Protein 8GQI (pdb70)

InterPro domains:
  IPR002155 Thiolase [PIRSF000429] (3-400)
  IPR002155 Thiolase [TIGR01930] (6-398)
  IPR002155 Thiolase [cd00751] (5-399)
  IPR016039 Thiolase-like [G3DSA:3.40.47.10] (1-400)
  IPR016039 Thiolase-like [SSF53901] (3-274)
  IPR016039 Thiolase-like [SSF53901] (276-399)
  IPR020610 Thiolase, active site [PS00099] (381-394)
  IPR020613 Thiolase, conserved site [PS00737] (346-362)
  IPR020615 Thiolase, acyl-enzyme intermediate active site [PS00098] (85-103)
  IPR020616 Thiolase, N-terminal [PF00108] (5-265)
  IPR020617 Thiolase, C-terminal [PF02803] (276-399)
  IPR050215 3-ketoacyl-CoA thiolase-like [PTHR43853] (3-400)

Secondary structure (DSSP, 8-state):
---EEEEEEEEPPPEETTSTTTTS-HHHHHHHHHHHHHHHSSS-GGG--EEEEE-S--SSTTTTTHHHHHHHHTT--TT--EEEEEBTBTHHHHHHHHHHHHHHTTS-SEEEEEEEEESTTPPEEEPPPSSTT-----EEETTSS--S--HHHHHHH----HHHHHHHHHHHHT--HHHHHHHHHHHHHHHHHHHHHTTTGGGB--EEEE-SSSS-EEEE-S-S---TT--HHHHHHSPPSSTT----TTTB---EEEEEEEEEE-HHHHHHHT---SEEEEEEEEEE--GGGGGGHHHHHHHHHHHHHT--GGGEEEEEE--SBHHHHHHHHHHTT--TT-TTBSTT--HHHH---HHHHHHHHHHHHHHHHTTSSS-EEEEEEEETTTEEEEEEEEE--/---EEEEEEEEPPPEETTSTTTTS-HHHHHHHHHHHHHHHSSS-GGG--EEEEE-S--SSTTTTTHHHHHHHHTT--TT--EEEEEBTBTHHHHHHHHHHHHHHTTS-SEEEEEEEEESSS--EEEPPPSSTT-----EEETTSS--S--HHHHHHH----HHHHHHHHHHHHT--HHHHHHHHHHHHHHHHHHHHTTTTTTTBPPEEEE-SSSS-EEEE-S-SS--TT--HHHHHHSPPSSTT----TTSB---EEEEEEEEEE-HHHHHHHT---SEEEEEEEEEE--GGGGGGHHHHHHHHHHHHHT--GGGEEEEEE--SBHHHHHHHHHHHT--TT-TTBSTT--HHHH---HHHHHHHHHHHHHHHHTTSSS-EEEEEEEETTTEEEEEEEEE-

Nearest PDB structures (foldseek):
  8gqi-assembly1_A  TM=1.003E+00  e=1.749E-90  Pseudomonas aeruginosa PAO1
  6pca-assembly1_C  TM=9.752E-01  e=1.580E-56  Pseudomonas putida KT2440
  8gqh-assembly1_A  TM=9.765E-01  e=6.101E-56  Pseudomonas aeruginosa PAO1
  6pcd-assembly1_D  TM=9.746E-01  e=3.969E-56  Pseudomonas putida KT2440
  1ulq-assembly2_F  TM=9.798E-01  e=3.410E-53  Thermus thermophilus

B-factor: mean 37.83, std 14.41, range [17.41, 113.48]

Solvent-accessible surface area: 27641 Å² total; per-residue (Å²): 129,2,55,0,9,0,16,25,11,26,0,0,0,0,0,66,89,74,22,8,0,26,54,16,30,4,1,24,0,0,1,70,0,0,19,105,5,17,137,91,20,59,12,53,48,100,57,5,21,2,0,2,0,0,0,9,7,0,0,1,25,9,3,38,0,0,0,1,16,0,0,0,0,18,42,7,43,16,65,0,2,0,3,0,0,0,8,10,5,0,0,0,0,2,0,0,7,8,0,0,20,0,7,37,24,62,7,8,118,1,1,0,0,0,0,0,4,7,3,11,38,4,2,70,0,25,17,54,71,141,72,87,200,41,235,120,120,102,74,55,59,4,10,80,32,64,14,15,53,6,91,150,13,50,158,137,48,38,124,63,44,42,33,53,5,0,10,9,0,5,156,59,59,51,8,43,46,99,44,0,2,104,0,0,17,22,0,10,62,44,5,55,42,2,43,131,133,24,2,9,151,54,0,20,18,49,2,117,9,150,35,31,201,197,73,95,86,124,97,10,110,150,8,55,17,14,93,83,121,16,80,66,52,39,2,66,192,63,101,37,83,84,113,85,19,23,0,0,83,15,0,7,20,25,56,0,0,0,0,0,0,0,3,0,0,24,130,33,3,2,122,142,76,70,41,181,20,26,0,56,0,9,1,1,0,13,5,3,20,86,12,97,32,0,0,19,0,0,40,84,0,0,83,75,0,8,133,55,5,64,22,91,27,108,72,0,9,2,0,1,1,4,1,8,16,0,0,0,0,0,0,0,0,100,63,22,67,31,116,50,77,18,108,28,1,0,37,28,2,2,0,4,0,1,0,12,0,25,0,0,0,0,0,2,1,0,0,3,0,0,33,1,0,58,141,64,157,88,137,28,0,0,0,0,0,3,0,1,26,0,0,0,0,0,0,0,0,23,48,54,169,132,2,65,0,19,0,12,25,10,24,0,0,0,0,1,73,91,73,21,7,0,26,79,16,32,3,1,25,0,0,1,75,0,0,18,98,6,21,138,89,21,54,14,50,52,86,41,16,24,4,0,3,0,0,0,9,6,0,0,2,27,8,3,40,2,0,0,1,16,0,0,0,4,30,39,6,37,12,138,4,4,0,1,0,0,0,6,10,14,0,0,0,0,2,0,0,5,9,0,0,16,0,7,36,27,59,6,11,128,0,1,1,0,0,0,0,3,7,4,12,40,6,2,74,0,39,16,49,72,126,72,90,197,41,237,109,107,93,73,56,60,3,10,80,33,65,13,14,56,6,82,93,16,52,153,124,34,24,125,31,47,38,33,55,2,0,9,20,0,4,153,63,53,51,7,47,50,111,40,0,1,86,7,0,17,24,0,12,64,48,5,62,43,4,38,137,143,38,8,10,156,47,0,16,16,54,2,115,10,195,53,63,180,209,75,101,78,121,98,6,99,151,11,56,17,11,86,80,124,16,82,66,58,28,3,64,188,73,100,32,92,84,111,76,12,25,0,0,80,14,0,10,20,25,61,0,0,0,0,0,0,0,4,0,0,27,81,51,3,0,115,168,64,73,40,139,0,30,0,61,0,10,2,1,0,12,5,8,23,81,11,108,47,2,0,18,0,0,35,76,0,2,73,92,0,6,144,60,5,63,20,88,25,101,70,0,12,2,2,2,2,3,0,10,17,0,0,0,0,0,0,0,0,89,61,22,68,25,110,60,104,16,106,47,1,2,37,34,2,2,0,3,0,1,0,12,0,21,0,0,0,0,0,3,1,0,1,3,0,0,26,0,0,55,141,63,159,135,120,18,0,1,0,0,0,2,0,2,20,0,0,0,0,0,0,0,0,39,60,67

Foldseek 3Di:
DQFKFFQDKAKAFKAAQVGDCLQPQQLQQQLVGLLVCCVPSLADLVLEAEEEFEEAAQPFSCPPASRLSSVVVSPRDPNHYYHYAHQWLLQFVVQVVVVSVCQSVVNGFKYKGGYWFNLNGRDKDWDDDPDPPDPDIQIDRSSDADGPDDVVLCVVANRQGLQQLLQVLCVVQVPAL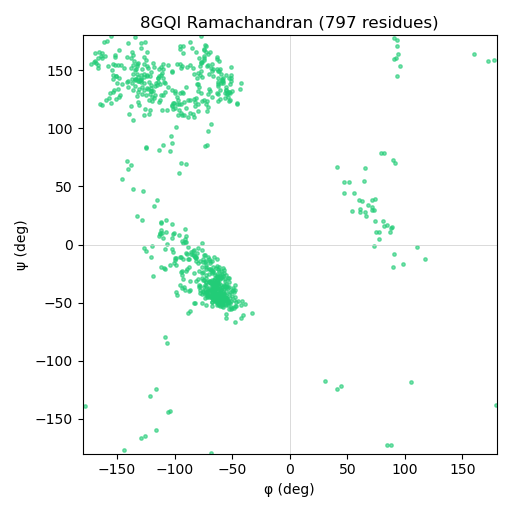LLLLQLLLQLLVLQVVCVVVCLCVRHHDWDWDAPPDPPDIDTRGHQHQADNVSHSVNSVPFDAPDPVGNFGLQSAFHRITMAMITMMGGVVSCVVSVRFGLWTWQFKFKDFDRLSNLLLQALVRVVVQCVSSVHDPVLAQAEEEARRGSSSLQSSCVSNVHHSPPCRYSSNHHRSRRHRSSRRRQNSQVNSQSSVCVPDDRFKYKGWYRGRNHMIMIIMMGGGD/DQFKFFQAKAKAFKAAQVGDCLQPQQLQQQLVRVLVCCVPSLFPLVLEAEEEFEEAFQPFSCHPFSRLSSNVVSPRDPPYYYGYAHLWLLRFQVQVVVVSVCQSVVNGFKYKGGYWFNLNGQDKDWDDDPDPPDPDIQIDGSSDADGPDDPVLCVVANRDDPQQLLQVLCVVLVPDLLLLLQLLQQQLCLQVVCVVVCLCVRRHDWDWDAPPPVPDIDTHGHQHQRDNVSHSVNSVPFDRPDPSGSFGLQSAFHRIGMAMITMMGGPVSCVVSVRDGLWTWQFKAKDFDRLSNLLLQAQVRVVVQCVSSVHDPVLAQAEEEARRGSSSVQSNCVSSVHDSPRCNYSSNHHSSRRHPSSRRRQNSQVNSQSSVQVVDDRFKYKHWYRGRNGMIMIIIIGGD

Radius of gyration: 25.22 Å; Cα contacts (8 Å, |Δi|>4): 2284; chains: 2; bounding box: 64×60×72 Å

Structure (mmCIF, N/CA/C/O backbone):
data_8GQI
#
_entry.id   8GQI
#
_cell.length_a   177.372
_cell.length_b   177.372
_cell.length_c   70.588
_cell.angle_alpha   90.000
_cell.angle_beta   90.000
_cell.angle_gamma   90.000
#
_symmetry.space_group_name_H-M   'I 41'
#
loop_
_entity.id
_entity.type
_entity.pdbx_description
1 polymer Thiolase
2 non-polymer GLYCEROL
3 water water
#
loop_
_atom_site.group_PDB
_atom_site.id
_atom_site.type_symbol
_atom_site.label_atom_id
_atom_site.label_alt_id
_atom_site.label_comp_id
_atom_site.label_asym_id
_atom_site.label_entity_id
_atom_site.label_seq_id
_atom_site.pdbx_PDB_ins_code
_atom_site.Cartn_x
_atom_site.Cartn_y
_atom_site.Cartn_z
_atom_site.occupancy
_atom_site.B_iso_or_equiv
_atom_site.auth_seq_id
_atom_site.auth_comp_id
_atom_site.auth_asym_id
_atom_site.auth_atom_id
_atom_site.pdbx_PDB_model_num
ATOM 1 N N . MET A 1 1 ? -35.322 -35.098 7.559 1.00 42.21 1 MET A N 1
ATOM 2 C CA . MET A 1 1 ? -34.777 -34.798 8.900 1.00 40.38 1 MET A CA 1
ATOM 3 C C . MET A 1 1 ? -33.263 -35.004 8.870 1.00 40.08 1 MET A C 1
ATOM 4 O O . MET A 1 1 ? -32.856 -36.075 8.417 1.00 38.05 1 MET A O 1
ATOM 9 N N . LEU A 1 2 ? -32.462 -34.040 9.343 1.00 34.33 2 LEU A N 1
ATOM 10 C CA . LEU A 1 2 ? -31.007 -34.278 9.479 1.00 30.80 2 LEU A CA 1
ATOM 11 C C . LEU A 1 2 ? -30.840 -35.401 10.502 1.00 30.76 2 LEU A C 1
ATOM 12 O O . LEU A 1 2 ? -31.729 -35.607 11.274 1.00 33.63 2 LEU A O 1
ATOM 17 N N . ASP A 1 3 ? -29.709 -36.076 10.521 1.00 34.25 3 ASP A N 1
ATOM 18 C CA . ASP A 1 3 ? -29.474 -37.194 11.451 1.00 37.17 3 ASP A CA 1
ATOM 19 C C . ASP A 1 3 ? -28.031 -37.083 11.938 1.00 32.22 3 ASP A C 1
ATOM 20 O O . ASP A 1 3 ? -27.239 -37.991 11.674 1.00 33.07 3 ASP A O 1
ATOM 25 N N . ALA A 1 4 ? -27.726 -36.010 12.666 1.00 29.13 4 ALA A N 1
ATOM 26 C CA . ALA A 1 4 ? -26.378 -35.741 13.212 1.00 25.72 4 ALA A CA 1
ATOM 27 C C . ALA A 1 4 ? -26.514 -35.434 14.686 1.00 22.43 4 ALA A C 1
ATOM 28 O O . ALA A 1 4 ? -27.516 -34.839 15.068 1.00 25.55 4 ALA A O 1
ATOM 30 N N . TYR A 1 5 ? -25.573 -35.898 15.494 1.00 22.75 5 TYR A N 1
ATOM 31 C CA . TYR A 1 5 ? -25.643 -35.764 16.964 1.00 24.29 5 TYR A CA 1
ATOM 32 C C . TYR A 1 5 ? -24.476 -34.902 17.466 1.00 26.40 5 TYR A C 1
ATOM 33 O O . TYR A 1 5 ? -23.360 -35.084 17.009 1.00 25.16 5 TYR A O 1
ATOM 42 N N . ILE A 1 6 ? -24.759 -33.986 18.394 1.00 23.89 6 ILE A N 1
ATOM 43 C CA . ILE A 1 6 ? -23.741 -33.184 19.112 1.00 24.15 6 ILE A CA 1
ATOM 44 C C . ILE A 1 6 ? -23.244 -34.036 20.301 1.00 26.21 6 ILE A C 1
ATOM 45 O O . ILE A 1 6 ? -24.030 -34.263 21.209 1.00 24.55 6 ILE A O 1
ATOM 50 N N . TYR A 1 7 ? -21.988 -34.494 20.299 1.00 23.19 7 TYR A N 1
ATOM 51 C CA . TYR A 1 7 ? -21.412 -35.320 21.389 1.00 23.78 7 TYR A CA 1
ATOM 52 C C . TYR A 1 7 ? -20.732 -34.452 22.448 1.00 23.48 7 TYR A C 1
ATOM 53 O O . TYR A 1 7 ? -20.732 -34.786 23.652 1.00 26.11 7 TYR A O 1
ATOM 62 N N . ALA A 1 8 ? -20.095 -33.372 22.025 1.00 25.72 8 ALA A N 1
ATOM 63 C CA . ALA A 1 8 ? -19.251 -32.558 22.932 1.00 24.30 8 ALA A CA 1
ATOM 64 C C . ALA A 1 8 ? -19.046 -31.175 22.331 1.00 24.19 8 ALA A C 1
ATOM 65 O O . ALA A 1 8 ? -19.323 -30.969 21.121 1.00 24.22 8 ALA A O 1
ATOM 67 N N . GLY A 1 9 ? -18.630 -30.233 23.166 1.00 24.54 9 GLY A N 1
ATOM 68 C CA . GLY A 1 9 ? -18.078 -28.983 22.661 1.00 25.19 9 GLY A CA 1
ATOM 69 C C . GLY A 1 9 ? -17.360 -28.201 23.715 1.00 24.98 9 GLY A C 1
ATOM 70 O O . GLY A 1 9 ? -17.581 -28.461 24.893 1.00 24.68 9 GLY A O 1
ATOM 71 N N . LEU A 1 10 ? -16.591 -27.211 23.274 1.00 26.31 10 LEU A N 1
ATOM 72 C CA . LEU A 1 10 ? -15.897 -26.266 24.178 1.00 25.99 10 LEU A CA 1
ATOM 73 C C . LEU A 1 10 ? -15.794 -24.920 23.466 1.00 22.64 10 LEU A C 1
ATOM 74 O O . LEU A 1 10 ? -15.757 -24.887 22.241 1.00 22.33 10 LEU A O 1
ATOM 79 N N . ARG A 1 11 ? -15.707 -23.857 24.237 1.00 23.37 11 ARG A N 1
ATOM 80 C CA . ARG A 1 11 ? -15.358 -22.512 23.732 1.00 23.44 11 ARG A CA 1
ATOM 81 C C . ARG A 1 11 ? -14.279 -21.889 24.615 1.00 22.62 11 ARG A C 1
ATOM 82 O O . ARG A 1 11 ? -14.164 -22.257 25.783 1.00 23.81 11 ARG A O 1
ATOM 90 N N . THR A 1 12 ? -13.536 -20.946 24.049 1.00 21.87 12 THR A N 1
ATOM 91 C CA . THR A 1 12 ? -12.704 -20.015 24.825 1.00 21.61 12 THR A CA 1
ATOM 92 C C . THR A 1 12 ? -13.650 -19.001 25.480 1.00 25.35 12 THR A C 1
ATOM 93 O O . THR A 1 12 ? -14.822 -18.786 25.098 1.00 24.27 12 THR A O 1
ATOM 97 N N . PRO A 1 13 ? -13.131 -18.304 26.505 1.00 24.24 13 PRO A N 1
ATOM 98 C CA . PRO A 1 13 ? -13.769 -17.089 26.950 1.00 23.77 13 PRO A CA 1
ATOM 99 C C . PRO A 1 13 ? -13.721 -16.171 25.735 1.00 22.81 13 PRO A C 1
ATOM 100 O O . PRO A 1 13 ? -12.860 -16.360 24.887 1.00 25.61 13 PRO A O 1
ATOM 104 N N . PHE A 1 14 ? -14.689 -15.283 25.636 1.00 22.62 14 PHE A N 1
ATOM 105 C CA . PHE A 1 14 ? -14.753 -14.210 24.608 1.00 24.98 14 PHE A CA 1
ATOM 106 C C . PHE A 1 14 ? -14.079 -12.968 25.202 1.00 28.83 14 PHE A C 1
ATOM 107 O O . PHE A 1 14 ? -14.529 -12.553 26.296 1.00 28.48 14 PHE A O 1
ATOM 115 N N . GLY A 1 15 ? -13.041 -12.442 24.530 1.00 29.43 15 GLY A N 1
ATOM 116 C CA . GLY A 1 15 ? -12.242 -11.300 25.006 1.00 27.20 15 GLY A CA 1
ATOM 117 C C . GLY A 1 15 ? -12.738 -10.030 24.353 1.00 27.89 15 GLY A C 1
ATOM 118 O O . GLY A 1 15 ? -13.356 -10.134 23.284 1.00 30.24 15 GLY A O 1
ATOM 119 N N . ARG A 1 16 ? -12.522 -8.877 24.993 1.00 27.58 16 ARG A N 1
ATOM 120 C CA . ARG A 1 16 ? -12.806 -7.539 24.415 1.00 30.06 16 ARG A CA 1
ATOM 121 C C . ARG A 1 16 ? -11.733 -7.233 23.375 1.00 24.42 16 ARG A C 1
ATOM 122 O O . ARG A 1 16 ? -10.646 -7.957 23.335 1.00 21.26 16 ARG A O 1
ATOM 130 N N . HIS A 1 17 ? -12.080 -6.290 22.512 1.00 27.93 17 HIS A N 1
ATOM 131 C CA . HIS A 1 17 ? -11.170 -5.702 21.494 1.00 32.87 17 HIS A CA 1
ATOM 132 C C . HIS A 1 17 ? -9.891 -5.211 22.205 1.00 31.67 17 HIS A C 1
ATOM 133 O O . HIS A 1 17 ? -10.032 -4.431 23.129 1.00 28.57 17 HIS A O 1
ATOM 140 N N . ALA A 1 18 ? -8.712 -5.682 21.795 1.00 33.07 18 ALA A N 1
ATOM 141 C CA . ALA A 1 18 ? -7.395 -5.371 22.389 1.00 34.96 18 ALA A CA 1
ATOM 142 C C . ALA A 1 18 ? -7.379 -5.835 23.855 1.00 37.32 18 ALA A C 1
ATOM 143 O O . ALA A 1 18 ? -6.669 -5.226 24.677 1.00 35.13 18 ALA A O 1
ATOM 145 N N . GLY A 1 19 ? -8.125 -6.898 24.182 1.00 29.97 19 GLY A N 1
ATOM 146 C CA . GLY A 1 19 ? -8.308 -7.339 25.568 1.00 22.57 19 GLY A CA 1
ATOM 147 C C . GLY A 1 19 ? -7.523 -8.585 25.879 1.00 23.62 19 GLY A C 1
ATOM 148 O O . GLY A 1 19 ? -6.465 -8.804 25.289 1.00 25.23 19 GLY A O 1
ATOM 149 N N . ALA A 1 20 ? -8.133 -9.427 26.705 1.00 25.45 20 ALA A N 1
ATOM 150 C CA . ALA A 1 20 ? -7.556 -10.604 27.359 1.00 28.57 20 ALA A CA 1
ATOM 151 C C . ALA A 1 20 ? -7.039 -11.595 26.332 1.00 30.53 20 ALA A C 1
ATOM 152 O O . ALA A 1 20 ? -6.162 -12.395 26.726 1.00 34.50 20 ALA A O 1
ATOM 154 N N . LEU A 1 21 ? -7.606 -11.636 25.113 1.00 27.75 21 LEU A N 1
ATOM 155 C CA . LEU A 1 21 ? -7.154 -12.660 24.130 1.00 28.92 21 LEU A CA 1
ATOM 156 C C . LEU A 1 21 ? -6.437 -12.016 22.919 1.00 28.50 21 LEU A C 1
ATOM 157 O O . LEU A 1 21 ? -6.091 -12.754 21.980 1.00 29.25 21 LEU A O 1
ATOM 162 N N . SER A 1 22 ? -6.163 -10.710 22.942 1.00 27.26 22 SER A N 1
ATOM 163 C CA . SER A 1 22 ? -5.604 -9.939 21.798 1.00 29.12 22 SER A CA 1
ATOM 164 C C . SER A 1 22 ? -4.220 -10.463 21.392 1.00 25.98 22 SER A C 1
ATOM 165 O O . SER A 1 22 ? -3.853 -10.240 20.236 1.00 30.12 22 SER A O 1
ATOM 168 N N . THR A 1 23 ? -3.513 -11.198 22.243 1.00 25.31 23 THR A N 1
ATOM 169 C CA . THR A 1 23 ? -2.168 -11.743 21.923 1.00 28.98 23 THR A CA 1
ATOM 170 C C . THR A 1 23 ? -2.271 -13.129 21.285 1.00 30.15 23 THR A C 1
ATOM 171 O O . THR A 1 23 ? -1.228 -13.672 20.895 1.00 30.31 23 THR A O 1
ATOM 175 N N . VAL A 1 24 ? -3.464 -13.723 21.239 1.00 30.19 24 VAL A N 1
ATOM 176 C CA . VAL A 1 24 ? -3.639 -15.124 20.735 1.00 29.72 24 VAL A CA 1
ATOM 177 C C . VAL A 1 24 ? -4.066 -15.106 19.265 1.00 26.10 24 VAL A C 1
ATOM 178 O O . VAL A 1 24 ? -5.111 -14.464 18.901 1.00 27.38 24 VAL A O 1
ATOM 182 N N . ARG A 1 25 ? -3.299 -15.791 18.426 1.00 27.12 25 ARG A N 1
ATOM 183 C CA . ARG A 1 25 ? -3.656 -15.957 16.990 1.00 28.51 25 ARG A CA 1
ATOM 184 C C . ARG A 1 25 ? -4.983 -16.716 16.888 1.00 30.34 25 ARG A C 1
ATOM 185 O O . ARG A 1 25 ? -5.246 -17.629 17.678 1.00 28.60 25 ARG A O 1
ATOM 193 N N . PRO A 1 26 ? -5.880 -16.320 15.962 1.00 31.62 26 PRO A N 1
ATOM 194 C CA . PRO A 1 26 ? -7.145 -17.033 15.751 1.00 34.36 26 PRO A CA 1
ATOM 195 C C . PRO A 1 26 ? -6.944 -18.517 15.414 1.00 31.69 26 PRO A C 1
ATOM 196 O O . PRO A 1 26 ? -7.687 -19.301 15.885 1.00 35.01 26 PRO A O 1
ATOM 200 N N . ASP A 1 27 ? -5.902 -18.890 14.684 1.00 32.50 27 ASP A N 1
ATOM 201 C CA . ASP A 1 27 ? -5.631 -20.329 14.434 1.00 30.86 27 ASP A CA 1
ATOM 202 C C . ASP A 1 27 ? -5.224 -21.018 15.740 1.00 33.23 27 ASP A C 1
ATOM 203 O O . ASP A 1 27 ? -5.573 -22.194 15.910 1.00 30.82 27 ASP A O 1
ATOM 208 N N . ASP A 1 28 ? -4.513 -20.343 16.648 1.00 34.95 28 ASP A N 1
ATOM 209 C CA . ASP A 1 28 ? -4.074 -20.978 17.918 1.00 33.55 28 ASP A CA 1
ATOM 210 C C . ASP A 1 28 ? -5.282 -21.113 18.861 1.00 29.56 28 ASP A C 1
ATOM 211 O O . ASP A 1 28 ? -5.357 -22.070 19.586 1.00 28.32 28 ASP A O 1
ATOM 216 N N . LEU A 1 29 ? -6.171 -20.143 18.860 1.00 25.37 29 LEU A N 1
ATOM 217 C CA . LEU A 1 29 ? -7.374 -20.087 19.714 1.00 29.14 29 LEU A CA 1
ATOM 218 C C . LEU A 1 29 ? -8.363 -21.218 19.328 1.00 31.21 29 LEU A C 1
ATOM 219 O O . LEU A 1 29 ? -8.931 -21.850 20.216 1.00 33.30 29 LEU A O 1
ATOM 224 N N . ALA A 1 30 ? -8.513 -21.500 18.030 1.00 28.42 30 ALA A N 1
ATOM 225 C CA . ALA A 1 30 ? -9.295 -22.632 17.491 1.00 28.21 30 ALA A CA 1
ATOM 226 C C . ALA A 1 30 ? -8.497 -23.900 17.760 1.00 27.66 30 ALA A C 1
ATOM 227 O O . ALA A 1 30 ? -9.082 -24.868 18.243 1.00 24.89 30 ALA A O 1
ATOM 229 N N . GLY A 1 31 ? -7.185 -23.870 17.542 1.00 25.81 31 GLY A N 1
ATOM 230 C CA . GLY A 1 31 ? -6.327 -25.056 17.765 1.00 25.55 31 GLY A CA 1
ATOM 231 C C . GLY A 1 31 ? -6.417 -25.592 19.187 1.00 26.45 31 GLY A C 1
ATOM 232 O O . GLY A 1 31 ? -6.474 -26.834 19.354 1.00 29.46 31 GLY A O 1
ATOM 233 N N . LEU A 1 32 ? -6.510 -24.717 20.189 1.00 26.95 32 LEU A N 1
ATOM 234 C CA . LEU A 1 32 ? -6.636 -25.117 21.616 1.00 28.60 32 LEU A CA 1
ATOM 235 C C . LEU A 1 32 ? -7.895 -25.976 21.798 1.00 28.42 32 LEU A C 1
ATOM 236 O O . LEU A 1 32 ? -7.811 -27.017 22.458 1.00 27.67 32 LEU A O 1
ATOM 241 N N . LEU A 1 33 ? -9.018 -25.573 21.214 1.00 24.89 33 LEU A N 1
ATOM 242 C CA . LEU A 1 33 ? -10.306 -26.278 21.398 1.00 25.30 33 LEU A CA 1
ATOM 243 C C . LEU A 1 33 ? -10.237 -27.595 20.628 1.00 25.70 33 LEU A C 1
ATOM 244 O O . LEU A 1 33 ? -10.708 -28.620 21.171 1.00 24.49 33 LEU A O 1
ATOM 249 N N . LEU A 1 34 ? -9.691 -27.571 19.403 1.00 27.54 34 LEU A N 1
ATOM 250 C CA . LEU A 1 34 ? -9.617 -28.783 18.546 1.00 27.10 34 LEU A CA 1
ATOM 251 C C . LEU A 1 34 ? -8.752 -29.840 19.248 1.00 29.37 34 LEU A C 1
ATOM 252 O O . LEU A 1 34 ? -9.160 -31.050 19.276 1.00 32.46 34 LEU A O 1
ATOM 257 N N . ALA A 1 35 ? -7.637 -29.414 19.844 1.00 29.61 35 ALA A N 1
ATOM 258 C CA . ALA A 1 35 ? -6.692 -30.301 20.571 1.00 29.70 35 ALA A CA 1
ATOM 259 C C . ALA A 1 35 ? -7.393 -30.846 21.817 1.00 29.28 35 ALA A C 1
ATOM 260 O O . ALA A 1 35 ? -7.270 -32.050 22.098 1.00 30.95 35 ALA A O 1
ATOM 262 N N . ARG A 1 36 ? -8.078 -29.998 22.582 1.00 30.02 36 ARG A N 1
ATOM 263 C CA . ARG A 1 36 ? -8.651 -30.477 23.859 1.00 28.76 36 ARG A CA 1
ATOM 264 C C . ARG A 1 36 ? -9.775 -31.488 23.557 1.00 31.27 36 ARG A C 1
ATOM 265 O O . ARG A 1 36 ? -9.824 -32.508 24.271 1.00 32.16 36 ARG A O 1
ATOM 273 N N . LEU A 1 37 ? -10.633 -31.245 22.552 1.00 28.28 37 LEU A N 1
ATOM 274 C CA . LEU A 1 37 ? -11.747 -32.179 22.180 1.00 29.11 37 LEU A CA 1
ATOM 275 C C . LEU A 1 37 ? -11.217 -33.509 21.635 1.00 28.28 37 LEU A C 1
ATOM 276 O O . LEU A 1 37 ? -11.767 -34.555 22.012 1.00 32.19 37 LEU A O 1
ATOM 281 N N . ALA A 1 38 ? -10.218 -33.482 20.752 1.00 29.27 38 ALA A N 1
ATOM 282 C CA . ALA A 1 38 ? -9.545 -34.697 20.234 1.00 34.16 38 ALA A CA 1
ATOM 283 C C . ALA A 1 38 ? -9.081 -35.558 21.410 1.00 35.70 38 ALA A C 1
ATOM 284 O O . ALA A 1 38 ? -9.208 -36.775 21.311 1.00 38.41 38 ALA A O 1
ATOM 286 N N . GLU A 1 39 ? -8.515 -34.934 22.448 1.00 39.31 39 GLU A N 1
ATOM 287 C CA . GLU A 1 39 ? -7.820 -35.614 23.578 1.00 39.26 39 GLU A CA 1
ATOM 288 C C . GLU A 1 39 ? -8.845 -36.158 24.585 1.00 41.36 39 GLU A C 1
ATOM 289 O O . GLU A 1 39 ? -8.531 -37.178 25.192 1.00 41.14 39 GLU A O 1
ATOM 295 N N . THR A 1 40 ? -10.023 -35.529 24.736 1.00 37.22 40 THR A N 1
ATOM 296 C CA . THR A 1 40 ? -10.972 -35.811 25.844 1.00 35.74 40 THR A CA 1
ATOM 297 C C . THR A 1 40 ? -12.348 -36.312 25.381 1.00 34.94 40 THR A C 1
ATOM 298 O O . THR A 1 40 ? -13.160 -36.540 26.270 1.00 36.78 40 THR A O 1
ATOM 302 N N . SER A 1 41 ? -12.652 -36.444 24.083 1.00 32.62 41 SER A N 1
ATOM 303 C CA . SER A 1 41 ? -14.016 -36.840 23.613 1.00 33.25 41 SER A CA 1
ATOM 304 C C . SER A 1 41 ? -14.344 -38.312 23.923 1.00 32.58 41 SER A C 1
ATOM 305 O O . SER A 1 41 ? -15.518 -38.614 24.079 1.00 35.16 41 SER A O 1
ATOM 308 N N . GLY A 1 42 ? -13.351 -39.205 23.932 1.00 32.54 42 GLY A N 1
ATOM 309 C CA . GLY A 1 42 ? -13.561 -40.667 23.994 1.00 34.05 42 GLY A CA 1
ATOM 310 C C . GLY A 1 42 ? -13.487 -41.330 22.625 1.00 33.97 42 GLY A C 1
ATOM 311 O O . GLY A 1 42 ? -13.306 -42.560 22.549 1.00 36.28 42 GLY A O 1
ATOM 312 N N . PHE A 1 43 ? -13.591 -40.542 21.557 1.00 35.19 43 PHE A N 1
ATOM 313 C CA . PHE A 1 43 ? -13.576 -41.024 20.155 1.00 32.31 43 PHE A CA 1
ATOM 314 C C . PHE A 1 43 ? -12.131 -41.114 19.701 1.00 30.94 43 PHE A C 1
ATOM 315 O O . PHE A 1 43 ? -11.305 -40.372 20.226 1.00 29.41 43 PHE A O 1
ATOM 323 N N . ALA A 1 44 ? -11.868 -41.983 18.731 1.00 31.57 44 ALA A N 1
ATOM 324 C CA . ALA A 1 44 ? -10.544 -42.129 18.098 1.00 31.89 44 ALA A CA 1
ATOM 325 C C . ALA A 1 44 ? -10.337 -40.970 17.117 1.00 34.42 44 ALA A C 1
ATOM 326 O O . ALA A 1 44 ? -11.223 -40.701 16.254 1.00 35.69 44 ALA A O 1
ATOM 328 N N . VAL A 1 45 ? -9.191 -40.309 17.233 1.00 34.77 45 VAL A N 1
ATOM 329 C CA . VAL A 1 45 ? -8.820 -39.147 16.381 1.00 35.78 45 VAL A CA 1
ATOM 330 C C . VAL A 1 45 ? -8.887 -39.577 14.913 1.00 36.68 45 VAL A C 1
ATOM 331 O O . VAL A 1 45 ? -9.255 -38.738 14.082 1.00 38.91 45 VAL A O 1
ATOM 335 N N . ASP A 1 46 ? -8.637 -40.856 14.617 1.00 38.86 46 ASP A N 1
ATOM 336 C CA . ASP A 1 46 ? -8.613 -41.384 13.228 1.00 42.69 46 ASP A CA 1
ATOM 337 C C . ASP A 1 46 ? -10.043 -41.532 12.681 1.00 40.31 46 ASP A C 1
ATOM 338 O O . ASP A 1 46 ? -10.187 -41.633 11.470 1.00 33.35 46 ASP A O 1
ATOM 343 N N . ASP A 1 47 ? -11.072 -41.495 13.526 1.00 35.77 47 ASP A N 1
ATOM 344 C CA . ASP A 1 47 ? -12.472 -41.526 13.047 1.00 36.39 47 ASP A CA 1
ATOM 345 C C . ASP A 1 47 ? -12.874 -40.117 12.607 1.00 32.86 47 ASP A C 1
ATOM 346 O O . ASP A 1 47 ? -13.949 -39.985 12.012 1.00 30.62 47 ASP A O 1
ATOM 351 N N . LEU A 1 48 ? -12.064 -39.095 12.909 1.00 32.00 48 LEU A N 1
ATOM 352 C CA . LEU A 1 48 ? -12.410 -37.696 12.544 1.00 36.03 48 LEU A CA 1
ATOM 353 C C . LEU A 1 48 ? -12.354 -37.575 11.026 1.00 33.88 48 LEU A C 1
ATOM 354 O O . LEU A 1 48 ? -11.304 -37.883 10.446 1.00 31.41 48 LEU A O 1
ATOM 359 N N . GLU A 1 49 ? -13.425 -37.083 10.407 1.00 31.98 49 GLU A N 1
ATOM 360 C CA . GLU A 1 49 ? -13.455 -36.952 8.935 1.00 31.45 49 GLU A CA 1
ATOM 361 C C . GLU A 1 49 ? -12.855 -35.616 8.509 1.00 28.95 49 GLU A C 1
ATOM 362 O O . GLU A 1 49 ? -12.259 -35.533 7.417 1.00 26.84 49 GLU A O 1
ATOM 368 N N . ASP A 1 50 ? -13.133 -34.553 9.250 1.00 31.14 50 ASP A N 1
ATOM 369 C CA . ASP A 1 50 ? -12.930 -33.194 8.692 1.00 30.29 50 ASP A CA 1
ATOM 370 C C . ASP A 1 50 ? -13.162 -32.193 9.822 1.00 29.02 50 ASP A C 1
ATOM 371 O O . ASP A 1 50 ? -13.842 -32.537 10.777 1.00 27.02 50 ASP A O 1
ATOM 376 N N . VAL A 1 51 ? -12.571 -31.012 9.704 1.00 26.21 51 VAL A N 1
ATOM 377 C CA . VAL A 1 51 ? -12.722 -29.858 10.620 1.00 24.35 51 VAL A CA 1
ATOM 378 C C . VAL A 1 51 ? -13.357 -28.749 9.789 1.00 22.55 51 VAL A C 1
ATOM 379 O O . VAL A 1 51 ? -12.828 -28.442 8.727 1.00 24.91 51 VAL A O 1
ATOM 383 N N . ILE A 1 52 ? -14.432 -28.146 10.256 1.00 22.18 52 ILE A N 1
ATOM 384 C CA . ILE A 1 52 ? -15.114 -27.075 9.496 1.00 22.21 52 ILE A CA 1
ATOM 385 C C . ILE A 1 52 ? -15.203 -25.877 10.426 1.00 22.71 52 ILE A C 1
ATOM 386 O O . ILE A 1 52 ? -15.877 -25.978 11.446 1.00 23.99 52 ILE A O 1
ATOM 391 N N . LEU A 1 53 ? -14.561 -24.759 10.088 1.00 23.81 53 LEU A N 1
ATOM 392 C CA . LEU A 1 53 ? -14.644 -23.560 10.960 1.00 22.16 53 LEU A CA 1
ATOM 393 C C . LEU A 1 53 ? -15.245 -22.368 10.202 1.00 20.58 53 LEU A C 1
ATOM 394 O O . LEU A 1 53 ? -14.909 -22.163 9.045 1.00 20.14 53 LEU A O 1
ATOM 399 N N . GLY A 1 54 ? -16.139 -21.634 10.856 1.00 18.88 54 GLY A N 1
ATOM 400 C CA . GLY A 1 54 ? -16.573 -20.318 10.379 1.00 21.36 54 GLY A CA 1
ATOM 401 C C . GLY A 1 54 ? -15.488 -19.276 10.677 1.00 23.10 54 GLY A C 1
ATOM 402 O O . GLY A 1 54 ? -14.884 -19.331 11.773 1.00 23.13 54 GLY A O 1
ATOM 403 N N . CYS A 1 55 ? -15.311 -18.318 9.776 1.00 24.29 55 CYS A N 1
ATOM 404 C CA . CYS A 1 55 ? -14.421 -17.135 9.964 1.00 22.94 55 CYS A CA 1
ATOM 405 C C . CYS A 1 55 ? -14.814 -16.110 8.924 1.00 20.84 55 CYS A C 1
ATOM 406 O O . CYS A 1 55 ? -14.835 -16.469 7.740 1.00 18.46 55 CYS A O 1
ATOM 409 N N . THR A 1 56 ? -15.237 -14.922 9.361 1.00 21.86 56 THR A N 1
ATOM 410 C CA . THR A 1 56 ? -15.779 -13.888 8.459 1.00 23.18 56 THR A CA 1
ATOM 411 C C . THR A 1 56 ? -14.657 -13.071 7.804 1.00 22.60 56 THR A C 1
ATOM 412 O O . THR A 1 56 ? -14.983 -12.334 6.898 1.00 26.89 56 THR A O 1
ATOM 416 N N . ASN A 1 57 ? -13.408 -13.218 8.224 1.00 23.18 57 ASN A N 1
ATOM 417 C CA . ASN A 1 57 ? -12.284 -12.294 7.855 1.00 23.82 57 ASN A CA 1
ATOM 418 C C . ASN A 1 57 ? -11.350 -13.037 6.891 1.00 20.13 57 ASN A C 1
ATOM 419 O O . ASN A 1 57 ? -11.568 -12.918 5.721 1.00 24.53 57 ASN A O 1
ATOM 424 N N . GLN A 1 58 ? -10.465 -13.907 7.364 1.00 21.92 58 GLN A N 1
ATOM 425 C CA . GLN A 1 58 ? -9.576 -14.751 6.507 1.00 23.46 58 GLN A CA 1
ATOM 426 C C . GLN A 1 58 ? -8.543 -13.896 5.719 1.00 26.98 58 GLN A C 1
ATOM 427 O O . GLN A 1 58 ? -7.996 -14.389 4.735 1.00 27.42 58 GLN A O 1
ATOM 433 N N . ALA A 1 59 ? -8.194 -12.689 6.188 1.00 28.99 59 ALA A N 1
ATOM 434 C CA . ALA A 1 59 ? -7.156 -11.821 5.572 1.00 27.97 59 ALA A CA 1
ATOM 435 C C . ALA A 1 59 ? -5.829 -11.925 6.323 1.00 29.91 59 ALA A C 1
ATOM 436 O O . ALA A 1 59 ? -4.820 -11.427 5.777 1.00 33.90 59 ALA A O 1
ATOM 438 N N . GLY A 1 60 ? -5.818 -12.538 7.518 1.00 30.27 60 GLY A N 1
ATOM 439 C CA . GLY A 1 60 ? -4.742 -12.386 8.516 1.00 27.01 60 GLY A CA 1
ATOM 440 C C . GLY A 1 60 ? -4.079 -13.695 8.886 1.00 26.78 60 GLY A C 1
ATOM 441 O O . GLY A 1 60 ? -3.746 -14.500 7.995 1.00 27.94 60 GLY A O 1
ATOM 442 N N . GLU A 1 61 ? -3.960 -13.937 10.188 1.00 27.66 61 GLU A N 1
ATOM 443 C CA . GLU A 1 61 ? -3.460 -15.206 10.763 1.00 26.65 61 GLU A CA 1
ATOM 444 C C . GLU A 1 61 ? -4.540 -16.284 10.528 1.00 25.74 61 GLU A C 1
ATOM 445 O O . GLU A 1 61 ? -4.232 -17.485 10.654 1.00 27.07 61 GLU A O 1
ATOM 451 N N . ASP A 1 62 ? -5.728 -15.865 10.095 1.00 24.98 62 ASP A N 1
ATOM 452 C CA . ASP A 1 62 ? -6.904 -16.748 9.846 1.00 29.42 62 ASP A CA 1
ATOM 453 C C . ASP A 1 62 ? -7.012 -17.013 8.346 1.00 28.93 62 ASP A C 1
ATOM 454 O O . ASP A 1 62 ? -8.054 -17.523 7.940 1.00 26.74 62 ASP A O 1
ATOM 459 N N . SER A 1 63 ? -5.999 -16.635 7.553 1.00 24.75 63 SER A N 1
ATOM 460 C CA . SER A 1 63 ? -6.031 -16.733 6.068 1.00 23.19 63 SER A CA 1
ATOM 461 C C . SER A 1 63 ? -5.605 -18.125 5.627 1.00 22.44 63 SER A C 1
ATOM 462 O O . SER A 1 63 ? -5.115 -18.866 6.472 1.00 28.31 63 SER A O 1
ATOM 465 N N . ARG A 1 64 ? -5.796 -18.448 4.350 1.00 26.62 64 ARG A N 1
ATOM 466 C CA . ARG A 1 64 ? -5.282 -19.685 3.699 1.00 29.89 64 ARG A CA 1
ATOM 467 C C . ARG A 1 64 ? -5.846 -20.921 4.401 1.00 24.63 64 ARG A C 1
ATOM 468 O O . ARG A 1 64 ? -5.121 -21.972 4.485 1.00 21.45 64 ARG A O 1
ATOM 476 N N . ASN A 1 65 ? -7.121 -20.827 4.800 1.00 24.67 65 ASN A N 1
ATOM 477 C CA . ASN A 1 65 ? -7.911 -21.956 5.374 1.00 22.21 65 ASN A CA 1
ATOM 478 C C . ASN A 1 65 ? -7.522 -22.148 6.842 1.00 21.16 65 ASN A C 1
ATOM 479 O O . ASN A 1 65 ? -6.771 -23.068 7.170 1.00 18.90 65 ASN A O 1
ATOM 484 N N . LEU A 1 66 ? -8.073 -21.286 7.688 1.00 21.86 66 LEU A N 1
ATOM 485 C CA . LEU A 1 66 ? -7.978 -21.322 9.168 1.00 23.62 66 LEU A CA 1
ATOM 486 C C . LEU A 1 66 ? -8.129 -22.749 9.675 1.00 22.77 66 LEU A C 1
ATOM 487 O O . LEU A 1 66 ? -7.337 -23.151 10.533 1.00 22.14 66 LEU A O 1
ATOM 492 N N . ALA A 1 67 ? -9.150 -23.485 9.216 1.00 24.51 67 ALA A N 1
ATOM 493 C CA . ALA A 1 67 ? -9.470 -24.809 9.804 1.00 22.65 67 ALA A CA 1
ATOM 494 C C . ALA A 1 67 ? -8.221 -25.694 9.711 1.00 21.77 67 ALA A C 1
ATOM 495 O O . ALA A 1 67 ? -7.924 -26.438 10.627 1.00 22.04 67 ALA A O 1
ATOM 497 N N . ARG A 1 68 ? -7.568 -25.731 8.572 1.00 22.15 68 ARG A N 1
ATOM 498 C CA . ARG A 1 68 ? -6.459 -26.695 8.353 1.00 26.14 68 ARG A CA 1
ATOM 499 C C . ARG A 1 68 ? -5.195 -26.149 9.059 1.00 27.91 68 ARG A C 1
ATOM 500 O O . ARG A 1 68 ? -4.396 -26.994 9.596 1.00 25.20 68 ARG A O 1
ATOM 508 N N . ASN A 1 69 ? -5.013 -24.821 9.081 1.00 25.01 69 ASN A N 1
ATOM 509 C CA . ASN A 1 69 ? -3.832 -24.220 9.767 1.00 26.46 69 ASN A CA 1
ATOM 510 C C . ASN A 1 69 ? -4.040 -24.513 11.247 1.00 30.52 69 ASN A C 1
ATOM 511 O O . ASN A 1 69 ? -3.057 -24.938 11.958 1.00 28.32 69 ASN A O 1
ATOM 516 N N . ALA A 1 70 ? -5.298 -24.435 11.693 1.00 30.61 70 ALA A N 1
ATOM 517 C CA . ALA A 1 70 ? -5.583 -24.534 13.134 1.00 26.19 70 ALA A CA 1
ATOM 518 C C . ALA A 1 70 ? -5.358 -25.971 13.575 1.00 26.56 70 ALA A C 1
ATOM 519 O O . ALA A 1 70 ? -4.739 -26.173 14.611 1.00 29.42 70 ALA A O 1
ATOM 521 N N . LEU A 1 71 ? -5.835 -26.956 12.829 1.00 25.38 71 LEU A N 1
ATOM 522 C CA . LEU A 1 71 ? -5.705 -28.350 13.279 1.00 25.21 71 LEU A CA 1
ATOM 523 C C . LEU A 1 71 ? -4.232 -28.777 13.221 1.00 25.52 71 LEU A C 1
ATOM 524 O O . LEU A 1 71 ? -3.820 -29.558 14.059 1.00 26.29 71 LEU A O 1
ATOM 529 N N . LEU A 1 72 ? -3.452 -28.267 12.281 1.00 30.58 72 LEU A N 1
ATOM 530 C CA . LEU A 1 72 ? -2.023 -28.660 12.169 1.00 34.92 72 LEU A CA 1
ATOM 531 C C . LEU A 1 72 ? -1.232 -28.061 13.339 1.00 34.93 72 LEU A C 1
ATOM 532 O O . LEU A 1 72 ? -0.417 -28.775 13.931 1.00 34.57 72 LEU A O 1
ATOM 537 N N . ALA A 1 73 ? -1.480 -26.793 13.650 1.00 43.47 73 ALA A N 1
ATOM 538 C CA . ALA A 1 73 ? -0.768 -26.020 14.696 1.00 42.26 73 ALA A CA 1
ATOM 539 C C . ALA A 1 73 ? -1.071 -26.630 16.065 1.00 43.26 73 ALA A C 1
ATOM 540 O O . ALA A 1 73 ? -0.155 -26.677 16.887 1.00 55.04 73 ALA A O 1
ATOM 542 N N . ALA A 1 74 ? -2.290 -27.150 16.252 1.00 41.71 74 ALA A N 1
ATOM 543 C CA . ALA A 1 74 ? -2.751 -27.814 17.485 1.00 36.82 74 ALA A CA 1
ATOM 544 C C . ALA A 1 74 ? -2.263 -29.263 17.573 1.00 37.22 74 ALA A C 1
ATOM 545 O O . ALA A 1 74 ? -2.602 -29.919 18.557 1.00 40.59 74 ALA A O 1
ATOM 547 N N . GLY A 1 75 ? -1.562 -29.789 16.569 1.00 35.08 75 GLY A N 1
ATOM 548 C CA . GLY A 1 75 ? -0.951 -31.130 16.672 1.00 33.70 75 GLY A CA 1
ATOM 549 C C . GLY A 1 75 ? -1.914 -32.253 16.316 1.00 33.74 75 GLY A C 1
ATOM 550 O O . GLY A 1 75 ? -1.562 -33.407 16.590 1.00 33.84 75 GLY A O 1
ATOM 551 N N . LEU A 1 76 ? -3.039 -31.970 15.639 1.00 36.04 76 LEU A N 1
ATOM 552 C CA . LEU A 1 76 ? -3.918 -33.049 15.099 1.00 35.91 76 LEU A CA 1
ATOM 553 C C . LEU A 1 76 ? -3.224 -33.650 13.873 1.00 35.43 76 LEU A C 1
ATOM 554 O O . LEU A 1 76 ? -2.312 -33.058 13.299 1.00 30.66 76 LEU A O 1
ATOM 559 N N . PRO A 1 77 ? -3.577 -34.886 13.469 1.00 35.98 77 PRO A N 1
ATOM 560 C CA . PRO A 1 77 ? -2.891 -35.543 12.362 1.00 37.75 77 PRO A CA 1
ATOM 561 C C . PRO A 1 77 ? -3.027 -34.821 11.006 1.00 38.84 77 PRO A C 1
ATOM 562 O O . PRO A 1 77 ? -4.098 -34.251 10.673 1.00 39.13 77 PRO A O 1
ATOM 566 N N . ALA A 1 78 ? -1.942 -34.854 10.234 1.00 35.20 78 ALA A N 1
ATOM 567 C CA . ALA A 1 78 ? -1.862 -34.404 8.829 1.00 35.95 78 ALA A CA 1
ATOM 568 C C . ALA A 1 78 ? -2.961 -35.064 7.978 1.00 33.92 78 ALA A C 1
ATOM 569 O O . ALA A 1 78 ? -3.436 -34.366 7.058 1.00 35.17 78 ALA A O 1
ATOM 571 N N . ARG A 1 79 ? -3.374 -36.307 8.295 1.00 34.03 79 ARG A N 1
ATOM 572 C CA . ARG A 1 79 ? -4.457 -37.049 7.562 1.00 38.82 79 ARG A CA 1
ATOM 573 C C . ARG A 1 79 ? -5.841 -36.363 7.659 1.00 37.10 79 ARG A C 1
ATOM 574 O O . ARG A 1 79 ? -6.735 -36.791 6.910 1.00 36.54 79 ARG A O 1
ATOM 582 N N . LEU A 1 80 ? -6.030 -35.377 8.542 1.00 31.63 80 LEU A N 1
ATOM 583 C CA . LEU A 1 80 ? -7.355 -34.767 8.868 1.00 34.62 80 LEU A CA 1
ATOM 584 C C . LEU A 1 80 ? -7.527 -33.494 8.055 1.00 28.84 80 LEU A C 1
ATOM 585 O O . LEU A 1 80 ? -6.751 -32.574 8.213 1.00 32.64 80 LEU A O 1
ATOM 590 N N . PRO A 1 81 ? -8.452 -33.439 7.074 1.00 31.65 81 PRO A N 1
ATOM 591 C CA . PRO A 1 81 ? -8.612 -32.247 6.250 1.00 31.67 81 PRO A CA 1
ATOM 592 C C . PRO A 1 81 ? -9.464 -31.207 6.983 1.00 29.90 81 PRO A C 1
ATOM 593 O O . PRO A 1 81 ? -10.061 -31.538 7.994 1.00 26.15 81 PRO A O 1
ATOM 597 N N . GLY A 1 82 ? -9.449 -29.967 6.489 1.00 28.07 82 GLY A N 1
ATOM 598 C CA . GLY A 1 82 ? -10.343 -28.932 7.001 1.00 26.65 82 GLY A CA 1
ATOM 599 C C . GLY A 1 82 ? -10.749 -27.921 5.963 1.00 24.85 82 GLY A C 1
ATOM 600 O O . GLY A 1 82 ? -10.117 -27.839 4.882 1.00 22.38 82 GLY A O 1
ATOM 601 N N . GLN A 1 83 ? -11.750 -27.136 6.330 1.00 23.82 83 GLN A N 1
ATOM 602 C CA . GLN A 1 83 ? -12.424 -26.211 5.404 1.00 25.70 83 GLN A CA 1
ATOM 603 C C . GLN A 1 83 ? -12.921 -25.074 6.259 1.00 21.80 83 GLN A C 1
ATOM 604 O O . GLN A 1 83 ? -13.346 -25.325 7.359 1.00 19.84 83 GLN A O 1
ATOM 610 N N . THR A 1 84 ? -12.890 -23.877 5.703 1.00 21.10 84 THR A N 1
ATOM 611 C CA . THR A 1 84 ? -13.292 -22.660 6.392 1.00 19.74 84 THR A CA 1
ATOM 612 C C . THR A 1 84 ? -14.501 -22.134 5.658 1.00 19.12 84 THR A C 1
ATOM 613 O O . THR A 1 84 ? -14.462 -22.050 4.410 1.00 20.48 84 THR A O 1
ATOM 617 N N . VAL A 1 85 ? -15.479 -21.694 6.418 1.00 17.94 85 VAL A N 1
ATOM 618 C CA . VAL A 1 85 ? -16.781 -21.262 5.856 1.00 21.63 85 VAL A CA 1
ATOM 619 C C . VAL A 1 85 ? -17.012 -19.815 6.241 1.00 18.04 85 VAL A C 1
ATOM 620 O O . VAL A 1 85 ? -16.619 -19.451 7.326 1.00 19.45 85 VAL A O 1
ATOM 624 N N . ASN A 1 86 ? -17.708 -19.055 5.401 1.00 18.56 86 ASN A N 1
ATOM 625 C CA . ASN A 1 86 ? -18.002 -17.630 5.665 1.00 19.83 86 ASN A CA 1
ATOM 626 C C . ASN A 1 86 ? -19.426 -17.328 5.241 1.00 18.26 86 ASN A C 1
ATOM 627 O O . ASN A 1 86 ? -19.677 -17.282 4.035 1.00 17.51 86 ASN A O 1
ATOM 632 N N . ARG A 1 87 ? -20.276 -17.041 6.214 1.00 20.51 87 ARG A N 1
ATOM 633 C CA . ARG A 1 87 ? -21.642 -16.509 5.998 1.00 25.04 87 ARG A CA 1
ATOM 634 C C . ARG A 1 87 ? -21.789 -15.397 7.022 1.00 24.70 87 ARG A C 1
ATOM 635 O O . ARG A 1 87 ? -22.798 -15.365 7.770 1.00 26.04 87 ARG A O 1
ATOM 643 N N . LEU A 1 88 ? -20.759 -14.549 7.075 1.00 27.01 88 LEU A N 1
ATOM 644 C CA . LEU A 1 88 ? -20.612 -13.469 8.076 1.00 24.19 88 LEU A CA 1
ATOM 645 C C . LEU A 1 88 ? -21.031 -13.972 9.449 1.00 23.48 88 LEU A C 1
ATOM 646 O O . LEU A 1 88 ? -20.456 -15.023 9.880 1.00 19.19 88 LEU A O 1
ATOM 651 N N . CYS A 1 89 ? -21.988 -13.276 10.091 1.00 21.99 89 CYS A N 1
ATOM 652 C CA . CYS A 1 89 ? -22.383 -13.470 11.519 1.00 25.57 89 CYS A CA 1
ATOM 653 C C . CYS A 1 89 ? -22.872 -14.921 11.779 1.00 25.07 89 CYS A C 1
ATOM 654 O O . CYS A 1 89 ? -22.726 -15.429 12.928 1.00 24.60 89 CYS A O 1
ATOM 657 N N . ALA A 1 90 ? -23.373 -15.636 10.768 1.00 24.07 90 ALA A N 1
ATOM 658 C CA . ALA A 1 90 ? -23.916 -17.003 10.939 1.00 23.62 90 ALA A CA 1
ATOM 659 C C . ALA A 1 90 ? -22.824 -18.048 10.653 1.00 23.82 90 ALA A C 1
ATOM 660 O O . ALA A 1 90 ? -23.141 -19.208 10.730 1.00 20.50 90 ALA A O 1
ATOM 662 N N . SER A 1 91 ? -21.588 -17.638 10.366 1.00 19.35 91 SER A N 1
ATOM 663 C CA . SER A 1 91 ? -20.470 -18.538 9.970 1.00 21.37 91 SER A CA 1
ATOM 664 C C . SER A 1 91 ? -20.328 -19.760 10.904 1.00 20.39 91 SER A C 1
ATOM 665 O O . SER A 1 91 ? -20.106 -20.854 10.386 1.00 20.58 91 SER A O 1
ATOM 668 N N . GLY A 1 92 ? -20.342 -19.586 12.229 1.00 23.69 92 GLY A N 1
ATOM 669 C CA . GLY A 1 92 ? -20.116 -20.686 13.192 1.00 21.19 92 GLY A CA 1
ATOM 670 C C . GLY A 1 92 ? -21.287 -21.674 13.190 1.00 22.65 92 GLY A C 1
ATOM 671 O O . GLY A 1 92 ? -21.053 -22.908 13.387 1.00 19.81 92 GLY A O 1
ATOM 672 N N . LEU A 1 93 ? -22.505 -21.197 12.932 1.00 20.35 93 LEU A N 1
ATOM 673 C CA . LEU A 1 93 ? -23.708 -22.063 12.837 1.00 20.46 93 LEU A CA 1
ATOM 674 C C . LEU A 1 93 ? -23.697 -22.806 11.485 1.00 21.39 93 LEU A C 1
ATOM 675 O O . LEU A 1 93 ? -23.893 -24.042 11.478 1.00 20.34 93 LEU A O 1
ATOM 680 N N . SER A 1 94 ? -23.357 -22.109 10.392 1.00 22.56 94 SER A N 1
ATOM 681 C CA . SER A 1 94 ? -23.288 -22.666 9.018 1.00 23.21 94 SER A CA 1
ATOM 682 C C . SER A 1 94 ? -22.235 -23.779 8.952 1.00 23.80 94 SER A C 1
ATOM 683 O O . SER A 1 94 ? -22.473 -24.707 8.194 1.00 22.60 94 SER A O 1
ATOM 686 N N . ALA A 1 95 ? -21.112 -23.688 9.684 1.00 21.29 95 ALA A N 1
ATOM 687 C CA . ALA A 1 95 ? -20.085 -24.759 9.715 1.00 19.58 95 ALA A CA 1
ATOM 688 C C . ALA A 1 95 ? -20.695 -26.033 10.338 1.00 20.58 95 ALA A C 1
ATOM 689 O O . ALA A 1 95 ? -20.481 -27.104 9.845 1.00 17.61 95 ALA A O 1
ATOM 691 N N . VAL A 1 96 ? -21.454 -25.897 11.413 1.00 21.16 96 VAL A N 1
ATOM 692 C CA . VAL A 1 96 ? -22.126 -27.034 12.098 1.00 22.45 96 VAL A CA 1
ATOM 693 C C . VAL A 1 96 ? -23.191 -27.642 11.178 1.00 22.15 96 VAL A C 1
ATOM 694 O O . VAL A 1 96 ? -23.180 -28.858 10.969 1.00 20.54 96 VAL A O 1
ATOM 698 N N . ILE A 1 97 ? -24.021 -26.786 10.579 1.00 21.49 97 ILE A N 1
ATOM 699 C CA . ILE A 1 97 ? -24.984 -27.184 9.539 1.00 21.02 97 ILE A CA 1
ATOM 700 C C . ILE A 1 97 ? -24.286 -27.977 8.426 1.00 22.63 97 ILE A C 1
ATOM 701 O O . ILE A 1 97 ? -24.810 -29.050 8.044 1.00 19.85 97 ILE A O 1
ATOM 706 N N . ASP A 1 98 ? -23.184 -27.479 7.869 1.00 22.58 98 ASP A N 1
ATOM 707 C CA . ASP A 1 98 ? -22.470 -28.207 6.773 1.00 25.88 98 ASP A CA 1
ATOM 708 C C . ASP A 1 98 ? -21.987 -29.577 7.304 1.00 21.85 98 ASP A C 1
ATOM 709 O O . ASP A 1 98 ? -22.113 -30.533 6.555 1.00 22.07 98 ASP A O 1
ATOM 714 N N . ALA A 1 99 ? -21.419 -29.675 8.514 1.00 20.75 99 ALA A N 1
ATOM 715 C CA . ALA A 1 99 ? -20.957 -30.963 9.106 1.00 23.19 99 ALA A CA 1
ATOM 716 C C . ALA A 1 99 ? -22.174 -31.891 9.299 1.00 21.87 99 ALA A C 1
ATOM 717 O O . ALA A 1 99 ? -22.078 -33.057 9.006 1.00 21.17 99 ALA A O 1
ATOM 719 N N . ALA A 1 100 ? -23.276 -31.357 9.785 1.00 21.70 100 ALA A N 1
ATOM 720 C CA . ALA A 1 100 ? -24.507 -32.131 10.058 1.00 22.55 100 ALA A CA 1
ATOM 721 C C . ALA A 1 100 ? -25.049 -32.754 8.753 1.00 23.68 100 ALA A C 1
ATOM 722 O O . ALA A 1 100 ? -25.458 -33.951 8.788 1.00 25.81 100 ALA A O 1
ATOM 724 N N . ARG A 1 101 ? -25.067 -31.983 7.657 1.00 23.25 101 ARG A N 1
ATOM 725 C CA . ARG A 1 101 ? -25.461 -32.434 6.307 1.00 24.01 101 ARG A CA 1
ATOM 726 C C . ARG A 1 101 ? -24.498 -33.518 5.802 1.00 25.54 101 ARG A C 1
ATOM 727 O O . ARG A 1 101 ? -24.997 -34.536 5.218 1.00 25.54 101 ARG A O 1
ATOM 735 N N . ALA A 1 102 ? -23.190 -33.309 5.894 1.00 22.86 102 ALA A N 1
ATOM 736 C CA . ALA A 1 102 ? -22.226 -34.371 5.519 1.00 23.39 102 ALA A CA 1
ATOM 737 C C . ALA A 1 102 ? -22.601 -35.668 6.234 1.00 23.24 102 ALA A C 1
ATOM 738 O O . ALA A 1 102 ? -22.753 -36.665 5.557 1.00 24.50 102 ALA A O 1
ATOM 740 N N . ILE A 1 103 ? -22.709 -35.626 7.560 1.00 24.66 103 ILE A N 1
ATOM 741 C CA . ILE A 1 103 ? -23.011 -36.788 8.426 1.00 24.60 103 ILE A CA 1
ATOM 742 C C . ILE A 1 103 ? -24.310 -37.458 7.980 1.00 24.07 103 ILE A C 1
ATOM 743 O O . ILE A 1 103 ? -24.330 -38.715 7.889 1.00 24.85 103 ILE A O 1
ATOM 748 N N . SER A 1 104 ? -25.340 -36.663 7.723 1.00 23.92 104 SER A N 1
ATOM 749 C CA . SER A 1 104 ? -26.708 -37.130 7.399 1.00 25.46 104 SER A CA 1
ATOM 750 C C . SER A 1 104 ? -26.709 -37.833 6.048 1.00 28.49 104 SER A C 1
ATOM 751 O O . SER A 1 104 ? -27.650 -38.585 5.789 1.00 28.98 104 SER A O 1
ATOM 754 N N . CYS A 1 105 ? -25.736 -37.505 5.197 1.00 28.78 105 CYS A N 1
ATOM 755 C CA . CYS A 1 105 ? -25.520 -38.113 3.860 1.00 28.93 105 CYS A CA 1
ATOM 756 C C . CYS A 1 105 ? -24.658 -39.353 3.932 1.00 27.52 105 CYS A C 1
ATOM 757 O O . CYS A 1 105 ? -24.454 -39.915 2.879 1.00 30.97 105 CYS A O 1
ATOM 760 N N . GLY A 1 106 ? -24.002 -39.614 5.052 1.00 26.37 106 GLY A N 1
ATOM 761 C CA . GLY A 1 106 ? -23.139 -40.799 5.187 1.00 29.56 106 GLY A CA 1
ATOM 762 C C . GLY A 1 106 ? -21.714 -40.538 4.753 1.00 30.26 106 GLY A C 1
ATOM 763 O O . GLY A 1 106 ? -20.981 -41.506 4.594 1.00 31.01 106 GLY A O 1
ATOM 764 N N . GLU A 1 107 ? -21.315 -39.277 4.615 1.00 30.85 107 GLU A N 1
ATOM 765 C CA . GLU A 1 107 ? -19.940 -38.905 4.206 1.00 34.08 107 GLU A CA 1
ATOM 766 C C . GLU A 1 107 ? -19.211 -38.465 5.474 1.00 32.40 107 GLU A C 1
ATOM 767 O O . GLU A 1 107 ? -19.236 -37.250 5.745 1.00 40.38 107 GLU A O 1
ATOM 773 N N . GLY A 1 108 ? -18.616 -39.427 6.191 1.00 31.05 108 GLY A N 1
ATOM 774 C CA . GLY A 1 108 ? -17.920 -39.269 7.485 1.00 32.29 108 GLY A CA 1
ATOM 775 C C . GLY A 1 108 ? -18.852 -39.516 8.670 1.00 33.23 108 GLY A C 1
ATOM 776 O O . GLY A 1 108 ? -20.037 -39.124 8.590 1.00 36.33 108 GLY A O 1
ATOM 777 N N . ARG A 1 109 ? -18.328 -40.095 9.753 1.00 33.12 109 ARG A N 1
ATOM 778 C CA . ARG A 1 109 ? -19.095 -40.479 10.973 1.00 34.62 109 ARG A CA 1
ATOM 779 C C . ARG A 1 109 ? -18.917 -39.413 12.083 1.00 31.49 109 ARG A C 1
ATOM 780 O O . ARG A 1 109 ? -19.663 -39.480 13.063 1.00 28.32 109 ARG A O 1
ATOM 788 N N . LEU A 1 110 ? -17.953 -38.488 11.952 1.00 24.42 110 LEU A N 1
ATOM 789 C CA . LEU A 1 110 ? -17.447 -37.646 13.063 1.00 26.39 110 LEU A CA 1
ATOM 790 C C . LEU A 1 110 ? -16.767 -36.399 12.480 1.00 25.12 110 LEU A C 1
ATOM 791 O O . LEU A 1 110 ? -15.902 -36.544 11.620 1.00 23.72 110 LEU A O 1
ATOM 796 N N . TYR A 1 111 ? -17.217 -35.208 12.893 1.00 23.53 111 TYR A N 1
ATOM 797 C CA . TYR A 1 111 ? -16.702 -33.909 12.418 1.00 22.63 111 TYR A CA 1
ATOM 798 C C . TYR A 1 111 ? -16.468 -33.009 13.630 1.00 22.23 111 TYR A C 1
ATOM 799 O O . TYR A 1 111 ? -17.297 -33.055 14.550 1.00 20.23 111 TYR A O 1
ATOM 808 N N . LEU A 1 112 ? -15.405 -32.204 13.601 1.00 19.11 112 LEU A N 1
ATOM 809 C CA . LEU A 1 112 ? -15.277 -31.028 14.472 1.00 20.75 112 LEU A CA 1
ATOM 810 C C . LEU A 1 112 ? -15.800 -29.816 13.690 1.00 21.38 112 LEU A C 1
ATOM 811 O O . LEU A 1 112 ? -15.418 -29.656 12.562 1.00 22.94 112 LEU A O 1
ATOM 816 N N . ALA A 1 113 ? -16.664 -28.995 14.269 1.00 20.94 113 ALA A N 1
ATOM 817 C CA . ALA A 1 113 ? -17.253 -27.849 13.552 1.00 20.72 113 ALA A CA 1
ATOM 818 C C . ALA A 1 113 ? -17.451 -26.705 14.526 1.00 21.35 113 ALA A C 1
ATOM 819 O O . ALA A 1 113 ? -17.910 -26.957 15.650 1.00 21.39 113 ALA A O 1
ATOM 821 N N . GLY A 1 114 ? -17.132 -25.490 14.093 1.00 19.93 114 GLY A N 1
ATOM 822 C CA . GLY A 1 114 ? -17.401 -24.294 14.891 1.00 18.81 114 GLY A CA 1
ATOM 823 C C . GLY A 1 114 ? -16.983 -23.054 14.136 1.00 20.62 114 GLY A C 1
ATOM 824 O O . GLY A 1 114 ? -17.193 -22.979 12.933 1.00 19.35 114 GLY A O 1
ATOM 825 N N . GLY A 1 115 ? -16.377 -22.113 14.851 1.00 20.44 115 GLY A N 1
ATOM 826 C CA . GLY A 1 115 ? -15.924 -20.850 14.304 1.00 19.45 115 GLY A CA 1
ATOM 827 C C . GLY A 1 115 ? -14.934 -20.208 15.244 1.00 22.09 115 GLY A C 1
ATOM 828 O O . GLY A 1 115 ? -14.863 -20.560 16.467 1.00 19.06 115 GLY A O 1
ATOM 829 N N . ALA A 1 116 ? -14.237 -19.229 14.701 1.00 23.25 116 ALA A N 1
ATOM 830 C CA . ALA A 1 116 ? -13.199 -18.468 15.424 1.00 23.76 116 ALA A CA 1
ATOM 831 C C . ALA A 1 116 ? -13.102 -17.114 14.743 1.00 23.86 116 ALA A C 1
ATOM 832 O O . ALA A 1 116 ? -13.427 -17.014 13.532 1.00 24.60 116 ALA A O 1
ATOM 834 N N . GLU A 1 117 ? -12.746 -16.112 15.519 1.00 24.07 117 GLU A N 1
ATOM 835 C CA . GLU A 1 117 ? -12.529 -14.746 15.031 1.00 23.50 117 GLU A CA 1
ATOM 836 C C . GLU A 1 117 ? -11.601 -14.058 16.024 1.00 24.51 117 GLU A C 1
ATOM 837 O O . GLU A 1 117 ? -11.884 -14.135 17.237 1.00 25.28 117 GLU A O 1
ATOM 843 N N . SER A 1 118 ? -10.544 -13.425 15.529 1.00 26.32 118 SER A N 1
ATOM 844 C CA . SER A 1 118 ? -9.697 -12.467 16.281 1.00 24.16 118 SER A CA 1
ATOM 845 C C . SER A 1 118 ? -9.949 -11.098 15.699 1.00 22.54 118 SER A C 1
ATOM 846 O O . SER A 1 118 ? -9.242 -10.738 14.759 1.00 24.43 118 SER A O 1
ATOM 849 N N . MET A 1 119 ? -10.971 -10.400 16.170 1.00 22.76 119 MET A N 1
ATOM 850 C CA . MET A 1 119 ? -11.273 -9.037 15.661 1.00 24.85 119 MET A CA 1
ATOM 851 C C . MET A 1 119 ? -10.157 -8.054 16.104 1.00 25.84 119 MET A C 1
ATOM 852 O O . MET A 1 119 ? -9.940 -7.073 15.432 1.00 24.98 119 MET A O 1
ATOM 857 N N . SER A 1 120 ? -9.401 -8.370 17.155 1.00 27.77 120 SER A N 1
ATOM 858 C CA . SER A 1 120 ? -8.207 -7.598 17.614 1.00 31.10 120 SER A CA 1
ATOM 859 C C . SER A 1 120 ? -7.134 -7.603 16.523 1.00 30.34 120 SER A C 1
ATOM 860 O O . SER A 1 120 ? -6.518 -6.548 16.241 1.00 28.42 120 SER A O 1
ATOM 863 N N . ARG A 1 121 ? -6.881 -8.800 15.983 1.00 29.06 121 ARG A N 1
ATOM 864 C CA . ARG A 1 121 ? -5.666 -9.113 15.196 1.00 25.77 121 ARG A CA 1
ATOM 865 C C . ARG A 1 121 ? -5.995 -9.087 13.715 1.00 27.11 121 ARG A C 1
ATOM 866 O O . ARG A 1 121 ? -5.157 -9.518 12.973 1.00 31.00 121 ARG A O 1
ATOM 874 N N . ALA A 1 122 ? -7.193 -8.618 13.347 1.00 28.17 122 ALA A N 1
ATOM 875 C CA . ALA A 1 122 ? -7.697 -8.441 11.968 1.00 28.00 122 ALA A CA 1
ATOM 876 C C . ALA A 1 122 ? -6.798 -7.423 11.258 1.00 31.88 122 ALA A C 1
ATOM 877 O O . ALA A 1 122 ? -6.692 -6.305 11.747 1.00 32.09 122 ALA A O 1
ATOM 879 N N . PRO A 1 123 ? -6.173 -7.739 10.099 1.00 29.77 123 PRO A N 1
ATOM 880 C CA . PRO A 1 123 ? -5.286 -6.779 9.446 1.00 28.91 123 PRO A CA 1
ATOM 881 C C . PRO A 1 123 ? -5.967 -5.618 8.724 1.00 29.82 123 PRO A C 1
ATOM 882 O O . PRO A 1 123 ? -7.187 -5.571 8.601 1.00 25.88 123 PRO A O 1
ATOM 886 N N . PHE A 1 124 ? -5.132 -4.633 8.370 1.00 29.63 124 PHE A N 1
ATOM 887 C CA . PHE A 1 124 ? -5.464 -3.565 7.405 1.00 28.01 124 PHE A CA 1
ATOM 888 C C . PHE A 1 124 ? -5.338 -4.180 6.023 1.00 25.78 124 PHE A C 1
ATOM 889 O O . PHE A 1 124 ? -4.476 -5.059 5.801 1.00 24.38 124 PHE A O 1
ATOM 897 N N . VAL A 1 125 ? -6.182 -3.726 5.114 1.00 27.07 125 VAL A N 1
ATOM 898 C CA . VAL A 1 125 ? -6.158 -4.278 3.735 1.00 33.66 125 VAL A CA 1
ATOM 899 C C . VAL A 1 125 ? -6.016 -3.121 2.752 1.00 26.24 125 VAL A C 1
ATOM 900 O O . VAL A 1 125 ? -6.745 -2.131 2.892 1.00 25.89 125 VAL A O 1
ATOM 904 N N . MET A 1 126 ? -5.191 -3.322 1.737 1.00 26.91 126 MET A N 1
ATOM 905 C CA . MET A 1 126 ? -4.857 -2.263 0.736 1.00 34.95 126 MET A CA 1
ATOM 906 C C . MET A 1 126 ? -4.987 -2.831 -0.675 1.00 24.84 126 MET A C 1
ATOM 907 O O . MET A 1 126 ? -4.284 -3.855 -0.990 1.00 24.38 126 MET A O 1
ATOM 912 N N . GLY A 1 127 ? -5.843 -2.178 -1.454 1.00 26.39 127 GLY A N 1
ATOM 913 C CA . GLY A 1 127 ? -6.122 -2.459 -2.881 1.00 30.66 127 GLY A CA 1
ATOM 914 C C . GLY A 1 127 ? -4.876 -2.343 -3.739 1.00 34.20 127 GLY A C 1
ATOM 915 O O . GLY A 1 127 ? -4.018 -1.435 -3.433 1.00 35.97 127 GLY A O 1
ATOM 916 N N . LYS A 1 128 ? -4.738 -3.252 -4.714 1.00 34.63 128 LYS A N 1
ATOM 917 C CA . LYS A 1 128 ? -3.679 -3.232 -5.745 1.00 35.98 128 LYS A CA 1
ATOM 918 C C . LYS A 1 128 ? -3.937 -2.024 -6.632 1.00 37.71 128 LYS A C 1
ATOM 919 O O . LYS A 1 128 ? -5.131 -1.571 -6.701 1.00 32.67 128 LYS A O 1
ATOM 925 N N . ALA A 1 129 ? -2.878 -1.527 -7.275 1.00 34.89 129 ALA A N 1
ATOM 926 C CA . ALA A 1 129 ? -3.004 -0.426 -8.265 1.00 37.86 129 ALA A CA 1
ATOM 927 C C . ALA A 1 129 ? -3.730 -0.916 -9.534 1.00 33.25 129 ALA A C 1
ATOM 928 O O . ALA A 1 129 ? -3.355 -1.940 -10.097 1.00 29.82 129 ALA A O 1
ATOM 930 N N . GLU A 1 130 ? -4.715 -0.163 -9.991 1.00 35.63 130 GLU A N 1
ATOM 931 C CA . GLU A 1 130 ? -5.395 -0.437 -11.273 1.00 48.96 130 GLU A CA 1
ATOM 932 C C . GLU A 1 130 ? -4.569 0.077 -12.464 1.00 50.69 130 GLU A C 1
ATOM 933 O O . GLU A 1 130 ? -4.842 -0.385 -13.571 1.00 49.80 130 GLU A O 1
ATOM 939 N N . SER A 1 131 ? -3.574 0.947 -12.255 1.00 51.31 131 SER A N 1
ATOM 940 C CA . SER A 1 131 ? -2.659 1.484 -13.308 1.00 43.71 131 SER A CA 1
ATOM 941 C C . SER A 1 131 ? -1.320 1.880 -12.674 1.00 41.81 131 SER A C 1
ATOM 942 O O . SER A 1 131 ? -1.335 2.140 -11.462 1.00 41.10 131 SER A O 1
ATOM 945 N N . ALA A 1 132 ? -0.219 1.899 -13.440 1.00 37.73 132 ALA A N 1
ATOM 946 C CA . ALA A 1 132 ? 1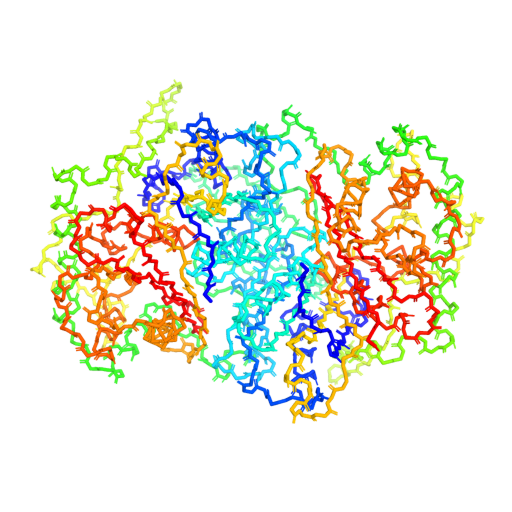.150 2.220 -12.963 1.00 35.39 132 ALA A CA 1
ATOM 947 C C . ALA A 1 132 ? 1.070 3.575 -12.274 1.00 30.66 132 ALA A C 1
ATOM 948 O O . ALA A 1 132 ? 0.324 4.448 -12.815 1.00 30.58 132 ALA A O 1
ATOM 950 N N . PHE A 1 133 ? 1.599 3.679 -11.046 1.00 29.06 133 PHE A N 1
ATOM 951 C CA . PHE A 1 133 ? 1.761 4.975 -10.336 1.00 31.08 133 PHE A CA 1
ATOM 952 C C . PHE A 1 133 ? 0.380 5.544 -10.057 1.00 32.89 133 PHE A C 1
ATOM 953 O O . PHE A 1 133 ? 0.236 6.778 -9.922 1.00 34.23 133 PHE A O 1
ATOM 961 N N . SER A 1 134 ? -0.625 4.671 -9.912 1.00 35.91 134 SER A N 1
ATOM 962 C CA . SER A 1 134 ? -1.973 5.115 -9.478 1.00 27.62 134 SER A CA 1
ATOM 963 C C . SER A 1 134 ? -1.832 5.783 -8.114 1.00 28.39 134 SER A C 1
ATOM 964 O O . SER A 1 134 ? -1.078 5.256 -7.264 1.00 25.42 134 SER A O 1
ATOM 967 N N . ARG A 1 135 ? -2.619 6.837 -7.927 1.00 30.63 135 ARG A N 1
ATOM 968 C CA . ARG A 1 135 ? -2.716 7.705 -6.745 1.00 37.29 135 ARG A CA 1
ATOM 969 C C . ARG A 1 135 ? -3.912 7.309 -5.866 1.00 42.69 135 ARG A C 1
ATOM 970 O O . ARG A 1 135 ? -4.005 7.827 -4.724 1.00 44.32 135 ARG A O 1
ATOM 978 N N . THR A 1 136 ? -4.815 6.458 -6.347 1.00 43.08 136 THR A N 1
ATOM 979 C CA . THR A 1 136 ? -5.984 6.042 -5.532 1.00 48.74 136 THR A CA 1
ATOM 980 C C . THR A 1 136 ? -5.462 4.917 -4.644 1.00 43.44 136 THR A C 1
ATOM 981 O O . THR A 1 136 ? -4.725 4.040 -5.120 1.00 45.79 136 THR A O 1
ATOM 985 N N . LEU A 1 137 ? -5.648 5.084 -3.348 1.00 46.43 137 LEU A N 1
ATOM 986 C CA . LEU A 1 137 ? -5.395 4.001 -2.378 1.00 52.00 137 LEU A CA 1
ATOM 987 C C . LEU A 1 137 ? -6.702 3.780 -1.637 1.00 46.82 137 LEU A C 1
ATOM 988 O O . LEU A 1 137 ? -7.312 4.747 -1.191 1.00 48.86 137 LEU A O 1
ATOM 993 N N . GLU A 1 138 ? -7.175 2.552 -1.654 1.00 43.61 138 GLU A N 1
ATOM 994 C CA . GLU A 1 138 ? -8.295 2.131 -0.788 1.00 44.81 138 GLU A CA 1
ATOM 995 C C . GLU A 1 138 ? -7.663 1.252 0.296 1.00 37.48 138 GLU A C 1
ATOM 996 O O . GLU A 1 138 ? -6.962 0.247 -0.035 1.00 30.07 138 GLU A O 1
ATOM 1002 N N . VAL A 1 139 ? -7.766 1.757 1.521 1.00 37.73 139 VAL A N 1
ATOM 1003 C CA . VAL A 1 139 ? -7.217 1.134 2.750 1.00 40.66 139 VAL A CA 1
ATOM 1004 C C . VAL A 1 139 ? -8.377 0.907 3.704 1.00 32.84 139 VAL A C 1
ATOM 1005 O O . VAL A 1 139 ? -9.148 1.836 3.920 1.00 31.11 139 VAL A O 1
ATOM 1009 N N . PHE A 1 140 ? -8.481 -0.312 4.221 1.00 32.84 140 PHE A N 1
ATOM 1010 C CA . PHE A 1 140 ? -9.570 -0.704 5.133 1.00 31.36 140 PHE A CA 1
ATOM 1011 C C . PHE A 1 140 ? -9.037 -1.478 6.331 1.00 29.60 140 PHE A C 1
ATOM 1012 O O . PHE A 1 140 ? -8.038 -2.284 6.228 1.00 30.56 140 PHE A O 1
ATOM 1020 N N . ASP A 1 141 ? -9.686 -1.168 7.460 1.00 29.86 141 ASP A N 1
ATOM 1021 C CA . ASP A 1 141 ? -9.723 -1.997 8.685 1.00 37.75 141 ASP A CA 1
ATOM 1022 C C . ASP A 1 141 ? -10.613 -3.216 8.393 1.00 34.58 141 ASP A C 1
ATOM 1023 O O . ASP A 1 141 ? -11.819 -3.000 8.249 1.00 36.11 141 ASP A O 1
ATOM 1028 N N . SER A 1 142 ? -10.052 -4.426 8.385 1.00 31.69 142 SER A N 1
ATOM 1029 C CA . SER A 1 142 ? -10.823 -5.690 8.242 1.00 31.67 142 SER A CA 1
ATOM 1030 C C . SER A 1 142 ? -11.468 -6.128 9.573 1.00 36.3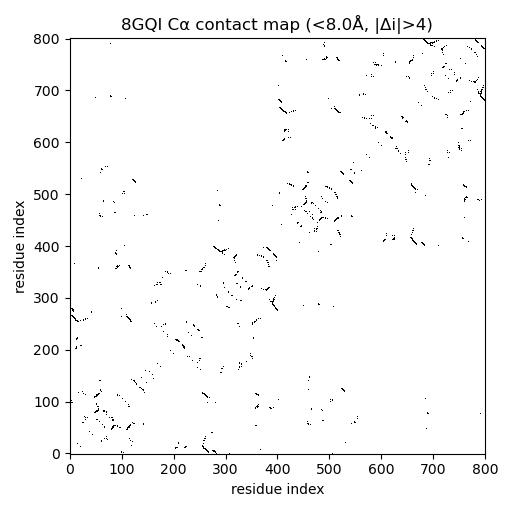5 142 SER A C 1
ATOM 1031 O O . SER A 1 142 ? -12.302 -7.058 9.526 1.00 36.25 142 SER A O 1
ATOM 1034 N N . THR A 1 143 ? -11.182 -5.474 10.704 1.00 40.60 143 THR A N 1
ATOM 1035 C CA . THR A 1 143 ? -11.844 -5.757 12.012 1.00 42.03 143 THR A CA 1
ATOM 1036 C C . THR A 1 143 ? -13.370 -5.857 11.800 1.00 44.94 143 THR A C 1
ATOM 1037 O O . THR A 1 143 ? -13.970 -6.860 12.246 1.00 42.24 143 THR A O 1
ATOM 1041 N N . ILE A 1 144 ? -13.980 -4.879 11.124 1.00 43.40 144 ILE A N 1
ATOM 1042 C CA . ILE A 1 144 ? -15.462 -4.791 10.966 1.00 42.17 144 ILE A CA 1
ATOM 1043 C C . ILE A 1 144 ? -15.832 -3.711 9.936 1.00 41.55 144 ILE A C 1
ATOM 1044 O O . ILE A 1 144 ? -15.028 -2.782 9.701 1.00 38.03 144 ILE A O 1
ATOM 1049 N N . GLY A 1 145 ? -17.023 -3.822 9.347 1.00 38.23 145 GLY A N 1
ATOM 1050 C CA . GLY A 1 145 ? -17.549 -2.820 8.400 1.00 40.49 145 GLY A CA 1
ATOM 1051 C C . GLY A 1 145 ? -17.270 -3.143 6.940 1.00 36.26 145 GLY A C 1
ATOM 1052 O O . GLY A 1 145 ? -16.398 -3.984 6.654 1.00 37.90 145 GLY A O 1
ATOM 1053 N N . ALA A 1 146 ? -17.998 -2.467 6.043 1.00 38.82 146 ALA A N 1
ATOM 1054 C CA . ALA A 1 146 ? -17.860 -2.519 4.566 1.00 40.21 146 ALA A CA 1
ATOM 1055 C C . ALA A 1 146 ? -16.415 -2.194 4.170 1.00 40.71 146 ALA A C 1
ATOM 1056 O O . ALA A 1 146 ? -15.869 -1.218 4.686 1.00 49.24 146 ALA A O 1
ATOM 1058 N N . ARG A 1 147 ? -15.811 -3.020 3.325 1.00 37.63 147 ARG A N 1
ATOM 1059 C CA . ARG A 1 147 ? -14.534 -2.715 2.655 1.00 38.67 147 ARG A CA 1
ATOM 1060 C C . ARG A 1 147 ? -14.680 -3.086 1.178 1.00 39.15 147 ARG A C 1
ATOM 1061 O O . ARG A 1 147 ? -15.284 -4.136 0.882 1.00 33.61 147 ARG A O 1
ATOM 1069 N N . PHE A 1 148 ? -14.185 -2.218 0.294 1.00 32.53 148 PHE A N 1
ATOM 1070 C CA . PHE A 1 148 ? -14.216 -2.397 -1.166 1.00 30.64 148 PHE A CA 1
ATOM 1071 C C . PHE A 1 148 ? -15.647 -2.623 -1.629 1.00 32.65 148 PHE A C 1
ATOM 1072 O O . PHE A 1 148 ? -15.840 -3.508 -2.431 1.00 31.26 148 PHE A O 1
ATOM 1080 N N . ALA A 1 149 ? -16.612 -1.846 -1.130 1.00 35.71 149 ALA A N 1
ATOM 1081 C CA . ALA A 1 149 ? -18.048 -2.053 -1.404 1.00 35.92 149 ALA A CA 1
ATOM 1082 C C . ALA A 1 149 ? -18.305 -1.967 -2.919 1.00 40.24 149 ALA A C 1
ATOM 1083 O O . ALA A 1 149 ? -17.708 -1.099 -3.579 1.00 43.81 149 ALA A O 1
ATOM 1085 N N . ASN A 1 150 ? -19.158 -2.852 -3.456 1.00 38.03 150 ASN A N 1
ATOM 1086 C CA . ASN A 1 150 ? -19.572 -2.844 -4.873 1.00 33.24 150 ASN A CA 1
ATOM 1087 C C . ASN A 1 150 ? -20.518 -1.670 -5.110 1.00 35.81 150 ASN A C 1
ATOM 1088 O O . ASN A 1 150 ? -21.564 -1.589 -4.470 1.00 34.04 150 ASN A O 1
ATOM 1093 N N . PRO A 1 151 ? -20.200 -0.725 -6.027 1.00 36.87 151 PRO A N 1
ATOM 1094 C CA . PRO A 1 151 ? -21.096 0.408 -6.297 1.00 36.16 151 PRO A CA 1
ATOM 1095 C C . PRO A 1 151 ? -22.462 -0.067 -6.821 1.00 38.71 151 PRO A C 1
ATOM 1096 O O . PRO A 1 151 ? -23.430 0.538 -6.478 1.00 42.83 151 PRO A O 1
ATOM 1100 N N . ARG A 1 152 ? -22.510 -1.163 -7.581 1.00 37.51 152 ARG A N 1
ATOM 1101 C CA . ARG A 1 152 ? -23.788 -1.723 -8.090 1.00 44.49 152 ARG A CA 1
ATOM 1102 C C . ARG A 1 152 ? -24.620 -2.178 -6.889 1.00 44.73 152 ARG A C 1
ATOM 1103 O O . ARG A 1 152 ? -25.830 -1.925 -6.896 1.00 52.12 152 ARG A O 1
ATOM 1111 N N . LEU A 1 153 ? -24.008 -2.814 -5.885 1.00 40.33 153 LEU A N 1
ATOM 1112 C CA . LEU A 1 153 ? -24.759 -3.277 -4.679 1.00 38.77 153 LEU A CA 1
ATOM 1113 C C . LEU A 1 153 ? -25.260 -2.052 -3.896 1.00 34.41 153 LEU A C 1
ATOM 1114 O O . LEU A 1 153 ? -26.471 -1.981 -3.556 1.00 33.10 153 LEU A O 1
ATOM 1119 N N . VAL A 1 154 ? -24.382 -1.080 -3.679 1.00 36.01 154 VAL A N 1
ATOM 1120 C CA . VAL A 1 154 ? -24.680 0.153 -2.886 1.00 43.05 154 VAL A CA 1
ATOM 1121 C C . VAL A 1 154 ? -25.850 0.933 -3.539 1.00 40.38 154 VAL A C 1
ATOM 1122 O O . VAL A 1 154 ? -26.725 1.383 -2.798 1.00 45.11 154 VAL A O 1
ATOM 1126 N N . GLU A 1 155 ? -25.914 1.012 -4.871 1.00 48.34 155 GLU A N 1
ATOM 1127 C CA . GLU A 1 155 ? -26.967 1.727 -5.647 1.00 53.88 155 GLU A CA 1
ATOM 1128 C C . GLU A 1 155 ? -28.335 1.061 -5.466 1.00 53.59 155 GLU A C 1
ATOM 1129 O O . GLU A 1 155 ? -29.332 1.799 -5.406 1.00 54.48 155 GLU A O 1
ATOM 1135 N N . ARG A 1 156 ? -28.392 -0.276 -5.469 1.00 47.25 156 ARG A N 1
ATOM 1136 C CA . ARG A 1 156 ? -29.653 -1.030 -5.236 1.00 50.04 156 ARG A CA 1
ATOM 1137 C C . ARG A 1 156 ? -30.022 -0.992 -3.752 1.00 47.40 156 ARG A C 1
ATOM 1138 O O . ARG A 1 156 ? -31.234 -0.870 -3.485 1.00 48.46 156 ARG A O 1
ATOM 1146 N N . TYR A 1 157 ? -29.045 -1.133 -2.831 1.00 44.72 157 TYR A N 1
ATOM 1147 C CA . TYR A 1 157 ? -29.321 -1.555 -1.423 1.00 41.26 157 TYR A CA 1
ATOM 1148 C C . TYR A 1 157 ? -28.869 -0.528 -0.375 1.00 42.90 157 TYR A C 1
ATOM 1149 O O . TYR A 1 157 ? -29.342 -0.665 0.762 1.00 42.92 157 TYR A O 1
ATOM 1158 N N . GLY A 1 158 ? -28.105 0.505 -0.744 1.00 42.92 158 GLY A N 1
ATOM 1159 C CA . GLY A 1 158 ? -27.646 1.538 0.200 1.00 41.37 158 GLY A CA 1
ATOM 1160 C C . GLY A 1 158 ? -26.387 1.068 0.891 1.00 45.14 158 GLY A C 1
ATOM 1161 O O . GLY A 1 158 ? -25.888 0.019 0.480 1.00 37.93 158 GLY A O 1
ATOM 1162 N N . ASN A 1 159 ? -25.913 1.819 1.896 1.00 44.59 159 ASN A N 1
ATOM 1163 C CA . ASN A 1 159 ? -24.599 1.650 2.574 1.00 52.05 159 ASN A CA 1
ATOM 1164 C C . ASN A 1 159 ? -24.782 1.701 4.104 1.00 49.75 159 ASN A C 1
ATOM 1165 O O . ASN A 1 159 ? -23.815 2.062 4.816 1.00 49.33 159 ASN A O 1
ATOM 1170 N N . ASP A 1 160 ? -25.978 1.373 4.604 1.00 50.18 160 ASP A N 1
ATOM 1171 C CA . ASP A 1 160 ? -26.307 1.418 6.053 1.00 43.30 160 ASP A CA 1
ATOM 1172 C C . ASP A 1 160 ? -25.296 0.534 6.789 1.00 41.89 160 ASP A C 1
ATOM 1173 O O . ASP A 1 160 ? -25.055 -0.587 6.336 1.00 39.25 160 ASP A O 1
ATOM 1178 N N . SER A 1 161 ? -24.665 1.036 7.852 1.00 37.36 161 SER A N 1
ATOM 1179 C CA . SER A 1 161 ? -23.810 0.199 8.739 1.00 36.73 161 SER A CA 1
ATOM 1180 C C . SER A 1 161 ? -24.717 -0.742 9.557 1.00 31.91 161 SER A C 1
ATOM 1181 O O . SER A 1 161 ? -25.943 -0.503 9.642 1.00 31.84 161 SER A O 1
ATOM 1184 N N . MET A 1 162 ? -24.156 -1.780 10.166 1.00 35.56 162 MET A N 1
ATOM 1185 C CA . MET A 1 162 ? -24.959 -2.749 10.983 1.00 36.75 162 MET A CA 1
ATOM 1186 C C . MET A 1 162 ? -25.762 -2.028 12.080 1.00 34.74 162 MET A C 1
ATOM 1187 O O . MET A 1 162 ? -26.977 -2.162 12.141 1.00 36.75 162 MET A O 1
ATOM 1192 N N . PRO A 1 163 ? -25.164 -1.169 12.946 1.00 34.05 163 PRO A N 1
ATOM 1193 C CA . PRO A 1 163 ? -25.955 -0.391 13.906 1.00 33.29 163 PRO A CA 1
ATOM 1194 C C . PRO A 1 163 ? -27.128 0.354 13.255 1.00 32.64 163 PRO A C 1
ATOM 1195 O O . PRO A 1 163 ? -28.229 0.338 13.823 1.00 35.70 163 PRO A O 1
ATOM 1199 N N . GLU A 1 164 ? -26.912 0.931 12.058 1.00 33.20 164 GLU A N 1
ATOM 1200 C CA . GLU A 1 164 ? -27.974 1.679 11.338 1.00 34.52 164 GLU A CA 1
ATOM 1201 C C . GLU A 1 164 ? -29.107 0.726 10.960 1.00 36.81 164 GLU A C 1
ATOM 1202 O O . GLU A 1 164 ? -30.273 1.181 10.957 1.00 32.35 164 GLU A O 1
ATOM 1208 N N . THR A 1 165 ? -28.799 -0.550 10.686 1.00 34.07 165 THR A N 1
ATOM 1209 C CA . THR A 1 165 ? -29.854 -1.535 10.313 1.00 35.57 165 THR A CA 1
ATOM 1210 C C . THR A 1 165 ? -30.696 -1.806 11.562 1.00 32.23 165 THR A C 1
ATOM 1211 O O . THR A 1 165 ? -31.879 -2.095 11.410 1.00 32.85 165 THR A O 1
ATOM 1215 N N . GLY A 1 166 ? -30.097 -1.764 12.754 1.00 34.55 166 GLY A N 1
ATOM 1216 C CA . GLY A 1 166 ? -30.837 -1.902 14.030 1.00 35.89 166 GLY A CA 1
ATOM 1217 C C . GLY A 1 166 ? -31.874 -0.789 14.193 1.00 38.53 166 GLY A C 1
ATOM 1218 O O . GLY A 1 166 ? -33.032 -1.083 14.629 1.00 38.26 166 GLY A O 1
ATOM 1219 N N . ASP A 1 167 ? -31.495 0.450 13.854 1.00 40.17 167 ASP A N 1
ATOM 1220 C CA . ASP A 1 167 ? -32.374 1.652 13.949 1.00 40.91 167 ASP A CA 1
ATOM 1221 C C . ASP A 1 167 ? -33.510 1.489 12.947 1.00 39.31 167 ASP A C 1
ATOM 1222 O O . ASP A 1 167 ? -34.677 1.810 13.317 1.00 39.85 167 ASP A O 1
ATOM 1227 N N . ASN A 1 168 ? -33.179 0.954 11.755 1.00 37.06 168 ASN A N 1
ATOM 1228 C CA . ASN A 1 168 ? -34.149 0.648 10.672 1.00 36.54 168 ASN A CA 1
ATOM 1229 C C . ASN A 1 168 ? -35.215 -0.329 11.179 1.00 36.32 168 ASN A C 1
ATOM 1230 O O . ASN A 1 168 ? -36.421 -0.122 10.931 1.00 36.92 168 ASN A O 1
ATOM 1235 N N . VAL A 1 169 ? -34.783 -1.395 11.837 1.00 33.87 169 VAL A N 1
ATOM 1236 C CA . VAL A 1 169 ? -35.710 -2.462 12.294 1.00 35.30 169 VAL A CA 1
ATOM 1237 C C . VAL A 1 169 ? -36.540 -1.888 13.436 1.00 34.93 169 VAL A C 1
ATOM 1238 O O . VAL A 1 169 ? -37.735 -2.191 13.502 1.00 38.50 169 VAL A O 1
ATOM 1242 N N . ALA A 1 170 ? -35.913 -1.127 14.332 1.00 34.12 170 ALA A N 1
ATOM 1243 C CA . ALA A 1 170 ? -36.608 -0.422 15.438 1.00 35.91 170 ALA A CA 1
ATOM 1244 C C . ALA A 1 170 ? -37.720 0.442 14.828 1.00 36.82 170 ALA A C 1
ATOM 1245 O O . ALA A 1 170 ? -38.870 0.299 15.263 1.00 35.04 170 ALA A O 1
ATOM 1247 N N . ARG A 1 171 ? -37.414 1.219 13.776 1.00 43.89 171 ARG A N 1
ATOM 1248 C CA . ARG A 1 171 ? -38.421 2.110 13.121 1.00 45.98 171 ARG A CA 1
ATOM 1249 C C . ARG A 1 171 ? -39.472 1.241 12.439 1.00 42.98 171 ARG A C 1
ATOM 1250 O O . ARG A 1 171 ? -40.671 1.415 12.742 1.00 41.95 171 ARG A O 1
ATOM 1258 N N . ALA A 1 172 ? -39.046 0.302 11.599 1.00 42.05 172 ALA A N 1
ATOM 1259 C CA . ALA A 1 172 ? -39.965 -0.542 10.794 1.00 43.02 172 ALA A CA 1
ATOM 1260 C C . ALA A 1 172 ? -40.961 -1.299 11.684 1.00 40.84 172 ALA A C 1
ATOM 1261 O O . ALA A 1 172 ? -42.140 -1.388 11.292 1.00 43.77 172 ALA A O 1
ATOM 1263 N N . PHE A 1 173 ? -40.543 -1.873 12.815 1.00 43.50 173 PHE A N 1
ATOM 1264 C CA . PHE A 1 173 ? -41.416 -2.821 13.577 1.00 44.62 173 PHE A CA 1
ATOM 1265 C C . PHE A 1 173 ? -41.835 -2.232 14.925 1.00 42.35 173 PHE A C 1
ATOM 1266 O O . PHE A 1 173 ? -42.391 -2.995 15.743 1.00 42.81 173 PHE A O 1
ATOM 1274 N N . GLY A 1 174 ? -41.552 -0.939 15.138 1.00 46.07 174 GLY A N 1
ATOM 1275 C CA . GLY A 1 174 ? -42.004 -0.142 16.292 1.00 44.44 174 GLY A CA 1
ATOM 1276 C C . GLY A 1 174 ? -41.431 -0.628 17.610 1.00 44.90 174 GLY A C 1
ATOM 1277 O O . GLY A 1 174 ? -42.215 -0.910 18.516 1.00 46.11 174 GLY A O 1
ATOM 1278 N N . ILE A 1 175 ? -40.106 -0.734 17.719 1.00 45.56 175 ILE A N 1
ATOM 1279 C CA . ILE A 1 175 ? -39.432 -1.118 18.992 1.00 41.98 175 ILE A CA 1
ATOM 1280 C C . ILE A 1 175 ? -38.888 0.165 19.627 1.00 42.11 175 ILE A C 1
ATOM 1281 O O . ILE A 1 175 ? -38.073 0.868 18.993 1.00 36.57 175 ILE A O 1
ATOM 1286 N N . ALA A 1 176 ? -39.327 0.440 20.851 1.00 41.42 176 ALA A N 1
ATOM 1287 C CA . ALA A 1 176 ? -38.932 1.631 21.628 1.00 44.50 176 ALA A CA 1
ATOM 1288 C C . ALA A 1 176 ? -37.556 1.375 22.244 1.00 41.00 176 ALA A C 1
ATOM 1289 O O . ALA A 1 176 ? -37.281 0.227 22.597 1.00 44.09 176 ALA A O 1
ATOM 1291 N N . ARG A 1 177 ? -36.762 2.436 22.389 1.00 43.64 177 ARG A N 1
ATOM 1292 C CA . ARG A 1 177 ? -35.474 2.494 23.133 1.00 43.99 177 ARG A CA 1
ATOM 1293 C C . ARG A 1 177 ? -35.632 1.872 24.531 1.00 42.27 177 ARG A C 1
ATOM 1294 O O . ARG A 1 177 ? -34.741 1.139 24.944 1.00 41.50 177 ARG A O 1
ATOM 1302 N N . GLU A 1 178 ? -36.748 2.124 25.215 1.00 47.87 178 GLU A N 1
ATOM 1303 C CA . GLU A 1 178 ? -37.001 1.641 26.606 1.00 53.27 178 GLU A CA 1
ATOM 1304 C C . GLU A 1 178 ? -36.996 0.110 26.627 1.00 45.79 178 GLU A C 1
ATOM 1305 O O . GLU A 1 178 ? -36.342 -0.468 27.522 1.00 42.72 178 GLU A O 1
ATOM 1311 N N . ASP A 1 179 ? -37.725 -0.505 25.691 1.00 42.70 179 ASP A N 1
ATOM 1312 C CA . ASP A 1 179 ? -37.807 -1.979 25.548 1.00 38.71 179 ASP A CA 1
ATOM 1313 C C . ASP A 1 179 ? -36.407 -2.528 25.193 1.00 37.71 179 ASP A C 1
ATOM 1314 O O . ASP A 1 179 ? -35.961 -3.519 25.836 1.00 35.61 179 ASP A O 1
ATOM 1319 N N . ALA A 1 180 ? -35.697 -1.891 24.268 1.00 32.46 180 ALA A N 1
ATOM 1320 C CA . ALA A 1 180 ? -34.314 -2.282 23.902 1.00 36.26 180 ALA A CA 1
ATOM 1321 C C . ALA A 1 180 ? -33.447 -2.319 25.165 1.00 37.33 180 ALA A C 1
ATOM 1322 O O . ALA A 1 180 ? -32.724 -3.318 25.387 1.00 36.02 180 ALA A O 1
ATOM 1324 N N . ASP A 1 181 ? -33.511 -1.276 25.987 1.00 37.85 181 ASP A N 1
ATOM 1325 C CA . ASP A 1 181 ? -32.596 -1.144 27.152 1.00 40.96 181 ASP A CA 1
ATOM 1326 C C . ASP A 1 181 ? -32.995 -2.177 28.214 1.00 35.52 181 ASP A C 1
ATOM 1327 O O . ASP A 1 181 ? -32.101 -2.813 28.808 1.00 39.86 181 ASP A O 1
ATOM 1332 N N . ARG A 1 182 ? -34.293 -2.398 28.384 1.00 35.77 182 ARG A N 1
ATOM 1333 C CA . ARG A 1 182 ? -34.843 -3.439 29.292 1.00 40.81 182 ARG A CA 1
ATOM 1334 C C . ARG A 1 182 ? -34.297 -4.808 28.845 1.00 37.96 182 ARG A C 1
ATOM 1335 O O . ARG A 1 182 ? -33.790 -5.567 29.708 1.00 31.69 182 ARG A O 1
ATOM 1343 N N . PHE A 1 183 ? -34.277 -5.091 27.540 1.00 35.51 183 PHE A N 1
ATOM 1344 C CA . PHE A 1 183 ? -33.702 -6.362 27.015 1.00 34.32 183 PHE A CA 1
ATOM 1345 C C . PHE A 1 183 ? -32.186 -6.380 27.260 1.00 32.16 183 PHE A C 1
ATOM 1346 O O . PHE A 1 183 ? -31.652 -7.404 27.726 1.00 32.00 183 PHE A O 1
ATOM 1354 N N . ALA A 1 184 ? -31.481 -5.270 27.040 1.00 31.67 184 ALA A N 1
ATOM 1355 C CA . ALA A 1 184 ? -30.014 -5.238 27.259 1.00 28.58 184 ALA A CA 1
ATOM 1356 C C . ALA A 1 184 ? -29.686 -5.507 28.733 1.00 28.56 184 ALA A C 1
ATOM 1357 O O . ALA A 1 184 ? -28.799 -6.344 29.028 1.00 28.28 184 ALA A O 1
ATOM 1359 N N . ALA A 1 185 ? -30.420 -4.887 29.649 1.00 28.85 185 ALA A N 1
ATOM 1360 C CA . ALA A 1 185 ? -30.199 -5.071 31.101 1.00 32.14 185 ALA A CA 1
ATOM 1361 C C . ALA A 1 185 ? -30.405 -6.539 31.471 1.00 32.02 185 ALA A C 1
ATOM 1362 O O . ALA A 1 185 ? -29.614 -7.092 32.280 1.00 34.38 185 ALA A O 1
ATOM 1364 N N . SER A 1 186 ? -31.451 -7.162 30.931 1.00 31.81 186 SER A N 1
ATOM 1365 C CA . SER A 1 186 ? -31.788 -8.552 31.322 1.00 35.16 186 SER A CA 1
ATOM 1366 C C . SER A 1 186 ? -30.762 -9.528 30.720 1.00 33.69 186 SER A C 1
ATOM 1367 O O . SER A 1 186 ? -30.515 -10.543 31.372 1.00 35.50 186 SER A O 1
ATOM 1370 N N . SER A 1 187 ? -30.101 -9.197 29.595 1.00 34.02 187 SER A N 1
ATOM 1371 C CA . SER A 1 187 ? -28.979 -10.009 29.029 1.00 32.56 187 SER A CA 1
ATOM 1372 C C . SER A 1 187 ? -27.800 -10.016 30.007 1.00 29.87 187 SER A C 1
ATOM 1373 O O . SER A 1 187 ? -27.319 -11.097 30.349 1.00 31.66 187 SER A O 1
ATOM 1376 N N . GLN A 1 188 ? -27.398 -8.845 30.493 1.00 28.71 188 GLN A N 1
ATOM 1377 C CA . GLN A 1 188 ? -26.338 -8.715 31.518 1.00 29.04 188 GLN A CA 1
ATOM 1378 C C . GLN A 1 188 ? -26.743 -9.479 32.775 1.00 27.41 188 GLN A C 1
ATOM 1379 O O . GLN A 1 188 ? -25.885 -10.212 33.311 1.00 30.32 188 GLN A O 1
ATOM 1385 N N . ALA A 1 189 ? -27.968 -9.281 33.260 1.00 26.32 189 ALA A N 1
ATOM 1386 C CA . ALA A 1 189 ? -28.454 -9.902 34.526 1.00 29.66 189 ALA A CA 1
ATOM 1387 C C . ALA A 1 189 ? -28.479 -11.439 34.379 1.00 30.46 189 ALA A C 1
ATOM 1388 O O . ALA A 1 189 ? -27.995 -12.139 35.302 1.00 31.73 189 ALA A O 1
ATOM 1390 N N . ARG A 1 190 ? -28.990 -11.950 33.254 1.00 30.33 190 ARG A N 1
ATOM 1391 C CA . ARG A 1 190 ? -29.092 -13.407 33.000 1.00 29.71 190 ARG A CA 1
ATOM 1392 C C . ARG A 1 190 ? -27.676 -13.997 32.878 1.00 28.74 190 ARG A C 1
ATOM 1393 O O . ARG A 1 190 ? -27.481 -15.085 33.373 1.00 28.55 190 ARG A O 1
ATOM 1401 N N . TYR A 1 191 ? -26.695 -13.277 32.320 1.00 27.64 191 TYR A N 1
ATOM 1402 C CA . TYR A 1 191 ? -25.288 -13.747 32.267 1.00 29.11 191 TYR A CA 1
ATOM 1403 C C . TYR A 1 191 ? -24.788 -13.920 33.709 1.00 29.54 191 TYR A C 1
ATOM 1404 O O . TYR A 1 191 ? -24.236 -15.013 34.055 1.00 28.60 191 TYR A O 1
ATOM 1413 N N . GLN A 1 192 ? -24.964 -12.879 34.529 1.00 33.05 192 GLN A N 1
ATOM 1414 C CA . GLN A 1 192 ? -24.463 -12.792 35.938 1.00 33.84 192 GLN A CA 1
ATOM 1415 C C . GLN A 1 192 ? -25.058 -13.951 36.763 1.00 33.85 192 GLN A C 1
ATOM 1416 O O . GLN A 1 192 ? -24.275 -14.750 37.355 1.00 34.09 192 GLN A O 1
ATOM 1422 N N . ALA A 1 193 ? -26.373 -14.150 36.723 1.00 31.51 193 ALA A N 1
ATOM 1423 C CA . ALA A 1 193 ? -27.027 -15.304 37.400 1.00 31.96 193 ALA A CA 1
ATOM 1424 C C . ALA A 1 193 ? -26.436 -16.634 36.891 1.00 31.03 193 ALA A C 1
ATOM 1425 O O . ALA A 1 193 ? -26.101 -17.516 37.712 1.00 28.09 193 ALA A O 1
ATOM 1427 N N . ALA A 1 194 ? -26.311 -16.825 35.576 1.00 29.21 194 ALA A N 1
ATOM 1428 C CA . ALA A 1 194 ? -25.795 -18.115 35.039 1.00 32.11 194 ALA A CA 1
ATOM 1429 C C . ALA A 1 194 ? -24.368 -18.352 35.559 1.00 27.20 194 ALA A C 1
ATOM 1430 O O . ALA A 1 194 ? -24.050 -19.471 35.928 1.00 26.94 194 ALA A O 1
ATOM 1432 N N . LEU A 1 195 ? -23.535 -17.315 35.552 1.00 30.16 195 LEU A N 1
ATOM 1433 C CA . LEU A 1 195 ? -22.126 -17.377 36.017 1.00 30.06 195 LEU A CA 1
ATOM 1434 C C . LEU A 1 195 ? -22.112 -17.839 37.466 1.00 30.78 195 LEU A C 1
ATOM 1435 O O . LEU A 1 195 ? -21.404 -18.840 37.780 1.00 32.11 195 LEU A O 1
ATOM 1440 N N . GLU A 1 196 ? -22.914 -17.180 38.300 1.00 33.43 196 GLU A N 1
ATOM 1441 C CA . GLU A 1 196 ? -23.056 -17.516 39.746 1.00 35.49 196 GLU A CA 1
ATOM 1442 C C . GLU A 1 196 ? -23.541 -18.963 39.934 1.00 36.90 196 GLU A C 1
ATOM 1443 O O . GLU A 1 196 ? -23.062 -19.585 40.869 1.00 34.92 196 GLU A O 1
ATOM 1449 N N . GLU A 1 197 ? -24.432 -19.494 39.087 1.00 38.50 197 GLU A N 1
ATOM 1450 C CA . GLU A 1 197 ? -24.959 -20.881 39.233 1.00 38.54 197 GLU A CA 1
ATOM 1451 C C . GLU A 1 197 ? -23.925 -21.922 38.785 1.00 37.86 197 GLU A C 1
ATOM 1452 O O . GLU A 1 197 ? -24.177 -23.135 39.001 1.00 34.26 197 GLU A O 1
ATOM 1458 N N . GLY A 1 198 ? -22.848 -21.493 38.118 1.00 34.00 198 GLY A N 1
ATOM 1459 C CA . GLY A 1 198 ? -21.832 -22.417 37.567 1.00 33.77 198 GLY A CA 1
ATOM 1460 C C . GLY A 1 198 ? -22.162 -22.901 36.153 1.00 32.64 198 GLY A C 1
ATOM 1461 O O . GLY A 1 198 ? -21.531 -23.865 35.693 1.00 32.88 198 GLY A O 1
ATOM 1462 N N . PHE A 1 199 ? -23.107 -22.262 35.461 1.00 29.71 199 PHE A N 1
ATOM 1463 C CA . PHE A 1 199 ? -23.603 -22.739 34.144 1.00 28.51 199 PHE A CA 1
ATOM 1464 C C . PHE A 1 199 ? -22.454 -22.885 33.144 1.00 30.10 199 PHE A C 1
ATOM 1465 O O . PHE A 1 199 ? -22.498 -23.789 32.335 1.00 31.06 199 PHE A O 1
ATOM 1473 N N . PHE A 1 200 ? -21.457 -22.000 33.188 1.00 31.49 200 PHE A N 1
ATOM 1474 C CA . PHE A 1 200 ? -20.384 -21.920 32.163 1.00 29.08 200 PHE A CA 1
ATOM 1475 C C . PHE A 1 200 ? -19.248 -22.895 32.489 1.00 30.77 200 PHE A C 1
ATOM 1476 O O . PHE A 1 200 ? -18.391 -23.027 31.639 1.00 35.57 200 PHE A O 1
ATOM 1484 N N . LEU A 1 201 ? -19.228 -23.545 33.656 1.00 33.48 201 LEU A N 1
ATOM 1485 C CA . LEU A 1 201 ? -18.074 -24.370 34.098 1.00 37.34 201 LEU A CA 1
ATOM 1486 C C . LEU A 1 201 ? -17.620 -25.293 32.966 1.00 39.28 201 LEU A C 1
ATOM 1487 O O . LEU A 1 201 ? -16.467 -25.092 32.470 1.00 49.77 201 LEU A O 1
ATOM 1492 N N . GLY A 1 202 ? -18.443 -26.256 32.567 1.00 33.43 202 GLY A N 1
ATOM 1493 C CA . GLY A 1 202 ? -18.032 -27.232 31.534 1.00 34.99 202 GLY A CA 1
ATOM 1494 C C . GLY A 1 202 ? -18.044 -26.699 30.094 1.00 32.40 202 GLY A C 1
ATOM 1495 O O . GLY A 1 202 ? -17.763 -27.474 29.180 1.00 30.77 202 GLY A O 1
ATOM 1496 N N . GLU A 1 203 ? -18.376 -25.434 29.864 1.00 29.59 203 GLU A N 1
ATOM 1497 C CA . GLU A 1 203 ? -18.531 -24.853 28.508 1.00 28.31 203 GLU A CA 1
ATOM 1498 C C . GLU A 1 203 ? -17.207 -24.173 28.098 1.00 28.07 203 GLU A C 1
ATOM 1499 O O . GLU A 1 203 ? -16.881 -24.204 26.873 1.00 23.57 203 GLU A O 1
ATOM 1505 N N . ILE A 1 204 ? -16.476 -23.566 29.044 1.00 25.81 204 ILE A N 1
ATOM 1506 C CA . ILE A 1 204 ? -15.285 -22.705 28.722 1.00 27.85 204 ILE A CA 1
ATOM 1507 C C . ILE A 1 204 ? -13.963 -23.462 28.909 1.00 27.63 204 ILE A C 1
ATOM 1508 O O . ILE A 1 204 ? -13.745 -24.033 29.973 1.00 27.83 204 ILE A O 1
ATOM 1513 N N . LEU A 1 205 ? -13.082 -23.415 27.910 1.00 27.47 205 LEU A N 1
ATOM 1514 C CA . LEU A 1 205 ? -11.668 -23.802 28.096 1.00 30.08 205 LEU A CA 1
ATOM 1515 C C . LEU A 1 205 ? -10.873 -22.529 28.399 1.00 29.56 205 LEU A C 1
ATOM 1516 O O . LEU A 1 205 ? -10.690 -21.658 27.541 1.00 27.60 205 LEU A O 1
ATOM 1521 N N . PRO A 1 206 ? -10.325 -22.390 29.623 1.00 30.39 206 PRO A N 1
ATOM 1522 C CA . PRO A 1 206 ? -9.482 -21.232 29.919 1.00 31.84 206 PRO A CA 1
ATOM 1523 C C . PRO A 1 206 ? -8.228 -21.214 29.035 1.00 32.25 206 PRO A C 1
ATOM 1524 O O . PRO A 1 206 ? -7.730 -22.267 28.663 1.00 30.77 206 PRO A O 1
ATOM 1528 N N . VAL A 1 207 ? -7.742 -20.016 28.732 1.00 33.89 207 VAL A N 1
ATOM 1529 C CA . VAL A 1 207 ? -6.593 -19.816 27.807 1.00 36.84 207 VAL A CA 1
ATOM 1530 C C . VAL A 1 207 ? -5.445 -19.108 28.540 1.00 32.81 207 VAL A C 1
ATOM 1531 O O . VAL A 1 207 ? -5.641 -17.991 29.052 1.00 31.18 207 VAL A O 1
ATOM 1535 N N . GLU A 1 208 ? -4.281 -19.746 28.534 1.00 37.29 208 GLU A N 1
ATOM 1536 C CA . GLU A 1 208 ? -2.983 -19.175 28.998 1.00 41.67 208 GLU A CA 1
ATOM 1537 C C . GLU A 1 208 ? -2.495 -18.119 28.004 1.00 37.15 208 GLU A C 1
ATOM 1538 O O . GLU A 1 208 ? -2.299 -18.477 26.835 1.00 35.10 208 GLU A O 1
ATOM 1544 N N . VAL A 1 209 ? -2.346 -16.864 28.436 1.00 40.04 209 VAL A N 1
ATOM 1545 C CA . VAL A 1 209 ? -1.835 -15.763 27.565 1.00 40.33 209 VAL A CA 1
ATOM 1546 C C . VAL A 1 209 ? -0.544 -15.210 28.174 1.00 43.65 209 VAL A C 1
ATOM 1547 O O . VAL A 1 209 ? -0.353 -15.362 29.385 1.00 41.10 209 VAL A O 1
ATOM 1551 N N . ARG A 1 210 ? 0.312 -14.602 27.351 1.00 52.42 210 ARG A N 1
ATOM 1552 C CA . ARG A 1 210 ? 1.485 -13.809 27.824 1.00 59.60 210 ARG A CA 1
ATOM 1553 C C . ARG A 1 210 ? 0.941 -12.645 28.674 1.00 58.58 210 ARG A C 1
ATOM 1554 O O . ARG A 1 210 ? 0.052 -11.907 28.186 1.00 55.95 210 ARG A O 1
ATOM 1562 N N . ALA A 1 211 ? 1.414 -12.514 29.918 1.00 65.55 211 ALA A N 1
ATOM 1563 C CA . ALA A 1 211 ? 0.976 -11.486 30.895 1.00 80.51 211 ALA A CA 1
ATOM 1564 C C . ALA A 1 211 ? 1.863 -10.233 30.786 1.00 93.26 211 ALA A C 1
ATOM 1565 O O . ALA A 1 211 ? 1.638 -9.285 31.567 1.00 90.65 211 ALA A O 1
ATOM 1567 N N . GLY A 1 212 ? 2.820 -10.231 29.847 1.00 107.34 212 GLY A N 1
ATOM 1568 C CA . GLY A 1 212 ? 3.730 -9.108 29.543 1.00 110.28 212 GLY A CA 1
ATOM 1569 C C . GLY A 1 212 ? 5.125 -9.388 30.073 1.00 109.53 212 GLY A C 1
ATOM 1570 O O . GLY A 1 212 ? 5.727 -10.381 29.607 1.00 107.52 212 GLY A O 1
ATOM 1571 N N . ARG A 1 213 ? 5.601 -8.546 31.005 1.00 107.73 213 ARG A N 1
ATOM 1572 C CA . ARG A 1 213 ? 6.843 -8.722 31.812 1.00 108.12 213 ARG A CA 1
ATOM 1573 C C . ARG A 1 213 ? 7.851 -9.515 30.962 1.00 107.39 213 ARG A C 1
ATOM 1574 O O . ARG A 1 213 ? 8.242 -8.984 29.900 1.00 102.93 213 ARG A O 1
ATOM 1582 N N . LYS A 1 214 ? 8.252 -10.720 31.395 1.00 103.13 214 LYS A N 1
ATOM 1583 C CA . LYS A 1 214 ? 8.938 -11.742 30.551 1.00 99.59 214 LYS A CA 1
ATOM 1584 C C . LYS A 1 214 ? 8.897 -13.098 31.276 1.00 102.05 214 LYS A C 1
ATOM 1585 O O . LYS A 1 214 ? 9.405 -13.179 32.419 1.00 96.52 214 LYS A O 1
ATOM 1591 N N . GLY A 1 215 ? 8.297 -14.114 30.637 1.00 93.21 215 GLY A N 1
ATOM 1592 C CA . GLY A 1 215 ? 8.038 -15.446 31.221 1.00 84.18 215 GLY A CA 1
ATOM 1593 C C . GLY A 1 215 ? 6.681 -15.502 31.910 1.00 81.49 215 GLY A C 1
ATOM 1594 O O . GLY A 1 215 ? 6.163 -16.633 32.110 1.00 72.86 215 GLY A O 1
ATOM 1595 N N . GLU A 1 216 ? 6.110 -14.337 32.253 1.00 73.85 216 GLU A N 1
ATOM 1596 C CA . GLU A 1 216 ? 4.842 -14.235 33.027 1.00 77.05 216 GLU A CA 1
ATOM 1597 C C . GLU A 1 216 ? 3.679 -14.665 32.124 1.00 69.53 216 GLU A C 1
ATOM 1598 O O . GLU A 1 216 ? 3.538 -14.095 31.023 1.00 70.96 216 GLU A O 1
ATOM 1604 N N . THR A 1 217 ? 2.916 -15.670 32.573 1.00 61.50 217 THR A N 1
ATOM 1605 C CA . THR A 1 217 ? 1.634 -16.131 31.977 1.00 59.74 217 THR A CA 1
ATOM 1606 C C . THR A 1 217 ? 0.480 -15.798 32.937 1.00 59.57 217 THR A C 1
ATOM 1607 O O . THR A 1 217 ? 0.718 -15.747 34.157 1.00 56.74 217 THR A O 1
ATOM 1611 N N . ARG A 1 218 ? -0.722 -15.604 32.390 1.00 54.18 218 ARG A N 1
ATOM 1612 C CA . ARG A 1 218 ? -2.003 -15.355 33.111 1.00 50.75 218 ARG A CA 1
ATOM 1613 C C . ARG A 1 218 ? -3.058 -16.294 32.500 1.00 46.34 218 ARG A C 1
ATOM 1614 O O . ARG A 1 218 ? -2.965 -16.603 31.295 1.00 42.28 218 ARG A O 1
ATOM 1622 N N . LEU A 1 219 ? -4.006 -16.782 33.293 1.00 43.62 219 LEU A N 1
ATOM 1623 C CA . LEU A 1 219 ? -5.037 -17.709 32.787 1.00 39.49 219 LEU A CA 1
ATOM 1624 C C . LEU A 1 219 ? -6.309 -16.903 32.590 1.00 37.32 219 LEU A C 1
ATOM 1625 O O . LEU A 1 219 ? -6.750 -16.275 33.545 1.00 38.71 219 LEU A O 1
ATOM 1630 N N . VAL A 1 220 ? -6.821 -16.858 31.360 1.00 34.08 220 VAL A N 1
ATOM 1631 C CA . VAL A 1 220 ? -8.129 -16.217 31.041 1.00 33.77 220 VAL A CA 1
ATOM 1632 C C . VAL A 1 220 ? -9.213 -17.301 31.224 1.00 30.49 220 VAL A C 1
ATOM 1633 O O . VAL A 1 220 ? -9.191 -18.274 30.467 1.00 31.11 220 VAL A O 1
ATOM 1637 N N . GLU A 1 221 ? -10.033 -17.174 32.264 1.00 32.67 221 GLU A N 1
ATOM 1638 C CA . GLU A 1 221 ? -11.019 -18.197 32.719 1.00 36.98 221 GLU A CA 1
ATOM 1639 C C . GLU A 1 221 ? -12.429 -17.713 32.398 1.00 37.53 221 GLU A C 1
ATOM 1640 O O . GLU A 1 221 ? -13.316 -18.539 32.299 1.00 40.00 221 GLU A O 1
ATOM 1646 N N . ARG A 1 222 ? -12.592 -16.408 32.217 1.00 36.72 222 ARG A N 1
ATOM 1647 C CA . ARG A 1 222 ? -13.897 -15.732 32.300 1.00 37.98 222 ARG A CA 1
ATOM 1648 C C . ARG A 1 222 ? -14.121 -14.865 31.065 1.00 33.09 222 ARG A C 1
ATOM 1649 O O . ARG A 1 222 ? -13.176 -14.204 30.614 1.00 29.17 222 ARG A O 1
ATOM 1657 N N . ASP A 1 223 ? -15.354 -14.841 30.575 1.00 31.79 223 ASP A N 1
ATOM 1658 C CA . ASP A 1 223 ? -15.832 -13.877 29.556 1.00 31.28 223 ASP A CA 1
ATOM 1659 C C . ASP A 1 223 ? -15.517 -12.440 30.027 1.00 31.59 223 ASP A C 1
ATOM 1660 O O . ASP A 1 223 ? -15.908 -12.089 31.111 1.00 34.23 223 ASP A O 1
ATOM 1665 N N . GLU A 1 224 ? -14.918 -11.604 29.179 1.00 32.02 224 GLU A N 1
ATOM 1666 C CA . GLU A 1 224 ? -14.411 -10.254 29.532 1.00 30.67 224 GLU A CA 1
ATOM 1667 C C . GLU A 1 224 ? -15.416 -9.178 29.108 1.00 30.70 224 GLU A C 1
ATOM 1668 O O . GLU A 1 224 ? -15.364 -8.082 29.636 1.00 33.81 224 GLU A O 1
ATOM 1674 N N . HIS A 1 225 ? -16.360 -9.458 28.221 1.00 33.42 225 HIS A N 1
ATOM 1675 C CA . HIS A 1 225 ? -17.308 -8.422 27.715 1.00 32.96 225 HIS A CA 1
ATOM 1676 C C . HIS A 1 225 ? -18.419 -8.038 28.699 1.00 32.58 225 HIS A C 1
ATOM 1677 O O . HIS A 1 225 ? -18.987 -6.951 28.565 1.00 31.73 225 HIS A O 1
ATOM 1684 N N . PRO A 1 226 ? -18.897 -8.910 29.627 1.00 35.49 226 PRO A N 1
ATOM 1685 C CA . PRO A 1 226 ? -20.062 -8.561 30.456 1.00 37.19 226 PRO A CA 1
ATOM 1686 C C . PRO A 1 226 ? -19.880 -7.284 31.293 1.00 38.57 226 PRO A C 1
ATOM 1687 O O . PRO A 1 226 ? -18.802 -7.035 31.761 1.00 35.12 226 PRO A O 1
ATOM 1691 N N . ARG A 1 227 ? -20.950 -6.514 31.436 1.00 42.11 227 ARG A N 1
ATOM 1692 C CA . ARG A 1 227 ? -20.992 -5.285 32.263 1.00 46.34 227 ARG A CA 1
ATOM 1693 C C . ARG A 1 227 ? -22.141 -5.460 33.245 1.00 40.83 227 ARG A C 1
ATOM 1694 O O . ARG A 1 227 ? -23.237 -4.993 33.007 1.00 36.26 227 ARG A O 1
ATOM 1702 N N . PRO A 1 228 ? -21.936 -6.154 34.379 1.00 45.86 228 PRO A N 1
ATOM 1703 C CA . PRO A 1 228 ? -23.020 -6.342 35.351 1.00 50.99 228 PRO A CA 1
ATOM 1704 C C . PRO A 1 228 ? -23.592 -5.025 35.921 1.00 52.90 228 PRO A C 1
ATOM 1705 O O . PRO A 1 228 ? -24.733 -5.033 36.334 1.00 47.58 228 PRO A O 1
ATOM 1709 N N . GLN A 1 229 ? -22.818 -3.933 35.890 1.00 56.75 229 GLN A N 1
ATOM 1710 C CA . GLN A 1 229 ? -23.230 -2.577 36.357 1.00 61.84 229 GLN A CA 1
ATOM 1711 C C . GLN A 1 229 ? -24.234 -1.941 35.380 1.00 62.98 229 GLN A C 1
ATOM 1712 O O . GLN A 1 229 ? -24.915 -0.975 35.777 1.00 60.67 229 GLN A O 1
ATOM 1718 N N . ALA A 1 230 ? -24.309 -2.419 34.135 1.00 58.32 230 ALA A N 1
ATOM 1719 C CA . ALA A 1 230 ? -25.271 -1.913 33.131 1.00 52.71 230 ALA A CA 1
ATOM 1720 C C . ALA A 1 230 ? -26.655 -2.403 33.551 1.00 52.36 230 ALA A C 1
ATOM 1721 O O . ALA A 1 230 ? -27.072 -3.502 33.131 1.00 60.81 230 ALA A O 1
ATOM 1723 N N . ASP A 1 231 ? -27.305 -1.643 34.430 1.00 52.76 231 ASP A N 1
ATOM 1724 C CA . ASP A 1 231 ? -28.744 -1.821 34.747 1.00 50.97 231 ASP A CA 1
ATOM 1725 C C . ASP A 1 231 ? -29.511 -0.885 33.830 1.00 42.89 231 ASP A C 1
ATOM 1726 O O . ASP A 1 231 ? -28.862 -0.069 33.130 1.00 42.55 231 ASP A O 1
ATOM 1731 N N . LEU A 1 232 ? -30.825 -1.034 33.827 1.00 41.70 232 LEU A N 1
ATOM 1732 C CA . LEU A 1 232 ? -31.750 -0.213 33.020 1.00 45.46 232 LEU A CA 1
ATOM 1733 C C . LEU A 1 232 ? -31.325 1.244 33.151 1.00 45.98 232 LEU A C 1
ATOM 1734 O O . LEU A 1 232 ? -31.155 1.910 32.096 1.00 49.15 232 LEU A O 1
ATOM 1739 N N . ALA A 1 233 ? -31.103 1.698 34.389 1.00 47.74 233 ALA A N 1
ATOM 1740 C CA . ALA A 1 233 ? -30.836 3.121 34.718 1.00 51.24 233 ALA A CA 1
ATOM 1741 C C . ALA A 1 233 ? -29.618 3.615 33.926 1.00 42.36 233 ALA A C 1
ATOM 1742 O O . ALA A 1 233 ? -29.730 4.693 33.307 1.00 44.53 233 ALA A O 1
ATOM 1744 N N . ALA A 1 234 ? -28.506 2.869 33.927 1.00 46.38 234 ALA A N 1
ATOM 1745 C CA . ALA A 1 234 ? -27.237 3.275 33.251 1.00 47.55 234 ALA A CA 1
ATOM 1746 C C . ALA A 1 234 ? -27.425 3.283 31.720 1.00 52.20 234 ALA A C 1
ATOM 1747 O O . ALA A 1 234 ? -26.941 4.221 31.065 1.00 57.47 234 ALA A O 1
ATOM 1749 N N . LEU A 1 235 ? -28.147 2.294 31.178 1.00 55.02 235 LEU A N 1
ATOM 1750 C CA . LEU A 1 235 ? -28.420 2.150 29.721 1.00 46.48 235 LEU A CA 1
ATOM 1751 C C . LEU A 1 235 ? -29.310 3.297 29.226 1.00 48.49 235 LEU A C 1
ATOM 1752 O O . LEU A 1 235 ? -29.061 3.780 28.085 1.00 49.43 235 LEU A O 1
ATOM 1757 N N . ALA A 1 236 ? -30.294 3.739 30.030 1.00 50.62 236 ALA A N 1
ATOM 1758 C CA . ALA A 1 236 ? -31.225 4.851 29.683 1.00 49.35 236 ALA A CA 1
ATOM 1759 C C . ALA A 1 236 ? -30.444 6.157 29.453 1.00 50.65 236 ALA A C 1
ATO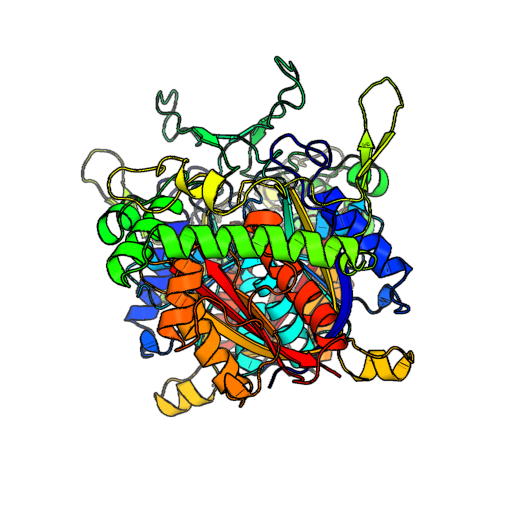M 1760 O O . ALA A 1 236 ? -30.909 6.959 28.628 1.00 47.90 236 ALA A O 1
ATOM 1762 N N . ARG A 1 237 ? -29.291 6.340 30.118 1.00 53.43 237 ARG A N 1
ATOM 1763 C CA . ARG A 1 237 ? -28.438 7.565 30.047 1.00 59.26 237 ARG A CA 1
ATOM 1764 C C . ARG A 1 237 ? -27.670 7.657 28.720 1.00 58.06 237 ARG A C 1
ATOM 1765 O O . ARG A 1 237 ? -27.394 8.797 28.303 1.00 58.28 237 ARG A O 1
ATOM 1773 N N . LEU A 1 238 ? -27.309 6.525 28.099 1.00 53.88 238 LEU A N 1
ATOM 1774 C CA . LEU A 1 238 ? -26.328 6.475 26.977 1.00 48.57 238 LEU A CA 1
ATOM 1775 C C . LEU A 1 238 ? -26.896 7.182 25.757 1.00 45.06 238 LEU A C 1
ATOM 1776 O O . LEU A 1 238 ? -28.102 7.143 25.512 1.00 39.74 238 LEU A O 1
ATOM 1781 N N . PRO A 1 239 ? -26.028 7.861 24.972 1.00 41.99 239 PRO A N 1
ATOM 1782 C CA . PRO A 1 239 ? -26.440 8.484 23.718 1.00 44.34 239 PRO A CA 1
ATOM 1783 C C . PRO A 1 239 ? -26.744 7.413 22.664 1.00 44.59 239 PRO A C 1
ATOM 1784 O O . PRO A 1 239 ? -26.037 6.423 22.661 1.00 43.07 239 PRO A O 1
ATOM 1788 N N . ALA A 1 240 ? -27.711 7.663 21.777 1.00 46.32 240 ALA A N 1
ATOM 1789 C CA . ALA A 1 240 ? -27.854 6.934 20.487 1.00 47.68 240 ALA A CA 1
ATOM 1790 C C . ALA A 1 240 ? -26.510 6.941 19.737 1.00 52.92 240 ALA A C 1
ATOM 1791 O O . ALA A 1 240 ? -25.692 7.879 19.956 1.00 58.03 240 ALA A O 1
ATOM 1793 N N . LEU A 1 241 ? -26.264 5.935 18.886 1.00 49.92 241 LEU A N 1
ATOM 1794 C CA . LEU A 1 241 ? -25.083 5.947 17.989 1.00 47.30 241 LEU A CA 1
ATOM 1795 C C . LEU A 1 241 ? -25.320 6.920 16.831 1.00 49.49 241 LEU A C 1
ATOM 1796 O O . LEU A 1 241 ? -24.310 7.495 16.333 1.00 50.82 241 LEU A O 1
ATOM 1801 N N . PHE A 1 242 ? -26.587 7.095 16.424 1.00 47.83 242 PHE A N 1
ATOM 1802 C CA . PHE A 1 242 ? -27.025 7.977 15.311 1.00 47.43 242 PHE A CA 1
ATOM 1803 C C . PHE A 1 242 ? -28.234 8.796 15.767 1.00 51.98 242 PHE A C 1
ATOM 1804 O O . PHE A 1 242 ? -28.994 8.309 16.637 1.00 48.86 242 PHE A O 1
ATOM 1812 N N . ALA A 1 243 ? -28.379 10.006 15.203 1.00 55.79 243 ALA A N 1
ATOM 1813 C CA . ALA A 1 243 ? -29.422 11.010 15.531 1.00 54.38 243 ALA A CA 1
ATOM 1814 C C . ALA A 1 243 ? -30.802 10.428 15.221 1.00 55.79 243 ALA A C 1
ATOM 1815 O O . ALA A 1 243 ? -30.958 9.945 14.092 1.00 60.59 243 ALA A O 1
ATOM 1817 N N . GLY A 1 244 ? -31.757 10.489 16.163 1.00 55.28 244 GLY A N 1
ATOM 1818 C CA . GLY A 1 244 ? -33.116 9.912 16.012 1.00 51.19 244 GLY A CA 1
ATOM 1819 C C . GLY A 1 244 ? -33.104 8.391 16.143 1.00 56.48 244 GLY A C 1
ATOM 1820 O O . GLY A 1 244 ? -34.137 7.746 15.872 1.00 54.08 244 GLY A O 1
ATOM 1821 N N . GLY A 1 245 ? -31.974 7.832 16.581 1.00 56.02 245 GLY A N 1
ATOM 1822 C CA . GLY A 1 245 ? -31.719 6.383 16.667 1.00 54.72 245 GLY A CA 1
ATOM 1823 C C . GLY A 1 245 ? -32.016 5.811 18.044 1.00 56.30 245 GLY A C 1
ATOM 1824 O O . GLY A 1 245 ? -32.222 6.561 19.026 1.00 59.75 245 GLY A O 1
ATOM 1825 N N . VAL A 1 246 ? -32.031 4.490 18.105 1.00 50.29 246 VAL A N 1
ATOM 1826 C CA . VAL A 1 246 ? -32.471 3.692 19.277 1.00 42.15 246 VAL A CA 1
ATOM 1827 C C . VAL A 1 246 ? -31.291 2.836 19.765 1.00 39.62 246 VAL A C 1
ATOM 1828 O O . VAL A 1 246 ? -31.241 2.550 20.954 1.00 37.22 246 VAL A O 1
ATOM 1832 N N . VAL A 1 247 ? -30.355 2.479 18.878 1.00 38.51 247 VAL A N 1
ATOM 1833 C CA . VAL A 1 247 ? -29.152 1.656 19.191 1.00 35.50 247 VAL A CA 1
ATOM 1834 C C . VAL A 1 247 ? -28.082 2.517 19.865 1.00 38.73 247 VAL A C 1
ATOM 1835 O O . VAL A 1 247 ? -27.807 3.601 19.343 1.00 41.07 247 VAL A O 1
ATOM 1839 N N . THR A 1 248 ? -27.475 1.985 20.938 1.00 38.61 248 THR A N 1
ATOM 1840 C CA . THR A 1 248 ? -26.386 2.583 21.755 1.00 37.77 248 THR A CA 1
ATOM 1841 C C . THR A 1 248 ? -25.256 1.562 21.887 1.00 36.41 248 THR A C 1
ATOM 1842 O O . THR A 1 248 ? -25.508 0.370 21.587 1.00 35.96 248 THR A O 1
ATOM 1846 N N . ALA A 1 249 ? -24.096 1.994 22.388 1.00 35.95 249 ALA A N 1
ATOM 1847 C CA . ALA A 1 249 ? -22.964 1.118 22.786 1.00 39.17 249 ALA A CA 1
ATOM 1848 C C . ALA A 1 249 ? -23.419 0.098 23.841 1.00 36.58 249 ALA A C 1
ATOM 1849 O O . ALA A 1 249 ? -22.765 -0.950 23.962 1.00 41.49 249 ALA A O 1
ATOM 1851 N N . GLY A 1 250 ? -24.505 0.374 24.554 1.00 33.46 250 GLY A N 1
ATOM 1852 C CA . GLY A 1 250 ? -24.985 -0.488 25.656 1.00 36.48 250 GLY A CA 1
ATOM 1853 C C . GLY A 1 250 ? -26.010 -1.537 25.242 1.00 32.34 250 GLY A C 1
ATOM 1854 O O . GLY A 1 250 ? -26.071 -2.585 25.912 1.00 38.40 250 GLY A O 1
ATOM 1855 N N . ASN A 1 251 ? -26.818 -1.283 24.216 1.00 32.54 251 ASN A N 1
ATOM 1856 C CA . ASN A 1 251 ? -27.877 -2.245 23.784 1.00 32.87 251 ASN A CA 1
ATOM 1857 C C . ASN A 1 251 ? -27.471 -2.908 22.459 1.00 31.94 251 ASN A C 1
ATOM 1858 O O . ASN A 1 251 ? -28.304 -3.598 21.838 1.00 31.90 251 ASN A O 1
ATOM 1863 N N . ALA A 1 252 ? -26.220 -2.706 22.064 1.00 31.93 252 ALA A N 1
ATOM 1864 C CA . ALA A 1 252 ? -25.543 -3.403 20.958 1.00 31.48 252 ALA A CA 1
ATOM 1865 C C . ALA A 1 252 ? -24.471 -4.327 21.523 1.00 32.57 252 ALA A C 1
ATOM 1866 O O . ALA A 1 252 ? -23.992 -4.070 22.649 1.00 32.70 252 ALA A O 1
ATOM 1868 N N . SER A 1 253 ? -24.112 -5.370 20.772 1.00 28.86 253 SER A N 1
ATOM 1869 C CA . SER A 1 253 ? -22.975 -6.249 21.116 1.00 30.49 253 SER A CA 1
ATOM 1870 C C . SER A 1 253 ? -21.707 -5.476 20.741 1.00 31.70 253 SER A C 1
ATOM 1871 O O . SER A 1 253 ? -21.830 -4.328 20.307 1.00 34.27 253 SER A O 1
ATOM 1874 N N . GLY A 1 254 ? -20.533 -6.043 20.962 1.00 31.16 254 GLY A N 1
ATOM 1875 C CA . GLY A 1 254 ? -19.270 -5.338 20.716 1.00 32.36 254 GLY A CA 1
ATOM 1876 C C . GLY A 1 254 ? -18.373 -6.139 19.790 1.00 33.53 254 GLY A C 1
ATOM 1877 O O . GLY A 1 254 ? -18.850 -7.118 19.139 1.00 33.26 254 GLY A O 1
ATOM 1878 N N . ILE A 1 255 ? -17.107 -5.751 19.750 1.00 28.42 255 ILE A N 1
ATOM 1879 C CA . ILE A 1 255 ? -16.079 -6.376 18.889 1.00 29.29 255 ILE A CA 1
ATOM 1880 C C . ILE A 1 255 ? -15.272 -7.274 19.807 1.00 28.41 255 ILE A C 1
ATOM 1881 O O . ILE A 1 255 ? -14.932 -6.804 20.892 1.00 27.44 255 ILE A O 1
ATOM 1886 N N . ASN A 1 256 ? -14.999 -8.529 19.422 1.00 28.25 256 ASN A N 1
ATOM 1887 C CA . ASN A 1 256 ? -14.517 -9.528 20.402 1.00 24.11 256 ASN A CA 1
ATOM 1888 C C . ASN A 1 256 ? -13.644 -10.565 19.709 1.00 22.86 256 ASN A C 1
ATOM 1889 O O . ASN A 1 256 ? -13.722 -10.707 18.526 1.00 23.92 256 ASN A O 1
ATOM 1894 N N . ASP A 1 257 ? -12.855 -11.267 20.497 1.00 23.13 257 ASP A N 1
ATOM 1895 C CA . ASP A 1 257 ? -12.043 -12.432 20.107 1.00 26.56 257 ASP A CA 1
ATOM 1896 C C . ASP A 1 257 ? -12.674 -13.668 20.766 1.00 27.47 257 ASP A C 1
ATOM 1897 O O . ASP A 1 257 ? -13.087 -13.570 21.925 1.00 25.06 257 ASP A O 1
ATOM 1902 N N . GLY A 1 258 ? -12.673 -14.806 20.092 1.00 26.26 258 GLY A N 1
ATOM 1903 C CA . GLY A 1 258 ? -13.193 -16.035 20.695 1.00 24.94 258 GLY A CA 1
ATOM 1904 C C . GLY A 1 258 ? -13.261 -17.117 19.676 1.00 25.90 258 GLY A C 1
ATOM 1905 O O . GLY A 1 258 ? -13.246 -16.771 18.499 1.00 25.58 258 GLY A O 1
ATOM 1906 N N . ALA A 1 259 ? -13.266 -18.368 20.145 1.00 26.04 259 ALA A N 1
ATOM 1907 C CA . ALA A 1 259 ? -13.493 -19.573 19.333 1.00 24.21 259 ALA A CA 1
ATOM 1908 C C . ALA A 1 259 ? -14.522 -20.469 20.048 1.00 25.81 259 ALA A C 1
ATOM 1909 O O . ALA A 1 259 ? -14.640 -20.423 21.292 1.00 23.66 259 ALA A O 1
ATOM 1911 N N . ALA A 1 260 ? -15.216 -21.311 19.280 1.00 25.99 260 ALA A N 1
ATOM 1912 C CA . ALA A 1 260 ? -16.201 -22.298 19.785 1.00 23.68 260 ALA A CA 1
ATOM 1913 C C . ALA A 1 260 ? -16.262 -23.446 18.791 1.00 23.57 260 ALA A C 1
ATOM 1914 O O . ALA A 1 260 ? -16.326 -23.189 17.573 1.00 22.90 260 ALA A O 1
ATOM 1916 N N . VAL A 1 261 ? -16.176 -24.658 19.301 1.00 22.13 261 VAL A N 1
ATOM 1917 C CA . VAL A 1 261 ? -16.162 -25.880 18.480 1.00 23.53 261 VAL A CA 1
ATOM 1918 C C . VAL A 1 261 ? -17.066 -26.911 19.142 1.00 26.52 261 VAL A C 1
ATOM 1919 O O . VAL A 1 261 ? -17.082 -26.963 20.405 1.00 25.11 261 VAL A O 1
ATOM 1923 N N . VAL A 1 262 ? -17.779 -27.673 18.309 1.00 25.43 262 VAL A N 1
ATOM 1924 C CA . VAL A 1 262 ? -18.564 -28.870 18.728 1.00 28.70 262 VAL A CA 1
ATOM 1925 C C . VAL A 1 262 ? -18.070 -30.069 17.921 1.00 26.60 262 VAL A C 1
ATOM 1926 O O . VAL A 1 262 ? -17.553 -29.908 16.787 1.00 26.41 262 VAL A O 1
ATOM 1930 N N . LEU A 1 263 ? -18.216 -31.228 18.537 1.00 25.43 263 LEU A N 1
ATOM 1931 C CA . LEU A 1 263 ? -17.983 -32.535 17.906 1.00 26.18 263 LEU A CA 1
ATOM 1932 C C . LEU A 1 263 ? -19.335 -33.162 17.562 1.00 22.87 263 LEU A C 1
ATOM 1933 O O . LEU A 1 263 ? -20.165 -33.308 18.467 1.00 23.70 263 LEU A O 1
ATOM 1938 N N . LEU A 1 264 ? -19.556 -33.409 16.273 1.00 24.45 264 LEU A N 1
ATOM 1939 C CA . LEU A 1 264 ? -20.793 -33.984 15.678 1.00 23.40 264 LEU A CA 1
ATOM 1940 C C . LEU A 1 264 ? -20.393 -35.383 15.212 1.00 23.36 264 LEU A C 1
ATOM 1941 O O . LEU A 1 264 ? -19.243 -35.515 14.681 1.00 21.89 264 LEU A O 1
ATOM 1946 N N . GLY A 1 265 ? -21.352 -36.307 15.206 1.00 19.92 265 GLY A N 1
ATOM 1947 C CA . GLY A 1 265 ? -21.191 -37.636 14.586 1.00 22.49 265 GLY A CA 1
ATOM 1948 C C . GLY A 1 265 ? -22.547 -38.242 14.285 1.00 22.69 265 GLY A C 1
ATOM 1949 O O . GLY A 1 265 ? -23.587 -37.598 14.588 1.00 21.02 265 GLY A O 1
ATOM 1950 N N . ASP A 1 266 ? -22.541 -39.389 13.630 1.00 22.88 266 ASP A N 1
ATOM 1951 C CA . ASP A 1 266 ? -23.766 -40.184 13.376 1.00 24.47 266 ASP A CA 1
ATOM 1952 C C . ASP A 1 266 ? -24.136 -40.830 14.719 1.00 24.14 266 ASP A C 1
ATOM 1953 O O . ASP A 1 266 ? -23.337 -40.747 15.664 1.00 28.37 266 ASP A O 1
ATOM 1958 N N . ARG A 1 267 ? -25.323 -41.409 14.860 1.00 29.93 267 ARG A N 1
ATOM 1959 C CA . ARG A 1 267 ? -25.680 -42.147 16.104 1.00 31.23 267 ARG A CA 1
ATOM 1960 C C . ARG A 1 267 ? -24.774 -43.399 16.254 1.00 25.91 267 ARG A C 1
ATOM 1961 O O . ARG A 1 267 ? -24.351 -43.705 17.345 1.00 23.49 267 ARG A O 1
ATOM 1969 N N . ALA A 1 268 ? -24.443 -44.078 1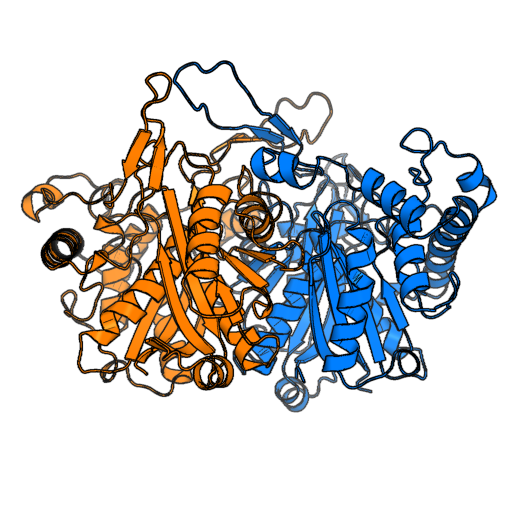5.176 1.00 24.94 268 ALA A N 1
ATOM 1970 C CA . ALA A 1 268 ? -23.859 -45.433 15.234 1.00 28.73 268 ALA A CA 1
ATOM 1971 C C . ALA A 1 268 ? -22.481 -45.360 15.906 1.00 28.67 268 ALA A C 1
ATOM 1972 O O . ALA A 1 268 ? -22.201 -46.214 16.750 1.00 27.25 268 ALA A O 1
ATOM 1974 N N . ILE A 1 269 ? -21.687 -44.320 15.655 1.00 27.01 269 ILE A N 1
ATOM 1975 C CA . ILE A 1 269 ? -20.310 -44.288 16.213 1.00 27.28 269 ILE A CA 1
ATOM 1976 C C . ILE A 1 269 ? -20.399 -44.149 17.732 1.00 27.11 269 ILE A C 1
ATOM 1977 O O . ILE A 1 269 ? -19.603 -44.768 18.429 1.00 28.19 269 ILE A O 1
ATOM 1982 N N . GLY A 1 270 ? -21.325 -43.333 18.228 1.00 25.72 270 GLY A N 1
ATOM 1983 C CA . GLY A 1 270 ? -21.572 -43.235 19.667 1.00 25.58 270 GLY A CA 1
ATOM 1984 C C . GLY A 1 270 ? -22.091 -44.548 20.252 1.00 24.56 270 GLY A C 1
ATOM 1985 O O . GLY A 1 270 ? -21.690 -44.881 21.325 1.00 25.54 270 GLY A O 1
ATOM 1986 N N . GLU A 1 271 ? -23.007 -45.229 19.587 1.00 26.64 271 GLU A N 1
ATOM 1987 C CA . GLU A 1 271 ? -23.487 -46.552 20.027 1.00 32.93 271 GLU A CA 1
ATOM 1988 C C . GLU A 1 271 ? -22.266 -47.499 20.138 1.00 31.57 271 GLU A C 1
ATOM 1989 O O . GLU A 1 271 ? -22.112 -48.139 21.185 1.00 32.41 271 GLU A O 1
ATOM 1995 N N . ARG A 1 272 ? -21.380 -47.521 19.141 1.00 29.20 272 ARG A N 1
ATOM 1996 C CA . ARG A 1 272 ? -20.223 -48.452 19.118 1.00 33.22 272 ARG A CA 1
ATOM 1997 C C . ARG A 1 272 ? -19.231 -48.137 20.239 1.00 35.90 272 ARG A C 1
ATOM 1998 O O . ARG A 1 272 ? -18.585 -49.069 20.703 1.00 29.86 272 ARG A O 1
ATOM 2006 N N . GLU A 1 273 ? -19.074 -46.866 20.621 1.00 36.59 273 GLU A N 1
ATOM 2007 C CA . GLU A 1 273 ? -18.023 -46.446 21.587 1.00 36.17 273 GLU A CA 1
ATOM 2008 C C . GLU A 1 273 ? -18.609 -46.384 22.995 1.00 35.53 273 GLU A C 1
ATOM 2009 O O . GLU A 1 273 ? -17.849 -46.205 23.941 1.00 33.15 273 GLU A O 1
ATOM 2015 N N . GLY A 1 274 ? -19.932 -46.480 23.117 1.00 34.43 274 GLY A N 1
ATOM 2016 C CA . GLY A 1 274 ? -20.590 -46.320 24.419 1.00 33.19 274 GLY A CA 1
ATOM 2017 C C . GLY A 1 274 ? -20.535 -44.868 24.862 1.00 33.09 274 GLY A C 1
ATOM 2018 O O . GLY A 1 274 ? -20.365 -44.637 26.053 1.00 31.35 274 GLY A O 1
ATOM 2019 N N . ILE A 1 275 ? -20.700 -43.913 23.941 1.00 29.96 275 ILE A N 1
ATOM 2020 C CA . ILE A 1 275 ? -20.681 -42.466 24.287 1.00 29.57 275 ILE A CA 1
ATOM 2021 C C . ILE A 1 275 ? -22.034 -41.897 23.885 1.00 29.56 275 ILE A C 1
ATOM 2022 O O . ILE A 1 275 ? -22.414 -42.030 22.735 1.00 30.48 275 ILE A O 1
ATOM 2027 N N . ARG A 1 276 ? -22.693 -41.236 24.809 1.00 33.14 276 ARG A N 1
ATOM 2028 C CA . ARG A 1 276 ? -24.064 -40.729 24.641 1.00 35.11 276 ARG A CA 1
ATOM 2029 C C . ARG A 1 276 ? -23.964 -39.314 24.080 1.00 30.97 276 ARG A C 1
ATOM 2030 O O . ARG A 1 276 ? -23.164 -38.540 24.542 1.00 29.99 276 ARG A O 1
ATOM 2038 N N . PRO A 1 277 ? -24.754 -38.921 23.069 1.00 30.91 277 PRO A N 1
ATOM 2039 C CA . PRO A 1 277 ? -24.746 -37.527 22.611 1.00 32.42 277 PRO A CA 1
ATOM 2040 C C . PRO A 1 277 ? -25.562 -36.609 23.526 1.00 30.67 277 PRO A C 1
ATOM 2041 O O . PRO A 1 277 ? -26.390 -37.094 24.220 1.00 32.86 277 PRO A O 1
ATOM 2045 N N . LEU A 1 278 ? -25.321 -35.306 23.471 1.00 30.79 278 LEU A N 1
ATOM 2046 C CA . LEU A 1 278 ? -26.150 -34.252 24.128 1.00 31.73 278 LEU A CA 1
ATOM 2047 C C . LEU A 1 278 ? -27.461 -34.079 23.375 1.00 26.42 278 LEU A C 1
ATOM 2048 O O . LEU A 1 278 ? -28.493 -33.780 24.015 1.00 26.37 278 LEU A O 1
ATOM 2053 N N . ALA A 1 279 ? -27.406 -34.135 22.047 1.00 26.10 279 ALA A N 1
ATOM 2054 C CA . ALA A 1 279 ? -28.539 -33.669 21.230 1.00 26.02 279 ALA A CA 1
ATOM 2055 C C . ALA A 1 279 ? -28.392 -34.060 19.774 1.00 25.54 279 ALA A C 1
ATOM 2056 O O . ALA A 1 279 ? -27.285 -34.363 19.297 1.00 28.84 279 ALA A O 1
ATOM 2058 N N . ARG A 1 280 ? -29.548 -34.086 19.119 1.00 24.33 280 ARG A N 1
ATOM 2059 C CA . ARG A 1 280 ? -29.676 -34.408 17.699 1.00 25.46 280 ARG A CA 1
ATOM 2060 C C . ARG A 1 280 ? -29.959 -33.108 16.970 1.00 22.93 280 ARG A C 1
ATOM 2061 O O . ARG A 1 280 ? -30.833 -32.323 17.467 1.00 24.47 280 ARG A O 1
ATOM 2069 N N . ILE A 1 281 ? -29.278 -32.913 15.842 1.00 20.31 281 ILE A N 1
ATOM 2070 C CA . ILE A 1 281 ? -29.636 -31.865 14.845 1.00 23.69 281 ILE A CA 1
ATOM 2071 C C . ILE A 1 281 ? -30.763 -32.401 13.946 1.00 24.97 281 ILE A C 1
ATOM 2072 O O . ILE A 1 281 ? -30.565 -33.413 13.302 1.00 22.98 281 ILE A O 1
ATOM 2077 N N . LEU A 1 282 ? -31.881 -31.691 13.895 1.00 24.13 282 LEU A N 1
ATOM 2078 C CA . LEU A 1 282 ? -33.105 -32.081 13.159 1.00 26.52 282 LEU A CA 1
ATOM 2079 C C . LEU A 1 282 ? -33.171 -31.389 11.808 1.00 27.97 282 LEU A C 1
ATOM 2080 O O . LEU A 1 282 ? -33.551 -32.081 10.810 1.00 25.70 282 LEU A O 1
ATOM 2085 N N . ALA A 1 283 ? -32.850 -30.090 11.777 1.00 24.54 283 ALA A N 1
ATOM 2086 C CA . ALA A 1 283 ? -33.109 -29.253 10.594 1.00 23.96 283 ALA A CA 1
ATOM 2087 C C . ALA A 1 283 ? -32.410 -27.903 10.703 1.00 21.12 283 ALA A C 1
ATOM 2088 O O . ALA A 1 283 ? -32.201 -27.405 11.794 1.00 19.78 283 ALA A O 1
ATOM 2090 N N . SER A 1 284 ? -32.158 -27.304 9.548 1.00 22.36 284 SER A N 1
ATOM 2091 C CA . SER A 1 284 ? -31.682 -25.908 9.427 1.00 21.16 284 SER A CA 1
ATOM 2092 C C . SER A 1 284 ? -32.459 -25.233 8.310 1.00 21.23 284 SER A C 1
ATOM 2093 O O . SER A 1 284 ? -33.108 -25.930 7.528 1.00 22.84 284 SER A O 1
ATOM 2096 N N . ALA A 1 285 ? -32.418 -23.913 8.276 1.00 22.37 285 ALA A N 1
ATOM 2097 C CA . ALA A 1 285 ? -32.929 -23.095 7.171 1.00 23.20 285 ALA A CA 1
ATOM 2098 C C . ALA A 1 285 ? -32.066 -21.846 7.075 1.00 24.11 285 ALA A C 1
ATOM 2099 O O . ALA A 1 285 ? -31.636 -21.360 8.120 1.00 24.95 285 ALA A O 1
ATOM 2101 N N . SER A 1 286 ? -31.833 -21.400 5.852 1.00 26.50 286 SER A N 1
ATOM 2102 C CA . SER A 1 286 ? -31.175 -20.116 5.476 1.00 30.22 286 SER A CA 1
ATOM 2103 C C . SER A 1 286 ? -32.167 -19.313 4.634 1.00 29.20 286 SER A C 1
ATOM 2104 O O . SER A 1 286 ? -32.848 -19.930 3.787 1.00 28.64 286 SER A O 1
ATOM 2107 N N . VAL A 1 287 ? -32.303 -18.026 4.935 1.00 27.32 287 VAL A N 1
ATOM 2108 C CA . VAL A 1 287 ? -33.133 -17.060 4.165 1.00 28.59 287 VAL A CA 1
ATOM 2109 C C . VAL A 1 287 ? -32.309 -15.783 3.915 1.00 28.33 287 VAL A C 1
ATOM 2110 O O . VAL A 1 287 ? -31.386 -15.472 4.732 1.00 24.01 287 VAL A O 1
ATOM 2114 N N . GLY A 1 288 ? -32.643 -15.077 2.828 1.00 27.66 288 GLY A N 1
ATOM 2115 C CA . GLY A 1 288 ? -32.164 -13.719 2.557 1.00 27.70 288 GLY A CA 1
ATOM 2116 C C . GLY A 1 288 ? -33.275 -12.751 2.887 1.00 29.58 288 GLY A C 1
ATOM 2117 O O . GLY A 1 288 ? -34.438 -13.113 2.737 1.00 28.91 288 GLY A O 1
ATOM 2118 N N . VAL A 1 289 ? -32.936 -11.553 3.338 1.00 29.78 289 VAL A N 1
ATOM 2119 C CA . VAL A 1 289 ? -33.906 -10.433 3.487 1.00 27.93 289 VAL A CA 1
ATOM 2120 C C . VAL A 1 289 ? -33.248 -9.171 2.914 1.00 30.23 289 VAL A C 1
ATOM 2121 O O . VAL A 1 289 ? -32.061 -9.239 2.472 1.00 28.89 289 VAL A O 1
ATOM 2125 N N . GLU A 1 290 ? -33.981 -8.057 2.929 1.00 33.24 290 GLU A N 1
ATOM 2126 C CA . GLU A 1 290 ? -33.449 -6.730 2.542 1.00 37.67 290 GLU A CA 1
ATOM 2127 C C . GLU A 1 290 ? -32.233 -6.449 3.423 1.00 31.74 290 GLU A C 1
ATOM 2128 O O . GLU A 1 290 ? -32.301 -6.555 4.650 1.00 29.26 290 GLU A O 1
ATOM 2134 N N . PRO A 1 291 ? -31.066 -6.127 2.826 1.00 32.92 291 PRO A N 1
ATOM 2135 C CA . PRO A 1 291 ? -29.871 -5.756 3.596 1.00 33.85 291 PRO A CA 1
ATOM 2136 C C . PRO A 1 291 ? -30.107 -4.721 4.716 1.00 32.93 291 PRO A C 1
ATOM 2137 O O . PRO A 1 291 ? -29.545 -4.856 5.812 1.00 30.63 291 PRO A O 1
ATOM 2141 N N . ARG A 1 292 ? -30.959 -3.734 4.450 1.00 31.78 292 ARG A N 1
ATOM 2142 C CA . ARG A 1 292 ? -31.222 -2.616 5.383 1.00 36.77 292 ARG A CA 1
ATOM 2143 C C . ARG A 1 292 ? -31.999 -3.120 6.606 1.00 35.72 292 ARG A C 1
ATOM 2144 O O . ARG A 1 292 ? -31.959 -2.407 7.589 1.00 33.89 292 ARG A O 1
ATOM 2152 N N . LEU A 1 293 ? -32.704 -4.271 6.539 1.00 36.01 293 LEU A N 1
ATOM 2153 C CA . LEU A 1 293 ? -33.482 -4.849 7.677 1.00 31.47 293 LEU A CA 1
ATOM 2154 C C . LEU A 1 293 ? -32.933 -6.212 8.075 1.00 29.14 293 LEU A C 1
ATOM 2155 O O . LEU A 1 293 ? -33.751 -7.091 8.463 1.00 29.79 293 LEU A O 1
ATOM 2160 N N . MET A 1 294 ? -31.624 -6.397 7.937 1.00 26.80 294 MET A N 1
ATOM 2161 C CA . MET A 1 294 ? -30.954 -7.720 8.043 1.00 29.74 294 MET A CA 1
ATOM 2162 C C . MET A 1 294 ? -31.338 -8.416 9.364 1.00 28.79 294 MET A C 1
ATOM 2163 O O . MET A 1 294 ? -31.337 -9.675 9.400 1.00 28.69 294 MET A O 1
ATOM 2168 N N . GLY A 1 295 ? -31.638 -7.627 10.402 1.00 30.55 295 GLY A N 1
ATOM 2169 C CA . GLY A 1 295 ? -31.869 -8.074 11.790 1.00 30.26 295 GLY A CA 1
ATOM 2170 C C . GLY A 1 295 ? -33.123 -8.923 11.953 1.00 30.13 295 GLY A C 1
ATOM 2171 O O . GLY A 1 295 ? -33.189 -9.647 12.982 1.00 29.91 295 GLY A O 1
ATOM 2172 N N . ILE A 1 296 ? -34.071 -8.872 11.007 1.00 27.94 296 ILE A N 1
ATOM 2173 C CA . ILE A 1 296 ? -35.292 -9.738 11.059 1.00 32.06 296 ILE A CA 1
ATOM 2174 C C . ILE A 1 296 ? -35.080 -11.050 10.286 1.00 31.54 296 ILE A C 1
ATOM 2175 O O . ILE A 1 296 ? -36.044 -11.903 10.307 1.00 30.82 296 ILE A O 1
ATOM 2180 N N . GLY A 1 297 ? -33.871 -11.255 9.721 1.00 29.31 297 GLY A N 1
ATOM 2181 C CA . GLY A 1 297 ? -33.353 -12.540 9.183 1.00 28.28 297 GLY A CA 1
ATOM 2182 C C . GLY A 1 297 ? -33.865 -13.757 9.964 1.00 26.78 297 GLY A C 1
ATOM 2183 O O . GLY A 1 297 ? -34.551 -14.632 9.428 1.00 25.28 297 GLY A O 1
ATOM 2184 N N . PRO A 1 298 ? -33.590 -13.823 11.277 1.00 26.29 298 PRO A N 1
ATOM 2185 C CA . PRO A 1 298 ? -34.018 -14.945 12.105 1.00 27.39 298 PRO A CA 1
ATOM 2186 C C . PRO A 1 298 ? -35.507 -15.336 12.108 1.00 29.95 298 PRO A C 1
ATOM 2187 O O . PRO A 1 298 ? -35.756 -16.494 12.341 1.00 28.81 298 PRO A O 1
ATOM 2191 N N . GLN A 1 299 ? -36.458 -14.420 11.877 1.00 33.21 299 GLN A N 1
ATOM 2192 C CA . GLN A 1 299 ? -37.902 -14.770 12.001 1.00 32.83 299 GLN A CA 1
ATOM 2193 C C . GLN A 1 299 ? -38.267 -15.853 10.978 1.00 33.67 299 GLN A C 1
ATOM 2194 O O . GLN A 1 299 ? -38.861 -16.908 11.344 1.00 29.78 299 GLN A O 1
ATOM 2200 N N . GLN A 1 300 ? -37.906 -15.623 9.728 1.00 31.86 300 GLN A N 1
ATOM 2201 C CA . GLN A 1 300 ? -38.255 -16.550 8.635 1.00 31.67 300 GLN A CA 1
ATOM 2202 C C . GLN A 1 300 ? -37.351 -17.793 8.708 1.00 28.56 300 GLN A C 1
ATOM 2203 O O . GLN A 1 300 ? -37.854 -18.896 8.508 1.00 24.48 300 GLN A O 1
ATOM 2209 N N . ALA A 1 301 ? -36.059 -17.659 9.011 1.00 25.57 301 ALA A N 1
ATOM 2210 C CA . ALA A 1 301 ? -35.181 -18.841 9.191 1.00 24.26 301 ALA A CA 1
ATOM 2211 C C . ALA A 1 301 ? -35.740 -19.759 10.293 1.00 23.51 301 ALA A C 1
ATOM 2212 O O . ALA A 1 301 ? -35.745 -20.960 10.094 1.00 22.00 301 ALA A O 1
ATOM 2214 N N . ILE A 1 302 ? -36.204 -19.194 11.412 1.00 23.04 302 ILE A N 1
ATOM 2215 C CA . ILE A 1 302 ? -36.739 -19.975 12.560 1.00 23.82 302 ILE A CA 1
ATOM 2216 C C . ILE A 1 302 ? -38.006 -20.717 12.093 1.00 26.26 302 ILE A C 1
ATOM 2217 O O . ILE A 1 302 ? -38.064 -21.941 12.284 1.00 26.69 302 ILE A O 1
ATOM 2222 N N . LEU A 1 303 ? -38.941 -20.034 11.439 1.00 26.68 303 LEU A N 1
ATOM 2223 C CA . LEU A 1 303 ? -40.210 -20.660 10.980 1.00 30.09 303 LEU A CA 1
ATOM 2224 C C . LEU A 1 303 ? -39.904 -21.800 9.997 1.00 25.37 303 LEU A C 1
ATOM 2225 O O . LEU A 1 303 ? -40.471 -22.852 10.127 1.00 29.49 303 LEU A O 1
ATOM 2230 N N . ARG A 1 304 ? -39.003 -21.609 9.054 1.00 25.79 304 ARG A N 1
ATOM 2231 C CA . ARG A 1 304 ? -38.663 -22.661 8.067 1.00 26.88 304 ARG A CA 1
ATOM 2232 C C . ARG A 1 304 ? -37.960 -23.836 8.754 1.00 25.21 304 ARG A C 1
ATOM 2233 O O . ARG A 1 304 ? -38.259 -25.005 8.373 1.00 23.45 304 ARG A O 1
ATOM 2241 N N . ALA A 1 305 ? -37.018 -23.572 9.671 1.00 20.90 305 ALA A N 1
ATOM 2242 C CA . ALA A 1 305 ? -36.344 -24.650 10.411 1.00 21.01 305 ALA A CA 1
ATOM 2243 C C . ALA A 1 305 ? -37.378 -25.476 11.223 1.00 23.06 305 ALA A C 1
ATOM 2244 O O . ALA A 1 305 ? -37.222 -26.725 11.314 1.00 23.77 305 ALA A O 1
ATOM 2246 N N . LEU A 1 306 ? -38.329 -24.813 11.902 1.00 23.52 306 LEU A N 1
ATOM 2247 C CA . LEU A 1 306 ? -39.335 -25.493 12.764 1.00 26.13 306 LEU A CA 1
ATOM 2248 C C . LEU A 1 306 ? -40.193 -26.352 11.824 1.00 29.05 306 LEU A C 1
ATOM 2249 O O . LEU A 1 306 ? -40.388 -27.527 12.126 1.00 27.24 306 LEU A O 1
ATOM 2254 N N . GLN A 1 307 ? -40.585 -25.797 10.681 1.00 29.14 307 GLN A N 1
ATOM 2255 C CA . GLN A 1 307 ? -41.418 -26.518 9.694 1.00 33.75 307 GLN A CA 1
ATOM 2256 C C . GLN A 1 307 ? -40.638 -27.751 9.205 1.00 30.07 307 GLN A C 1
ATOM 2257 O O . GLN A 1 307 ? -41.219 -28.854 9.167 1.00 27.02 307 GLN A O 1
ATOM 2263 N N . ARG A 1 308 ? -39.354 -27.623 8.894 1.00 26.38 308 ARG A N 1
ATOM 2264 C CA . ARG A 1 308 ? -38.579 -28.783 8.398 1.00 26.45 308 ARG A CA 1
ATOM 2265 C C . ARG A 1 308 ? -38.427 -29.795 9.519 1.00 24.86 308 ARG A C 1
ATOM 2266 O O . ARG A 1 308 ? -38.301 -30.968 9.183 1.00 27.29 308 ARG A O 1
ATOM 2274 N N . ALA A 1 309 ? -38.375 -29.337 10.771 1.00 22.94 309 ALA A N 1
ATOM 2275 C CA . ALA A 1 309 ? -38.150 -30.209 11.935 1.00 24.79 309 ALA A CA 1
ATOM 2276 C C . ALA A 1 309 ? -39.473 -30.880 12.338 1.00 27.05 309 ALA A C 1
ATOM 2277 O O . ALA A 1 309 ? -39.394 -31.803 13.123 1.00 26.49 309 ALA A O 1
ATOM 2279 N N . GLY A 1 310 ? -40.621 -30.399 11.840 1.00 28.25 310 GLY A N 1
ATOM 2280 C CA . GLY A 1 310 ? -41.967 -30.904 12.165 1.00 30.61 310 GLY A CA 1
ATOM 2281 C C . GLY A 1 310 ? -42.403 -30.562 13.574 1.00 31.13 310 GLY A C 1
ATOM 2282 O O . GLY A 1 310 ? -43.206 -31.320 14.142 1.00 30.35 310 GLY A O 1
ATOM 2283 N N . ILE A 1 311 ? -41.935 -29.442 14.127 1.00 30.90 311 ILE A N 1
ATOM 2284 C CA . ILE A 1 311 ? -42.367 -29.012 15.479 1.00 32.41 311 ILE A CA 1
ATOM 2285 C C . ILE A 1 311 ? -42.957 -27.603 15.433 1.00 29.40 311 ILE A C 1
ATOM 2286 O O . ILE A 1 311 ? -42.835 -26.917 14.426 1.00 35.43 311 ILE A O 1
ATOM 2291 N N . ASP A 1 312 ? -43.629 -27.262 16.510 1.00 30.99 312 ASP A N 1
ATOM 2292 C CA . ASP A 1 312 ? -44.274 -25.960 16.792 1.00 37.98 312 ASP A CA 1
ATOM 2293 C C . ASP A 1 312 ? -43.378 -25.192 17.764 1.00 32.51 312 ASP A C 1
ATOM 2294 O O . ASP A 1 312 ? -42.699 -25.851 18.561 1.00 33.88 312 ASP A O 1
ATOM 2299 N N . LEU A 1 313 ? -43.378 -23.865 17.679 1.00 33.41 313 LEU A N 1
ATOM 2300 C CA . LEU A 1 313 ? -42.622 -22.964 18.579 1.00 35.60 313 LEU A CA 1
ATOM 2301 C C . LEU A 1 313 ? -42.994 -23.222 20.048 1.00 36.25 313 LEU A C 1
ATOM 2302 O O . LEU A 1 313 ? -42.122 -23.090 20.920 1.00 28.34 313 LEU A O 1
ATOM 2307 N N . ASP A 1 314 ? -44.228 -23.637 20.335 1.00 35.92 314 ASP A N 1
ATOM 2308 C CA . ASP A 1 314 ? -44.639 -23.872 21.747 1.00 39.55 314 ASP A CA 1
ATOM 2309 C C . ASP A 1 314 ? -43.977 -25.149 22.300 1.00 33.32 314 ASP A C 1
ATOM 2310 O O . ASP A 1 314 ? -43.936 -25.292 23.525 1.00 33.55 314 ASP A O 1
ATOM 2315 N N . GLU A 1 315 ? -43.461 -26.047 21.461 1.00 33.55 315 GLU A N 1
ATOM 2316 C CA . GLU A 1 315 ? -42.704 -27.249 21.903 1.00 32.92 315 GLU A CA 1
ATOM 2317 C C . GLU A 1 315 ? -41.260 -26.862 22.200 1.00 30.86 315 GLU A C 1
ATOM 2318 O O . GLU A 1 315 ? -40.522 -27.701 22.734 1.00 39.42 315 GLU A O 1
ATOM 2324 N N . VAL A 1 316 ? -40.839 -25.664 21.814 1.00 29.74 316 VAL A N 1
ATOM 2325 C CA . VAL A 1 316 ? -39.421 -25.246 21.989 1.00 30.36 316 VAL A CA 1
ATOM 2326 C C . VAL A 1 316 ? -39.222 -24.782 23.429 1.00 29.00 316 VAL A C 1
ATOM 2327 O O . VAL A 1 316 ? -39.977 -23.892 23.865 1.00 30.21 316 VAL A O 1
ATOM 2331 N N . GLY A 1 317 ? -38.238 -25.354 24.121 1.00 26.85 317 GLY A N 1
ATOM 2332 C CA . GLY A 1 317 ? -37.920 -24.992 25.515 1.00 29.23 317 GLY A CA 1
ATOM 2333 C C . GLY A 1 317 ? -36.841 -23.911 25.637 1.00 29.83 317 GLY A C 1
ATOM 2334 O O . GLY A 1 317 ? -36.629 -23.406 26.744 1.00 26.65 317 GLY A O 1
ATOM 2335 N N . LEU A 1 318 ? -36.132 -23.593 24.562 1.00 29.07 318 LEU A N 1
ATOM 2336 C CA . LEU A 1 318 ? -34.907 -22.764 24.640 1.00 27.64 318 LEU A CA 1
ATOM 2337 C C . LEU A 1 318 ? -34.690 -22.140 23.264 1.00 27.54 318 LEU A C 1
ATOM 2338 O O . LEU A 1 318 ? -34.681 -22.898 22.262 1.00 24.54 318 LEU A O 1
ATOM 2343 N N . ILE A 1 319 ? -34.559 -20.815 23.234 1.00 25.53 319 ILE A N 1
ATOM 2344 C CA . ILE A 1 319 ? -34.356 -20.013 22.002 1.00 27.76 319 ILE A CA 1
ATOM 2345 C C . ILE A 1 319 ? -33.060 -19.218 22.146 1.00 27.23 319 ILE A C 1
ATOM 2346 O O . ILE A 1 319 ? -33.027 -18.366 22.992 1.00 25.67 319 ILE A O 1
ATOM 2351 N N . GLU A 1 320 ? -32.019 -19.522 21.366 1.00 27.15 320 GLU A N 1
ATOM 2352 C CA . GLU A 1 320 ? -30.839 -18.621 21.267 1.00 27.98 320 GLU A CA 1
ATOM 2353 C C . GLU A 1 320 ? -30.970 -17.789 19.999 1.00 32.25 320 GLU A C 1
ATOM 2354 O O . GLU A 1 320 ? -30.809 -18.388 18.937 1.00 34.88 320 GLU A O 1
ATOM 2360 N N . ILE A 1 321 ? -31.397 -16.518 20.091 1.00 32.45 321 ILE A N 1
ATOM 2361 C CA . ILE A 1 321 ? -31.299 -15.543 18.968 1.00 32.84 321 ILE A CA 1
ATOM 2362 C C . ILE A 1 321 ? -30.077 -14.655 19.249 1.00 31.25 321 ILE A C 1
ATOM 2363 O O . ILE A 1 321 ? -29.995 -14.033 20.327 1.00 29.95 321 ILE A O 1
ATOM 2368 N N . ASN A 1 322 ? -29.109 -14.606 18.344 1.00 28.27 322 ASN A N 1
ATOM 2369 C CA . ASN A 1 322 ? -27.883 -13.824 18.634 1.00 26.89 322 ASN A CA 1
ATOM 2370 C C . ASN A 1 322 ? -28.289 -12.354 18.859 1.00 27.91 322 ASN A C 1
ATOM 2371 O O . ASN A 1 322 ? -29.093 -11.793 18.085 1.00 28.64 322 ASN A O 1
ATOM 2376 N N . GLU A 1 323 ? -27.771 -11.751 19.914 1.00 26.91 323 GLU A N 1
ATOM 2377 C CA . GLU A 1 323 ? -28.068 -10.346 20.266 1.00 29.40 323 GLU A CA 1
ATOM 2378 C C . GLU A 1 323 ? -27.036 -9.413 19.591 1.00 27.96 323 GLU A C 1
ATOM 2379 O O . GLU A 1 323 ? -26.230 -8.814 20.294 1.00 27.76 323 GLU A O 1
ATOM 2385 N N . ALA A 1 324 ? -27.079 -9.281 18.276 1.00 26.91 324 ALA A N 1
ATOM 2386 C CA . ALA A 1 324 ? -26.369 -8.218 17.512 1.00 29.81 324 ALA A CA 1
ATOM 2387 C C . ALA A 1 324 ? -26.755 -6.823 18.038 1.00 29.25 324 ALA A C 1
ATOM 2388 O O . ALA A 1 324 ? -25.852 -6.059 18.418 1.00 32.47 324 ALA A O 1
ATOM 2390 N N . PHE A 1 325 ? -28.041 -6.486 17.990 1.00 30.95 325 PHE A N 1
ATOM 2391 C CA . PHE A 1 325 ? -28.641 -5.259 18.574 1.00 30.44 325 PHE A CA 1
ATOM 2392 C C . PHE A 1 325 ? -29.938 -5.650 19.287 1.00 30.59 325 PHE A C 1
ATOM 2393 O O . PHE A 1 325 ? -30.768 -6.360 18.699 1.00 32.03 325 PHE A O 1
ATOM 2401 N N . ALA A 1 326 ? -30.144 -5.167 20.512 1.00 30.12 326 ALA A N 1
ATOM 2402 C CA . ALA A 1 326 ? -31.384 -5.428 21.264 1.00 30.13 326 ALA A CA 1
ATOM 2403 C C . ALA A 1 326 ? -32.621 -5.182 20.390 1.00 33.38 326 ALA A C 1
ATOM 2404 O O . ALA A 1 326 ? -33.561 -5.984 20.419 1.00 32.23 326 ALA A O 1
ATOM 2406 N N . PRO A 1 327 ? -32.724 -4.077 19.602 1.00 33.80 327 PRO A N 1
ATOM 2407 C CA . PRO A 1 327 ? -33.923 -3.837 18.791 1.00 33.29 327 PRO A CA 1
ATOM 2408 C C . PRO A 1 327 ? -34.215 -4.887 17.702 1.00 32.26 327 PRO A C 1
ATOM 2409 O O . PRO A 1 327 ? -35.378 -5.120 17.416 1.00 34.30 327 PRO A O 1
ATOM 2413 N N . GLN A 1 328 ? -33.182 -5.497 17.097 1.00 35.41 328 GLN A N 1
ATOM 2414 C CA . GLN A 1 328 ? -33.415 -6.598 16.118 1.00 34.40 328 GLN A CA 1
ATOM 2415 C C . GLN A 1 328 ? -33.864 -7.863 16.845 1.00 29.24 328 GLN A C 1
ATOM 2416 O O . GLN A 1 328 ? -34.731 -8.518 16.295 1.00 29.97 328 GLN A O 1
ATOM 2422 N N . VAL A 1 329 ? -33.375 -8.168 18.044 1.00 28.72 329 VAL A N 1
ATOM 2423 C CA . VAL A 1 329 ? -33.897 -9.343 18.795 1.00 32.61 329 VAL A CA 1
ATOM 2424 C C . VAL A 1 329 ? -35.384 -9.099 19.116 1.00 33.24 329 VAL A C 1
ATOM 2425 O O . VAL A 1 329 ? -36.242 -9.985 18.814 1.00 31.66 329 VAL A O 1
ATOM 2429 N N . LEU A 1 330 ? -35.717 -7.918 19.636 1.00 30.98 330 LEU A N 1
ATOM 2430 C CA . LEU A 1 330 ? -37.124 -7.611 20.008 1.00 32.05 330 LEU A CA 1
ATOM 2431 C C . LEU A 1 330 ? -37.965 -7.655 18.742 1.00 29.63 330 LEU A C 1
ATOM 2432 O O . LEU A 1 330 ? -39.097 -8.151 18.798 1.00 30.89 330 LEU A O 1
ATOM 2437 N N . ALA A 1 331 ? -37.432 -7.205 17.615 1.00 30.04 331 ALA A N 1
ATOM 2438 C CA . ALA A 1 331 ? -38.229 -7.209 16.372 1.00 31.14 331 ALA A CA 1
ATOM 2439 C C . ALA A 1 331 ? -38.526 -8.663 15.962 1.00 30.42 331 ALA A C 1
ATOM 2440 O O . ALA A 1 331 ? -39.657 -8.969 15.560 1.00 28.75 331 ALA A O 1
ATOM 2442 N N . CYS A 1 332 ? -37.552 -9.558 16.062 1.00 29.92 332 CYS A N 1
ATOM 2443 C CA . CYS A 1 332 ? -37.750 -10.989 15.743 1.00 27.62 332 CYS A CA 1
ATOM 2444 C C . CYS A 1 332 ? -38.802 -11.583 16.671 1.00 28.17 332 CYS A C 1
ATOM 2445 O O . CYS A 1 332 ? -39.620 -12.402 16.214 1.00 27.23 332 CYS A O 1
ATOM 2448 N N . LEU A 1 333 ? -38.724 -11.249 17.954 1.00 28.34 333 LEU A N 1
ATOM 2449 C CA . LEU A 1 333 ? -39.620 -11.825 18.976 1.00 30.46 333 LEU A CA 1
ATOM 2450 C C . LEU A 1 333 ? -41.048 -11.364 18.666 1.00 32.86 333 LEU A C 1
ATOM 2451 O O . LEU A 1 333 ? -41.993 -12.204 18.720 1.00 33.03 333 LEU A O 1
ATOM 2456 N N . LYS A 1 334 ? -41.191 -10.092 18.292 1.00 32.32 334 LYS A N 1
ATOM 2457 C CA . LYS A 1 334 ? -42.501 -9.476 17.994 1.00 35.33 334 LYS A CA 1
ATOM 2458 C C . LYS A 1 334 ? -43.095 -10.214 16.794 1.00 35.38 334 LYS A C 1
ATOM 2459 O O . LYS A 1 334 ? -44.261 -10.633 16.898 1.00 33.41 334 LYS A O 1
ATOM 2465 N N . LEU A 1 335 ? -42.303 -10.390 15.726 1.00 34.86 335 LEU A N 1
ATOM 2466 C CA . LEU A 1 335 ? -42.749 -11.052 14.471 1.00 32.81 335 LEU A CA 1
ATOM 2467 C C . LEU A 1 335 ? -43.082 -12.511 14.720 1.00 32.33 335 LEU A C 1
ATOM 2468 O O . LEU A 1 335 ? -43.873 -13.030 13.964 1.00 37.07 335 LEU A O 1
ATOM 2473 N N . LEU A 1 336 ? -42.486 -13.149 15.727 1.00 32.89 336 LEU A N 1
ATOM 2474 C CA . LEU A 1 336 ? -42.801 -14.556 16.052 1.00 35.70 336 LEU A CA 1
ATOM 2475 C C . LEU A 1 336 ? -43.988 -14.612 17.028 1.00 38.78 336 LEU A C 1
ATOM 2476 O O . LEU A 1 336 ? -44.388 -15.728 17.366 1.00 39.34 336 LEU A O 1
ATOM 2481 N N . GLY A 1 337 ? -44.519 -13.459 17.467 1.00 42.36 337 GLY A N 1
ATOM 2482 C CA . GLY A 1 337 ? -45.638 -13.364 18.431 1.00 38.44 337 GLY A CA 1
ATOM 2483 C C . GLY A 1 337 ? -45.232 -13.716 19.860 1.00 39.01 337 GLY A C 1
ATOM 2484 O O . GLY A 1 337 ? -46.083 -14.188 20.617 1.00 35.25 337 GLY A O 1
ATOM 2485 N N . LEU A 1 338 ? -43.977 -13.491 20.254 1.00 37.84 338 LEU A N 1
ATOM 2486 C CA . LEU A 1 338 ? -43.492 -13.838 21.620 1.00 39.02 338 LEU A CA 1
ATOM 2487 C C . LEU A 1 338 ? -43.339 -12.546 22.412 1.00 39.40 338 LEU A C 1
ATOM 2488 O O . LEU A 1 338 ? -43.120 -11.492 21.755 1.00 37.22 338 LEU A O 1
ATOM 2493 N N . ASP A 1 339 ? -43.429 -12.617 23.745 1.00 38.22 339 ASP A N 1
ATOM 2494 C CA . ASP A 1 339 ? -43.198 -11.418 24.593 1.00 44.82 339 ASP A CA 1
ATOM 2495 C C . ASP A 1 339 ? -41.698 -11.110 24.560 1.00 42.99 339 ASP A C 1
ATOM 2496 O O . ASP A 1 339 ? -40.897 -12.052 24.342 1.00 43.00 339 ASP A O 1
ATOM 2501 N N . TYR A 1 340 ? -41.334 -9.843 24.765 1.00 43.85 340 TYR A N 1
ATOM 2502 C CA . TYR A 1 340 ? -39.929 -9.352 24.742 1.00 46.19 340 TYR A CA 1
ATOM 2503 C C . TYR A 1 340 ? -39.106 -10.059 25.826 1.00 45.44 340 TYR A C 1
ATOM 2504 O O . TYR A 1 340 ? -37.874 -10.191 25.635 1.00 41.25 340 TYR A O 1
ATOM 2513 N N . GLU A 1 341 ? -39.772 -10.507 26.902 1.00 47.88 341 GLU A N 1
ATOM 2514 C CA . GLU A 1 341 ? -39.132 -11.043 28.134 1.00 51.07 341 GLU A CA 1
ATOM 2515 C C . GLU A 1 341 ? -39.421 -12.552 28.247 1.00 43.34 341 GLU A C 1
ATOM 2516 O O . GLU A 1 341 ? -39.229 -13.113 29.336 1.00 42.96 341 GLU A O 1
ATOM 2522 N N . ASP A 1 342 ? -39.788 -13.213 27.144 1.00 39.39 342 ASP A N 1
ATOM 2523 C CA . ASP A 1 342 ? -39.941 -14.700 27.079 1.00 35.98 342 ASP A CA 1
ATOM 2524 C C . ASP A 1 342 ? -38.727 -15.346 27.746 1.00 34.78 342 ASP A C 1
ATOM 2525 O O . ASP A 1 342 ? -37.585 -15.132 27.338 1.00 34.88 342 ASP A O 1
ATOM 2530 N N . PRO A 1 343 ? -38.936 -16.159 28.798 1.00 32.69 343 PRO A N 1
ATOM 2531 C CA . PRO A 1 343 ? -37.829 -16.734 29.556 1.00 30.66 343 PRO A CA 1
ATOM 2532 C C . PRO A 1 343 ? -36.984 -17.790 28.822 1.00 27.91 343 PRO A C 1
ATOM 2533 O O . PRO A 1 343 ? -35.960 -18.165 29.327 1.00 25.79 343 PRO A O 1
ATOM 2537 N N . ARG A 1 344 ? -37.473 -18.305 27.695 1.00 29.10 344 ARG A N 1
ATOM 2538 C CA . ARG A 1 344 ? -36.742 -19.269 26.834 1.00 28.18 344 ARG A CA 1
ATOM 2539 C C . ARG A 1 344 ? -35.599 -18.582 26.077 1.00 28.56 344 ARG A C 1
ATOM 2540 O O . ARG A 1 344 ? -34.668 -19.297 25.642 1.00 29.31 344 ARG A O 1
ATOM 2548 N N . VAL A 1 345 ? -35.669 -17.262 25.922 1.00 28.76 345 VAL A N 1
ATOM 2549 C CA . VAL A 1 345 ? -34.812 -16.445 25.007 1.00 30.90 345 VAL A CA 1
ATOM 2550 C C . VAL A 1 345 ? -33.489 -16.136 25.698 1.00 31.17 345 VAL A C 1
ATOM 2551 O O . VAL A 1 345 ? -33.476 -15.355 26.656 1.00 30.09 345 VAL A O 1
ATOM 2555 N N . ASN A 1 346 ? -32.402 -16.750 25.233 1.00 31.55 346 ASN A N 1
ATOM 2556 C CA . ASN A 1 346 ? -31.035 -16.424 25.708 1.00 29.39 346 ASN A CA 1
ATOM 2557 C C . ASN A 1 346 ? -31.025 -16.475 27.230 1.00 31.51 346 ASN A C 1
ATOM 2558 O O . ASN A 1 346 ? -30.652 -15.498 27.883 1.00 37.27 346 ASN A O 1
ATOM 2563 N N . PRO A 1 347 ? -31.458 -17.593 27.855 1.00 30.52 347 PRO A N 1
ATOM 2564 C CA . PRO A 1 347 ? -31.725 -17.594 29.293 1.00 29.67 347 PRO A CA 1
ATOM 2565 C C . PRO A 1 347 ? -30.456 -17.472 30.153 1.00 30.51 347 PRO A C 1
ATOM 2566 O O . PRO A 1 347 ? -30.591 -17.103 31.298 1.00 35.23 347 PRO A O 1
ATOM 2570 N N . HIS A 1 348 ? -29.259 -17.696 29.592 1.00 30.09 348 HIS A N 1
ATOM 2571 C CA . HIS A 1 348 ? -27.958 -17.576 30.307 1.00 27.91 348 HIS A CA 1
ATOM 2572 C C . HIS A 1 348 ? -27.191 -16.328 29.845 1.00 26.11 348 HIS A C 1
ATOM 2573 O O . HIS A 1 348 ? -25.994 -16.248 30.074 1.00 24.57 348 HIS A O 1
ATOM 2580 N N . GLY A 1 349 ? -27.881 -15.355 29.275 1.00 26.99 349 GLY A N 1
ATOM 2581 C CA . GLY A 1 349 ? -27.272 -14.172 28.652 1.00 26.79 349 GLY A CA 1
ATOM 2582 C C . GLY A 1 349 ? -27.035 -14.394 27.167 1.00 25.92 349 GLY A C 1
ATOM 2583 O O . GLY A 1 349 ? -26.956 -15.551 26.743 1.00 27.90 349 GLY A O 1
ATOM 2584 N N . GLY A 1 350 ? -26.874 -13.299 26.429 1.00 26.35 350 GLY A N 1
ATOM 2585 C CA . GLY A 1 350 ? -26.472 -13.271 25.011 1.00 27.06 350 GLY A CA 1
ATOM 2586 C C . GLY A 1 350 ? -25.308 -12.318 24.766 1.00 27.31 350 GLY A C 1
ATOM 2587 O O . GLY A 1 350 ? -24.641 -11.910 25.739 1.00 24.27 350 GLY A O 1
ATOM 2588 N N . ALA A 1 351 ? -25.071 -12.020 23.493 1.00 25.92 351 ALA A N 1
ATOM 2589 C CA . ALA A 1 351 ? -23.911 -11.278 22.953 1.00 26.00 351 ALA A CA 1
ATOM 2590 C C . ALA A 1 351 ? -23.816 -9.853 23.517 1.00 25.02 351 ALA A C 1
ATOM 2591 O O . ALA A 1 351 ? -22.673 -9.306 23.525 1.00 25.71 351 ALA A O 1
ATOM 2593 N N . ILE A 1 352 ? -24.923 -9.246 23.933 1.00 25.18 352 ILE A N 1
ATOM 2594 C CA . ILE A 1 352 ? -24.847 -7.914 24.594 1.00 30.02 352 ILE A CA 1
ATOM 2595 C C . ILE A 1 352 ? -23.891 -8.038 25.794 1.00 31.53 352 ILE A C 1
ATOM 2596 O O . ILE A 1 352 ? -22.968 -7.219 25.929 1.00 34.51 352 ILE A O 1
ATOM 2601 N N . ALA A 1 353 ? -24.013 -9.118 26.547 1.00 29.21 353 ALA A N 1
ATOM 2602 C CA . ALA A 1 353 ? -23.168 -9.427 27.711 1.00 28.33 353 ALA A CA 1
ATOM 2603 C C . ALA A 1 353 ? -21.864 -10.061 27.266 1.00 28.75 353 ALA A C 1
ATOM 2604 O O . ALA A 1 353 ? -20.819 -9.613 27.729 1.00 29.71 353 ALA A O 1
ATOM 2606 N N . LEU A 1 354 ? -21.938 -11.089 26.424 1.00 25.37 354 LEU A N 1
ATOM 2607 C CA . LEU A 1 354 ? -20.798 -11.997 26.122 1.00 29.75 354 LEU A CA 1
ATOM 2608 C C . LEU A 1 354 ? -19.913 -11.479 24.981 1.00 27.97 354 LEU A C 1
ATOM 2609 O O . LEU A 1 354 ? -18.779 -12.042 24.832 1.00 26.77 354 LEU A O 1
ATOM 2614 N N . GLY A 1 355 ? -20.432 -10.567 24.149 1.00 23.14 355 GLY A N 1
ATOM 2615 C CA . GLY A 1 355 ? -19.715 -10.080 22.951 1.00 27.64 355 GLY A CA 1
ATOM 2616 C C . GLY A 1 355 ? -20.014 -10.905 21.697 1.00 27.36 355 GLY A C 1
ATOM 2617 O O . GLY A 1 355 ? -20.711 -11.942 21.779 1.00 28.80 355 GLY A O 1
ATOM 2618 N N . HIS A 1 356 ? -19.443 -10.512 20.571 1.00 24.19 356 HIS A N 1
ATOM 2619 C CA . HIS A 1 356 ? -19.803 -11.067 19.256 1.00 25.12 356 HIS A CA 1
ATOM 2620 C C . HIS A 1 356 ? -18.574 -11.228 18.373 1.00 22.32 356 HIS A C 1
ATOM 2621 O O . HIS A 1 356 ? -18.425 -10.548 17.362 1.00 25.09 356 HIS A O 1
ATOM 2628 N N . PRO A 1 357 ? -17.703 -12.207 18.673 1.00 22.57 357 PRO A N 1
ATOM 2629 C CA . PRO A 1 357 ? -16.633 -12.587 17.752 1.00 26.27 357 PRO A CA 1
ATOM 2630 C C . PRO A 1 357 ? -17.277 -13.316 16.558 1.00 26.17 357 PRO A C 1
ATOM 2631 O O . PRO A 1 357 ? -17.543 -14.484 16.682 1.00 26.22 357 PRO A O 1
ATOM 2635 N N . LEU A 1 358 ? -17.499 -12.592 15.461 1.00 28.55 358 LEU A N 1
ATOM 2636 C CA . LEU A 1 358 ? -18.471 -12.922 14.389 1.00 28.20 358 LEU A CA 1
ATOM 2637 C C . LEU A 1 358 ? -18.450 -14.426 14.081 1.00 27.58 358 LEU A C 1
ATOM 2638 O O . LEU A 1 358 ? -19.482 -15.129 14.320 1.00 24.69 358 LEU A O 1
ATOM 2643 N N . GLY A 1 359 ? -17.317 -14.953 13.655 1.00 24.84 359 GLY A N 1
ATOM 2644 C CA . GLY A 1 359 ? -17.237 -16.353 13.216 1.00 24.10 359 GLY A CA 1
ATOM 2645 C C . GLY A 1 359 ? -17.554 -17.346 14.317 1.00 23.36 359 GLY A C 1
ATOM 2646 O O . GLY A 1 359 ? -18.073 -18.463 13.996 1.00 25.62 359 GLY A O 1
ATOM 2647 N N . ALA A 1 360 ? -17.305 -16.999 15.572 1.00 21.77 360 ALA A N 1
ATOM 2648 C CA . ALA A 1 360 ? -17.484 -17.944 16.700 1.00 21.67 360 ALA A CA 1
ATOM 2649 C C . ALA A 1 360 ? -18.915 -17.965 17.250 1.00 21.25 360 ALA A C 1
ATOM 2650 O O . ALA A 1 360 ? -19.257 -18.984 17.878 1.00 20.53 360 ALA A O 1
ATOM 2652 N N . SER A 1 361 ? -19.650 -16.850 17.208 1.00 21.07 361 SER A N 1
ATOM 2653 C CA . SER A 1 361 ? -20.925 -16.690 17.936 1.00 19.85 361 SER A CA 1
ATOM 2654 C C . SER A 1 361 ? -21.914 -17.806 17.536 1.00 22.08 361 SER A C 1
ATOM 2655 O O . SER A 1 361 ? -22.554 -18.314 18.404 1.00 24.10 361 SER A O 1
ATOM 2658 N N . GLY A 1 362 ? -22.084 -18.147 16.263 1.00 21.69 362 GLY A N 1
ATOM 2659 C CA . GLY A 1 362 ? -23.112 -19.135 15.918 1.00 21.65 362 GLY A CA 1
ATOM 2660 C C . GLY A 1 362 ? -22.730 -20.462 16.521 1.00 23.74 362 GLY A C 1
ATOM 2661 O O . GLY A 1 362 ? -23.624 -21.232 16.832 1.00 21.17 362 GLY A O 1
ATOM 2662 N N . ALA A 1 363 ? -21.429 -20.736 16.696 1.00 22.31 363 ALA A N 1
ATOM 2663 C CA . ALA A 1 363 ? -20.971 -22.022 17.268 1.00 22.70 363 ALA A CA 1
ATOM 2664 C C . ALA A 1 363 ? -21.150 -21.998 18.785 1.00 24.47 363 ALA A C 1
ATOM 2665 O O . ALA A 1 363 ? -21.498 -23.058 19.374 1.00 24.49 363 ALA A O 1
ATOM 2667 N N . ARG A 1 364 ? -20.952 -20.844 19.424 1.00 22.87 364 ARG A N 1
ATOM 2668 C CA . ARG A 1 364 ? -21.303 -20.714 20.864 1.00 22.68 364 ARG A CA 1
ATOM 2669 C C . ARG A 1 364 ? -22.798 -21.036 21.049 1.00 24.16 364 ARG A C 1
ATOM 2670 O O . ARG A 1 364 ? -23.107 -21.736 22.034 1.00 25.40 364 ARG A O 1
ATOM 2678 N N . LEU A 1 365 ? -23.687 -20.485 20.208 1.00 23.26 365 LEU A N 1
ATOM 2679 C CA . LEU A 1 365 ? -25.134 -20.703 20.359 1.00 23.95 365 LEU A CA 1
ATOM 2680 C C . LEU A 1 365 ? -25.452 -22.203 20.260 1.00 23.19 365 LEU A C 1
ATOM 2681 O O . LEU A 1 365 ? -26.303 -22.635 20.993 1.00 24.17 365 LEU A O 1
ATOM 2686 N N . VAL A 1 366 ? -24.832 -22.947 19.345 1.00 23.81 366 VAL A N 1
ATOM 2687 C CA . VAL A 1 366 ? -25.036 -24.430 19.218 1.00 26.20 366 VAL A CA 1
ATOM 2688 C C . VAL A 1 366 ? -24.658 -25.106 20.534 1.00 24.20 366 VAL A C 1
ATOM 2689 O O . VAL A 1 366 ? -25.455 -25.874 21.045 1.00 21.58 366 VAL A O 1
ATOM 2693 N N . LEU A 1 367 ? -23.480 -24.811 21.062 1.00 24.85 367 LEU A N 1
ATOM 2694 C CA . LEU A 1 367 ? -22.939 -25.477 22.280 1.00 27.06 367 LEU A CA 1
ATOM 2695 C C . LEU A 1 367 ? -23.780 -25.111 23.517 1.00 27.08 367 LEU A C 1
ATOM 2696 O O . LEU A 1 367 ? -24.205 -26.020 24.250 1.00 28.81 367 LEU A O 1
ATOM 2701 N N . THR A 1 368 ? -24.094 -23.837 23.704 1.00 26.37 368 THR A N 1
ATOM 2702 C CA . THR A 1 368 ? -24.830 -23.335 24.897 1.00 26.99 368 THR A CA 1
ATOM 2703 C C . THR A 1 368 ? -26.281 -23.839 24.858 1.00 26.42 368 THR A C 1
ATOM 2704 O O . THR A 1 368 ? -26.832 -24.157 25.934 1.00 27.12 368 THR A O 1
ATOM 2708 N N . ALA A 1 369 ? -26.879 -23.995 23.686 1.00 25.66 369 ALA A N 1
ATOM 2709 C CA . ALA A 1 369 ? -28.254 -24.545 23.540 1.00 24.19 369 ALA A CA 1
ATOM 2710 C C . ALA A 1 369 ? -28.262 -26.037 23.875 1.00 24.65 369 ALA A C 1
ATOM 2711 O O . ALA A 1 369 ? -29.119 -26.424 24.635 1.00 28.48 369 ALA A O 1
ATOM 2713 N N . ALA A 1 370 ? -27.302 -26.828 23.386 1.00 24.30 370 ALA A N 1
ATOM 2714 C CA . ALA A 1 370 ? -27.197 -28.274 23.658 1.00 25.92 370 ALA A CA 1
ATOM 2715 C C . ALA A 1 370 ? -27.022 -28.497 25.165 1.00 26.53 370 ALA A C 1
ATOM 2716 O O . ALA A 1 370 ? -27.702 -29.376 25.732 1.00 30.66 370 ALA A O 1
ATOM 2718 N N . ARG A 1 371 ? -26.169 -27.700 25.802 1.00 25.98 371 ARG A N 1
ATOM 2719 C CA . ARG A 1 371 ? -25.916 -27.760 27.253 1.00 24.28 371 ARG A CA 1
ATOM 2720 C C . ARG A 1 371 ? -27.161 -27.293 28.011 1.00 26.42 371 ARG A C 1
ATOM 2721 O O . ARG A 1 371 ? -27.517 -27.961 28.959 1.00 26.49 371 ARG A O 1
ATOM 2729 N N . GLY A 1 372 ? -27.797 -26.195 27.604 1.00 24.47 372 GLY A N 1
ATOM 2730 C CA . GLY A 1 372 ? -28.972 -25.637 28.298 1.00 24.57 372 GLY A CA 1
ATOM 2731 C C . GLY A 1 372 ? -30.161 -26.589 28.193 1.00 29.60 372 GLY A C 1
ATOM 2732 O O . GLY A 1 372 ? -30.975 -26.636 29.121 1.00 30.25 372 GLY A O 1
ATOM 2733 N N . LEU A 1 373 ? -30.273 -27.331 27.100 1.00 31.47 373 LEU A N 1
ATOM 2734 C CA . LEU A 1 373 ? -31.396 -28.277 26.880 1.00 36.62 373 LEU A CA 1
ATOM 2735 C C . LEU A 1 373 ? -31.424 -29.326 28.001 1.00 38.91 373 LEU A C 1
ATOM 2736 O O . LEU A 1 373 ? -32.548 -29.841 28.273 1.00 34.07 373 LEU A O 1
ATOM 2741 N N . GLN A 1 374 ? -30.260 -29.628 28.609 1.00 36.98 374 GLN A N 1
ATOM 2742 C CA . GLN A 1 374 ? -30.112 -30.699 29.633 1.00 39.29 374 GLN A CA 1
ATOM 2743 C C . GLN A 1 374 ? -30.814 -30.290 30.945 1.00 41.32 374 GLN A C 1
ATOM 2744 O O . GLN A 1 374 ? -30.987 -31.135 31.798 1.00 42.77 374 GLN A O 1
ATOM 2750 N N . ARG A 1 375 ? -31.208 -29.034 31.114 1.00 49.11 375 ARG A N 1
ATOM 2751 C CA . ARG A 1 375 ? -31.747 -28.520 32.401 1.00 52.20 375 ARG A CA 1
ATOM 2752 C C . ARG A 1 375 ? -33.239 -28.175 32.305 1.00 46.84 375 ARG A C 1
ATOM 2753 O O . ARG A 1 375 ? -33.683 -27.499 33.215 1.00 50.56 375 ARG A O 1
ATOM 2761 N N . ILE A 1 376 ? -33.979 -28.565 31.259 1.00 43.85 376 ILE A N 1
ATOM 2762 C CA . ILE A 1 376 ? -35.392 -28.107 31.069 1.00 41.85 376 ILE A CA 1
ATOM 2763 C C . ILE A 1 376 ? -36.299 -29.273 30.636 1.00 39.14 376 ILE A C 1
ATOM 2764 O O . ILE A 1 376 ? -35.790 -30.286 30.181 1.00 32.16 376 ILE A O 1
ATOM 2769 N N . GLU A 1 377 ? -37.617 -29.082 30.715 1.00 43.83 377 GLU A N 1
ATOM 2770 C CA . GLU A 1 377 ? -38.647 -30.135 30.472 1.00 51.96 377 GLU A CA 1
ATOM 2771 C C . GLU A 1 377 ? -38.758 -30.370 28.957 1.00 44.90 377 GLU A C 1
ATOM 2772 O O . GLU A 1 377 ? -38.652 -31.515 28.535 1.00 43.15 377 GLU A O 1
ATOM 2778 N N . ARG A 1 378 ? -38.918 -29.321 28.156 1.00 37.17 378 ARG A N 1
ATOM 2779 C CA . ARG A 1 378 ? -39.178 -29.491 26.705 1.00 34.48 378 ARG A CA 1
ATOM 2780 C C . ARG A 1 378 ? -37.902 -29.993 26.003 1.00 31.37 378 ARG A C 1
ATOM 2781 O O . ARG A 1 378 ? -36.817 -29.771 26.542 1.00 28.98 378 ARG A O 1
ATOM 2789 N N . ARG A 1 379 ? -38.060 -30.686 24.870 1.00 32.17 379 ARG A N 1
ATOM 2790 C CA . ARG A 1 379 ? -37.014 -31.486 24.168 1.00 34.24 379 ARG A CA 1
ATOM 2791 C C . ARG A 1 379 ? -36.245 -30.608 23.172 1.00 29.70 379 ARG A C 1
ATOM 2792 O O . ARG A 1 379 ? -35.153 -31.021 22.794 1.00 25.68 379 ARG A O 1
ATOM 2800 N N . TYR A 1 380 ? -36.799 -29.475 22.725 1.00 26.10 380 TYR A N 1
ATOM 2801 C CA . TYR A 1 380 ? -36.324 -28.810 21.489 1.00 25.74 380 TYR A CA 1
ATOM 2802 C C . TYR A 1 380 ? -35.711 -27.456 21.827 1.00 26.53 380 TYR A C 1
ATOM 2803 O O . TYR A 1 380 ? -36.205 -26.745 22.688 1.00 26.12 380 TYR A O 1
ATOM 2812 N N . ALA A 1 381 ? -34.650 -27.105 21.109 1.00 27.44 381 ALA A N 1
ATOM 2813 C CA . ALA A 1 381 ? -34.098 -25.737 21.117 1.00 24.86 381 ALA A CA 1
ATOM 2814 C C . ALA A 1 381 ? -33.937 -25.261 19.675 1.00 24.04 381 ALA A C 1
ATOM 2815 O O . ALA A 1 381 ? -33.725 -26.068 18.759 1.00 24.23 381 ALA A O 1
ATOM 2817 N N . VAL A 1 382 ? -34.138 -23.969 19.475 1.00 24.94 382 VAL A N 1
ATOM 2818 C CA . VAL A 1 382 ? -33.795 -23.318 18.200 1.00 24.77 382 VAL A CA 1
ATOM 2819 C C . VAL A 1 382 ? -32.701 -22.284 18.483 1.00 28.79 382 VAL A C 1
ATOM 2820 O O . VAL A 1 382 ? -32.769 -21.569 19.497 1.00 26.89 382 VAL A O 1
ATOM 2824 N N . VAL A 1 383 ? -31.740 -22.233 17.561 1.00 27.88 383 VAL A N 1
ATOM 2825 C CA . VAL A 1 383 ? -30.544 -21.355 17.532 1.00 28.75 383 VAL A CA 1
ATOM 2826 C C . VAL A 1 383 ? -30.647 -20.538 16.228 1.00 27.38 383 VAL A C 1
ATOM 2827 O O . VAL A 1 383 ? -30.913 -21.116 15.151 1.00 24.13 383 VAL A O 1
ATOM 2831 N N . SER A 1 384 ? -30.461 -19.231 16.283 1.00 25.19 384 SER A N 1
ATOM 2832 C CA . SER A 1 384 ? -30.624 -18.382 15.086 1.00 25.31 384 SER A CA 1
ATOM 2833 C C . SER A 1 384 ? -29.760 -17.105 15.185 1.00 23.51 384 SER A C 1
ATOM 2834 O O . SER A 1 384 ? -29.580 -16.603 16.287 1.00 22.09 384 SER A O 1
ATOM 2837 N N . LEU A 1 385 ? -29.178 -16.657 14.074 1.00 24.11 385 LEU A N 1
ATOM 2838 C CA . LEU A 1 385 ? -28.425 -15.372 13.965 1.00 24.91 385 LEU A CA 1
ATOM 2839 C C . LEU A 1 385 ? -28.930 -14.596 12.755 1.00 26.25 385 LEU A C 1
ATOM 2840 O O . LEU A 1 385 ? -29.256 -15.205 11.697 1.00 26.08 385 LEU A O 1
ATOM 2845 N N . CYS A 1 386 ? -29.038 -13.283 12.889 1.00 27.57 386 CYS A N 1
ATOM 2846 C CA . CYS A 1 386 ? -29.173 -12.386 11.715 1.00 29.37 386 CYS A CA 1
ATOM 2847 C C . CYS A 1 386 ? -27.771 -12.276 11.090 1.00 28.85 386 CYS A C 1
ATOM 2848 O O . CYS A 1 386 ? -26.819 -12.541 11.791 1.00 27.96 386 CYS A O 1
ATOM 2851 N N . VAL A 1 387 ? -27.665 -11.930 9.804 1.00 31.40 387 VAL A N 1
ATOM 2852 C CA . VAL A 1 387 ? -26.407 -11.871 9.008 1.00 29.14 387 VAL A CA 1
ATOM 2853 C C . VAL A 1 387 ? -26.347 -10.531 8.261 1.00 28.90 387 VAL A C 1
ATOM 2854 O O . VAL A 1 387 ? -27.367 -10.146 7.646 1.00 26.53 387 VAL A O 1
ATOM 2858 N N . GLY A 1 388 ? -25.203 -9.843 8.348 1.00 30.82 388 GLY A N 1
ATOM 2859 C CA . GLY A 1 388 ? -24.833 -8.686 7.506 1.00 30.11 388 GLY A CA 1
ATOM 2860 C C . GLY A 1 388 ? -25.175 -8.918 6.038 1.00 31.13 388 GLY A C 1
ATOM 2861 O O . GLY A 1 388 ? -24.926 -10.040 5.518 1.00 31.29 388 GLY A O 1
ATOM 2862 N N . LEU A 1 389 ? -25.785 -7.911 5.406 1.00 27.31 389 LEU A N 1
ATOM 2863 C CA . LEU A 1 389 ? -26.210 -7.912 3.979 1.00 29.80 389 LEU A CA 1
ATOM 2864 C C . LEU A 1 389 ? -27.510 -8.723 3.834 1.00 29.63 389 LEU A C 1
ATOM 2865 O O . LEU A 1 389 ? -27.952 -8.957 2.673 1.00 33.06 389 LEU A O 1
ATOM 2870 N N . GLY A 1 390 ? -28.142 -9.082 4.955 1.00 29.95 390 GLY A N 1
ATOM 2871 C CA . GLY A 1 390 ? -29.547 -9.548 5.009 1.00 30.68 390 GLY A CA 1
ATOM 2872 C C . GLY A 1 390 ? -29.665 -11.049 4.832 1.00 27.41 390 GLY A C 1
ATOM 2873 O O . GLY A 1 390 ? -30.170 -11.496 3.791 1.00 28.35 390 GLY A O 1
ATOM 2874 N N . GLN A 1 391 ? -29.272 -11.809 5.842 1.00 29.66 391 GLN A N 1
ATOM 2875 C CA . GLN A 1 391 ? -29.599 -13.256 5.915 1.00 30.91 391 GLN A CA 1
ATOM 2876 C C . GLN A 1 391 ? -30.000 -13.625 7.344 1.00 31.50 391 GLN A C 1
ATOM 2877 O O . GLN A 1 391 ? -29.696 -12.844 8.282 1.00 28.73 391 GLN A O 1
ATOM 2883 N N . GLY A 1 392 ? -30.696 -14.755 7.445 1.00 28.30 392 GLY A N 1
ATOM 2884 C CA . GLY A 1 392 ? -31.080 -15.441 8.681 1.00 27.46 392 GLY A CA 1
ATOM 2885 C C . GLY A 1 392 ? -30.708 -16.897 8.553 1.00 24.31 392 GLY A C 1
ATOM 2886 O O . GLY A 1 392 ? -30.950 -17.447 7.501 1.00 24.90 392 GLY A O 1
ATOM 2887 N N . VAL A 1 393 ? -30.097 -17.466 9.569 1.00 24.53 393 VAL A N 1
ATOM 2888 C CA . VAL A 1 393 ? -29.805 -18.915 9.639 1.00 25.27 393 VAL A CA 1
ATOM 2889 C C . VAL A 1 393 ? -30.389 -19.425 10.955 1.00 24.03 393 VAL A C 1
ATOM 2890 O O . VAL A 1 393 ? -30.237 -18.775 11.979 1.00 25.54 393 VAL A O 1
ATOM 2894 N N . ALA A 1 394 ? -31.110 -20.530 10.906 1.00 24.79 394 ALA A N 1
ATOM 2895 C CA . ALA A 1 394 ? -31.707 -21.152 12.109 1.00 23.56 394 ALA A CA 1
ATOM 2896 C C . ALA A 1 394 ? -31.438 -22.646 12.101 1.00 21.20 394 ALA A C 1
ATOM 2897 O O . ALA A 1 394 ? -31.309 -23.231 11.034 1.00 23.96 394 ALA A O 1
ATOM 2899 N N . MET A 1 395 ? -31.344 -23.252 13.278 1.00 22.06 395 MET A N 1
ATOM 2900 C CA . MET A 1 395 ? -31.160 -24.700 13.394 1.00 19.42 395 MET A CA 1
ATOM 2901 C C . MET A 1 395 ? -32.021 -25.168 14.556 1.00 19.92 395 MET A C 1
ATOM 2902 O O . MET A 1 395 ? -32.026 -24.492 15.569 1.00 21.06 395 MET A O 1
ATOM 2907 N N . VAL A 1 396 ? -32.743 -26.276 14.381 1.00 20.07 396 VAL A N 1
ATOM 2908 C CA . VAL A 1 396 ? -33.500 -26.957 15.481 1.00 20.63 396 VAL A CA 1
ATOM 2909 C C . VAL A 1 396 ? -32.704 -28.151 16.021 1.00 19.89 396 VAL A C 1
ATOM 2910 O O . VAL A 1 396 ? -32.297 -28.965 15.216 1.00 20.22 396 VAL A O 1
ATOM 2914 N N . ILE A 1 397 ? -32.570 -28.291 17.340 1.00 20.72 397 ILE A N 1
ATOM 2915 C CA . ILE A 1 397 ? -31.972 -29.522 17.937 1.00 23.49 397 ILE A CA 1
ATOM 2916 C C . ILE A 1 397 ? -32.918 -30.106 18.974 1.00 24.69 397 ILE A C 1
ATOM 2917 O O . ILE A 1 397 ? -33.847 -29.404 19.453 1.00 24.20 397 ILE A O 1
ATOM 2922 N N . GLU A 1 398 ? -32.672 -31.363 19.277 1.00 25.52 398 GLU A N 1
ATOM 2923 C CA . GLU A 1 398 ? -33.486 -32.155 20.220 1.00 26.59 398 GLU A CA 1
ATOM 2924 C C . GLU A 1 398 ? -32.572 -32.802 21.258 1.00 27.26 398 GLU A C 1
ATOM 2925 O O . GLU A 1 398 ? -31.608 -33.482 20.832 1.00 28.59 398 GLU A O 1
ATOM 2931 N N . ARG A 1 399 ? -32.889 -32.659 22.546 1.00 26.57 399 ARG A N 1
ATOM 2932 C CA . ARG A 1 399 ? -32.175 -33.351 23.654 1.00 30.48 399 ARG A CA 1
ATOM 2933 C C . ARG A 1 399 ? -32.255 -34.869 23.435 1.00 32.97 399 ARG A C 1
ATOM 2934 O O . ARG A 1 399 ? -33.310 -35.360 23.030 1.00 33.55 399 ARG A O 1
ATOM 2942 N N . CYS A 1 400 ? -31.158 -35.587 23.676 1.00 38.92 400 CYS A N 1
ATOM 2943 C CA . CYS A 1 400 ? -31.089 -37.057 23.544 1.00 46.84 400 CYS A CA 1
ATOM 2944 C C . CYS A 1 400 ? -31.538 -37.782 24.814 1.00 59.83 400 CYS A C 1
ATOM 2945 O O . CYS A 1 400 ? -32.478 -38.612 24.678 1.00 60.29 400 CYS A O 1
ATOM 2948 N N . ARG A 1 401 ? -30.898 -37.510 25.962 1.00 71.71 401 ARG A N 1
ATOM 2949 C CA . ARG A 1 401 ? -31.129 -38.238 27.249 1.00 86.31 401 ARG A CA 1
ATOM 2950 C C . ARG A 1 401 ? -32.523 -37.888 27.797 1.00 89.72 401 ARG A C 1
ATOM 2951 O O . ARG A 1 401 ? -32.983 -38.384 28.832 1.00 91.77 401 ARG A O 1
ATOM 2959 N N . MET B 1 1 ? -24.979 -42.827 -1.003 1.00 33.67 1 MET B N 1
ATOM 2960 C CA . MET B 1 1 ? -24.964 -42.292 -2.357 1.00 34.03 1 MET B CA 1
ATOM 2961 C C . MET B 1 1 ? -25.585 -40.883 -2.313 1.00 36.71 1 MET B C 1
ATOM 2962 O O . MET B 1 1 ? -26.735 -40.752 -1.849 1.00 33.60 1 MET B O 1
ATOM 2967 N N . LEU B 1 2 ? -24.837 -39.868 -2.757 1.00 31.63 2 LEU B N 1
ATOM 2968 C CA . LEU B 1 2 ? -25.373 -38.508 -2.945 1.00 30.58 2 LEU B CA 1
ATOM 2969 C C . LEU B 1 2 ? -26.439 -38.617 -4.025 1.00 32.85 2 LEU B C 1
ATOM 2970 O O . LEU B 1 2 ? -26.426 -39.594 -4.792 1.00 32.66 2 LEU B O 1
ATOM 2975 N N . ASP B 1 3 ? -27.298 -37.625 -4.078 1.00 31.10 3 ASP B N 1
ATOM 2976 C CA . ASP B 1 3 ? -28.516 -37.635 -4.898 1.00 34.99 3 ASP B CA 1
ATOM 2977 C C . ASP B 1 3 ? -28.754 -36.202 -5.381 1.00 31.28 3 ASP B C 1
ATOM 2978 O O . ASP B 1 3 ? -29.833 -35.664 -5.174 1.00 36.23 3 ASP B O 1
ATOM 2983 N N . ALA B 1 4 ? -27.769 -35.616 -6.057 1.00 28.61 4 ALA B N 1
ATOM 2984 C CA . ALA B 1 4 ? -27.855 -34.240 -6.567 1.00 24.54 4 ALA B CA 1
ATOM 2985 C C . ALA B 1 4 ? -27.600 -34.307 -8.055 1.00 21.99 4 ALA B C 1
ATOM 2986 O O . ALA B 1 4 ? -26.794 -35.131 -8.499 1.00 23.14 4 ALA B O 1
ATOM 2988 N N . TYR B 1 5 ? -28.255 -33.460 -8.820 1.00 20.58 5 TYR B N 1
ATOM 2989 C CA . TYR B 1 5 ? -28.038 -33.440 -10.282 1.00 21.95 5 TYR B CA 1
ATOM 2990 C C . TYR B 1 5 ? -27.396 -32.113 -10.696 1.00 21.02 5 TYR B C 1
ATOM 2991 O O . TYR B 1 5 ? -27.789 -31.070 -10.186 1.00 26.19 5 TYR B O 1
ATOM 3000 N N . ILE B 1 6 ? -26.452 -32.172 -11.623 1.00 21.20 6 ILE B N 1
ATOM 3001 C CA . ILE B 1 6 ? -25.904 -30.991 -12.343 1.00 21.16 6 ILE B CA 1
ATOM 3002 C C . ILE B 1 6 ? -26.794 -30.727 -13.555 1.00 21.77 6 ILE B C 1
ATOM 3003 O O . ILE B 1 6 ? -26.736 -31.502 -14.490 1.00 23.90 6 ILE B O 1
ATOM 3008 N N . TYR B 1 7 ? -27.516 -29.609 -13.577 1.00 22.35 7 TYR B N 1
ATOM 3009 C CA . TYR B 1 7 ? -28.447 -29.253 -14.671 1.00 23.72 7 TYR B CA 1
ATOM 3010 C C . TYR B 1 7 ? -27.765 -28.374 -15.718 1.00 26.58 7 TYR B C 1
ATOM 3011 O O . TYR B 1 7 ? -28.111 -28.457 -16.896 1.00 29.59 7 TYR B O 1
ATOM 3020 N N . ALA B 1 8 ? -26.902 -27.461 -15.288 1.00 25.75 8 ALA B N 1
ATOM 3021 C CA . ALA B 1 8 ? -26.317 -26.451 -16.179 1.00 22.56 8 ALA B CA 1
ATOM 3022 C C . ALA B 1 8 ? -25.069 -25.875 -15.517 1.00 24.29 8 ALA B C 1
ATOM 3023 O O . ALA B 1 8 ? -24.767 -26.204 -14.326 1.00 22.78 8 ALA B O 1
ATOM 3025 N N . GLY B 1 9 ? -24.364 -25.029 -16.268 1.00 27.17 9 GLY B N 1
ATOM 3026 C CA . GLY B 1 9 ? -23.171 -24.360 -15.761 1.00 26.60 9 GLY B CA 1
ATOM 3027 C C . GLY B 1 9 ? -22.518 -23.524 -16.803 1.00 30.29 9 GLY B C 1
ATOM 3028 O O . GLY B 1 9 ? -22.690 -23.814 -18.011 1.00 26.10 9 GLY B O 1
ATOM 3029 N N . LEU B 1 10 ? -21.730 -22.562 -16.330 1.00 28.27 10 LEU B N 1
ATOM 3030 C CA . LEU B 1 10 ? -20.966 -21.635 -17.190 1.00 26.09 10 LEU B CA 1
ATOM 3031 C C . LEU B 1 10 ? -19.739 -21.212 -16.399 1.00 26.50 10 LEU B C 1
ATOM 3032 O O . LEU B 1 10 ? -19.761 -21.237 -15.146 1.00 26.18 10 LEU B O 1
ATOM 3037 N N . ARG B 1 11 ? -18.698 -20.842 -17.119 1.00 26.29 11 ARG B N 1
ATOM 3038 C CA . ARG B 1 11 ? -17.467 -20.299 -16.527 1.00 25.61 11 ARG B CA 1
ATOM 3039 C C . ARG B 1 11 ? -17.092 -19.108 -17.389 1.00 29.83 11 ARG B C 1
ATOM 3040 O O . ARG B 1 11 ? -17.497 -19.085 -18.556 1.00 29.69 11 ARG B O 1
ATOM 3048 N N . THR B 1 12 ? -16.362 -18.160 -16.812 1.00 28.49 12 THR B N 1
ATOM 3049 C CA . THR B 1 12 ? -15.715 -17.093 -17.589 1.00 27.13 12 THR B CA 1
ATOM 3050 C C . THR B 1 12 ? -14.551 -17.760 -18.316 1.00 25.16 12 THR B C 1
ATOM 3051 O O . THR B 1 12 ? -14.091 -18.844 -17.939 1.00 22.95 12 THR B O 1
ATOM 3055 N N . PRO B 1 13 ? -13.978 -17.069 -19.321 1.00 26.73 13 PRO B N 1
ATOM 3056 C CA . PRO B 1 13 ? -12.631 -17.373 -19.744 1.00 25.32 13 PRO B CA 1
ATOM 3057 C C . PRO B 1 13 ? -11.759 -17.106 -18.505 1.00 25.36 13 PRO B C 1
ATOM 3058 O O . PRO B 1 13 ? -12.153 -16.325 -17.669 1.00 22.96 13 PRO B O 1
ATOM 3062 N N . PHE B 1 14 ? -10.675 -17.849 -18.375 1.00 25.06 14 PHE B N 1
ATOM 3063 C CA . PHE B 1 14 ? -9.622 -17.674 -17.354 1.00 27.74 14 PHE B CA 1
ATOM 3064 C C . PHE B 1 14 ? -8.572 -16.679 -17.904 1.00 32.72 14 PHE B C 1
ATOM 3065 O O . PHE B 1 14 ? -8.051 -16.902 -19.011 1.00 31.35 14 PHE B O 1
ATOM 3073 N N . GLY B 1 15 ? -8.306 -15.604 -17.157 1.00 31.18 15 GLY B N 1
ATOM 3074 C CA . GLY B 1 15 ? -7.345 -14.533 -17.496 1.00 34.43 15 GLY B CA 1
ATOM 3075 C C . GLY B 1 15 ? -5.948 -14.748 -16.910 1.00 35.54 15 GLY B C 1
ATOM 3076 O O . GLY B 1 15 ? -5.783 -15.428 -15.869 1.00 32.45 15 GLY B O 1
ATOM 3077 N N . ARG B 1 16 ? -4.937 -14.178 -17.563 1.00 37.53 16 ARG B N 1
ATOM 3078 C CA . ARG B 1 16 ? -3.553 -14.139 -17.029 1.00 37.05 16 ARG B CA 1
ATOM 3079 C C . ARG B 1 16 ? -3.517 -13.039 -15.961 1.00 29.89 16 ARG B C 1
ATOM 3080 O O . ARG B 1 16 ? -4.398 -12.138 -15.972 1.00 28.38 16 ARG B O 1
ATOM 3088 N N . HIS B 1 17 ? -2.561 -13.132 -15.040 1.00 36.35 17 HIS B N 1
ATOM 3089 C CA . HIS B 1 17 ? -2.271 -12.078 -14.027 1.00 34.80 17 HIS B CA 1
ATOM 3090 C C . HIS B 1 17 ? -2.129 -10.727 -14.738 1.00 30.97 17 HIS B C 1
ATOM 3091 O O . HIS B 1 17 ? -1.451 -10.693 -15.753 1.00 29.74 17 HIS B O 1
ATOM 3098 N N . ALA B 1 18 ? -2.793 -9.684 -14.243 1.00 28.00 18 ALA B N 1
ATOM 3099 C CA . ALA B 1 18 ? -2.853 -8.345 -14.842 1.00 29.25 18 ALA B CA 1
ATOM 3100 C C . ALA B 1 18 ? -3.333 -8.437 -16.293 1.00 34.52 18 ALA B C 1
ATOM 3101 O O . ALA B 1 18 ? -3.046 -7.494 -17.050 1.00 35.48 18 ALA B O 1
ATOM 3103 N N . GLY B 1 19 ? -4.149 -9.452 -16.634 1.00 37.52 19 GLY B N 1
ATOM 3104 C CA . GLY B 1 19 ? -4.522 -9.770 -18.024 1.00 28.16 19 GLY B CA 1
ATOM 3105 C C . GLY B 1 19 ? -5.927 -9.332 -18.377 1.00 27.99 19 GLY B C 1
ATOM 3106 O O . GLY B 1 19 ? -6.400 -8.280 -17.886 1.00 24.82 19 GLY B O 1
ATOM 3107 N N . ALA B 1 20 ? -6.603 -10.149 -19.195 1.00 28.39 20 ALA B N 1
ATOM 3108 C CA . ALA B 1 20 ? -7.849 -9.772 -19.906 1.00 30.03 20 ALA B CA 1
ATOM 3109 C C . ALA B 1 20 ? -9.007 -9.542 -18.933 1.00 27.70 20 ALA B C 1
ATOM 3110 O O . ALA B 1 20 ? -9.930 -8.769 -19.291 1.00 33.15 20 ALA B O 1
ATOM 3112 N N . LEU B 1 21 ? -8.955 -10.109 -17.724 1.00 27.34 21 LEU B N 1
ATOM 3113 C CA . LEU B 1 21 ? -10.040 -9.917 -16.727 1.00 28.47 21 LEU B CA 1
ATOM 3114 C C . LEU B 1 21 ? -9.561 -9.104 -15.505 1.00 32.58 21 LEU B C 1
ATOM 3115 O O . LEU B 1 21 ? -10.345 -8.950 -14.524 1.00 31.88 21 LEU B O 1
ATOM 3120 N N . SER B 1 22 ? -8.362 -8.519 -15.534 1.00 28.93 22 SER B N 1
ATOM 3121 C CA . SER B 1 22 ? -7.796 -7.806 -14.350 1.00 29.05 22 SER B CA 1
ATOM 3122 C C . SER B 1 22 ? -8.670 -6.617 -13.940 1.00 26.39 22 SER B C 1
ATOM 3123 O O . SER B 1 22 ? -8.615 -6.237 -12.757 1.00 27.28 22 SER B O 1
ATOM 3126 N N . THR B 1 23 ? -9.483 -6.061 -14.841 1.00 27.48 23 THR B N 1
ATOM 3127 C CA . THR B 1 23 ? -10.420 -4.950 -14.523 1.00 28.89 23 THR B CA 1
ATOM 3128 C C . THR B 1 23 ? -11.728 -5.476 -13.894 1.00 33.89 23 THR B C 1
ATOM 3129 O O . THR B 1 23 ? -12.569 -4.634 -13.458 1.00 31.84 23 THR B O 1
ATOM 3133 N N . VAL B 1 24 ? -11.978 -6.795 -13.900 1.00 30.00 24 VAL B N 1
ATOM 3134 C CA . VAL B 1 24 ? -13.303 -7.285 -13.403 1.00 30.16 24 VAL B CA 1
ATOM 3135 C C . VAL B 1 24 ? -13.182 -7.664 -11.925 1.00 24.61 24 VAL B C 1
ATOM 3136 O O . VAL B 1 24 ? -12.375 -8.584 -11.591 1.00 24.13 24 VAL B O 1
ATOM 3140 N N . ARG B 1 25 ? -13.990 -7.010 -11.087 1.00 24.50 25 ARG B N 1
ATOM 3141 C CA . ARG B 1 25 ? -14.111 -7.390 -9.658 1.00 27.37 25 ARG B CA 1
ATOM 3142 C C . ARG B 1 25 ? -14.563 -8.851 -9.567 1.00 32.30 25 ARG B C 1
ATOM 3143 O O . ARG B 1 25 ? -15.376 -9.294 -10.397 1.00 29.64 25 ARG B O 1
ATOM 3151 N N . PRO B 1 26 ? -14.015 -9.639 -8.606 1.00 31.17 26 PRO B N 1
ATOM 3152 C CA . PRO B 1 26 ? -14.329 -11.059 -8.478 1.00 32.02 26 PRO B CA 1
ATOM 3153 C C . PRO B 1 26 ? -15.814 -11.276 -8.177 1.00 29.65 26 PRO B C 1
ATOM 3154 O O . PRO B 1 26 ? -16.315 -12.233 -8.662 1.00 28.94 26 PRO B O 1
ATOM 3158 N N . ASP B 1 27 ? -16.463 -10.362 -7.455 1.00 29.45 27 ASP B N 1
ATOM 3159 C CA . ASP B 1 27 ? -17.920 -10.468 -7.183 1.00 32.44 27 ASP B CA 1
ATOM 3160 C C . ASP B 1 27 ? -18.691 -10.289 -8.495 1.00 33.77 27 ASP B C 1
ATOM 3161 O O . ASP B 1 27 ? -19.768 -10.918 -8.655 1.00 29.78 27 ASP B O 1
ATOM 3166 N N . ASP B 1 28 ? -18.177 -9.471 -9.407 1.00 33.40 28 ASP B N 1
ATOM 3167 C CA . ASP B 1 28 ? -18.857 -9.163 -10.694 1.00 35.11 28 ASP B CA 1
ATOM 3168 C C . ASP B 1 28 ? -18.649 -10.348 -11.640 1.00 32.76 28 ASP B C 1
ATOM 3169 O O . ASP B 1 28 ? -19.592 -10.701 -12.381 1.00 31.30 28 ASP B O 1
ATOM 3174 N N . LEU B 1 29 ? -17.455 -10.925 -11.619 1.00 27.99 29 LEU B N 1
ATOM 3175 C CA . LEU B 1 29 ? -17.100 -12.128 -12.414 1.00 28.81 29 LEU B CA 1
ATOM 3176 C C . LEU B 1 29 ? -18.107 -13.240 -12.046 1.00 30.05 29 LEU B C 1
ATOM 3177 O O . LEU B 1 29 ? -18.676 -13.854 -12.943 1.00 35.93 29 LEU B O 1
ATOM 3182 N N . ALA B 1 30 ? -18.293 -13.500 -10.747 1.00 29.13 30 ALA B N 1
ATOM 3183 C CA . ALA B 1 30 ? -19.196 -14.545 -10.204 1.00 27.36 30 ALA B CA 1
ATOM 3184 C C . ALA B 1 30 ? -20.611 -14.130 -10.546 1.00 26.28 30 ALA B C 1
ATOM 3185 O O . ALA B 1 30 ? -21.348 -14.964 -11.082 1.00 25.66 30 ALA B O 1
ATOM 3187 N N . GLY B 1 31 ? -20.923 -12.847 -10.355 1.00 26.14 31 GLY B N 1
ATOM 3188 C CA . GLY B 1 31 ? -22.274 -12.306 -10.565 1.00 27.59 31 GLY B CA 1
ATOM 3189 C C . GLY B 1 31 ? -22.787 -12.460 -11.999 1.00 29.64 31 GLY B C 1
ATOM 3190 O O . GLY B 1 31 ? -24.018 -12.736 -12.180 1.00 29.23 31 GLY B O 1
ATOM 3191 N N . LEU B 1 32 ? -21.924 -12.234 -12.985 1.00 26.16 32 LEU B N 1
ATOM 3192 C CA . LEU B 1 32 ? -22.229 -12.410 -14.428 1.00 31.15 32 LEU B CA 1
ATOM 3193 C C . LEU B 1 32 ? -22.766 -13.828 -14.652 1.00 32.02 32 LEU B C 1
ATOM 3194 O O . LEU B 1 32 ? -23.839 -13.934 -15.292 1.00 32.84 32 LEU B O 1
ATOM 3199 N N . LEU B 1 33 ? -22.050 -14.845 -14.145 1.00 27.02 33 LEU B N 1
ATOM 3200 C CA . LEU B 1 33 ? -22.418 -16.275 -14.245 1.00 25.95 33 LEU B CA 1
ATOM 3201 C C . LEU B 1 33 ? -23.718 -16.559 -13.473 1.00 26.10 33 LEU B C 1
ATOM 3202 O O . LEU B 1 33 ? -24.556 -17.234 -14.028 1.00 29.30 33 LEU B O 1
ATOM 3207 N N . LEU B 1 34 ? -23.869 -16.059 -12.249 1.00 27.94 34 LEU B N 1
ATOM 3208 C CA . LEU B 1 34 ? -25.087 -16.240 -11.416 1.00 29.54 34 LEU B CA 1
ATOM 3209 C C . LEU B 1 34 ? -26.300 -15.716 -12.176 1.00 29.25 34 LEU B C 1
ATOM 3210 O O . LEU B 1 34 ? -27.339 -16.449 -12.204 1.00 26.96 34 LEU B O 1
ATOM 3215 N N . ALA B 1 35 ? -26.182 -14.531 -12.760 1.00 25.42 35 ALA B N 1
ATOM 3216 C CA . ALA B 1 35 ? -27.281 -13.853 -13.493 1.00 30.01 35 ALA B CA 1
ATOM 3217 C C . ALA B 1 35 ? -27.630 -14.611 -14.781 1.00 31.44 35 ALA B C 1
ATOM 3218 O O . ALA B 1 35 ? -28.822 -14.775 -15.083 1.00 29.60 35 ALA B O 1
ATOM 3220 N N . ARG B 1 36 ? -26.634 -15.010 -15.561 1.00 28.01 36 ARG B N 1
ATOM 3221 C CA . ARG B 1 36 ? -26.919 -15.653 -16.854 1.00 26.80 36 ARG B CA 1
ATOM 3222 C C . ARG B 1 36 ? -27.599 -17.009 -16.588 1.00 28.71 36 ARG B C 1
ATOM 3223 O O . ARG B 1 36 ? -28.501 -17.351 -17.332 1.00 28.31 36 ARG B O 1
ATOM 3231 N N . LEU B 1 37 ? -27.133 -17.792 -15.615 1.00 29.84 37 LEU B N 1
ATOM 3232 C CA . LEU B 1 37 ? -27.758 -19.096 -15.254 1.00 29.50 37 LEU B CA 1
ATOM 3233 C C . LEU B 1 37 ? -29.165 -18.861 -14.696 1.00 31.17 37 LEU B C 1
ATOM 3234 O O . LEU B 1 37 ? -30.090 -19.555 -15.143 1.00 35.80 37 LEU B O 1
ATOM 3239 N N . ALA B 1 38 ? -29.346 -17.924 -13.768 1.00 30.90 38 ALA B N 1
ATOM 3240 C CA . ALA B 1 38 ? -30.684 -17.532 -13.258 1.00 32.32 38 ALA B CA 1
ATOM 3241 C C . ALA B 1 38 ? -31.641 -17.254 -14.419 1.00 29.38 38 ALA B C 1
ATOM 3242 O O . ALA B 1 38 ? -32.806 -17.567 -14.275 1.00 34.54 38 ALA B O 1
ATOM 3244 N N . GLU B 1 39 ? -31.176 -16.660 -15.509 1.00 32.95 39 GLU B N 1
ATOM 3245 C CA . GLU B 1 39 ? -32.037 -16.106 -16.599 1.00 36.31 39 GLU B CA 1
ATOM 3246 C C . GLU B 1 39 ? -32.311 -17.159 -17.681 1.00 36.74 39 GLU B C 1
ATOM 3247 O O . GLU B 1 39 ? -33.322 -16.974 -18.386 1.00 33.38 39 GLU B O 1
ATOM 3253 N N . THR B 1 40 ? -31.458 -18.190 -17.813 1.00 32.22 40 THR B N 1
ATOM 3254 C CA . THR B 1 40 ? -31.462 -19.135 -18.967 1.00 34.34 40 THR B CA 1
ATOM 3255 C C . THR B 1 40 ? -31.538 -20.615 -18.552 1.00 33.52 40 THR B C 1
ATOM 3256 O O . THR B 1 40 ? -31.609 -21.425 -19.467 1.00 29.67 40 THR B O 1
ATOM 3260 N N . SER B 1 41 ? -31.532 -20.976 -17.264 1.00 32.17 41 SER B N 1
ATOM 3261 C CA . SER B 1 41 ? -31.584 -22.400 -16.837 1.00 34.21 41 SER B CA 1
ATOM 3262 C C . SER B 1 41 ? -32.922 -23.038 -17.267 1.00 36.57 41 SER B C 1
ATOM 3263 O O . SER B 1 41 ? -32.919 -24.280 -17.558 1.00 27.94 41 SER B O 1
ATOM 3266 N N . GLY B 1 42 ? -34.010 -22.241 -17.282 1.00 33.16 42 GLY B N 1
ATOM 3267 C CA . GLY B 1 42 ? -35.390 -22.749 -17.388 1.00 33.21 42 GLY B CA 1
ATOM 3268 C C . GLY B 1 42 ? -35.998 -23.014 -16.013 1.00 35.32 42 GLY B C 1
ATOM 3269 O O . GLY B 1 42 ? -37.206 -23.250 -15.961 1.00 39.34 42 GLY B O 1
ATOM 3270 N N . PHE B 1 43 ? -35.236 -22.944 -14.911 1.00 34.49 43 PHE B N 1
ATOM 3271 C CA . PHE B 1 43 ? -35.817 -22.993 -13.538 1.00 30.79 43 PHE B CA 1
ATOM 3272 C C . PHE B 1 43 ? -36.284 -21.615 -13.093 1.00 30.52 43 PHE B C 1
ATOM 3273 O O . PHE B 1 43 ? -35.676 -20.632 -13.523 1.00 29.21 43 PHE B O 1
ATOM 3281 N N . ALA B 1 44 ? -37.289 -21.557 -12.207 1.00 31.59 44 ALA B N 1
ATOM 3282 C CA . ALA B 1 44 ? -37.737 -20.322 -11.530 1.00 28.27 44 ALA B CA 1
ATOM 3283 C C . ALA B 1 44 ? -36.658 -19.887 -10.538 1.00 28.42 44 ALA B C 1
ATOM 3284 O O . ALA B 1 44 ? -36.137 -20.744 -9.766 1.00 29.96 44 ALA B O 1
ATOM 3286 N N . VAL B 1 45 ? -36.318 -18.609 -10.547 1.00 27.73 45 VAL B N 1
ATOM 3287 C CA . VAL B 1 45 ? -35.215 -18.068 -9.699 1.00 33.53 45 VAL B CA 1
ATOM 3288 C C . VAL B 1 45 ? -35.634 -18.275 -8.229 1.00 35.28 45 VAL B C 1
ATOM 3289 O O . VAL B 1 45 ? -34.747 -18.486 -7.360 1.00 31.39 45 VAL B O 1
ATOM 3293 N N . ASP B 1 46 ? -36.952 -18.307 -7.973 1.00 37.21 46 ASP B N 1
ATOM 3294 C CA . ASP B 1 46 ? -37.579 -18.429 -6.627 1.00 38.93 46 ASP B CA 1
ATOM 3295 C C . ASP B 1 46 ? -37.360 -19.818 -5.993 1.00 32.67 46 ASP B C 1
ATOM 3296 O O . ASP B 1 46 ? -37.452 -19.907 -4.767 1.00 27.77 46 ASP B O 1
ATOM 3301 N N . ASP B 1 47 ? -37.060 -20.852 -6.773 1.00 28.74 47 ASP B N 1
ATOM 3302 C CA . ASP B 1 47 ? -36.734 -22.188 -6.226 1.00 28.11 47 ASP B CA 1
ATOM 3303 C C . ASP B 1 47 ? -35.263 -22.288 -5.828 1.00 27.62 47 ASP B C 1
ATOM 3304 O O . ASP B 1 47 ? -34.865 -23.343 -5.299 1.00 26.02 47 ASP B O 1
ATOM 3309 N N . LEU B 1 48 ? -34.445 -21.274 -6.110 1.00 28.96 48 LEU B N 1
ATOM 3310 C CA . LEU B 1 48 ? -33.018 -21.349 -5.701 1.00 25.75 48 LEU B CA 1
ATOM 3311 C C . LEU B 1 48 ? -32.983 -21.204 -4.205 1.00 23.44 48 LEU B C 1
ATOM 3312 O O . LEU B 1 48 ? -33.604 -20.292 -3.700 1.00 20.66 48 LEU B O 1
ATOM 3317 N N . GLU B 1 49 ? -32.285 -22.113 -3.549 1.00 23.34 49 GLU B N 1
ATOM 3318 C CA . GLU B 1 49 ? -32.198 -22.149 -2.080 1.00 26.38 49 GLU B CA 1
ATOM 3319 C C . GLU B 1 49 ? -30.999 -21.346 -1.560 1.00 24.07 49 GLU B C 1
ATOM 3320 O O . GLU B 1 49 ? -31.124 -20.718 -0.504 1.00 23.57 49 GLU B O 1
ATOM 3326 N N . ASP B 1 50 ? -29.865 -21.401 -2.225 1.00 25.12 50 ASP B N 1
ATOM 3327 C CA . ASP B 1 50 ? -28.611 -20.835 -1.664 1.00 26.52 50 ASP B CA 1
ATOM 3328 C C . ASP B 1 50 ? -27.595 -20.755 -2.786 1.00 22.97 50 ASP B C 1
ATOM 3329 O O . ASP B 1 50 ? -27.741 -21.496 -3.766 1.00 22.06 50 ASP B O 1
ATOM 3334 N N . VAL B 1 51 ? -26.637 -19.838 -2.659 1.00 25.62 51 VAL B N 1
ATOM 3335 C CA . VAL B 1 51 ? -25.472 -19.708 -3.573 1.00 22.48 51 VAL B CA 1
ATOM 3336 C C . VAL B 1 51 ? -24.234 -20.068 -2.756 1.00 21.43 51 VAL B C 1
ATOM 3337 O O . VAL B 1 51 ? -24.023 -19.455 -1.688 1.00 22.35 51 VAL B O 1
ATOM 3341 N N . ILE B 1 52 ? -23.445 -21.033 -3.207 1.00 20.51 52 ILE B N 1
ATOM 3342 C CA . ILE B 1 52 ? -22.227 -21.454 -2.453 1.00 21.82 52 ILE B CA 1
ATOM 3343 C C . ILE B 1 52 ? -21.029 -21.252 -3.374 1.00 23.54 52 ILE B C 1
ATOM 3344 O O . ILE B 1 52 ? -20.939 -21.961 -4.374 1.00 24.84 52 ILE B O 1
ATOM 3349 N N . LEU B 1 53 ? -20.115 -20.353 -3.009 1.00 23.47 53 LEU B N 1
ATOM 3350 C CA . LEU B 1 53 ? -18.936 -20.009 -3.848 1.00 23.11 53 LEU B CA 1
ATOM 3351 C C . LEU B 1 53 ? -17.639 -20.342 -3.096 1.00 21.50 53 LEU B C 1
ATOM 3352 O O . LEU B 1 53 ? -17.505 -19.966 -1.941 1.00 23.03 53 LEU B O 1
ATOM 3357 N N . GLY B 1 54 ? -16.715 -21.028 -3.751 1.00 18.87 54 GLY B N 1
ATOM 3358 C CA . GLY B 1 54 ? -15.348 -21.172 -3.241 1.00 24.77 54 GLY B CA 1
ATOM 3359 C C . GLY B 1 54 ? -14.521 -19.915 -3.536 1.00 24.22 54 GLY B C 1
ATOM 3360 O O . GLY B 1 54 ? -14.643 -19.361 -4.632 1.00 22.97 54 GLY B O 1
ATOM 3361 N N . CYS B 1 55 ? -13.725 -19.458 -2.583 1.00 25.59 55 CYS B N 1
ATOM 3362 C CA . CYS B 1 55 ? -12.797 -18.307 -2.764 1.00 24.51 55 CYS B CA 1
ATOM 3363 C C . CYS B 1 55 ? -11.657 -18.465 -1.753 1.00 26.22 55 CYS B C 1
ATOM 3364 O O . CYS B 1 55 ? -11.959 -18.598 -0.582 1.00 22.91 55 CYS B O 1
ATOM 3367 N N . THR B 1 56 ? -10.397 -18.534 -2.184 1.00 26.35 56 THR B N 1
ATOM 3368 C CA . THR B 1 56 ? -9.267 -18.810 -1.265 1.00 27.64 56 THR B CA 1
ATOM 3369 C C . THR B 1 56 ? -8.796 -17.550 -0.549 1.00 25.41 56 THR B C 1
ATOM 3370 O O . THR B 1 56 ? -8.051 -17.693 0.390 1.00 26.74 56 THR B O 1
ATOM 3374 N N . ASN B 1 57 ? -9.249 -16.380 -0.945 1.00 26.61 57 ASN B N 1
ATOM 3375 C CA . ASN B 1 57 ? -8.645 -15.110 -0.504 1.00 26.60 57 ASN B CA 1
ATOM 3376 C C . ASN B 1 57 ? -9.586 -14.451 0.501 1.00 23.47 57 ASN B C 1
ATOM 3377 O O . ASN B 1 57 ? -9.379 -14.630 1.714 1.00 26.44 57 ASN B O 1
ATOM 3382 N N . GLN B 1 58 ? -10.575 -13.715 0.016 1.00 23.76 58 GLN B N 1
ATOM 3383 C CA . GLN B 1 58 ? -11.682 -13.127 0.815 1.00 24.95 58 GLN B CA 1
ATOM 3384 C C . GLN B 1 58 ? -11.178 -11.929 1.633 1.00 27.56 58 GLN B C 1
ATOM 3385 O O . GLN B 1 58 ? -11.915 -11.433 2.491 1.00 25.83 58 GLN B O 1
ATOM 3391 N N . ALA B 1 59 ? -10.043 -11.341 1.243 1.00 37.70 59 ALA B N 1
ATOM 3392 C CA . ALA B 1 59 ? -9.442 -10.140 1.866 1.00 32.36 59 ALA B CA 1
ATOM 3393 C C . ALA B 1 59 ? -9.894 -8.866 1.153 1.00 34.44 59 ALA B C 1
ATOM 3394 O O . ALA B 1 59 ? -9.799 -7.798 1.783 1.00 35.68 59 ALA B O 1
ATOM 3396 N N . GLY B 1 60 ? -10.325 -8.956 -0.119 1.00 31.67 60 GLY B N 1
ATOM 3397 C CA . GLY B 1 60 ? -10.510 -7.781 -0.985 1.00 29.87 60 GLY B CA 1
ATOM 3398 C C . GLY B 1 60 ? -11.935 -7.531 -1.425 1.00 28.95 60 GLY B C 1
ATOM 3399 O O . GLY B 1 60 ? -12.797 -7.302 -0.593 1.00 28.18 60 GLY B O 1
ATOM 3400 N N . GLU B 1 61 ? -12.169 -7.454 -2.727 1.00 28.25 61 GLU B N 1
ATOM 3401 C CA . GLU B 1 61 ? -13.532 -7.212 -3.255 1.00 29.10 61 GLU B CA 1
ATOM 3402 C C . GLU B 1 61 ? -14.352 -8.512 -3.080 1.00 28.02 61 GLU B C 1
ATOM 3403 O O . GLU B 1 61 ? -15.583 -8.456 -3.144 1.00 31.31 61 GLU B O 1
ATOM 3409 N N . ASP B 1 62 ? -13.655 -9.615 -2.817 1.00 24.65 62 ASP B N 1
ATOM 3410 C CA . ASP B 1 62 ? -14.179 -10.978 -2.597 1.00 29.02 62 ASP B CA 1
ATOM 3411 C C . ASP B 1 62 ? -14.439 -11.168 -1.098 1.00 30.24 62 ASP B C 1
ATOM 3412 O O . ASP B 1 62 ? -14.590 -12.320 -0.668 1.00 28.34 62 ASP B O 1
ATOM 3417 N N . SER B 1 63 ? -14.432 -10.082 -0.319 1.00 29.68 63 SER B N 1
ATOM 3418 C CA . SER B 1 63 ? -14.453 -10.150 1.161 1.00 27.13 63 SER B CA 1
ATOM 3419 C C . SER B 1 63 ? -15.890 -10.075 1.678 1.00 24.84 63 SER B C 1
ATOM 3420 O O . SER B 1 63 ? -16.788 -9.646 0.935 1.00 29.03 63 SER B O 1
ATOM 3423 N N . ARG B 1 64 ? -16.094 -10.427 2.938 1.00 23.36 64 ARG B N 1
ATOM 3424 C CA . ARG B 1 64 ? -17.406 -10.242 3.583 1.00 25.87 64 ARG B CA 1
ATOM 3425 C C . ARG B 1 64 ? -18.497 -11.081 2.877 1.00 21.17 64 ARG B C 1
ATOM 3426 O O . ARG B 1 64 ? -19.635 -10.578 2.795 1.00 19.40 64 ARG B O 1
ATOM 3434 N N . ASN B 1 65 ? -18.158 -12.289 2.422 1.00 20.78 65 ASN B N 1
ATOM 3435 C CA . ASN B 1 65 ? -19.105 -13.317 1.888 1.00 23.79 65 ASN B CA 1
ATOM 3436 C C . ASN B 1 65 ? -19.413 -12.992 0.426 1.00 24.35 65 ASN B C 1
ATOM 3437 O O . ASN B 1 65 ? -20.489 -12.418 0.129 1.00 26.03 65 ASN B O 1
ATOM 3442 N N . LEU B 1 66 ? -18.464 -13.360 -0.432 1.00 24.68 66 LEU B N 1
ATOM 3443 C CA . LEU B 1 66 ? -18.458 -13.137 -1.897 1.00 26.63 66 LEU B CA 1
ATOM 3444 C C . LEU B 1 66 ? -19.787 -13.619 -2.492 1.00 24.22 66 LEU B C 1
ATOM 3445 O O . LEU B 1 66 ? -20.384 -12.856 -3.269 1.00 24.82 66 LEU B O 1
ATOM 3450 N N . ALA B 1 67 ? -20.271 -14.796 -2.086 1.00 24.78 67 ALA B N 1
ATOM 3451 C CA . ALA B 1 67 ? -21.501 -15.405 -2.649 1.00 21.72 67 ALA B CA 1
ATOM 3452 C C . ALA B 1 67 ? -22.634 -14.388 -2.582 1.00 22.08 67 ALA B C 1
ATOM 3453 O O . ALA B 1 67 ? -23.306 -14.167 -3.588 1.00 26.00 67 ALA B O 1
ATOM 3455 N N . ARG B 1 68 ? -22.908 -13.875 -1.395 1.00 21.27 68 ARG B N 1
ATOM 3456 C CA . ARG B 1 68 ? -24.031 -12.934 -1.154 1.00 23.79 68 ARG B CA 1
ATOM 3457 C C . ARG B 1 68 ? -23.775 -11.612 -1.900 1.00 25.59 68 ARG B C 1
ATOM 3458 O O . ARG B 1 68 ? -24.720 -11.069 -2.476 1.00 24.54 68 ARG B O 1
ATOM 3466 N N . ASN B 1 69 ? -22.534 -11.127 -1.940 1.00 27.18 69 ASN B N 1
ATOM 3467 C CA . ASN B 1 69 ? -22.263 -9.788 -2.541 1.00 27.92 69 ASN B CA 1
ATOM 3468 C C . ASN B 1 69 ? -22.422 -9.950 -4.040 1.00 27.41 69 ASN B C 1
ATOM 3469 O O . ASN B 1 69 ? -23.041 -9.077 -4.650 1.00 25.64 69 ASN B O 1
ATOM 3474 N N . ALA B 1 70 ? -21.921 -11.070 -4.577 1.00 26.48 70 ALA B N 1
ATOM 3475 C CA . ALA B 1 70 ? -22.013 -11.391 -6.009 1.00 24.77 70 ALA B CA 1
ATOM 3476 C C . ALA B 1 70 ? -23.484 -11.508 -6.422 1.00 28.22 70 ALA B C 1
ATOM 3477 O O . ALA B 1 70 ? -23.846 -10.863 -7.406 1.00 30.70 70 ALA B O 1
ATOM 3479 N N . LEU B 1 71 ? -24.320 -12.263 -5.692 1.00 26.53 71 LEU B N 1
ATOM 3480 C CA . LEU B 1 71 ? -25.722 -12.448 -6.135 1.00 27.51 71 LEU B CA 1
ATOM 3481 C C . LEU B 1 71 ? -26.504 -11.131 -6.001 1.00 25.87 71 LEU B C 1
ATOM 3482 O O . LEU B 1 71 ? -27.313 -10.847 -6.880 1.00 27.87 71 LEU B O 1
ATOM 3487 N N . LEU B 1 72 ? -26.208 -10.270 -5.035 1.00 28.65 72 LEU B N 1
ATOM 3488 C CA . LEU B 1 72 ? -26.967 -8.986 -4.919 1.00 32.38 72 LEU B CA 1
ATOM 3489 C C . LEU B 1 72 ? -26.563 -8.042 -6.072 1.00 33.41 72 LEU B C 1
ATOM 3490 O O . LEU B 1 72 ? -27.446 -7.385 -6.645 1.00 34.18 72 LEU B O 1
ATOM 3495 N N . ALA B 1 73 ? -25.266 -7.955 -6.355 1.00 33.59 73 ALA B N 1
ATOM 3496 C CA . ALA B 1 73 ? -24.666 -7.024 -7.328 1.00 36.97 73 ALA B CA 1
ATOM 3497 C C . ALA B 1 73 ? -25.112 -7.403 -8.752 1.00 41.24 73 ALA B C 1
ATOM 3498 O O . ALA B 1 73 ? -25.382 -6.459 -9.539 1.00 45.06 73 ALA B O 1
ATOM 3500 N N . ALA B 1 74 ? -25.262 -8.707 -9.031 1.00 38.56 74 ALA B N 1
ATOM 3501 C CA . ALA B 1 74 ? -25.790 -9.287 -10.292 1.00 35.49 74 ALA B CA 1
ATOM 3502 C C . ALA B 1 74 ? -27.316 -9.140 -10.439 1.00 38.16 74 ALA B C 1
ATOM 3503 O O . ALA B 1 74 ? -27.829 -9.538 -11.483 1.00 34.47 74 ALA B O 1
ATOM 3505 N N . GLY B 1 75 ? -28.043 -8.697 -9.409 1.00 37.05 75 GLY B N 1
ATOM 3506 C CA . GLY B 1 75 ? -29.499 -8.480 -9.489 1.00 33.79 75 GLY B CA 1
ATOM 3507 C C . GLY B 1 75 ? -30.337 -9.721 -9.188 1.00 31.73 75 GLY B C 1
ATOM 3508 O O . GLY B 1 75 ? -31.565 -9.628 -9.371 1.00 28.44 75 GLY B O 1
ATOM 3509 N N . LEU B 1 76 ? -29.754 -10.816 -8.683 1.00 28.66 76 LEU B N 1
ATOM 3510 C CA . LEU B 1 76 ? -30.561 -11.936 -8.132 1.00 28.61 76 LEU B CA 1
ATOM 3511 C C . LEU B 1 76 ? -31.358 -11.384 -6.954 1.00 29.50 76 LEU B C 1
ATOM 3512 O O . LEU B 1 76 ? -31.005 -10.347 -6.383 1.00 30.56 76 LEU B O 1
ATOM 3517 N N . PRO B 1 77 ? -32.478 -12.009 -6.544 1.00 30.22 77 PRO B N 1
ATOM 3518 C CA . PRO B 1 77 ? -33.284 -11.457 -5.448 1.00 31.01 77 PRO B CA 1
ATOM 3519 C C . PRO B 1 77 ? -32.623 -11.484 -4.052 1.00 30.26 77 PRO B C 1
ATOM 3520 O O . PRO B 1 77 ? -31.852 -12.386 -3.729 1.00 28.32 77 PRO B O 1
ATOM 3524 N N . ALA B 1 78 ? -32.981 -10.504 -3.233 1.00 27.95 78 ALA B N 1
ATOM 3525 C CA . ALA B 1 78 ? -32.492 -10.295 -1.857 1.00 31.68 78 ALA B CA 1
ATOM 3526 C C . ALA B 1 78 ? -32.902 -11.473 -0.970 1.00 30.17 78 ALA B C 1
ATOM 3527 O O . ALA B 1 78 ? -32.146 -11.730 -0.005 1.00 27.79 78 ALA B O 1
ATOM 3529 N N . ARG B 1 79 ? -33.987 -12.179 -1.322 1.00 26.65 79 ARG B N 1
ATOM 3530 C CA . ARG B 1 79 ? -34.468 -13.369 -0.580 1.00 32.49 79 ARG B CA 1
ATOM 3531 C C . ARG B 1 79 ? -33.459 -14.533 -0.716 1.00 28.98 79 ARG B C 1
ATOM 3532 O O . ARG B 1 79 ? -33.603 -15.503 0.005 1.00 28.48 79 ARG B O 1
ATOM 3540 N N . LEU B 1 80 ? -32.502 -14.489 -1.636 1.00 27.61 80 LEU B N 1
ATOM 3541 C CA . LEU B 1 80 ? -31.631 -15.660 -1.920 1.00 27.14 80 LEU B CA 1
ATOM 3542 C C . LEU B 1 80 ? -30.354 -15.619 -1.080 1.00 27.01 80 LEU B C 1
ATOM 3543 O O . LEU B 1 80 ? -29.517 -14.740 -1.250 1.00 35.43 80 LEU B O 1
ATOM 3548 N N . PRO B 1 81 ? -30.155 -16.535 -0.104 1.00 26.80 81 PRO B N 1
ATOM 3549 C CA . PRO B 1 81 ? -28.926 -16.511 0.675 1.00 24.22 81 PRO B CA 1
ATOM 3550 C C . PRO B 1 81 ? -27.693 -16.995 -0.087 1.00 23.79 81 PRO B C 1
ATOM 3551 O O . PRO B 1 81 ? -27.795 -17.511 -1.181 1.00 21.50 81 PRO B O 1
ATOM 3555 N N . GLY B 1 82 ? -26.541 -16.802 0.549 1.00 22.91 82 GLY B N 1
ATOM 3556 C CA . GLY B 1 82 ? -25.247 -17.240 0.026 1.00 23.25 82 GLY B CA 1
ATOM 3557 C C . GLY B 1 82 ? -24.222 -17.393 1.116 1.00 21.92 82 GLY B C 1
ATOM 3558 O O . GLY B 1 82 ? -24.321 -16.700 2.146 1.00 24.28 82 GLY B O 1
ATOM 3559 N N . GLN B 1 83 ? -23.252 -18.258 0.858 1.00 24.92 83 GLN B N 1
ATOM 3560 C CA . GLN B 1 83 ? -22.102 -18.533 1.752 1.00 24.96 83 GLN B CA 1
ATOM 3561 C C . GLN B 1 83 ? -20.861 -18.794 0.887 1.00 23.01 83 GLN B C 1
ATOM 3562 O O . GLN B 1 83 ? -21.001 -19.254 -0.234 1.00 19.04 83 GLN B O 1
ATOM 3568 N N . THR B 1 84 ? -19.680 -18.496 1.432 1.00 22.45 84 THR B N 1
ATOM 3569 C CA . THR B 1 84 ? -18.384 -18.662 0.764 1.00 19.54 84 THR B CA 1
ATOM 3570 C C . THR B 1 84 ? -17.619 -19.723 1.526 1.00 19.42 84 THR B C 1
ATOM 3571 O O . THR B 1 84 ? -17.583 -19.650 2.749 1.00 17.99 84 THR B O 1
ATOM 3575 N N . VAL B 1 85 ? -16.874 -20.522 0.781 1.00 19.47 85 VAL B N 1
ATOM 3576 C CA . VAL B 1 85 ? -16.141 -21.707 1.251 1.00 22.94 85 VAL B CA 1
ATOM 3577 C C . VAL B 1 85 ? -14.670 -21.580 0.831 1.00 23.79 85 VAL B C 1
ATOM 3578 O O . VAL B 1 85 ? -14.408 -21.070 -0.220 1.00 26.32 85 VAL B O 1
ATOM 3582 N N . ASN B 1 86 ? -13.761 -22.042 1.679 1.00 22.42 86 ASN B N 1
ATOM 3583 C CA . ASN B 1 86 ? -12.303 -21.990 1.488 1.00 21.80 86 ASN B CA 1
ATOM 3584 C C . ASN B 1 86 ? -11.727 -23.330 1.891 1.00 19.95 86 ASN B C 1
ATOM 3585 O O . ASN B 1 86 ? -11.634 -23.608 3.083 1.00 20.65 86 ASN B O 1
ATOM 3590 N N . ARG B 1 87 ? -11.318 -24.100 0.907 1.00 19.78 87 ARG B N 1
ATOM 3591 C CA . ARG B 1 87 ? -10.467 -25.276 1.123 1.00 22.05 87 ARG B CA 1
ATOM 3592 C C . ARG B 1 87 ? -9.308 -25.064 0.164 1.00 24.00 87 ARG B C 1
ATOM 3593 O O . ARG B 1 87 ? -8.940 -26.022 -0.555 1.00 24.36 87 ARG B O 1
ATOM 3601 N N . LEU B 1 88 ? -8.767 -23.832 0.153 1.00 28.83 88 LEU B N 1
ATOM 3602 C CA . LEU B 1 88 ? -7.709 -23.421 -0.811 1.00 29.62 88 LEU B CA 1
ATOM 3603 C C . LEU B 1 88 ? -8.065 -23.899 -2.239 1.00 30.32 88 LEU B C 1
ATOM 3604 O O . LEU B 1 88 ? -9.184 -23.510 -2.742 1.00 24.93 88 LEU B O 1
ATOM 3609 N N . CYS B 1 89 ? -7.177 -24.711 -2.853 1.00 26.97 89 CYS B N 1
ATOM 3610 C CA . CYS B 1 89 ? -7.189 -25.138 -4.283 1.00 30.98 89 CYS B CA 1
ATOM 3611 C C . CYS B 1 89 ? -8.461 -25.970 -4.608 1.00 28.45 89 CYS B C 1
ATOM 3612 O O . CYS B 1 89 ? -8.908 -25.942 -5.748 1.00 29.43 89 CYS B O 1
ATOM 3615 N N . ALA B 1 90 ? -9.059 -26.673 -3.646 1.00 27.02 90 ALA B N 1
ATOM 3616 C CA . ALA B 1 90 ? -10.295 -27.459 -3.836 1.00 27.44 90 ALA B CA 1
ATOM 3617 C C . ALA B 1 90 ? -11.554 -26.626 -3.534 1.00 26.04 90 ALA B C 1
ATOM 3618 O O . ALA B 1 90 ? -12.642 -27.186 -3.648 1.00 28.35 90 ALA B O 1
ATOM 3620 N N . SER B 1 91 ? -11.439 -25.329 -3.248 1.00 22.02 91 SER B N 1
ATOM 3621 C CA . SER B 1 91 ? -12.582 -24.451 -2.864 1.00 21.69 91 SER B CA 1
ATOM 3622 C C . SER B 1 91 ? -13.810 -24.616 -3.786 1.00 23.37 91 SER B C 1
ATOM 3623 O O . SER B 1 91 ? -14.895 -24.878 -3.245 1.00 21.14 91 SER B O 1
ATOM 3626 N N . GLY B 1 92 ? -13.680 -24.501 -5.123 1.00 25.61 92 GLY B N 1
ATOM 3627 C CA . GLY B 1 92 ? -14.821 -24.562 -6.075 1.00 22.99 92 GLY B CA 1
ATOM 3628 C C . GLY B 1 92 ? -15.505 -25.947 -6.113 1.00 24.03 92 GLY B C 1
ATOM 3629 O O . GLY B 1 92 ? -16.713 -26.023 -6.459 1.00 24.16 92 GLY B O 1
ATOM 3630 N N . LEU B 1 93 ? -14.748 -27.024 -5.872 1.00 22.82 93 LEU B N 1
ATOM 3631 C CA . LEU B 1 93 ? -15.250 -28.406 -5.868 1.00 23.93 93 LEU B CA 1
ATOM 3632 C C . LEU B 1 93 ? -15.972 -28.622 -4.538 1.00 25.83 93 LEU B C 1
ATOM 3633 O O . LEU B 1 93 ? -17.058 -29.237 -4.534 1.00 25.28 93 LEU B O 1
ATOM 3638 N N . SER B 1 94 ? -15.394 -28.124 -3.440 1.00 24.92 94 SER B N 1
ATOM 3639 C CA . SER B 1 94 ? -15.979 -28.201 -2.085 1.00 23.71 94 SER B CA 1
ATOM 3640 C C . SER B 1 94 ? -17.292 -27.414 -2.055 1.00 22.86 94 SER B C 1
ATOM 3641 O O . SER B 1 94 ? -18.196 -27.828 -1.352 1.00 21.82 94 SER B O 1
ATOM 3644 N N . ALA B 1 95 ? -17.422 -26.304 -2.764 1.00 19.96 95 ALA B N 1
ATOM 3645 C CA . ALA B 1 95 ? -18.711 -25.569 -2.806 1.00 19.91 95 ALA B CA 1
ATOM 3646 C C . ALA B 1 95 ? -19.794 -26.473 -3.440 1.00 22.07 95 ALA B C 1
ATOM 3647 O O . ALA B 1 95 ? -20.887 -26.509 -2.933 1.00 20.00 95 ALA B O 1
ATOM 3649 N N . VAL B 1 96 ? -19.449 -27.252 -4.467 1.00 23.01 96 VAL B N 1
ATOM 3650 C CA . VAL B 1 96 ? -20.410 -28.097 -5.232 1.00 25.17 96 VAL B CA 1
ATOM 3651 C C . VAL B 1 96 ? -20.795 -29.296 -4.370 1.00 24.05 96 VAL B C 1
ATOM 3652 O O . VAL B 1 96 ? -21.997 -29.564 -4.234 1.00 23.13 96 VAL B O 1
ATOM 3656 N N . ILE B 1 97 ? -19.795 -29.928 -3.750 1.00 23.13 97 ILE B N 1
ATOM 3657 C CA . ILE B 1 97 ? -19.967 -31.009 -2.746 1.00 24.44 97 ILE B CA 1
ATOM 3658 C C . ILE B 1 97 ? -20.946 -30.578 -1.643 1.00 24.09 97 ILE B C 1
ATOM 3659 O O . ILE B 1 97 ? -21.862 -31.359 -1.339 1.00 24.52 97 ILE B O 1
ATOM 3664 N N . ASP B 1 98 ? -20.781 -29.404 -1.076 1.00 24.03 98 ASP B N 1
ATOM 3665 C CA . ASP B 1 98 ? -21.623 -28.925 0.052 1.00 27.79 98 ASP B CA 1
ATOM 3666 C C . ASP B 1 98 ? -23.061 -28.721 -0.451 1.00 25.18 98 ASP B C 1
ATOM 3667 O O . ASP B 1 98 ? -23.971 -29.122 0.271 1.00 25.16 98 ASP B O 1
ATOM 3672 N N . ALA B 1 99 ? -23.260 -28.063 -1.593 1.00 22.27 99 ALA B N 1
ATOM 3673 C CA . ALA B 1 99 ? -24.573 -27.941 -2.252 1.00 24.34 99 ALA B CA 1
ATOM 3674 C C . ALA B 1 99 ? -25.135 -29.355 -2.549 1.00 23.77 99 ALA B C 1
ATOM 3675 O O . ALA B 1 99 ? -26.288 -29.579 -2.268 1.00 23.92 99 ALA B O 1
ATOM 3677 N N . ALA B 1 100 ? -24.328 -30.313 -2.995 1.00 24.00 100 ALA B N 1
ATOM 3678 C CA . ALA B 1 100 ? -24.820 -31.669 -3.332 1.00 22.70 100 ALA B CA 1
ATOM 3679 C C . ALA B 1 100 ? -25.350 -32.357 -2.067 1.00 23.88 100 ALA B C 1
ATOM 3680 O O . ALA B 1 100 ? -26.432 -32.966 -2.124 1.00 23.14 100 ALA B O 1
ATOM 3682 N N . ARG B 1 101 ? -24.631 -32.231 -0.958 1.00 26.82 101 ARG B N 1
ATOM 3683 C CA . ARG B 1 101 ? -25.003 -32.802 0.358 1.00 25.16 101 ARG B CA 1
ATOM 3684 C C . ARG B 1 101 ? -26.283 -32.146 0.859 1.00 24.93 101 ARG B C 1
ATOM 3685 O O . ARG B 1 101 ? -27.187 -32.890 1.362 1.00 26.01 101 ARG B O 1
ATOM 3693 N N . ALA B 1 102 ? -26.342 -30.822 0.786 1.00 20.32 102 ALA B N 1
ATOM 3694 C CA . ALA B 1 102 ? -27.563 -30.078 1.154 1.00 22.04 102 ALA B CA 1
ATOM 3695 C C . ALA B 1 102 ? -28.762 -30.690 0.416 1.00 21.12 102 ALA B C 1
ATOM 3696 O O . ALA B 1 102 ? -29.754 -30.960 1.067 1.00 22.77 102 ALA B O 1
ATOM 3698 N N . ILE B 1 103 ? -28.672 -30.807 -0.912 1.00 21.55 103 ILE B N 1
ATOM 3699 C CA . ILE B 1 103 ? -29.760 -31.338 -1.772 1.00 23.19 103 ILE B CA 1
ATOM 3700 C C . ILE B 1 103 ? -30.098 -32.772 -1.327 1.00 25.28 103 ILE B C 1
ATOM 3701 O O . ILE B 1 103 ? -31.321 -33.092 -1.225 1.00 24.86 103 ILE B O 1
ATOM 3706 N N . SER B 1 104 ? -29.068 -33.601 -1.093 1.00 25.67 104 SER B N 1
ATOM 3707 C CA . SER B 1 104 ? -29.181 -35.041 -0.760 1.00 30.52 104 SER B CA 1
ATOM 3708 C C . SER B 1 104 ? -29.961 -35.217 0.554 1.00 32.55 104 SER B C 1
ATOM 3709 O O . SER B 1 104 ? -30.588 -36.244 0.742 1.00 29.35 104 SER B O 1
ATOM 3712 N N . CYS B 1 105 ? -29.879 -34.224 1.431 1.00 33.38 105 CYS B N 1
ATOM 3713 C CA . CYS B 1 105 ? -30.571 -34.153 2.739 1.00 32.32 105 CYS B CA 1
ATOM 3714 C C . CYS B 1 105 ? -31.981 -33.640 2.621 1.00 28.50 105 CYS B C 1
ATOM 3715 O O . CYS B 1 105 ? -32.597 -33.601 3.653 1.00 33.08 105 CYS B O 1
ATOM 3718 N N . GLY B 1 106 ? -32.398 -33.151 1.466 1.00 27.87 106 GLY B N 1
ATOM 3719 C CA . GLY B 1 106 ? -33.728 -32.536 1.334 1.00 27.40 106 GLY B CA 1
ATOM 3720 C C . GLY B 1 106 ? -33.754 -31.107 1.809 1.00 30.64 106 GLY B C 1
ATOM 3721 O O . GLY B 1 106 ? -34.876 -30.630 2.055 1.00 32.32 106 GLY B O 1
ATOM 3722 N N . GLU B 1 107 ? -32.597 -30.406 1.891 1.00 30.06 107 GLU B N 1
ATOM 3723 C CA . GLU B 1 107 ? -32.587 -28.988 2.344 1.00 33.70 107 GLU B CA 1
ATOM 3724 C C . GLU B 1 107 ? -32.395 -28.116 1.112 1.00 36.11 107 GLU B C 1
ATOM 3725 O O . GLU B 1 107 ? -31.258 -27.751 0.847 1.00 35.53 107 GLU B O 1
ATOM 3731 N N . GLY B 1 108 ? -33.495 -27.889 0.381 1.00 33.89 108 GLY B N 1
ATOM 3732 C CA . GLY B 1 108 ? -33.575 -27.108 -0.862 1.00 31.48 108 GLY B CA 1
ATOM 3733 C C . GLY B 1 108 ? -33.482 -28.007 -2.078 1.00 30.09 108 GLY B C 1
ATOM 3734 O O . GLY B 1 108 ? -32.858 -29.103 -1.987 1.00 31.54 108 GLY B O 1
ATOM 3735 N N . ARG B 1 109 ? -34.066 -27.555 -3.179 1.00 27.95 109 ARG B N 1
ATOM 3736 C CA . ARG B 1 109 ? -34.245 -28.352 -4.415 1.00 31.85 109 ARG B CA 1
ATOM 3737 C C . ARG B 1 109 ? -33.233 -27.912 -5.481 1.00 30.82 109 ARG B C 1
ATOM 3738 O O . ARG B 1 109 ? -33.034 -28.662 -6.456 1.00 28.47 109 ARG B O 1
ATOM 3746 N N . LEU B 1 110 ? -32.648 -26.727 -5.305 1.00 26.50 110 LEU B N 1
ATOM 3747 C CA . LEU B 1 110 ? -31.886 -26.025 -6.364 1.00 28.46 110 LEU B CA 1
ATOM 3748 C C . LEU B 1 110 ? -30.801 -25.155 -5.712 1.00 25.13 110 LEU B C 1
ATOM 3749 O O . LEU B 1 110 ? -31.138 -24.300 -4.879 1.00 24.25 110 LEU B O 1
ATOM 3754 N N . TYR B 1 111 ? -29.550 -25.338 -6.103 1.00 23.69 111 TYR B N 1
ATOM 3755 C CA . TYR B 1 111 ? -28.398 -24.537 -5.603 1.00 25.31 111 TYR B CA 1
ATOM 3756 C C . TYR B 1 111 ? -27.542 -24.048 -6.784 1.00 24.98 111 TYR B C 1
ATOM 3757 O O . TYR B 1 111 ? -27.334 -24.765 -7.749 1.00 26.95 111 TYR B O 1
ATOM 3766 N N . LEU B 1 112 ? -27.004 -22.850 -6.670 1.00 24.73 112 LEU B N 1
ATOM 3767 C CA . LEU B 1 112 ? -25.869 -22.396 -7.506 1.00 22.67 112 LEU B CA 1
ATOM 3768 C C . LEU B 1 112 ? -24.609 -22.582 -6.677 1.00 23.88 112 LEU B C 1
ATOM 3769 O O . LEU B 1 112 ? -24.552 -22.088 -5.528 1.00 24.40 112 LEU B O 1
ATOM 3774 N N . ALA B 1 113 ? -23.633 -23.275 -7.232 1.00 23.49 113 ALA B N 1
ATOM 3775 C CA . ALA B 1 113 ? -22.381 -23.581 -6.530 1.00 22.64 113 ALA B CA 1
ATOM 3776 C C . ALA B 1 113 ? -21.230 -23.472 -7.515 1.00 24.28 113 ALA B C 1
ATOM 3777 O O . ALA B 1 113 ? -21.362 -23.862 -8.660 1.00 23.26 113 ALA B O 1
ATOM 3779 N N . GLY B 1 114 ? -20.127 -22.906 -7.058 1.00 26.54 114 GLY B N 1
ATOM 3780 C CA . GLY B 1 114 ? -18.891 -22.875 -7.826 1.00 24.02 114 GLY B CA 1
ATOM 3781 C C . GLY B 1 114 ? -17.826 -22.145 -7.034 1.00 25.33 114 GLY B C 1
ATOM 3782 O O . GLY B 1 114 ? -17.748 -22.319 -5.790 1.00 22.73 114 GLY B O 1
ATOM 3783 N N . GLY B 1 115 ? -17.081 -21.307 -7.747 1.00 25.01 115 GLY B N 1
ATOM 3784 C CA . GLY B 1 115 ? -15.920 -20.577 -7.238 1.00 28.28 115 GLY B CA 1
ATOM 3785 C C . GLY B 1 115 ? -15.524 -19.435 -8.150 1.00 30.72 115 GLY B C 1
ATOM 3786 O O . GLY B 1 115 ? -15.916 -19.416 -9.384 1.00 29.85 115 GLY B O 1
ATOM 3787 N N . ALA B 1 116 ? -14.748 -18.529 -7.572 1.00 28.47 116 ALA B N 1
ATOM 3788 C CA . ALA B 1 116 ? -14.247 -17.306 -8.233 1.00 30.47 116 ALA B CA 1
ATOM 3789 C C . ALA B 1 116 ? -12.946 -16.900 -7.549 1.00 31.08 116 ALA B C 1
ATOM 3790 O O . ALA B 1 116 ? -12.772 -17.225 -6.328 1.00 28.61 116 ALA B O 1
ATOM 3792 N N . GLU B 1 117 ? -12.027 -16.342 -8.339 1.00 31.41 117 GLU B N 1
ATOM 3793 C CA . GLU B 1 117 ? -10.825 -15.643 -7.834 1.00 32.14 117 GLU B CA 1
ATOM 3794 C C . GLU B 1 117 ? -10.406 -14.552 -8.811 1.00 30.28 117 GLU B C 1
ATOM 3795 O O . GLU B 1 117 ? -10.255 -14.863 -10.023 1.00 27.21 117 GLU B O 1
ATOM 3801 N N . SER B 1 118 ? -10.017 -13.415 -8.255 1.00 27.37 118 SER B N 1
ATOM 3802 C CA . SER B 1 118 ? -9.230 -12.377 -8.953 1.00 27.37 118 SER B CA 1
ATOM 3803 C C . SER B 1 118 ? -7.870 -12.318 -8.292 1.00 23.81 118 SER B C 1
ATOM 3804 O O . SER B 1 118 ? -7.758 -11.532 -7.382 1.00 23.57 118 SER B O 1
ATOM 3807 N N . MET B 1 119 ? -6.951 -13.208 -8.641 1.00 22.97 119 MET B N 1
ATOM 3808 C CA . MET B 1 119 ? -5.555 -13.165 -8.153 1.00 25.20 119 MET B CA 1
ATOM 3809 C C . MET B 1 119 ? -4.842 -11.861 -8.642 1.00 29.93 119 MET B C 1
ATOM 3810 O O . MET B 1 119 ? -3.908 -11.400 -7.991 1.00 28.96 119 MET B O 1
ATOM 3815 N N . SER B 1 120 ? -5.372 -11.193 -9.664 1.00 30.92 120 SER B N 1
ATOM 3816 C CA . SER B 1 120 ? -4.931 -9.860 -10.142 1.00 33.94 120 SER B CA 1
ATOM 3817 C C . SER B 1 120 ? -5.271 -8.843 -9.065 1.00 34.18 120 SER B C 1
ATOM 3818 O O . SER B 1 120 ? -4.446 -7.948 -8.793 1.00 30.44 120 SER B O 1
ATOM 3821 N N . ARG B 1 121 ? -6.479 -8.953 -8.516 1.00 29.68 121 ARG B N 1
ATOM 3822 C CA . ARG B 1 121 ? -7.049 -7.851 -7.706 1.00 26.96 121 ARG B CA 1
ATOM 3823 C C . ARG B 1 121 ? -6.929 -8.170 -6.225 1.00 22.09 121 ARG B C 1
ATOM 3824 O O . ARG B 1 121 ? -7.430 -7.380 -5.436 1.00 24.15 121 ARG B O 1
ATOM 3832 N N . ALA B 1 122 ? -6.274 -9.258 -5.868 1.00 20.62 122 ALA B N 1
ATOM 3833 C CA . ALA B 1 122 ? -5.999 -9.639 -4.471 1.00 26.02 122 ALA B CA 1
ATOM 3834 C C . ALA B 1 122 ? -5.272 -8.482 -3.769 1.00 34.55 122 ALA B C 1
ATOM 3835 O O . ALA B 1 122 ? -4.322 -7.929 -4.325 1.00 30.40 122 ALA B O 1
ATOM 3837 N N . PRO B 1 123 ? -5.656 -8.049 -2.542 1.00 32.88 123 PRO B N 1
ATOM 3838 C CA . PRO B 1 123 ? -4.976 -6.898 -1.960 1.00 29.47 123 PRO B CA 1
ATOM 3839 C C . PRO B 1 123 ? -3.707 -7.252 -1.196 1.00 28.10 123 PRO B C 1
ATOM 3840 O O . PRO B 1 123 ? -3.270 -8.416 -1.108 1.00 26.97 123 PRO B O 1
ATOM 3844 N N . PHE B 1 124 ? -3.037 -6.187 -0.777 1.00 29.78 124 PHE B N 1
ATOM 3845 C CA . PHE B 1 124 ? -1.970 -6.277 0.240 1.00 30.44 124 PHE B CA 1
ATOM 3846 C C . PHE B 1 124 ? -2.657 -6.334 1.594 1.00 26.22 124 PHE B C 1
ATOM 3847 O O . PHE B 1 124 ? -3.636 -5.596 1.823 1.00 24.67 124 PHE B O 1
ATOM 3855 N N . VAL B 1 125 ? -2.106 -7.107 2.500 1.00 30.25 125 VAL B N 1
ATOM 3856 C CA . VAL B 1 125 ? -2.641 -7.132 3.892 1.00 34.13 125 VAL B CA 1
ATOM 3857 C C . VAL B 1 125 ? -1.504 -6.806 4.863 1.00 31.06 125 VAL B C 1
ATOM 3858 O O . VAL B 1 125 ? -0.360 -7.256 4.649 1.00 30.02 125 VAL B O 1
ATOM 3862 N N . MET B 1 126 ? -1.865 -6.109 5.932 1.00 33.62 126 MET B N 1
ATOM 3863 C CA . MET B 1 126 ? -0.901 -5.486 6.879 1.00 39.87 126 MET B CA 1
ATOM 3864 C C . MET B 1 126 ? -1.380 -5.708 8.307 1.00 28.74 126 MET B C 1
ATOM 3865 O O . MET B 1 126 ? -2.438 -5.156 8.617 1.00 28.31 126 MET B O 1
ATOM 3870 N N . GLY B 1 127 ? -0.574 -6.395 9.111 1.00 29.66 127 GLY B N 1
ATOM 3871 C CA . GLY B 1 127 ? -0.788 -6.647 10.548 1.00 31.15 127 GLY B CA 1
ATOM 3872 C C . GLY B 1 127 ? -1.095 -5.385 11.335 1.00 34.14 127 GLY B C 1
ATOM 3873 O O . GLY B 1 127 ? -0.618 -4.300 10.963 1.00 33.66 127 GLY B O 1
ATOM 3874 N N . LYS B 1 128 ? -1.939 -5.523 12.355 1.00 37.50 128 LYS B N 1
ATOM 3875 C CA . LYS B 1 128 ? -2.225 -4.497 13.376 1.00 35.47 128 LYS B CA 1
ATOM 3876 C C . LYS B 1 128 ? -0.963 -4.334 14.217 1.00 33.76 128 LYS B C 1
ATOM 3877 O O . LYS B 1 128 ? -0.192 -5.295 14.345 1.00 33.20 128 LYS B O 1
ATOM 3883 N N . ALA B 1 129 ? -0.764 -3.158 14.782 1.00 37.42 129 ALA B N 1
ATOM 3884 C CA . ALA B 1 129 ? 0.274 -2.949 15.826 1.00 38.79 129 ALA B CA 1
ATOM 3885 C C . ALA B 1 129 ? -0.040 -3.805 17.077 1.00 38.66 129 ALA B C 1
ATOM 3886 O O . ALA B 1 129 ? -1.191 -3.729 17.620 1.00 32.45 129 ALA B O 1
ATOM 3888 N N . GLU B 1 130 ? 0.964 -4.540 17.561 1.00 38.37 130 GLU B N 1
ATOM 3889 C CA . GLU B 1 130 ? 0.909 -5.308 18.833 1.00 48.04 130 GLU B CA 1
ATOM 3890 C C . GLU B 1 130 ? 1.382 -4.448 20.028 1.00 55.05 130 GLU B C 1
ATOM 3891 O O . GLU B 1 130 ? 1.405 -5.009 21.133 1.00 49.85 130 GLU B O 1
ATOM 3897 N N . SER B 1 131 ? 1.735 -3.160 19.814 1.00 51.71 131 SER B N 1
ATOM 3898 C CA . SER B 1 131 ? 2.107 -2.137 20.847 1.00 46.99 131 SER B CA 1
ATOM 3899 C C . SER B 1 131 ? 2.105 -0.728 20.231 1.00 42.72 131 SER B C 1
ATOM 3900 O O . SER B 1 131 ? 2.275 -0.626 19.008 1.00 39.92 131 SER B O 1
ATOM 3903 N N . ALA B 1 132 ? 1.844 0.319 21.022 1.00 43.51 132 ALA B N 1
ATOM 3904 C CA . ALA B 1 132 ? 1.846 1.738 20.575 1.00 44.02 132 ALA B CA 1
ATOM 3905 C C . ALA B 1 132 ? 3.188 2.032 19.876 1.00 36.21 132 ALA B C 1
ATOM 3906 O O . ALA B 1 132 ? 4.232 1.534 20.348 1.00 31.38 132 ALA B O 1
ATOM 3908 N N . PHE B 1 133 ? 3.136 2.632 18.685 1.00 33.59 133 PHE B N 1
ATOM 3909 C CA . PHE B 1 133 ? 4.335 3.068 17.922 1.00 35.70 133 PHE B CA 1
ATOM 3910 C C . PHE B 1 133 ? 5.220 1.865 17.592 1.00 34.98 133 PHE B C 1
ATOM 3911 O O . PHE B 1 133 ? 6.438 2.003 17.362 1.00 29.30 133 PHE B O 1
ATOM 3919 N N . SER B 1 134 ? 4.618 0.690 17.467 1.00 35.49 134 SER B N 1
ATOM 3920 C CA . SER B 1 134 ? 5.382 -0.488 16.988 1.00 33.83 134 SER B CA 1
ATOM 3921 C C . SER B 1 134 ? 6.104 -0.143 15.668 1.00 34.93 134 SER B C 1
ATOM 3922 O O . SER B 1 134 ? 5.477 0.479 14.775 1.00 34.55 134 SER B O 1
ATOM 3925 N N . ARG B 1 135 ? 7.350 -0.586 15.538 1.00 32.13 135 ARG B N 1
ATOM 3926 C CA . ARG B 1 135 ? 8.165 -0.493 14.315 1.00 39.97 135 ARG B CA 1
ATOM 3927 C C . ARG B 1 135 ? 8.044 -1.786 13.494 1.00 42.37 135 ARG B C 1
ATOM 3928 O O . ARG B 1 135 ? 8.526 -1.781 12.361 1.00 45.98 135 ARG B O 1
ATOM 3936 N N . THR B 1 136 ? 7.446 -2.853 14.033 1.00 48.55 136 THR B N 1
ATOM 3937 C CA . THR B 1 136 ? 7.194 -4.123 13.299 1.00 50.02 136 THR B CA 1
ATOM 3938 C C . THR B 1 136 ? 6.013 -3.896 12.367 1.00 48.61 136 THR B C 1
ATOM 3939 O O . THR B 1 136 ? 4.950 -3.453 12.854 1.00 53.84 136 THR B O 1
ATOM 3943 N N . LEU B 1 137 ?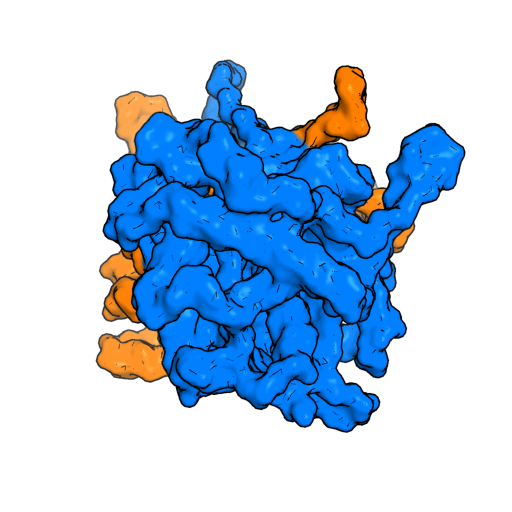 6.202 -4.131 11.079 1.00 49.53 137 LEU B N 1
ATOM 3944 C CA . LEU B 1 137 ? 5.071 -4.144 10.120 1.00 52.15 137 LEU B CA 1
ATOM 3945 C C . LEU B 1 137 ? 5.214 -5.411 9.298 1.00 47.04 137 LEU B C 1
ATOM 3946 O O . LEU B 1 137 ? 6.276 -5.602 8.721 1.00 42.20 137 LEU B O 1
ATOM 3951 N N . GLU B 1 138 ? 4.210 -6.276 9.344 1.00 44.72 138 GLU B N 1
ATOM 3952 C CA . GLU B 1 138 ? 4.167 -7.474 8.479 1.00 43.51 138 GLU B CA 1
ATOM 3953 C C . GLU B 1 138 ? 3.209 -7.122 7.341 1.00 37.28 138 GLU B C 1
ATOM 3954 O O . GLU B 1 138 ? 2.059 -6.736 7.617 1.00 36.16 138 GLU B O 1
ATOM 3960 N N . VAL B 1 139 ? 3.739 -7.093 6.121 1.00 38.20 139 VAL B N 1
ATOM 3961 C CA . VAL B 1 139 ? 2.972 -6.774 4.883 1.00 39.56 139 VAL B CA 1
ATOM 3962 C C . VAL B 1 139 ? 3.130 -7.948 3.925 1.00 38.60 139 VAL B C 1
ATOM 3963 O O . VAL B 1 139 ? 4.246 -8.520 3.823 1.00 36.47 139 VAL B O 1
ATOM 3967 N N . PHE B 1 140 ? 2.011 -8.375 3.350 1.00 35.12 140 PHE B N 1
ATOM 3968 C CA . PHE B 1 140 ? 1.975 -9.507 2.403 1.00 31.47 140 PHE B CA 1
ATOM 3969 C C . PHE B 1 140 ? 1.054 -9.176 1.225 1.00 30.04 140 PHE B C 1
ATOM 3970 O O . PHE B 1 140 ? 0.051 -8.358 1.330 1.00 30.81 140 PHE B O 1
ATOM 3978 N N . ASP B 1 141 ? 1.404 -9.810 0.110 1.00 31.74 141 ASP B N 1
ATOM 3979 C CA . ASP B 1 141 ? 0.561 -9.968 -1.102 1.00 38.13 141 ASP B CA 1
ATOM 3980 C C . ASP B 1 141 ? -0.457 -11.111 -0.873 1.00 32.72 141 ASP B C 1
ATOM 3981 O O . ASP B 1 141 ? -0.001 -12.254 -0.757 1.00 30.55 141 ASP B O 1
ATOM 3986 N N . SER B 1 142 ? -1.774 -10.847 -0.830 1.00 32.04 142 SER B N 1
ATOM 3987 C CA . SER B 1 142 ? -2.803 -11.940 -0.701 1.00 35.38 142 SER B CA 1
ATOM 3988 C C . SER B 1 142 ? -2.959 -12.734 -2.021 1.00 43.18 142 SER B C 1
ATOM 3989 O O . SER B 1 142 ? -3.560 -13.834 -1.984 1.00 44.13 142 SER B O 1
ATOM 3992 N N . THR B 1 143 ? -2.350 -12.283 -3.131 1.00 46.69 143 THR B N 1
ATOM 3993 C CA . THR B 1 143 ? -2.388 -12.973 -4.457 1.00 44.98 143 THR B CA 1
ATOM 3994 C C . THR B 1 143 ? -2.080 -14.462 -4.256 1.00 44.29 143 THR B C 1
ATOM 3995 O O . THR B 1 143 ? -2.847 -15.286 -4.740 1.00 44.29 143 THR B O 1
ATOM 3999 N N . ILE B 1 144 ? -0.986 -14.812 -3.595 1.00 45.17 144 ILE B N 1
ATOM 4000 C CA . ILE B 1 144 ? -0.604 -16.247 -3.403 1.00 42.10 144 ILE B CA 1
ATOM 4001 C C . ILE B 1 144 ? 0.532 -16.339 -2.379 1.00 44.33 144 ILE B C 1
ATOM 4002 O O . ILE B 1 144 ? 1.171 -15.308 -2.094 1.00 44.26 144 ILE B O 1
ATOM 4007 N N . GLY B 1 145 ? 0.784 -17.537 -1.852 1.00 44.79 145 GLY B N 1
ATOM 4008 C CA . GLY B 1 145 ? 1.876 -17.784 -0.892 1.00 42.29 145 GLY B CA 1
ATOM 4009 C C . GLY B 1 145 ? 1.431 -17.607 0.551 1.00 41.18 145 GLY B C 1
ATOM 4010 O O . GLY B 1 145 ? 0.416 -16.904 0.808 1.00 34.80 145 GLY B O 1
ATOM 4011 N N . ALA B 1 146 ? 2.205 -18.204 1.460 1.00 41.19 146 ALA B N 1
ATOM 4012 C CA . ALA B 1 146 ? 2.070 -18.110 2.925 1.00 42.78 146 ALA B CA 1
ATOM 4013 C C . ALA B 1 146 ? 2.101 -16.634 3.326 1.00 43.57 146 ALA B C 1
ATOM 4014 O O . ALA B 1 146 ? 2.909 -15.896 2.760 1.00 46.98 146 ALA B O 1
ATOM 4016 N N . ARG B 1 147 ? 1.167 -16.203 4.174 1.00 42.12 147 ARG B N 1
ATOM 4017 C CA . ARG B 1 147 ? 1.166 -14.866 4.817 1.00 40.27 147 ARG B CA 1
ATOM 4018 C C . ARG B 1 147 ? 0.847 -15.075 6.299 1.00 42.11 147 ARG B C 1
ATOM 4019 O O . ARG B 1 147 ? 0.030 -15.972 6.620 1.00 36.20 147 ARG B O 1
ATOM 4027 N N . PHE B 1 148 ? 1.492 -14.315 7.180 1.00 36.26 148 PHE B N 1
ATOM 4028 C CA . PHE B 1 148 ? 1.347 -14.445 8.646 1.00 34.13 148 PHE B CA 1
ATOM 4029 C C . PHE B 1 148 ? 1.462 -15.912 9.059 1.00 34.18 148 PHE B C 1
ATOM 4030 O O . PHE B 1 148 ? 0.667 -16.400 9.864 1.00 34.09 148 PHE B O 1
ATOM 4038 N N . ALA B 1 149 ? 2.434 -16.630 8.516 1.00 35.61 149 ALA B N 1
ATOM 4039 C CA . ALA B 1 149 ? 2.660 -18.062 8.817 1.00 36.00 149 ALA B CA 1
ATOM 4040 C C . ALA B 1 149 ? 2.729 -18.299 10.329 1.00 38.16 149 ALA B C 1
ATOM 4041 O O . ALA B 1 149 ? 3.343 -17.489 11.032 1.00 42.50 149 ALA B O 1
ATOM 4043 N N . ASN B 1 150 ? 2.153 -19.404 10.810 1.00 39.33 150 ASN B N 1
ATOM 4044 C CA . ASN B 1 150 ? 2.198 -19.828 12.234 1.00 37.76 150 ASN B CA 1
ATOM 4045 C C . ASN B 1 150 ? 3.545 -20.497 12.531 1.00 38.83 150 ASN B C 1
ATOM 4046 O O . ASN B 1 150 ? 3.881 -21.502 11.901 1.00 35.46 150 ASN B O 1
ATOM 4051 N N . PRO B 1 151 ? 4.350 -19.970 13.499 1.00 41.57 151 PRO B N 1
ATOM 4052 C CA . PRO B 1 151 ? 5.622 -20.576 13.898 1.00 40.44 151 PRO B CA 1
ATOM 4053 C C . PRO B 1 151 ? 5.550 -22.053 14.287 1.00 42.21 151 PRO B C 1
ATOM 4054 O O . PRO B 1 151 ? 6.469 -22.777 13.960 1.00 46.45 151 PRO B O 1
ATOM 4058 N N . ARG B 1 152 ? 4.466 -22.473 14.944 1.00 43.64 152 ARG B N 1
ATOM 4059 C CA . ARG B 1 152 ? 4.309 -23.876 15.414 1.00 49.25 152 ARG B CA 1
ATOM 4060 C C . ARG B 1 152 ? 4.032 -24.774 14.197 1.00 48.68 152 ARG B C 1
ATOM 4061 O O . ARG B 1 152 ? 4.423 -25.948 14.235 1.00 60.43 152 ARG B O 1
ATOM 4069 N N . LEU B 1 153 ? 3.412 -24.247 13.141 1.00 43.63 153 LEU B N 1
ATOM 4070 C CA . LEU B 1 153 ? 3.155 -25.013 11.894 1.00 41.90 153 LEU B CA 1
ATOM 4071 C C . LEU B 1 153 ? 4.482 -25.187 11.146 1.00 38.97 153 LEU B C 1
ATOM 4072 O O . LEU B 1 153 ? 4.848 -26.341 10.846 1.00 36.53 153 LEU B O 1
ATOM 4077 N N . VAL B 1 154 ? 5.206 -24.093 10.918 1.00 37.21 154 VAL B N 1
ATOM 4078 C CA . VAL B 1 154 ? 6.541 -24.104 10.247 1.00 47.61 154 VAL B CA 1
ATOM 4079 C C . VAL B 1 154 ? 7.486 -25.123 10.930 1.00 53.09 154 VAL B C 1
ATOM 4080 O O . VAL B 1 154 ? 8.105 -25.916 10.206 1.00 53.33 154 VAL B O 1
ATOM 4084 N N . GLU B 1 155 ? 7.567 -25.144 12.268 1.00 52.98 155 GLU B N 1
ATOM 4085 C CA . GLU B 1 155 ? 8.449 -26.067 13.035 1.00 55.65 155 GLU B CA 1
ATOM 4086 C C . GLU B 1 155 ? 8.116 -27.531 12.720 1.00 50.76 155 GLU B C 1
ATOM 4087 O O . GLU B 1 155 ? 9.065 -28.293 12.542 1.00 48.90 155 GLU B O 1
ATOM 4093 N N . ARG B 1 156 ? 6.841 -27.930 12.696 1.00 49.84 156 ARG B N 1
ATOM 4094 C CA . ARG B 1 156 ? 6.465 -29.361 12.491 1.00 51.59 156 ARG B CA 1
ATOM 4095 C C . ARG B 1 156 ? 6.560 -29.747 11.006 1.00 43.41 156 ARG B C 1
ATOM 4096 O O . ARG B 1 156 ? 6.882 -30.930 10.753 1.00 41.09 156 ARG B O 1
ATOM 4104 N N . TYR B 1 157 ? 6.205 -28.847 10.070 1.00 37.89 157 TYR B N 1
ATOM 4105 C CA . TYR B 1 157 ? 5.902 -29.222 8.655 1.00 38.71 157 TYR B CA 1
ATOM 4106 C C . TYR B 1 157 ? 6.745 -28.458 7.624 1.00 41.07 157 TYR B C 1
ATOM 4107 O O . TYR B 1 157 ? 6.653 -28.838 6.439 1.00 43.34 157 TYR B O 1
ATOM 4116 N N . GLY B 1 158 ? 7.559 -27.476 8.030 1.00 40.87 158 GLY B N 1
ATOM 4117 C CA . GLY B 1 158 ? 8.448 -26.726 7.120 1.00 40.40 158 GLY B CA 1
ATOM 4118 C C . GLY B 1 158 ? 7.747 -25.536 6.519 1.00 44.10 158 GLY B C 1
ATOM 4119 O O . GLY B 1 158 ? 6.615 -25.247 6.942 1.00 51.08 158 GLY B O 1
ATOM 4120 N N . ASN B 1 159 ? 8.391 -24.860 5.564 1.00 50.32 159 ASN B N 1
ATOM 4121 C CA . ASN B 1 159 ? 7.869 -23.635 4.889 1.00 49.94 159 ASN B CA 1
ATOM 4122 C C . ASN B 1 159 ? 7.931 -23.799 3.359 1.00 47.44 159 ASN B C 1
ATOM 4123 O O . ASN B 1 159 ? 7.957 -22.765 2.679 1.00 40.75 159 ASN B O 1
ATOM 4128 N N . ASP B 1 160 ? 7.995 -25.032 2.840 1.00 45.90 160 ASP B N 1
ATOM 4129 C CA . ASP B 1 160 ? 8.069 -25.300 1.376 1.00 48.02 160 ASP B CA 1
ATOM 4130 C C . ASP B 1 160 ? 6.913 -24.585 0.669 1.00 52.20 160 ASP B C 1
ATOM 4131 O O . ASP B 1 160 ? 5.761 -24.759 1.116 1.00 56.62 160 ASP B O 1
ATOM 4136 N N . SER B 1 161 ? 7.228 -23.775 -0.353 1.00 43.82 161 SER B N 1
ATOM 4137 C CA . SER B 1 161 ? 6.264 -23.183 -1.316 1.00 43.06 161 SER B CA 1
ATOM 4138 C C . SER B 1 161 ? 5.703 -24.310 -2.197 1.00 37.68 161 SER B C 1
ATOM 4139 O O . SER B 1 161 ? 6.261 -25.415 -2.193 1.00 37.80 161 SER B O 1
ATOM 4142 N N . MET B 1 162 ? 4.625 -24.046 -2.921 1.00 41.56 162 MET B N 1
ATOM 4143 C CA . MET B 1 162 ? 3.867 -25.090 -3.677 1.00 46.09 162 MET B CA 1
ATOM 4144 C C . MET B 1 162 ? 4.748 -25.713 -4.768 1.00 46.53 162 MET B C 1
ATOM 4145 O O . MET B 1 162 ? 4.825 -26.943 -4.863 1.00 45.92 162 MET B O 1
ATOM 4150 N N . PRO B 1 163 ? 5.485 -24.922 -5.591 1.00 43.54 163 PRO B N 1
ATOM 4151 C CA . PRO B 1 163 ? 6.423 -25.503 -6.556 1.00 44.22 163 PRO B CA 1
ATOM 4152 C C . PRO B 1 163 ? 7.422 -26.476 -5.918 1.00 45.16 163 PRO B C 1
ATOM 4153 O O . PRO B 1 163 ? 7.714 -27.485 -6.522 1.00 54.99 163 PRO B O 1
ATOM 4157 N N . GLU B 1 164 ? 7.896 -26.180 -4.700 1.00 50.73 164 GLU B N 1
ATOM 4158 C CA . GLU B 1 164 ? 8.851 -27.056 -3.961 1.00 47.04 164 GLU B CA 1
ATOM 4159 C C . GLU B 1 164 ? 8.168 -28.377 -3.624 1.00 47.31 164 GLU B C 1
ATOM 4160 O O . GLU B 1 164 ? 8.835 -29.437 -3.691 1.00 45.97 164 GLU B O 1
ATOM 4166 N N . THR B 1 165 ? 6.882 -28.338 -3.275 1.00 45.71 165 THR B N 1
ATOM 4167 C CA . THR B 1 165 ? 6.118 -29.578 -2.957 1.00 46.39 165 THR B CA 1
ATOM 4168 C C . THR B 1 165 ? 6.079 -30.424 -4.237 1.00 39.58 165 THR B C 1
ATOM 4169 O O . THR B 1 165 ? 6.090 -31.676 -4.127 1.00 36.70 165 THR B O 1
ATOM 4173 N N . GLY B 1 166 ? 6.069 -29.769 -5.406 1.00 37.31 166 GLY B N 1
ATOM 4174 C CA . GLY B 1 166 ? 6.096 -30.447 -6.714 1.00 42.62 166 GLY B CA 1
ATOM 4175 C C . GLY B 1 166 ? 7.380 -31.245 -6.871 1.00 42.65 166 GLY B C 1
ATOM 4176 O O . GLY B 1 166 ? 7.296 -32.444 -7.199 1.00 41.41 166 GLY B O 1
ATOM 4177 N N . ASP B 1 167 ? 8.520 -30.589 -6.621 1.00 43.78 167 ASP B N 1
ATOM 4178 C CA . ASP B 1 167 ? 9.877 -31.198 -6.636 1.00 45.63 167 ASP B CA 1
ATOM 4179 C C . ASP B 1 167 ? 9.925 -32.332 -5.613 1.00 48.45 167 ASP B C 1
ATOM 4180 O O . ASP B 1 167 ? 10.475 -33.416 -5.970 1.00 46.47 167 ASP B O 1
ATOM 4185 N N . ASN B 1 168 ? 9.387 -32.105 -4.400 1.00 46.79 168 ASN B N 1
ATOM 4186 C CA . ASN B 1 168 ? 9.379 -33.118 -3.302 1.00 48.41 168 ASN B CA 1
ATOM 4187 C C . ASN B 1 168 ? 8.685 -34.390 -3.798 1.00 46.76 168 ASN B C 1
ATOM 4188 O O . ASN B 1 168 ? 9.189 -35.508 -3.537 1.00 50.17 168 ASN B O 1
ATOM 4193 N N . VAL B 1 169 ? 7.548 -34.217 -4.467 1.00 46.62 169 VAL B N 1
ATOM 4194 C CA . VAL B 1 169 ? 6.684 -35.321 -4.988 1.00 47.36 169 VAL B CA 1
ATOM 4195 C C . VAL B 1 169 ? 7.440 -36.052 -6.108 1.00 43.44 169 VAL B C 1
ATOM 4196 O O . VAL B 1 169 ? 7.505 -37.296 -6.067 1.00 47.53 169 VAL B O 1
ATOM 4200 N N . ALA B 1 170 ? 7.992 -35.304 -7.068 1.00 44.64 170 ALA B N 1
ATOM 4201 C CA . ALA B 1 170 ? 8.845 -35.819 -8.178 1.00 48.28 170 ALA B CA 1
ATOM 4202 C C . ALA B 1 170 ? 9.953 -36.711 -7.608 1.00 54.58 170 ALA B C 1
ATOM 4203 O O . ALA B 1 170 ? 10.061 -37.902 -8.016 1.00 49.76 170 ALA B O 1
ATOM 4205 N N . ARG B 1 171 ? 10.711 -36.152 -6.654 1.00 58.77 171 ARG B N 1
ATOM 4206 C CA . ARG B 1 171 ? 11.809 -36.852 -5.937 1.00 61.09 171 ARG B CA 1
ATOM 4207 C C . ARG B 1 171 ? 11.222 -38.092 -5.256 1.00 54.19 171 ARG B C 1
ATOM 4208 O O . ARG B 1 171 ? 11.719 -39.184 -5.542 1.00 56.74 171 ARG B O 1
ATOM 4216 N N . ALA B 1 172 ? 10.173 -37.943 -4.445 1.00 51.26 172 ALA B N 1
ATOM 4217 C CA . ALA B 1 172 ? 9.640 -39.034 -3.587 1.00 51.81 172 ALA B CA 1
ATOM 4218 C C . ALA B 1 172 ? 9.106 -40.199 -4.439 1.00 50.55 172 ALA B C 1
ATOM 4219 O O . ALA B 1 172 ? 9.331 -41.359 -4.055 1.00 48.23 172 ALA B O 1
ATOM 4221 N N . PHE B 1 173 ? 8.450 -39.916 -5.571 1.00 56.28 173 PHE B N 1
ATOM 4222 C CA . PHE B 1 173 ? 7.759 -40.933 -6.416 1.00 54.63 173 PHE B CA 1
ATOM 4223 C C . PHE B 1 173 ? 8.492 -41.139 -7.744 1.00 56.90 173 PHE B C 1
ATOM 4224 O O . PHE B 1 173 ? 7.956 -41.899 -8.581 1.00 56.10 173 PHE B O 1
ATOM 4232 N N . GLY B 1 174 ? 9.660 -40.502 -7.922 1.00 57.46 174 GLY B N 1
ATOM 4233 C CA . GLY B 1 174 ? 10.587 -40.773 -9.036 1.00 50.81 174 GLY B CA 1
ATOM 4234 C C . GLY B 1 174 ? 9.966 -40.397 -10.365 1.00 52.06 174 GLY B C 1
ATOM 4235 O O . GLY B 1 174 ? 9.687 -41.296 -11.161 1.00 52.17 174 GLY B O 1
ATOM 4236 N N . ILE B 1 175 ? 9.711 -39.109 -10.572 1.00 50.79 175 ILE B N 1
ATOM 4237 C CA . ILE B 1 175 ? 9.058 -38.566 -11.792 1.00 46.56 175 ILE B CA 1
ATOM 4238 C C . ILE B 1 175 ? 10.145 -37.789 -12.530 1.00 50.36 175 ILE B C 1
ATOM 4239 O O . ILE B 1 175 ? 10.632 -36.790 -11.950 1.00 47.32 175 ILE B O 1
ATOM 4244 N N . ALA B 1 176 ? 10.514 -38.232 -13.735 1.00 48.11 176 ALA B N 1
ATOM 4245 C CA . ALA B 1 176 ? 11.553 -37.592 -14.569 1.00 48.06 176 ALA B CA 1
ATOM 4246 C C . ALA B 1 176 ? 11.076 -36.211 -15.027 1.00 52.08 176 ALA B C 1
ATOM 4247 O O . ALA B 1 176 ? 9.851 -36.025 -15.167 1.00 61.76 176 ALA B O 1
ATOM 4249 N N . ARG B 1 177 ? 12.010 -35.281 -15.250 1.00 51.75 177 ARG B N 1
ATOM 4250 C CA . ARG B 1 177 ? 11.769 -33.930 -15.831 1.00 46.70 177 ARG B CA 1
ATOM 4251 C C . ARG B 1 177 ? 11.110 -34.063 -17.215 1.00 49.85 177 ARG B C 1
ATOM 4252 O O . ARG B 1 177 ? 10.141 -33.315 -17.520 1.00 45.65 177 ARG B O 1
ATOM 4260 N N . GLU B 1 178 ? 11.607 -35.013 -18.011 1.00 55.57 178 GLU B N 1
ATOM 4261 C CA . GLU B 1 178 ? 11.152 -35.341 -19.396 1.00 61.82 178 GLU B CA 1
ATOM 4262 C C . GLU B 1 178 ? 9.664 -35.724 -19.390 1.00 48.83 178 GLU B C 1
ATOM 4263 O O . GLU B 1 178 ? 8.917 -35.205 -20.217 1.00 42.05 178 GLU B O 1
ATOM 4269 N N . ASP B 1 179 ? 9.265 -36.644 -18.516 1.00 52.04 179 ASP B N 1
ATOM 4270 C CA . ASP B 1 179 ? 7.851 -37.079 -18.362 1.00 54.24 179 ASP B CA 1
ATOM 4271 C C . ASP B 1 179 ? 6.989 -35.859 -17.995 1.00 51.47 179 ASP B C 1
ATOM 4272 O O . ASP B 1 179 ? 5.978 -35.630 -18.659 1.00 50.38 179 ASP B O 1
ATOM 4277 N N . ALA B 1 180 ? 7.432 -35.040 -17.042 1.00 51.72 180 ALA B N 1
ATOM 4278 C CA . ALA B 1 180 ? 6.720 -33.818 -16.611 1.00 49.18 180 ALA B CA 1
ATOM 4279 C C . ALA B 1 180 ? 6.442 -32.936 -17.828 1.00 48.65 180 ALA B C 1
ATOM 4280 O O . ALA B 1 180 ? 5.282 -32.466 -17.981 1.00 44.18 180 ALA B O 1
ATOM 4282 N N . ASP B 1 181 ? 7.470 -32.712 -18.649 1.00 48.81 181 ASP B N 1
ATOM 4283 C CA . ASP B 1 181 ? 7.442 -31.725 -19.761 1.00 48.24 181 ASP B CA 1
ATOM 4284 C C . ASP B 1 181 ? 6.558 -32.247 -20.900 1.00 45.18 181 ASP B C 1
ATOM 4285 O O . ASP B 1 181 ? 5.950 -31.418 -21.589 1.00 40.46 181 ASP B O 1
ATOM 4290 N N . ARG B 1 182 ? 6.516 -33.566 -21.084 1.00 48.41 182 ARG B N 1
ATOM 4291 C CA . ARG B 1 182 ? 5.650 -34.258 -22.078 1.00 56.05 182 ARG B CA 1
ATOM 4292 C C . ARG B 1 182 ? 4.182 -34.052 -21.685 1.00 52.22 182 ARG B C 1
ATOM 4293 O O . ARG B 1 182 ? 3.382 -33.686 -22.599 1.00 49.78 182 ARG B O 1
ATOM 4301 N N . PHE B 1 183 ? 3.859 -34.282 -20.398 1.00 47.19 183 PHE B N 1
ATOM 4302 C CA . PHE B 1 183 ? 2.520 -34.040 -19.792 1.00 41.20 183 PHE B CA 1
ATOM 4303 C C . PHE B 1 183 ? 2.135 -32.586 -20.053 1.00 37.16 183 PHE B C 1
ATOM 4304 O O . PHE B 1 183 ? 1.035 -32.345 -20.564 1.00 35.06 183 PHE B O 1
ATOM 4312 N N . ALA B 1 184 ? 3.051 -31.645 -19.822 1.00 38.04 184 ALA B N 1
ATOM 4313 C CA . ALA B 1 184 ? 2.771 -30.206 -20.013 1.00 36.52 184 ALA B CA 1
ATOM 4314 C C . ALA B 1 184 ? 2.509 -29.920 -21.491 1.00 41.00 184 ALA B C 1
ATOM 4315 O O . ALA B 1 184 ? 1.649 -29.078 -21.793 1.00 40.84 184 ALA B O 1
ATOM 4317 N N . ALA B 1 185 ? 3.271 -30.564 -22.376 1.00 44.58 185 ALA B N 1
ATOM 4318 C CA . ALA B 1 185 ? 3.102 -30.475 -23.845 1.00 46.10 185 ALA B CA 1
ATOM 4319 C C . ALA B 1 185 ? 1.721 -30.996 -24.230 1.00 35.33 185 ALA B C 1
ATOM 4320 O O . ALA B 1 185 ? 1.071 -30.291 -24.977 1.00 36.00 185 ALA B O 1
ATOM 4322 N N . SER B 1 186 ? 1.348 -32.203 -23.778 1.00 38.91 186 SER B N 1
ATOM 4323 C CA . SER B 1 186 ? 0.029 -32.852 -24.029 1.00 39.94 186 SER B CA 1
ATOM 4324 C C . SER B 1 186 ? -1.118 -31.952 -23.578 1.00 40.28 186 SER B C 1
ATOM 4325 O O . SER B 1 186 ? -2.123 -31.944 -24.259 1.00 43.90 186 SER B O 1
ATOM 4328 N N . SER B 1 187 ? -0.989 -31.263 -22.443 1.00 42.67 187 SER B N 1
ATOM 4329 C CA . SER B 1 187 ? -2.068 -30.397 -21.897 1.00 40.51 187 SER B CA 1
ATOM 4330 C C . SER B 1 187 ? -2.268 -29.237 -22.878 1.00 40.11 187 SER B C 1
ATOM 4331 O O . SER B 1 187 ? -3.429 -28.992 -23.278 1.00 38.87 187 SER B O 1
ATOM 4334 N N . GLN B 1 188 ? -1.182 -28.599 -23.334 1.00 36.81 188 GLN B N 1
ATOM 4335 C CA . GLN B 1 188 ? -1.296 -27.462 -24.289 1.00 39.86 188 GLN B CA 1
ATOM 4336 C C . GLN B 1 188 ? -1.923 -27.975 -25.604 1.00 38.47 188 GLN B C 1
ATOM 4337 O O . GLN B 1 188 ? -2.789 -27.289 -26.172 1.00 37.15 188 GLN B O 1
ATOM 4343 N N . ALA B 1 189 ? -1.499 -29.137 -26.081 1.00 35.66 189 ALA B N 1
ATOM 4344 C CA . ALA B 1 189 ? -1.919 -29.689 -27.393 1.00 41.29 189 ALA B CA 1
ATOM 4345 C C . ALA B 1 189 ? -3.390 -30.112 -27.293 1.00 41.62 189 ALA B C 1
ATOM 4346 O O . ALA B 1 189 ? -4.186 -29.746 -28.206 1.00 42.04 189 ALA B O 1
ATOM 4348 N N . ARG B 1 190 ? -3.747 -30.774 -26.186 1.00 39.65 190 ARG B N 1
ATOM 4349 C CA . ARG B 1 190 ? -5.140 -31.204 -25.894 1.00 40.73 190 ARG B CA 1
ATOM 4350 C C . ARG B 1 190 ? -6.044 -29.974 -25.757 1.00 38.15 190 ARG B C 1
ATOM 4351 O O . ARG B 1 190 ? -7.175 -30.049 -26.242 1.00 37.89 190 ARG B O 1
ATOM 4359 N N . TYR B 1 191 ? -5.582 -28.861 -25.175 1.00 35.12 191 TYR B N 1
ATOM 4360 C CA . TYR B 1 191 ? -6.435 -27.647 -25.076 1.00 36.95 191 TYR B CA 1
ATOM 4361 C C . TYR B 1 191 ? -6.709 -27.137 -26.504 1.00 38.62 191 TYR B C 1
ATOM 4362 O O . TYR B 1 191 ? -7.877 -26.791 -26.819 1.00 39.92 191 TYR B O 1
ATOM 4371 N N . GLN B 1 192 ? -5.670 -27.080 -27.350 1.00 40.09 192 GLN B N 1
ATOM 4372 C CA . GLN B 1 192 ? -5.746 -26.458 -28.705 1.00 41.47 192 GLN B CA 1
ATOM 4373 C C . GLN B 1 192 ? -6.648 -27.321 -29.616 1.00 37.25 192 GLN B C 1
ATOM 4374 O O . GLN B 1 192 ? -7.518 -26.753 -30.305 1.00 33.77 192 GLN B O 1
ATOM 4380 N N . ALA B 1 193 ? -6.502 -28.640 -29.566 1.00 36.30 193 ALA B N 1
ATOM 4381 C CA . ALA B 1 193 ? -7.404 -29.608 -30.232 1.00 41.15 193 ALA B CA 1
ATOM 4382 C C . ALA B 1 193 ? -8.868 -29.339 -29.823 1.00 40.29 193 ALA B C 1
ATOM 4383 O O . ALA B 1 193 ? -9.717 -29.190 -30.705 1.00 43.37 193 ALA B O 1
ATOM 4385 N N . ALA B 1 194 ? -9.171 -29.258 -28.528 1.00 38.52 194 ALA B N 1
ATOM 4386 C CA . ALA B 1 194 ? -10.561 -29.109 -28.040 1.00 32.33 194 ALA B CA 1
ATOM 4387 C C . ALA B 1 194 ? -11.071 -27.735 -28.454 1.00 32.46 194 ALA B C 1
ATOM 4388 O O . ALA B 1 194 ? -12.218 -27.611 -28.860 1.00 29.60 194 ALA B O 1
ATOM 4390 N N . LEU B 1 195 ? -10.213 -26.726 -28.404 1.00 34.21 195 LEU B N 1
ATOM 4391 C CA . LEU B 1 195 ? -10.602 -25.363 -28.834 1.00 37.13 195 LEU B CA 1
ATOM 4392 C C . LEU B 1 195 ? -11.066 -25.364 -30.301 1.00 41.26 195 LEU B C 1
ATOM 4393 O O . LEU B 1 195 ? -12.088 -24.696 -30.620 1.00 36.03 195 LEU B O 1
ATOM 4398 N N . GLU B 1 196 ? -10.309 -26.019 -31.185 1.00 45.01 196 GLU B N 1
ATOM 4399 C CA . GLU B 1 196 ? -10.612 -25.990 -32.642 1.00 53.20 196 GLU B CA 1
ATOM 4400 C C . GLU B 1 196 ? -11.826 -26.900 -32.930 1.00 45.84 196 GLU B C 1
ATOM 4401 O O . GLU B 1 196 ? -12.559 -26.590 -33.876 1.00 40.11 196 GLU B O 1
ATOM 4407 N N . GLU B 1 197 ? -12.118 -27.891 -32.085 1.00 44.30 197 GLU B N 1
ATOM 4408 C CA . GLU B 1 197 ? -13.308 -28.773 -32.263 1.00 43.38 197 GLU B CA 1
ATOM 4409 C C . GLU B 1 197 ? -14.589 -28.128 -31.701 1.00 40.09 197 GLU B C 1
ATOM 4410 O O . GLU B 1 197 ? -15.670 -28.752 -31.866 1.00 40.27 197 GLU B O 1
ATOM 4416 N N . GLY B 1 198 ? -14.494 -26.952 -31.061 1.00 38.44 198 GLY B N 1
ATOM 4417 C CA . GLY B 1 198 ? -15.648 -26.194 -30.514 1.00 36.07 198 GLY B CA 1
ATOM 4418 C C . GLY B 1 198 ? -16.129 -26.688 -29.141 1.00 32.04 198 GLY B C 1
ATOM 4419 O O . GLY B 1 198 ? -17.202 -26.244 -28.689 1.00 32.76 198 GLY B O 1
ATOM 4420 N N . PHE B 1 199 ? -15.321 -27.472 -28.437 1.00 30.48 199 PHE B N 1
ATOM 4421 C CA . PHE B 1 199 ? -15.631 -28.039 -27.099 1.00 31.21 199 PHE B CA 1
ATOM 4422 C C . PHE B 1 199 ? -15.987 -26.960 -26.065 1.00 32.05 199 PHE B C 1
ATOM 4423 O O . PHE B 1 199 ? -16.898 -27.229 -25.243 1.00 30.70 199 PHE B O 1
ATOM 4431 N N . PHE B 1 200 ? -15.364 -25.780 -26.113 1.00 31.35 200 PHE B N 1
ATOM 4432 C CA . PHE B 1 200 ? -15.522 -24.724 -25.087 1.00 31.50 200 PHE B CA 1
ATOM 4433 C C . PHE B 1 200 ? -16.686 -23.800 -25.408 1.00 33.54 200 PHE B C 1
ATOM 4434 O O . PHE B 1 200 ? -17.051 -22.972 -24.542 1.00 37.58 200 PHE B O 1
ATOM 4442 N N . LEU B 1 201 ? -17.239 -23.867 -26.610 1.00 39.69 201 LEU B N 1
ATOM 4443 C CA . LEU B 1 201 ? -18.299 -22.922 -27.050 1.00 42.06 201 LEU B CA 1
ATOM 4444 C C . LEU B 1 201 ? -19.369 -22.647 -25.958 1.00 44.80 201 LEU B C 1
ATOM 4445 O O . LEU B 1 201 ? -19.509 -21.451 -25.531 1.00 53.23 201 LEU B O 1
ATOM 4450 N N . GLY B 1 202 ? -20.129 -23.663 -25.520 1.00 37.21 202 GLY B N 1
ATOM 4451 C CA . GLY B 1 202 ? -21.207 -23.492 -24.513 1.00 35.61 202 GLY B CA 1
ATOM 4452 C C . GLY B 1 202 ? -20.734 -23.664 -23.068 1.00 32.61 202 GLY B C 1
ATOM 4453 O O . GLY B 1 202 ? -21.567 -23.745 -22.171 1.00 33.60 202 GLY B O 1
ATOM 4454 N N . GLU B 1 203 ? -19.432 -23.796 -22.846 1.00 32.20 203 GLU B N 1
ATOM 4455 C CA . GLU B 1 203 ? -18.811 -23.813 -21.496 1.00 30.37 203 GLU B CA 1
ATOM 4456 C C . GLU B 1 203 ? -18.510 -22.382 -21.067 1.00 28.29 203 GLU B C 1
ATOM 4457 O O . GLU B 1 203 ? -18.697 -22.089 -19.872 1.00 26.17 203 GLU B O 1
ATOM 4463 N N . ILE B 1 204 ? -18.043 -21.527 -21.989 1.00 29.41 204 ILE B N 1
ATOM 4464 C CA . ILE B 1 204 ? -17.592 -20.150 -21.638 1.00 26.47 204 ILE B CA 1
ATOM 4465 C C . ILE B 1 204 ? -18.697 -19.129 -21.842 1.00 26.94 204 ILE B C 1
ATOM 4466 O O . ILE B 1 204 ? -19.310 -19.145 -22.909 1.00 30.25 204 ILE B O 1
ATOM 4471 N N . LEU B 1 205 ? -18.948 -18.273 -20.835 1.00 27.16 205 LEU B N 1
ATOM 4472 C CA . LEU B 1 205 ? -19.663 -16.985 -21.044 1.00 26.61 205 LEU B CA 1
ATOM 4473 C C . LEU B 1 205 ? -18.593 -15.931 -21.354 1.00 31.15 205 LEU B C 1
ATOM 4474 O O . LEU B 1 205 ? -17.769 -15.621 -20.502 1.00 30.96 205 LEU B O 1
ATOM 4479 N N . PRO B 1 206 ? -18.602 -15.313 -22.555 1.00 35.71 206 PRO B N 1
ATOM 4480 C CA . PRO B 1 206 ? -17.712 -14.187 -22.825 1.00 33.70 206 PRO B CA 1
ATOM 4481 C C . PRO B 1 206 ? -17.980 -13.033 -21.848 1.00 33.80 206 PRO B C 1
ATOM 4482 O O . PRO B 1 206 ? -19.137 -12.821 -21.455 1.00 30.36 206 PRO B O 1
ATOM 4486 N N . VAL B 1 207 ? -16.920 -12.301 -21.502 1.00 32.07 207 VAL B N 1
ATOM 4487 C CA . VAL B 1 207 ? -16.965 -11.128 -20.581 1.00 34.80 207 VAL B CA 1
ATOM 4488 C C . VAL B 1 207 ? -16.516 -9.863 -21.337 1.00 32.62 207 VAL B C 1
ATOM 4489 O O . VAL B 1 207 ? -15.408 -9.844 -21.904 1.00 33.94 207 VAL B O 1
ATOM 4493 N N . GLU B 1 208 ? -17.370 -8.848 -21.291 1.00 31.08 208 GLU B N 1
ATOM 4494 C CA . GLU B 1 208 ? -17.157 -7.475 -21.803 1.00 37.45 208 GLU B CA 1
ATOM 4495 C C . GLU B 1 208 ? -16.365 -6.671 -20.754 1.00 37.68 208 GLU B C 1
ATOM 4496 O O . GLU B 1 208 ? -16.848 -6.580 -19.625 1.00 33.65 208 GLU B O 1
ATOM 4502 N N . VAL B 1 209 ? -15.176 -6.190 -21.116 1.00 35.17 209 VAL B N 1
ATOM 4503 C CA . VAL B 1 209 ? -14.240 -5.442 -20.224 1.00 39.70 209 VAL B CA 1
ATOM 4504 C C . VAL B 1 209 ? -13.932 -4.091 -20.862 1.00 40.47 209 VAL B C 1
ATOM 4505 O O . VAL B 1 209 ? -13.979 -3.995 -22.086 1.00 42.80 209 VAL B O 1
ATOM 4509 N N . ARG B 1 210 ? -13.587 -3.089 -20.059 1.00 54.82 210 ARG B N 1
ATOM 4510 C CA . ARG B 1 210 ? -13.057 -1.786 -20.554 1.00 58.33 210 ARG B CA 1
ATOM 4511 C C . ARG B 1 210 ? -11.728 -2.052 -21.284 1.00 59.44 210 ARG B C 1
ATOM 4512 O O . ARG B 1 210 ? -10.959 -2.927 -20.827 1.00 56.47 210 ARG B O 1
ATOM 4520 N N . ALA B 1 211 ? -11.513 -1.383 -22.423 1.00 69.28 211 ALA B N 1
ATOM 4521 C CA . ALA B 1 211 ? -10.242 -1.360 -23.185 1.00 79.87 211 ALA B CA 1
ATOM 4522 C C . ALA B 1 211 ? -9.430 -0.128 -22.759 1.00 94.15 211 ALA B C 1
ATOM 4523 O O . ALA B 1 211 ? -8.196 -0.151 -22.933 1.00 100.19 211 ALA B O 1
ATOM 4525 N N . GLY B 1 212 ? -10.111 0.904 -22.238 1.00 101.55 212 GLY B N 1
ATOM 4526 C CA . GLY B 1 212 ? -9.517 2.046 -21.514 1.00 98.76 212 GLY B CA 1
ATOM 4527 C C . GLY B 1 212 ? -9.596 3.353 -22.291 1.00 107.58 212 GLY B C 1
ATOM 4528 O O . GLY B 1 212 ? -9.155 4.372 -21.726 1.00 104.32 212 GLY B O 1
ATOM 4529 N N . ARG B 1 213 ? -10.131 3.344 -23.525 1.00 113.48 213 ARG B N 1
ATOM 4530 C CA . ARG B 1 213 ? -10.115 4.507 -24.467 1.00 107.72 213 ARG B CA 1
ATOM 4531 C C . ARG B 1 213 ? -11.436 5.283 -24.351 1.00 100.51 213 ARG B C 1
ATOM 4532 O O . ARG B 1 213 ? -12.173 5.384 -25.362 1.00 82.85 213 ARG B O 1
ATOM 4540 N N . LYS B 1 214 ? -11.705 5.818 -23.156 1.00 101.89 214 LYS B N 1
ATOM 4541 C CA . LYS B 1 214 ? -12.875 6.680 -22.832 1.00 102.83 214 LYS B CA 1
ATOM 4542 C C . LYS B 1 214 ? -14.135 6.123 -23.515 1.00 102.11 214 LYS B C 1
ATOM 4543 O O . LYS B 1 214 ? -14.661 6.790 -24.431 1.00 97.57 214 LYS B O 1
ATOM 4549 N N . GLY B 1 215 ? -14.588 4.938 -23.083 1.00 96.94 215 GLY B N 1
ATOM 4550 C CA . GLY B 1 215 ? -15.870 4.322 -23.490 1.00 88.89 215 GLY B CA 1
ATOM 4551 C C . GLY B 1 215 ? -15.688 3.005 -24.228 1.00 78.68 215 GLY B C 1
ATOM 4552 O O . GLY B 1 215 ? -16.696 2.295 -24.398 1.00 76.26 215 GLY B O 1
ATOM 4553 N N . GLU B 1 216 ? -14.458 2.681 -24.647 1.00 76.66 216 GLU B N 1
ATOM 4554 C CA . GLU B 1 216 ? -14.149 1.492 -25.490 1.00 78.19 216 GLU B CA 1
ATOM 4555 C C . GLU B 1 216 ? -14.228 0.196 -24.668 1.00 70.53 216 GLU B C 1
ATOM 4556 O O . GLU B 1 216 ? -13.501 0.081 -23.661 1.00 65.83 216 GLU B O 1
ATOM 4562 N N . THR B 1 217 ? -15.051 -0.755 -25.126 1.00 66.39 217 THR B N 1
ATOM 4563 C CA . THR B 1 217 ? -15.197 -2.123 -24.556 1.00 60.28 217 THR B CA 1
ATOM 4564 C C . THR B 1 217 ? -14.697 -3.185 -25.552 1.00 57.46 217 THR B C 1
ATOM 4565 O O . THR B 1 217 ? -14.741 -2.968 -26.763 1.00 58.49 217 THR B O 1
ATOM 456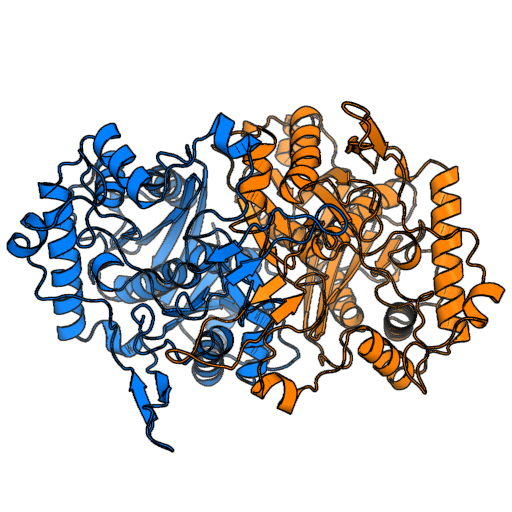9 N N . ARG B 1 218 ? -14.220 -4.297 -25.006 1.00 55.71 218 ARG B N 1
ATOM 4570 C CA . ARG B 1 218 ? -13.601 -5.458 -25.691 1.00 54.50 218 ARG B CA 1
ATOM 4571 C C . ARG B 1 218 ? -14.328 -6.709 -25.161 1.00 50.24 218 ARG B C 1
ATOM 4572 O O . ARG B 1 218 ? -14.664 -6.721 -23.949 1.00 49.14 218 ARG B O 1
ATOM 4580 N N . LEU B 1 219 ? -14.638 -7.696 -26.006 1.00 44.50 219 LEU B N 1
ATOM 4581 C CA . LEU B 1 219 ? -15.250 -8.963 -25.537 1.00 39.13 219 LEU B CA 1
ATOM 4582 C C . LEU B 1 219 ? -14.150 -10.013 -25.380 1.00 36.76 219 LEU B C 1
ATOM 4583 O O . LEU B 1 219 ? -13.465 -10.272 -26.348 1.00 37.90 219 LEU B O 1
ATOM 4588 N N . VAL B 1 220 ? -13.975 -10.556 -24.174 1.00 30.22 220 VAL B N 1
ATOM 4589 C CA . VAL B 1 220 ? -13.018 -11.654 -23.876 1.00 31.44 220 VAL B CA 1
ATOM 4590 C C . VAL B 1 220 ? -13.823 -12.963 -24.004 1.00 33.03 220 VAL B C 1
ATOM 4591 O O . VAL B 1 220 ? -14.700 -13.209 -23.171 1.00 30.96 220 VAL B O 1
ATOM 4595 N N . GLU B 1 221 ? -13.524 -13.766 -25.019 1.00 35.44 221 GLU B N 1
ATOM 4596 C CA . GLU B 1 221 ? -14.251 -15.002 -25.379 1.00 35.76 221 GLU B CA 1
ATOM 4597 C C . GLU B 1 221 ? -13.356 -16.196 -25.107 1.00 34.78 221 GLU B C 1
ATOM 4598 O O . GLU B 1 221 ? -13.889 -17.299 -25.061 1.00 37.73 221 GLU B O 1
ATOM 4604 N N . ARG B 1 222 ? -12.049 -15.976 -24.998 1.00 34.42 222 ARG B N 1
ATOM 4605 C CA . ARG B 1 222 ? -11.029 -17.053 -25.070 1.00 38.70 222 ARG B CA 1
ATOM 4606 C C . ARG B 1 222 ? -10.167 -17.080 -23.798 1.00 36.55 222 ARG B C 1
ATOM 4607 O O . ARG B 1 222 ? -9.740 -15.999 -23.320 1.00 32.26 222 ARG B O 1
ATOM 4615 N N . ASP B 1 223 ? -9.864 -18.291 -23.324 1.00 33.12 223 ASP B N 1
ATOM 4616 C CA . ASP B 1 223 ? -8.849 -18.531 -22.275 1.00 33.52 223 ASP B CA 1
ATOM 4617 C C . ASP B 1 223 ? -7.555 -17.840 -22.723 1.00 36.89 223 ASP B C 1
ATOM 4618 O O . ASP B 1 223 ? -7.175 -18.088 -23.874 1.00 36.79 223 ASP B O 1
ATOM 4623 N N . GLU B 1 224 ? -6.914 -17.031 -21.856 1.00 38.76 224 GLU B N 1
ATOM 4624 C CA . GLU B 1 224 ? -5.735 -16.163 -22.188 1.00 37.96 224 GLU B CA 1
ATOM 4625 C C . GLU B 1 224 ? -4.412 -16.881 -21.871 1.00 34.88 224 GLU B C 1
ATOM 4626 O O . GLU B 1 224 ? -3.417 -16.582 -22.519 1.00 40.07 224 GLU B O 1
ATOM 4632 N N . HIS B 1 225 ? -4.407 -17.823 -20.940 1.00 33.39 225 HIS B N 1
ATOM 4633 C CA . HIS B 1 225 ? -3.210 -18.527 -20.404 1.00 33.35 225 HIS B CA 1
ATOM 4634 C C . HIS B 1 225 ? -2.613 -19.598 -21.320 1.00 36.00 225 HIS B C 1
ATOM 4635 O O . HIS B 1 225 ? -1.473 -20.013 -21.085 1.00 33.17 225 HIS B O 1
ATOM 4642 N N . PRO B 1 226 ? -3.363 -20.222 -22.268 1.00 41.45 226 PRO B N 1
ATOM 4643 C CA . PRO B 1 226 ? -2.775 -21.227 -23.154 1.00 42.19 226 PRO B CA 1
ATOM 4644 C C . PRO B 1 226 ? -1.599 -20.698 -23.986 1.00 40.24 226 PRO B C 1
ATOM 4645 O O . PRO B 1 226 ? -1.639 -19.559 -24.430 1.00 36.32 226 PRO B O 1
ATOM 4649 N N . ARG B 1 227 ? -0.599 -21.564 -24.146 1.00 41.02 227 ARG B N 1
ATOM 4650 C CA . ARG B 1 227 ? 0.638 -21.323 -24.916 1.00 45.69 227 ARG B CA 1
ATOM 4651 C C . ARG B 1 227 ? 0.752 -22.453 -25.947 1.00 43.17 227 ARG B C 1
ATOM 4652 O O . ARG B 1 227 ? 1.421 -23.453 -25.716 1.00 33.36 227 ARG B O 1
ATOM 4660 N N . PRO B 1 228 ? 0.083 -22.321 -27.119 1.00 49.46 228 PRO B N 1
ATOM 4661 C CA . PRO B 1 228 ? 0.137 -23.337 -28.176 1.00 53.37 228 PRO B CA 1
ATOM 4662 C C . PRO B 1 228 ? 1.572 -23.691 -28.630 1.00 58.17 228 PRO B C 1
ATOM 4663 O O . PRO B 1 228 ? 1.846 -24.842 -28.934 1.00 54.30 228 PRO B O 1
ATOM 4667 N N . GLN B 1 229 ? 2.447 -22.681 -28.646 1.00 59.63 229 GLN B N 1
ATOM 4668 C CA . GLN B 1 229 ? 3.876 -22.752 -29.051 1.00 66.03 229 GLN B CA 1
ATOM 4669 C C . GLN B 1 229 ? 4.678 -23.663 -28.100 1.00 67.38 229 GLN B C 1
ATOM 4670 O O . GLN B 1 229 ? 5.758 -24.138 -28.490 1.00 66.43 229 GLN B O 1
ATOM 4676 N N . ALA B 1 230 ? 4.189 -23.917 -26.888 1.00 68.44 230 ALA B N 1
ATOM 4677 C CA . ALA B 1 230 ? 4.904 -24.729 -25.879 1.00 64.62 230 ALA B CA 1
ATOM 4678 C C . ALA B 1 230 ? 4.849 -26.209 -26.282 1.00 62.15 230 ALA B C 1
ATOM 4679 O O . ALA B 1 230 ? 3.958 -26.925 -25.789 1.00 56.76 230 ALA B O 1
ATOM 4681 N N . ASP B 1 231 ? 5.772 -26.646 -27.149 1.00 59.15 231 ASP B N 1
ATOM 4682 C CA . ASP B 1 231 ? 5.979 -28.082 -27.492 1.00 60.05 231 ASP B CA 1
ATOM 4683 C C . ASP B 1 231 ? 7.104 -28.647 -26.620 1.00 52.18 231 ASP B C 1
ATOM 4684 O O . ASP B 1 231 ? 7.775 -27.859 -25.936 1.00 55.18 231 ASP B O 1
ATOM 4689 N N . LEU B 1 232 ? 7.296 -29.963 -26.656 1.00 49.04 232 LEU B N 1
ATOM 4690 C CA . LEU B 1 232 ? 8.241 -30.708 -25.781 1.00 52.08 232 LEU B CA 1
ATOM 4691 C C . LEU B 1 232 ? 9.648 -30.090 -25.831 1.00 59.11 232 LEU B C 1
ATOM 4692 O O . LEU B 1 232 ? 10.270 -29.986 -24.753 1.00 66.45 232 LEU B O 1
ATOM 4697 N N . ALA B 1 233 ? 10.121 -29.683 -27.018 1.00 60.78 233 ALA B N 1
ATOM 4698 C CA . ALA B 1 233 ? 11.471 -29.104 -27.258 1.00 57.81 233 ALA B CA 1
ATOM 4699 C C . ALA B 1 233 ? 11.613 -27.763 -26.525 1.00 52.38 233 ALA B C 1
ATOM 4700 O O . ALA B 1 233 ? 12.636 -27.591 -25.851 1.00 53.12 233 ALA B O 1
ATOM 4702 N N . ALA B 1 234 ? 10.637 -26.858 -26.630 1.00 48.87 234 ALA B N 1
ATOM 4703 C CA . ALA B 1 234 ? 10.627 -25.555 -25.912 1.00 50.69 234 ALA B CA 1
ATOM 4704 C C . ALA B 1 234 ? 10.642 -25.748 -24.378 1.00 56.89 234 ALA B C 1
ATOM 4705 O O . ALA B 1 234 ? 11.380 -24.992 -23.662 1.00 54.47 234 ALA B O 1
ATOM 4707 N N . LEU B 1 235 ? 9.880 -26.723 -23.865 1.00 58.61 235 LEU B N 1
ATOM 4708 C CA . LEU B 1 235 ? 9.707 -26.941 -22.399 1.00 59.67 235 LEU B CA 1
ATOM 4709 C C . LEU B 1 235 ? 11.003 -27.483 -21.783 1.00 59.53 235 LEU B C 1
ATOM 4710 O O . LEU B 1 235 ? 11.290 -27.108 -20.641 1.00 65.79 235 LEU B O 1
ATOM 4715 N N . ALA B 1 236 ? 11.735 -28.348 -22.497 1.00 63.08 236 ALA B N 1
ATOM 4716 C CA . ALA B 1 236 ? 13.010 -28.956 -22.038 1.00 63.71 236 ALA B CA 1
ATOM 4717 C C . ALA B 1 236 ? 14.098 -27.877 -21.920 1.00 60.06 236 ALA B C 1
ATOM 4718 O O . ALA B 1 236 ? 15.014 -28.088 -21.122 1.00 60.34 236 ALA B O 1
ATOM 4720 N N . ARG B 1 237 ? 13.966 -26.758 -22.641 1.00 58.67 237 ARG B N 1
ATOM 4721 C CA . ARG B 1 237 ? 14.954 -25.650 -22.674 1.00 65.98 237 ARG B CA 1
ATOM 4722 C C . ARG B 1 237 ? 14.826 -24.755 -21.431 1.00 69.44 237 ARG B C 1
ATOM 4723 O O . ARG B 1 237 ? 15.814 -24.073 -21.116 1.00 68.09 237 ARG B O 1
ATOM 4731 N N . LEU B 1 238 ? 13.670 -24.727 -20.757 1.00 69.23 238 LEU B N 1
ATOM 4732 C CA . LEU B 1 238 ? 13.426 -23.800 -19.614 1.00 63.28 238 LEU B CA 1
ATOM 4733 C C . LEU B 1 238 ? 14.133 -24.336 -18.371 1.00 56.75 238 LEU B C 1
ATOM 4734 O O . LEU B 1 238 ? 14.236 -25.550 -18.195 1.00 56.29 238 LEU B O 1
ATOM 4739 N N . PRO B 1 239 ? 14.581 -23.447 -17.450 1.00 50.93 239 PRO B N 1
ATOM 4740 C CA . PRO B 1 239 ? 15.219 -23.873 -16.204 1.00 51.32 239 PRO B CA 1
ATOM 4741 C C . PRO B 1 239 ? 14.200 -24.226 -15.113 1.00 49.68 239 PRO B C 1
ATOM 4742 O O . PRO B 1 239 ? 13.165 -23.566 -15.017 1.00 52.00 239 PRO B O 1
ATOM 4746 N N . ALA B 1 240 ? 14.548 -25.195 -14.277 1.00 52.94 240 ALA B N 1
ATOM 4747 C CA . ALA B 1 240 ? 13.900 -25.452 -12.970 1.00 55.10 240 ALA B CA 1
ATOM 4748 C C . ALA B 1 240 ? 13.855 -24.137 -12.170 1.00 60.59 240 ALA B C 1
ATOM 4749 O O . ALA B 1 240 ? 14.814 -23.328 -12.285 1.00 61.52 240 ALA B O 1
ATOM 4751 N N . LEU B 1 241 ? 12.774 -23.907 -11.411 1.00 59.07 241 LEU B N 1
ATOM 4752 C CA . LEU B 1 241 ? 12.634 -22.727 -10.513 1.00 61.50 241 LEU B CA 1
ATOM 4753 C C . LEU B 1 241 ? 13.591 -22.841 -9.301 1.00 60.43 241 LEU B C 1
ATOM 4754 O O . LEU B 1 241 ? 13.957 -21.782 -8.759 1.00 55.75 241 LEU B O 1
ATOM 4759 N N . PHE B 1 242 ? 13.980 -24.067 -8.907 1.00 58.67 242 PHE B N 1
ATOM 4760 C CA . PHE B 1 242 ? 14.856 -24.407 -7.749 1.00 61.64 242 PHE B CA 1
ATOM 4761 C C . PHE B 1 242 ? 15.867 -25.486 -8.178 1.00 62.27 242 PHE B C 1
ATOM 4762 O O . PHE B 1 242 ? 15.458 -26.435 -8.886 1.00 51.92 242 PHE B O 1
ATOM 4770 N N . ALA B 1 243 ? 17.136 -25.370 -7.757 1.00 63.61 243 ALA B N 1
ATOM 4771 C CA . ALA B 1 243 ? 18.221 -26.345 -8.049 1.00 67.34 243 ALA B CA 1
ATOM 4772 C C . ALA B 1 243 ? 17.786 -27.765 -7.651 1.00 67.31 243 ALA B C 1
ATOM 4773 O O . ALA B 1 243 ? 17.104 -27.905 -6.622 1.00 72.29 243 ALA B O 1
ATOM 4775 N N . GLY B 1 244 ? 18.175 -28.783 -8.428 1.00 69.69 244 GLY B N 1
ATOM 4776 C CA . GLY B 1 244 ? 17.821 -30.201 -8.193 1.00 72.59 244 GLY B CA 1
ATOM 4777 C C . GLY B 1 244 ? 16.358 -30.494 -8.525 1.00 71.96 244 GLY B C 1
ATOM 4778 O O . GLY B 1 244 ? 15.939 -31.668 -8.421 1.00 66.78 244 GLY B O 1
ATOM 4779 N N . GLY B 1 245 ? 15.609 -29.468 -8.941 1.00 70.72 245 GLY B N 1
ATOM 4780 C CA . GLY B 1 245 ? 14.145 -29.511 -9.122 1.00 75.19 245 GLY B CA 1
ATOM 4781 C C . GLY B 1 245 ? 13.745 -29.804 -10.558 1.00 70.13 245 GLY B C 1
ATOM 4782 O O . GLY B 1 245 ? 14.538 -29.524 -11.475 1.00 77.66 245 GLY B O 1
ATOM 4783 N N . VAL B 1 246 ? 12.543 -30.349 -10.750 1.00 59.48 246 VAL B N 1
ATOM 4784 C CA . VAL B 1 246 ? 12.008 -30.702 -12.090 1.00 50.00 246 VAL B CA 1
ATOM 4785 C C . VAL B 1 246 ? 10.894 -29.716 -12.468 1.00 50.22 246 VAL B C 1
ATOM 4786 O O . VAL B 1 246 ? 10.474 -29.776 -13.614 1.00 49.64 246 VAL B O 1
ATOM 4790 N N . VAL B 1 247 ? 10.499 -28.784 -11.585 1.00 49.56 247 VAL B N 1
ATOM 4791 C CA . VAL B 1 247 ? 9.344 -27.859 -11.811 1.00 44.06 247 VAL B CA 1
ATOM 4792 C C . VAL B 1 247 ? 9.852 -26.559 -12.429 1.00 43.83 247 VAL B C 1
ATOM 4793 O O . VAL B 1 247 ? 10.786 -25.966 -11.861 1.00 45.82 247 VAL B O 1
ATOM 4797 N N . THR B 1 248 ? 9.204 -26.135 -13.519 1.00 41.90 248 THR B N 1
ATOM 4798 C CA . THR B 1 248 ? 9.542 -24.936 -14.328 1.00 45.98 248 THR B CA 1
ATOM 4799 C C . THR B 1 248 ? 8.316 -24.041 -14.439 1.00 42.91 248 THR B C 1
ATOM 4800 O O . THR B 1 248 ? 7.234 -24.489 -14.013 1.00 44.71 248 THR B O 1
ATOM 4804 N N . ALA B 1 249 ? 8.468 -22.857 -15.031 1.00 41.37 249 ALA B N 1
ATOM 4805 C CA . ALA B 1 249 ? 7.343 -21.944 -15.328 1.00 40.86 249 ALA B CA 1
ATOM 4806 C C . ALA B 1 249 ? 6.434 -22.591 -16.379 1.00 43.65 249 ALA B C 1
ATOM 4807 O O . ALA B 1 249 ? 5.320 -22.095 -16.562 1.00 43.77 249 ALA B O 1
ATOM 4809 N N . GLY B 1 250 ? 6.867 -23.691 -17.003 1.00 43.47 250 GLY B N 1
ATOM 4810 C CA . GLY B 1 250 ? 6.182 -24.249 -18.178 1.00 42.52 250 GLY B CA 1
ATOM 4811 C C . GLY B 1 250 ? 5.467 -25.554 -17.885 1.00 41.72 250 GLY B C 1
ATOM 4812 O O . GLY B 1 250 ? 4.639 -25.944 -18.718 1.00 42.74 250 GLY B O 1
ATOM 4813 N N . ASN B 1 251 ? 5.814 -26.273 -16.817 1.00 39.24 251 ASN B N 1
ATOM 4814 C CA . ASN B 1 251 ? 5.100 -27.526 -16.451 1.00 40.02 251 ASN B CA 1
ATOM 4815 C C . ASN B 1 251 ? 4.329 -27.315 -15.143 1.00 36.99 251 ASN B C 1
ATOM 4816 O O . ASN B 1 251 ? 3.975 -28.301 -14.485 1.00 41.88 251 ASN B O 1
ATOM 4821 N N . ALA B 1 252 ? 4.111 -26.052 -14.796 1.00 36.26 252 ALA B N 1
ATOM 4822 C CA . ALA B 1 252 ? 3.343 -25.563 -13.635 1.00 38.05 252 ALA B CA 1
ATOM 4823 C C . ALA B 1 252 ? 2.211 -24.683 -14.159 1.00 35.37 252 ALA B C 1
ATOM 4824 O O . ALA B 1 252 ? 2.405 -24.017 -15.209 1.00 35.25 252 ALA B O 1
ATOM 4826 N N . SER B 1 253 ? 1.051 -24.703 -13.511 1.00 32.26 253 SER B N 1
ATOM 4827 C CA . SER B 1 253 ? -0.021 -23.742 -13.872 1.00 32.74 253 SER B CA 1
ATOM 4828 C C . SER B 1 253 ? 0.418 -22.334 -13.463 1.00 31.18 253 SER B C 1
ATOM 4829 O O . SER B 1 253 ? 1.558 -22.147 -12.987 1.00 34.82 253 SER B O 1
ATOM 4832 N N . GLY B 1 254 ? -0.419 -21.339 -13.700 1.00 33.19 254 GLY B N 1
ATOM 4833 C CA . GLY B 1 254 ? -0.019 -19.946 -13.457 1.00 30.93 254 GLY B CA 1
ATOM 4834 C C . GLY B 1 254 ? -0.862 -19.327 -12.382 1.00 33.08 254 GLY B C 1
ATOM 4835 O O . GLY B 1 254 ? -1.576 -20.055 -11.675 1.00 40.52 254 GLY B O 1
ATOM 4836 N N . ILE B 1 255 ? -0.879 -18.010 -12.371 1.00 29.27 255 ILE B N 1
ATOM 4837 C CA . ILE B 1 255 ? -1.652 -17.161 -11.429 1.00 31.81 255 ILE B CA 1
ATOM 4838 C C . ILE B 1 255 ? -2.737 -16.535 -12.293 1.00 32.27 255 ILE B C 1
ATOM 4839 O O . ILE B 1 255 ? -2.358 -16.096 -13.402 1.00 32.01 255 ILE B O 1
ATOM 4844 N N . ASN B 1 256 ? -4.026 -16.597 -11.923 1.00 28.76 256 ASN B N 1
ATOM 4845 C CA . ASN B 1 256 ? -5.090 -16.326 -12.935 1.00 25.84 256 ASN B CA 1
ATOM 4846 C C . ASN B 1 256 ? -6.388 -15.764 -12.339 1.00 25.52 256 ASN B C 1
ATOM 4847 O O . ASN B 1 256 ? -6.603 -15.815 -11.151 1.00 27.09 256 ASN B O 1
ATOM 4852 N N . ASP B 1 257 ? -7.211 -15.189 -13.192 1.00 24.56 257 ASP B N 1
ATOM 4853 C CA . ASP B 1 257 ? -8.507 -14.586 -12.836 1.00 25.37 257 ASP B CA 1
ATOM 4854 C C . ASP B 1 257 ? -9.597 -15.433 -13.506 1.00 28.72 257 ASP B C 1
ATOM 4855 O O . ASP B 1 257 ? -9.385 -15.870 -14.642 1.00 27.08 257 ASP B O 1
ATOM 4860 N N . GLY B 1 258 ? -10.741 -15.603 -12.867 1.00 25.42 258 GLY B N 1
ATOM 4861 C CA . GLY B 1 258 ? -11.788 -16.448 -13.461 1.00 28.15 258 GLY B CA 1
ATOM 4862 C C . GLY B 1 258 ? -12.784 -16.912 -12.437 1.00 27.94 258 GLY B C 1
ATOM 4863 O O . GLY B 1 258 ? -12.472 -16.858 -11.209 1.00 25.35 258 GLY B O 1
ATOM 4864 N N . ALA B 1 259 ? -13.925 -17.381 -12.943 1.00 27.02 259 ALA B N 1
ATOM 4865 C CA . ALA B 1 259 ? -15.068 -17.873 -12.149 1.00 25.36 259 ALA B CA 1
ATOM 4866 C C . ALA B 1 259 ? -15.748 -19.007 -12.934 1.00 23.68 259 ALA B C 1
ATOM 4867 O O . ALA B 1 259 ? -15.685 -19.011 -14.191 1.00 19.80 259 ALA B O 1
ATOM 4869 N N . ALA B 1 260 ? -16.419 -19.902 -12.209 1.00 24.15 260 ALA B N 1
ATOM 4870 C CA . ALA B 1 260 ? -17.119 -21.099 -12.738 1.00 23.02 260 ALA B CA 1
ATOM 4871 C C . ALA B 1 260 ? -18.258 -21.415 -11.776 1.00 23.56 260 ALA B C 1
ATOM 4872 O O . ALA B 1 260 ? -18.039 -21.374 -10.547 1.00 24.28 260 ALA B O 1
ATOM 4874 N N . VAL B 1 261 ? -19.447 -21.661 -12.297 1.00 21.11 261 VAL B N 1
ATOM 4875 C CA . VAL B 1 261 ? -20.637 -21.921 -11.452 1.00 22.04 261 VAL B CA 1
ATOM 4876 C C . VAL B 1 261 ? -21.425 -23.032 -12.132 1.00 23.90 261 VAL B C 1
ATOM 4877 O O . VAL B 1 261 ? -21.542 -23.000 -13.373 1.00 20.70 261 VAL B O 1
ATOM 4881 N N . VAL B 1 262 ? -21.965 -23.940 -11.335 1.00 25.12 262 VAL B N 1
ATOM 4882 C CA . VAL B 1 262 ? -22.935 -24.967 -11.804 1.00 25.14 262 VAL B CA 1
ATOM 4883 C C . VAL B 1 262 ? -24.263 -24.761 -11.071 1.00 24.90 262 VAL B C 1
ATOM 4884 O O . VAL B 1 262 ? -24.268 -24.282 -9.915 1.00 22.61 262 VAL B O 1
ATOM 4888 N N . LEU B 1 263 ? -25.347 -25.183 -11.742 1.00 25.41 263 LEU B N 1
ATOM 4889 C CA . LEU B 1 263 ? -26.701 -25.315 -11.172 1.00 24.70 263 LEU B CA 1
ATOM 4890 C C . LEU B 1 263 ? -26.933 -26.784 -10.824 1.00 23.60 263 LEU B C 1
ATOM 4891 O O . LEU B 1 263 ? -26.801 -27.633 -11.736 1.00 26.82 263 LEU B O 1
ATOM 4896 N N . LEU B 1 264 ? -27.145 -27.067 -9.532 1.00 23.54 264 LEU B N 1
ATOM 4897 C CA . LEU B 1 264 ? -27.448 -28.415 -8.990 1.00 25.58 264 LEU B CA 1
ATOM 4898 C C . LEU B 1 264 ? -28.889 -28.380 -8.523 1.00 25.94 264 LEU B C 1
ATOM 4899 O O . LEU B 1 264 ? -29.241 -27.374 -7.919 1.00 24.78 264 LEU B O 1
ATOM 4904 N N . GLY B 1 265 ? -29.596 -29.504 -8.620 1.00 25.12 265 GLY B N 1
ATOM 4905 C CA . GLY B 1 265 ? -30.900 -29.688 -7.959 1.00 25.27 265 GLY B CA 1
ATOM 4906 C C . GLY B 1 265 ? -31.194 -31.158 -7.704 1.00 25.63 265 GLY B C 1
ATOM 4907 O O . GLY B 1 265 ? -30.337 -32.017 -8.088 1.00 24.29 265 GLY B O 1
ATOM 4908 N N . ASP B 1 266 ? -32.350 -31.445 -7.090 1.00 24.95 266 ASP B N 1
ATOM 4909 C CA . ASP B 1 266 ? -32.885 -32.831 -6.927 1.00 26.25 266 ASP B CA 1
ATOM 4910 C C . ASP B 1 266 ? -33.413 -33.319 -8.279 1.00 26.44 266 ASP B C 1
ATOM 4911 O O . ASP B 1 266 ? -33.462 -32.511 -9.245 1.00 26.30 266 ASP B O 1
ATOM 4916 N N . ARG B 1 267 ? -33.781 -34.590 -8.375 1.00 31.28 267 ARG B N 1
ATOM 4917 C CA . ARG B 1 267 ? -34.373 -35.152 -9.629 1.00 34.99 267 ARG B CA 1
ATOM 4918 C C . ARG B 1 267 ? -35.753 -34.516 -9.886 1.00 29.70 267 ARG B C 1
ATOM 4919 O O . ARG B 1 267 ? -36.012 -34.087 -11.001 1.00 31.02 267 ARG B O 1
ATOM 4927 N N . ALA B 1 268 ? -36.584 -34.387 -8.873 1.00 30.28 268 ALA B N 1
ATOM 4928 C CA . ALA B 1 268 ? -38.016 -34.014 -9.014 1.00 32.88 268 ALA B CA 1
ATOM 4929 C C . ALA B 1 268 ? -38.170 -32.629 -9.658 1.00 32.95 268 ALA B C 1
ATOM 4930 O O . ALA B 1 268 ? -39.111 -32.440 -10.434 1.00 32.87 268 ALA B O 1
ATOM 4932 N N . ILE B 1 269 ? -37.317 -31.662 -9.333 1.00 31.07 269 ILE B N 1
ATOM 4933 C CA . ILE B 1 269 ? -37.449 -30.298 -9.917 1.00 31.13 269 ILE B CA 1
ATOM 4934 C C . ILE B 1 269 ? -37.143 -30.340 -11.428 1.00 29.74 269 ILE B C 1
ATOM 4935 O O . ILE B 1 269 ? -37.825 -29.636 -12.193 1.00 29.42 269 ILE B O 1
ATOM 4940 N N . GLY B 1 270 ? -36.161 -31.120 -11.878 1.00 29.08 270 GLY B N 1
ATOM 4941 C CA . GLY B 1 270 ? -35.986 -31.344 -13.322 1.00 32.70 270 GLY B CA 1
ATOM 4942 C C . GLY B 1 270 ? -37.243 -31.954 -13.956 1.00 34.21 270 GLY B C 1
ATOM 4943 O O . GLY B 1 270 ? -37.765 -31.388 -14.950 1.00 31.74 270 GLY B O 1
ATOM 4944 N N . GLU B 1 271 ? -37.731 -33.063 -13.397 1.00 38.86 271 GLU B N 1
ATOM 4945 C CA . GLU B 1 271 ? -38.930 -33.797 -13.902 1.00 43.68 271 GLU B CA 1
ATOM 4946 C C . GLU B 1 271 ? -40.117 -32.829 -13.970 1.00 42.35 271 GLU B C 1
ATOM 4947 O O . GLU B 1 271 ? -40.774 -32.803 -15.019 1.00 50.48 271 GLU B O 1
ATOM 4953 N N . ARG B 1 272 ? -40.352 -32.024 -12.936 1.00 39.93 272 ARG B N 1
ATOM 4954 C CA . ARG B 1 272 ? -41.536 -31.117 -12.880 1.00 47.05 272 ARG B CA 1
ATOM 4955 C C . ARG B 1 272 ? -41.474 -30.065 -14.011 1.00 49.15 272 ARG B C 1
ATOM 4956 O O . ARG B 1 272 ? -42.561 -29.661 -14.480 1.00 48.45 272 ARG B O 1
ATOM 4964 N N . GLU B 1 273 ? -40.274 -29.612 -14.421 1.00 41.81 273 GLU B N 1
ATOM 4965 C CA . GLU B 1 273 ? -40.072 -28.513 -15.405 1.00 40.00 273 GLU B CA 1
ATOM 4966 C C . GLU B 1 273 ? -39.700 -29.072 -16.788 1.00 39.64 273 GLU B C 1
ATOM 4967 O O . GLU B 1 273 ? -39.535 -28.279 -17.701 1.00 43.46 273 GLU B O 1
ATOM 4973 N N . GLY B 1 274 ? -39.532 -30.384 -16.942 1.00 39.02 274 GLY B N 1
ATOM 4974 C CA . GLY B 1 274 ? -39.130 -30.967 -18.235 1.00 40.07 274 GLY B CA 1
ATOM 4975 C C . GLY B 1 274 ? -37.701 -30.612 -18.638 1.00 41.60 274 GLY B C 1
ATOM 4976 O O . GLY B 1 274 ? -37.428 -30.537 -19.865 1.00 40.06 274 GLY B O 1
ATOM 4977 N N . ILE B 1 275 ? -36.783 -30.484 -17.669 1.00 39.81 275 ILE B N 1
ATOM 4978 C CA . ILE B 1 275 ? -35.348 -30.189 -17.945 1.00 36.43 275 ILE B CA 1
ATOM 4979 C C . ILE B 1 275 ? -34.512 -31.395 -17.537 1.00 34.48 275 ILE B C 1
ATOM 4980 O O . ILE B 1 275 ? -34.531 -31.754 -16.366 1.00 38.49 275 ILE B O 1
ATOM 4985 N N . ARG B 1 276 ? -33.745 -31.953 -18.462 1.00 36.88 276 ARG B N 1
ATOM 4986 C CA . ARG B 1 276 ? -32.898 -33.143 -18.223 1.00 39.53 276 ARG B CA 1
ATOM 4987 C C . ARG B 1 276 ? -31.612 -32.682 -17.535 1.00 38.13 276 ARG B C 1
ATOM 4988 O O . ARG B 1 276 ? -31.066 -31.654 -17.896 1.00 35.43 276 ARG B O 1
ATOM 4996 N N . PRO B 1 277 ? -31.094 -33.394 -16.507 1.00 35.77 277 PRO B N 1
ATOM 4997 C CA . PRO B 1 277 ? -29.757 -33.109 -15.982 1.00 34.05 277 PRO B CA 1
ATOM 4998 C C . PRO B 1 277 ? -28.629 -33.678 -16.862 1.00 32.59 277 PRO B C 1
ATOM 4999 O O . PRO B 1 277 ? -28.844 -34.620 -17.582 1.00 31.91 277 PRO B O 1
ATOM 5003 N N . LEU B 1 278 ? -27.447 -33.067 -16.820 1.00 28.63 278 LEU B N 1
ATOM 5004 C CA . LEU B 1 278 ? -26.214 -33.563 -17.498 1.00 29.37 278 LEU B CA 1
ATOM 5005 C C . LEU B 1 278 ? -25.690 -34.806 -16.783 1.00 26.29 278 LEU B C 1
ATOM 5006 O O . LEU B 1 278 ? -25.171 -35.698 -17.452 1.00 25.60 278 LEU B O 1
ATOM 5011 N N . ALA B 1 279 ? -25.730 -34.817 -15.447 1.00 25.89 279 ALA B N 1
ATOM 5012 C CA . ALA B 1 279 ? -25.016 -35.831 -14.652 1.00 27.31 279 ALA B CA 1
ATOM 5013 C C . ALA B 1 279 ? -25.579 -35.850 -13.250 1.00 25.66 279 ALA B C 1
ATOM 5014 O O . ALA B 1 279 ? -26.176 -34.866 -12.840 1.00 26.39 279 ALA B O 1
ATOM 5016 N N . ARG B 1 280 ? -25.328 -36.945 -12.546 1.00 26.43 280 ARG B N 1
ATOM 5017 C CA . ARG B 1 280 ? -25.688 -37.097 -11.123 1.00 26.13 280 ARG B CA 1
ATOM 5018 C C . ARG B 1 280 ? -24.395 -37.079 -10.332 1.00 25.48 280 ARG B C 1
ATOM 5019 O O . ARG B 1 280 ? -23.402 -37.709 -10.817 1.00 23.68 280 ARG B O 1
ATOM 5027 N N . ILE B 1 281 ? -24.405 -36.413 -9.178 1.00 24.90 281 ILE B N 1
ATOM 5028 C CA . ILE B 1 281 ? -23.242 -36.515 -8.250 1.00 28.96 281 ILE B CA 1
ATOM 5029 C C . ILE B 1 281 ? -23.478 -37.748 -7.372 1.00 25.89 281 ILE B C 1
ATOM 5030 O O . ILE B 1 281 ? -24.528 -37.821 -6.765 1.00 28.24 281 ILE B O 1
ATOM 5035 N N . LEU B 1 282 ? -22.534 -38.680 -7.340 1.00 27.02 282 LEU B N 1
ATOM 5036 C CA . LEU B 1 282 ? -22.660 -39.971 -6.621 1.00 26.96 282 LEU B CA 1
ATOM 5037 C C . LEU B 1 282 ? -21.968 -39.898 -5.266 1.00 26.95 282 LEU B C 1
ATOM 5038 O O . LEU B 1 282 ? -22.533 -40.417 -4.303 1.00 23.95 282 LEU B O 1
ATOM 5043 N N . ALA B 1 283 ? -20.790 -39.270 -5.172 1.00 27.95 283 ALA B N 1
ATOM 5044 C CA . ALA B 1 283 ? -19.973 -39.319 -3.941 1.00 27.50 283 ALA B CA 1
ATOM 5045 C C . ALA B 1 283 ? -18.846 -38.283 -3.951 1.00 30.18 283 ALA B C 1
ATOM 5046 O O . ALA B 1 283 ? -18.425 -37.835 -5.023 1.00 29.66 283 ALA B O 1
ATOM 5048 N N . SER B 1 284 ? -18.317 -37.975 -2.767 1.00 30.27 284 SER B N 1
ATOM 5049 C CA . SER B 1 284 ? -17.094 -37.157 -2.596 1.00 27.26 284 SER B CA 1
ATOM 5050 C C . SER B 1 284 ? -16.259 -37.723 -1.456 1.00 25.59 284 SER B C 1
ATOM 5051 O O . SER B 1 284 ? -16.767 -38.521 -0.641 1.00 22.37 284 SER B O 1
ATOM 5054 N N . ALA B 1 285 ? -14.991 -37.352 -1.441 1.00 28.38 285 ALA B N 1
ATOM 5055 C CA . ALA B 1 285 ? -14.057 -37.665 -0.348 1.00 27.72 285 ALA B CA 1
ATOM 5056 C C . ALA B 1 285 ? -13.020 -36.545 -0.234 1.00 27.24 285 ALA B C 1
ATOM 5057 O O . ALA B 1 285 ? -12.482 -36.103 -1.255 1.00 26.09 285 ALA B O 1
ATOM 5059 N N . SER B 1 286 ? -12.779 -36.113 0.998 1.00 29.02 286 SER B N 1
ATOM 5060 C CA . SER B 1 286 ? -11.703 -35.176 1.399 1.00 30.53 286 SER B CA 1
ATOM 5061 C C . SER B 1 286 ? -10.690 -35.970 2.246 1.00 31.88 286 SER B C 1
ATOM 5062 O O . SER B 1 286 ? -11.123 -36.740 3.147 1.00 37.70 286 SER B O 1
ATOM 5065 N N . VAL B 1 287 ? -9.398 -35.905 1.918 1.00 31.66 287 VAL B N 1
ATOM 5066 C CA . VAL B 1 287 ? -8.314 -36.508 2.758 1.00 34.06 287 VAL B CA 1
ATOM 5067 C C . VAL B 1 287 ? -7.238 -35.444 3.036 1.00 36.89 287 VAL B C 1
ATOM 5068 O O . VAL B 1 287 ? -7.033 -34.501 2.193 1.00 34.53 287 VAL B O 1
ATOM 5072 N N . GLY B 1 288 ? -6.571 -35.587 4.184 1.00 40.43 288 GLY B N 1
ATOM 5073 C CA . GLY B 1 288 ? -5.328 -34.857 4.496 1.00 37.51 288 GLY B CA 1
ATOM 5074 C C . GLY B 1 288 ? -4.115 -35.693 4.134 1.00 39.09 288 GLY B C 1
ATOM 5075 O O . GLY B 1 288 ? -4.196 -36.951 4.190 1.00 34.88 288 GLY B O 1
ATOM 5076 N N . VAL B 1 289 ? -3.009 -35.033 3.805 1.00 38.57 289 VAL B N 1
ATOM 5077 C CA . VAL B 1 289 ? -1.685 -35.685 3.590 1.00 38.04 289 VAL B CA 1
ATOM 5078 C C . VAL B 1 289 ? -0.619 -34.775 4.206 1.00 40.03 289 VAL B C 1
ATOM 5079 O O . VAL B 1 289 ? -0.969 -33.625 4.590 1.00 33.69 289 VAL B O 1
ATOM 5083 N N . GLU B 1 290 ? 0.635 -35.235 4.243 1.00 44.50 290 GLU B N 1
ATOM 5084 C CA . GLU B 1 290 ? 1.804 -34.404 4.650 1.00 46.32 290 GLU B CA 1
ATOM 5085 C C . GLU B 1 290 ? 1.773 -33.126 3.814 1.00 39.66 290 GLU B C 1
ATOM 5086 O O . GLU B 1 290 ? 1.672 -33.186 2.601 1.00 42.54 290 GLU B O 1
ATOM 5092 N N . PRO B 1 291 ? 1.766 -31.920 4.409 1.00 36.91 291 PRO B N 1
ATOM 5093 C CA . PRO B 1 291 ? 1.866 -30.688 3.625 1.00 39.24 291 PRO B CA 1
ATOM 5094 C C . PRO B 1 291 ? 3.009 -30.660 2.583 1.00 44.63 291 PRO B C 1
ATOM 5095 O O . PRO B 1 291 ? 2.798 -30.139 1.472 1.00 41.19 291 PRO B O 1
ATOM 5099 N N . ARG B 1 292 ? 4.179 -31.211 2.937 1.00 46.38 292 ARG B N 1
ATOM 5100 C CA . ARG B 1 292 ? 5.407 -31.280 2.088 1.00 50.08 292 ARG B CA 1
ATOM 5101 C C . ARG B 1 292 ? 5.080 -31.969 0.759 1.00 45.74 292 ARG B C 1
ATOM 5102 O O . ARG B 1 292 ? 5.696 -31.587 -0.238 1.00 45.97 292 ARG B O 1
ATOM 5110 N N . LEU B 1 293 ? 4.164 -32.948 0.772 1.00 45.43 293 LEU B N 1
ATOM 5111 C CA . LEU B 1 293 ? 3.781 -33.797 -0.392 1.00 45.28 293 LEU B CA 1
ATOM 5112 C C . LEU B 1 293 ? 2.324 -33.530 -0.774 1.00 41.14 293 LEU B C 1
ATOM 5113 O O . LEU B 1 293 ? 1.625 -34.490 -1.153 1.00 40.39 293 LEU B O 1
ATOM 5118 N N . MET B 1 294 ? 1.877 -32.282 -0.695 1.00 43.40 294 MET B N 1
ATOM 5119 C CA . MET B 1 294 ? 0.432 -31.946 -0.824 1.00 42.34 294 MET B CA 1
ATOM 5120 C C . MET B 1 294 ? -0.114 -32.448 -2.174 1.00 47.10 294 MET B C 1
ATOM 5121 O O . MET B 1 294 ? -1.327 -32.799 -2.234 1.00 42.32 294 MET B O 1
ATOM 5126 N N . GLY B 1 295 ? 0.764 -32.560 -3.183 1.00 43.94 295 GLY B N 1
ATOM 5127 C CA . GLY B 1 295 ? 0.443 -32.900 -4.584 1.00 41.87 295 GLY B CA 1
ATOM 5128 C C . GLY B 1 295 ? -0.235 -34.247 -4.773 1.00 40.25 295 GLY B C 1
ATOM 5129 O O . GLY B 1 295 ? -1.003 -34.354 -5.740 1.00 44.50 295 GLY B O 1
ATOM 5130 N N . ILE B 1 296 ? 0.008 -35.221 -3.894 1.00 38.27 296 ILE B N 1
ATOM 5131 C CA . ILE B 1 296 ? -0.526 -36.611 -4.037 1.00 43.26 296 ILE B CA 1
ATOM 5132 C C . ILE B 1 296 ? -1.819 -36.759 -3.217 1.00 38.73 296 ILE B C 1
ATOM 5133 O O . ILE B 1 296 ? -2.339 -37.887 -3.122 1.00 39.23 296 ILE B O 1
ATOM 5138 N N . GLY B 1 297 ? -2.353 -35.656 -2.678 1.00 43.06 297 GLY B N 1
ATOM 5139 C CA . GLY B 1 297 ? -3.707 -35.606 -2.072 1.00 39.50 297 GLY B CA 1
ATOM 5140 C C . GLY B 1 297 ? -4.723 -36.375 -2.915 1.00 36.94 297 GLY B C 1
ATOM 5141 O O . GLY B 1 297 ? -5.403 -37.268 -2.418 1.00 36.30 297 GLY B O 1
ATOM 5142 N N . PRO B 1 298 ? -4.829 -36.095 -4.230 1.00 40.21 298 PRO B N 1
ATOM 5143 C CA . PRO B 1 298 ? -5.811 -36.779 -5.063 1.00 41.97 298 PRO B CA 1
ATOM 5144 C C . PRO B 1 298 ? -5.843 -38.300 -4.894 1.00 44.24 298 PRO B C 1
ATOM 5145 O O . PRO B 1 298 ? -6.939 -38.804 -4.954 1.00 44.78 298 PRO B O 1
ATOM 5149 N N . GLN B 1 299 ? -4.715 -38.981 -4.647 1.00 43.15 299 GLN B N 1
ATOM 5150 C CA . GLN B 1 299 ? -4.708 -40.469 -4.738 1.00 41.54 299 GLN B CA 1
ATOM 5151 C C . GLN B 1 299 ? -5.792 -41.061 -3.825 1.00 39.56 299 GLN B C 1
ATOM 5152 O O . GLN B 1 299 ? -6.721 -41.719 -4.348 1.00 41.61 299 GLN B O 1
ATOM 5158 N N . GLN B 1 300 ? -5.678 -40.857 -2.514 1.00 37.35 300 GLN B N 1
ATOM 5159 C CA . GLN B 1 300 ? -6.628 -41.394 -1.505 1.00 40.80 300 GLN B CA 1
ATOM 5160 C C . GLN B 1 300 ? -8.003 -40.734 -1.678 1.00 34.63 300 GLN B C 1
ATOM 5161 O O . GLN B 1 300 ? -8.996 -41.418 -1.471 1.00 33.31 300 GLN B O 1
ATOM 5167 N N . ALA B 1 301 ? -8.065 -39.445 -2.005 1.00 32.39 301 ALA B N 1
ATOM 5168 C CA . ALA B 1 301 ? -9.348 -38.762 -2.289 1.00 34.36 301 ALA B CA 1
ATOM 5169 C C . ALA B 1 301 ? -10.100 -39.572 -3.362 1.00 35.34 301 ALA B C 1
ATOM 5170 O O . ALA B 1 301 ? -11.297 -39.941 -3.136 1.00 30.41 301 ALA B O 1
ATOM 5172 N N . ILE B 1 302 ? -9.395 -39.905 -4.455 1.00 36.02 302 ILE B N 1
ATOM 5173 C CA . ILE B 1 302 ? -9.981 -40.592 -5.638 1.00 33.73 302 ILE B CA 1
ATOM 5174 C C . ILE B 1 302 ? -10.429 -41.994 -5.216 1.00 35.62 302 ILE B C 1
ATOM 5175 O O . ILE B 1 302 ? -11.594 -42.332 -5.494 1.00 34.75 302 ILE B O 1
ATOM 5180 N N . LEU B 1 303 ? -9.599 -42.743 -4.483 1.00 34.92 303 LEU B N 1
ATOM 5181 C CA . LEU B 1 303 ? -9.946 -44.131 -4.086 1.00 38.25 303 LEU B CA 1
ATOM 5182 C C . LEU B 1 303 ? -11.147 -44.145 -3.138 1.00 37.79 303 LEU B C 1
ATOM 5183 O O . LEU B 1 303 ? -12.013 -45.053 -3.277 1.00 36.62 303 LEU B O 1
ATOM 5188 N N . ARG B 1 304 ? -11.207 -43.208 -2.192 1.00 35.72 304 ARG B N 1
ATOM 5189 C CA . ARG B 1 304 ? -12.327 -43.179 -1.211 1.00 39.21 304 ARG B CA 1
ATOM 5190 C C . ARG B 1 304 ? -13.656 -42.843 -1.920 1.00 33.60 304 ARG B C 1
ATOM 5191 O O . ARG B 1 304 ? -14.670 -43.434 -1.552 1.00 31.08 304 ARG B O 1
ATOM 5199 N N . ALA B 1 305 ? -13.648 -41.877 -2.846 1.00 33.86 305 ALA B N 1
ATOM 5200 C CA . ALA B 1 305 ? -14.824 -41.418 -3.625 1.00 31.34 305 ALA B CA 1
ATOM 5201 C C . ALA B 1 305 ? -15.340 -42.546 -4.534 1.00 30.83 305 ALA B C 1
ATOM 5202 O O . ALA B 1 305 ? -16.563 -42.736 -4.573 1.00 29.42 305 ALA B O 1
ATOM 5204 N N . LEU B 1 306 ? -14.434 -43.268 -5.209 1.00 31.78 306 LEU B N 1
ATOM 5205 C CA . LEU B 1 306 ? -14.753 -44.467 -6.030 1.00 34.18 306 LEU B CA 1
ATOM 5206 C C . LEU B 1 306 ? -15.371 -45.546 -5.129 1.00 34.17 306 LEU B C 1
ATOM 5207 O O . LEU B 1 306 ? -16.452 -46.099 -5.467 1.00 34.67 306 LEU B O 1
ATOM 5212 N N . GLN B 1 307 ? -14.762 -45.823 -3.988 1.00 34.74 307 GLN B N 1
ATOM 5213 C CA . GLN B 1 307 ? -15.333 -46.815 -3.039 1.00 39.58 307 GLN B CA 1
ATOM 5214 C C . GLN B 1 307 ? -16.714 -46.302 -2.575 1.00 36.83 307 GLN B C 1
ATOM 5215 O O . GLN B 1 307 ? -17.660 -47.078 -2.551 1.00 38.70 307 GLN B O 1
ATOM 5221 N N . ARG B 1 308 ? -16.856 -45.016 -2.272 1.00 32.70 308 ARG B N 1
ATOM 5222 C CA . ARG B 1 308 ? -18.178 -44.469 -1.884 1.00 35.95 308 ARG B CA 1
ATOM 5223 C C . ARG B 1 308 ? -19.158 -44.520 -3.067 1.00 35.20 308 ARG B C 1
ATOM 5224 O O . ARG B 1 308 ? -20.354 -44.774 -2.818 1.00 36.20 308 ARG B O 1
ATOM 5232 N N . ALA B 1 309 ? -18.706 -44.318 -4.305 1.00 33.25 309 ALA B N 1
ATOM 5233 C CA . ALA B 1 309 ? -19.615 -44.368 -5.476 1.00 34.89 309 ALA B CA 1
ATOM 5234 C C . ALA B 1 309 ? -19.921 -45.837 -5.847 1.00 37.21 309 ALA B C 1
ATOM 5235 O O . ALA B 1 309 ? -20.836 -46.048 -6.617 1.00 32.39 309 ALA B O 1
ATOM 5237 N N . GLY B 1 310 ? -19.153 -46.804 -5.317 1.00 41.05 310 GLY B N 1
ATOM 5238 C CA . GLY B 1 310 ? -19.256 -48.254 -5.578 1.00 39.30 310 GLY B CA 1
ATOM 5239 C C . GLY B 1 310 ? -18.785 -48.624 -6.980 1.00 37.87 310 GLY B C 1
ATOM 5240 O O . GLY B 1 310 ? -19.316 -49.580 -7.551 1.00 37.52 310 GLY B O 1
ATOM 5241 N N . ILE B 1 311 ? -17.806 -47.909 -7.527 1.00 39.54 311 ILE B N 1
ATOM 5242 C CA . ILE B 1 311 ? -17.250 -48.204 -8.878 1.00 40.94 311 ILE B CA 1
ATOM 5243 C C . ILE B 1 311 ? -15.729 -48.415 -8.823 1.00 37.57 311 ILE B C 1
ATOM 5244 O O . ILE B 1 311 ? -15.052 -47.923 -7.907 1.00 37.24 311 ILE B O 1
ATOM 5249 N N . ASP B 1 312 ? -15.231 -49.088 -9.844 1.00 36.73 312 ASP B N 1
ATOM 5250 C CA . ASP B 1 312 ? -13.800 -49.331 -10.111 1.00 40.85 312 ASP B CA 1
ATOM 5251 C C . ASP B 1 312 ? -13.267 -48.175 -10.970 1.00 39.61 312 ASP B C 1
ATOM 5252 O O . ASP B 1 312 ? -14.039 -47.638 -11.769 1.00 37.60 312 ASP B O 1
ATOM 5257 N N . LEU B 1 313 ? -11.970 -47.878 -10.885 1.00 38.58 313 LEU B N 1
ATOM 5258 C CA . LEU B 1 313 ? -11.274 -46.891 -11.753 1.00 40.84 313 LEU B CA 1
ATOM 5259 C C . LEU B 1 313 ? -11.418 -47.272 -13.235 1.00 45.12 313 LEU B C 1
ATOM 5260 O O . LEU B 1 313 ? -11.295 -46.368 -14.093 1.00 43.29 313 LEU B O 1
ATOM 5265 N N . ASP B 1 314 ? -11.722 -48.542 -13.519 1.00 44.13 314 ASP B N 1
ATOM 5266 C CA . ASP B 1 314 ? -11.890 -49.119 -14.886 1.00 49.50 314 ASP B CA 1
ATOM 5267 C C . ASP B 1 314 ? -13.230 -48.729 -15.504 1.00 43.68 314 ASP B C 1
ATOM 5268 O O . ASP B 1 314 ? -13.403 -48.947 -16.718 1.00 44.92 314 ASP B O 1
ATOM 5273 N N . GLU B 1 315 ? -14.187 -48.310 -14.687 1.00 42.32 315 GLU B N 1
ATOM 5274 C CA . GLU B 1 315 ? -15.517 -47.883 -15.170 1.00 38.46 315 GLU B CA 1
ATOM 5275 C C . GLU B 1 315 ? -15.484 -46.395 -15.476 1.00 34.71 315 GLU B C 1
ATOM 5276 O O . GLU B 1 315 ? -16.472 -45.907 -16.010 1.00 38.22 315 GLU B O 1
ATOM 5282 N N . VAL B 1 316 ? -14.400 -45.710 -15.123 1.00 32.89 316 VAL B N 1
ATOM 5283 C CA . VAL B 1 316 ? -14.263 -44.249 -15.335 1.00 31.82 316 VAL B CA 1
ATOM 5284 C C . VAL B 1 316 ? -13.882 -44.004 -16.789 1.00 31.43 316 VAL B C 1
ATOM 5285 O O . VAL B 1 316 ? -12.913 -44.631 -17.248 1.00 31.14 316 VAL B O 1
ATOM 5289 N N . GLY B 1 317 ? -14.569 -43.079 -17.469 1.00 32.30 317 GLY B N 1
ATOM 5290 C CA . GLY B 1 317 ? -14.228 -42.654 -18.842 1.00 33.21 317 GLY B CA 1
ATOM 5291 C C . GLY B 1 317 ? -13.465 -41.333 -18.905 1.00 34.68 317 GLY B C 1
ATOM 5292 O O . GLY B 1 317 ? -12.949 -40.974 -19.997 1.00 30.97 317 GLY B O 1
ATOM 5293 N N . LEU B 1 318 ? -13.476 -40.555 -17.825 1.00 38.48 318 LEU B N 1
ATOM 5294 C CA . LEU B 1 318 ? -12.950 -39.159 -17.820 1.00 37.07 318 LEU B CA 1
ATOM 5295 C C . LEU B 1 318 ? -12.376 -38.881 -16.425 1.00 36.67 318 LEU B C 1
ATOM 5296 O O . LEU B 1 318 ? -13.105 -39.135 -15.454 1.00 33.14 318 LEU B O 1
ATOM 5301 N N . ILE B 1 319 ? -11.131 -38.397 -16.343 1.00 31.15 319 ILE B N 1
ATOM 5302 C CA . ILE B 1 319 ? -10.408 -38.081 -15.078 1.00 35.03 319 ILE B CA 1
ATOM 5303 C C . ILE B 1 319 ? -9.900 -36.634 -15.157 1.00 33.53 319 ILE B C 1
ATOM 5304 O O . ILE B 1 319 ? -9.068 -36.360 -16.010 1.00 29.43 319 ILE B O 1
ATOM 5309 N N . GLU B 1 320 ? -10.456 -35.726 -14.354 1.00 35.02 320 GLU B N 1
ATOM 5310 C CA . GLU B 1 320 ? -9.958 -34.333 -14.226 1.00 35.96 320 GLU B CA 1
ATOM 5311 C C . GLU B 1 320 ? -9.194 -34.238 -12.918 1.00 36.93 320 GLU B C 1
ATOM 5312 O O . GLU B 1 320 ? -9.874 -34.151 -11.860 1.00 36.46 320 GLU B O 1
ATOM 5318 N N . ILE B 1 321 ? -7.869 -34.438 -13.001 1.00 35.97 321 ILE B N 1
ATOM 5319 C CA . ILE B 1 321 ? -6.882 -34.115 -11.938 1.00 36.76 321 ILE B CA 1
ATOM 5320 C C . ILE B 1 321 ? -6.308 -32.742 -12.278 1.00 36.14 321 ILE B C 1
ATOM 5321 O O . ILE B 1 321 ? -5.756 -32.586 -13.351 1.00 33.82 321 ILE B O 1
ATOM 5326 N N . ASN B 1 322 ? -6.465 -31.779 -11.374 1.00 35.00 322 ASN B N 1
ATOM 5327 C CA . ASN B 1 322 ? -6.017 -30.392 -11.592 1.00 33.51 322 ASN B CA 1
ATOM 5328 C C . ASN B 1 322 ? -4.496 -30.388 -11.770 1.00 33.97 322 ASN B C 1
ATOM 5329 O O . ASN B 1 322 ? -3.788 -31.109 -11.060 1.00 32.46 322 ASN B O 1
ATOM 5334 N N . GLU B 1 323 ? -4.020 -29.641 -12.744 1.00 36.47 323 GLU B N 1
ATOM 5335 C CA . GLU B 1 323 ? -2.571 -29.607 -13.081 1.00 40.91 323 GLU B CA 1
ATOM 5336 C C . GLU B 1 323 ? -1.920 -28.437 -12.349 1.00 35.20 323 GLU B C 1
ATOM 5337 O O . GLU B 1 323 ? -1.598 -27.452 -13.005 1.00 30.62 323 GLU B O 1
ATOM 5343 N N . ALA B 1 324 ? -1.784 -28.521 -11.032 1.00 33.53 324 ALA B N 1
ATOM 5344 C CA . ALA B 1 324 ? -0.988 -27.530 -10.262 1.00 35.63 324 ALA B CA 1
ATOM 5345 C C . ALA B 1 324 ? 0.463 -27.583 -10.775 1.00 31.73 324 ALA B C 1
ATOM 5346 O O . ALA B 1 324 ? 1.019 -26.544 -11.149 1.00 31.33 324 ALA B O 1
ATOM 5348 N N . PHE B 1 325 ? 1.031 -28.782 -10.866 1.00 32.74 325 PHE B N 1
ATOM 5349 C CA . PHE B 1 325 ? 2.407 -29.009 -11.367 1.00 36.79 325 PHE B CA 1
ATOM 5350 C C . PHE B 1 325 ? 2.424 -30.369 -12.054 1.00 36.23 325 PHE B C 1
ATOM 5351 O O . PHE B 1 325 ? 2.017 -31.372 -11.447 1.00 37.08 325 PHE B O 1
ATOM 5359 N N . ALA B 1 326 ? 2.886 -30.397 -13.297 1.00 38.43 326 ALA B N 1
ATOM 5360 C CA . ALA B 1 326 ? 2.962 -31.636 -14.093 1.00 40.31 326 ALA B CA 1
ATOM 5361 C C . ALA B 1 326 ? 3.396 -32.790 -13.198 1.00 38.02 326 ALA B C 1
ATOM 5362 O O . ALA B 1 326 ? 2.754 -33.838 -13.184 1.00 44.82 326 ALA B O 1
ATOM 5364 N N . PRO B 1 327 ? 4.488 -32.671 -12.417 1.00 39.46 327 PRO B N 1
ATOM 5365 C CA . PRO B 1 327 ? 4.965 -33.816 -11.657 1.00 39.67 327 PRO B CA 1
ATOM 5366 C C . PRO B 1 327 ? 4.007 -34.359 -10.589 1.00 39.38 327 PRO B C 1
ATOM 5367 O O . PRO B 1 327 ? 4.086 -35.540 -10.343 1.00 36.03 327 PRO B O 1
ATOM 5371 N N . GLN B 1 328 ? 3.153 -33.533 -9.968 1.00 43.58 328 GLN B N 1
ATOM 5372 C CA . GLN B 1 328 ? 2.178 -34.064 -8.964 1.00 44.34 328 GLN B CA 1
ATOM 5373 C C . GLN B 1 328 ? 1.062 -34.828 -9.686 1.00 38.44 328 GLN B C 1
ATOM 5374 O O . GLN B 1 328 ? 0.608 -35.875 -9.157 1.00 38.12 328 GLN B O 1
ATOM 5380 N N . VAL B 1 329 ? 0.662 -34.383 -10.869 1.00 39.10 329 VAL B N 1
ATOM 5381 C CA . VAL B 1 329 ? -0.343 -35.153 -11.656 1.00 39.59 329 VAL B CA 1
ATOM 5382 C C . VAL B 1 329 ? 0.265 -36.525 -11.932 1.00 37.17 329 VAL B C 1
ATOM 5383 O O . VAL B 1 329 ? -0.352 -37.531 -11.510 1.00 39.78 329 VAL B O 1
ATOM 5387 N N . LEU B 1 330 ? 1.475 -36.573 -12.498 1.00 39.26 330 LEU B N 1
ATOM 5388 C CA . LEU B 1 330 ? 2.106 -37.869 -12.908 1.00 41.11 330 LEU B CA 1
ATOM 5389 C C . LEU B 1 330 ? 2.250 -38.777 -11.683 1.00 39.62 330 LEU B C 1
ATOM 5390 O O . LEU B 1 330 ? 1.946 -39.978 -11.803 1.00 46.06 330 LEU B O 1
ATOM 5395 N N . ALA B 1 331 ? 2.598 -38.223 -10.518 1.00 40.51 331 ALA B N 1
ATOM 5396 C CA . ALA B 1 331 ? 2.778 -38.997 -9.265 1.00 38.99 331 ALA B CA 1
ATOM 5397 C C . ALA B 1 331 ? 1.449 -39.647 -8.857 1.00 40.50 331 ALA B C 1
ATOM 5398 O O . ALA B 1 331 ? 1.443 -40.868 -8.551 1.00 36.77 331 ALA B O 1
ATOM 5400 N N . CYS B 1 332 ? 0.361 -38.860 -8.850 1.00 41.51 332 CYS B N 1
ATOM 5401 C CA . CYS B 1 332 ? -1.035 -39.343 -8.646 1.00 40.73 332 CYS B CA 1
ATOM 5402 C C . CYS B 1 332 ? -1.348 -40.448 -9.664 1.00 40.38 332 CYS B C 1
ATOM 5403 O O . CYS B 1 332 ? -1.902 -41.501 -9.241 1.00 41.04 332 CYS B O 1
ATOM 5406 N N . LEU B 1 333 ? -1.014 -40.256 -10.951 1.00 39.45 333 LEU B N 1
ATOM 5407 C CA . LEU B 1 333 ? -1.262 -41.305 -11.993 1.00 42.06 333 LEU B CA 1
ATOM 5408 C C . LEU B 1 333 ? -0.488 -42.594 -11.646 1.00 43.67 333 LEU B C 1
ATOM 5409 O O . LEU B 1 333 ? -1.129 -43.671 -11.613 1.00 45.12 333 LEU B O 1
ATOM 5414 N N . LYS B 1 334 ? 0.807 -42.503 -11.319 1.00 44.40 334 LYS B N 1
ATOM 5415 C CA . LYS B 1 334 ? 1.626 -43.685 -10.931 1.00 42.05 334 LYS B CA 1
ATOM 5416 C C . LYS B 1 334 ? 1.026 -44.368 -9.694 1.00 42.95 334 LYS B C 1
ATOM 5417 O O . LYS B 1 334 ? 0.890 -45.610 -9.696 1.00 41.33 334 LYS B O 1
ATOM 5423 N N . LEU B 1 335 ? 0.651 -43.594 -8.675 1.00 45.66 335 LEU B N 1
ATOM 5424 C CA . LEU B 1 335 ? 0.069 -44.146 -7.427 1.00 43.60 335 LEU B CA 1
ATOM 5425 C C . LEU B 1 335 ? -1.226 -44.918 -7.717 1.00 43.20 335 LEU B C 1
ATOM 5426 O O . LEU B 1 335 ? -1.427 -45.928 -7.059 1.00 48.25 335 LEU B O 1
ATOM 5431 N N . LEU B 1 336 ? -2.042 -44.493 -8.688 1.00 42.10 336 LEU B N 1
ATOM 5432 C CA . LEU B 1 336 ? -3.314 -45.167 -9.084 1.00 44.93 336 LEU B CA 1
ATOM 5433 C C . LEU B 1 336 ? -3.091 -46.302 -10.103 1.00 49.39 336 LEU B C 1
ATOM 5434 O O . LEU B 1 336 ? -4.093 -46.976 -10.422 1.00 51.38 336 LEU B O 1
ATOM 5439 N N . GLY B 1 337 ? -1.865 -46.498 -10.621 1.00 50.63 337 GLY B N 1
ATOM 5440 C CA . GLY B 1 337 ? -1.533 -47.546 -11.612 1.00 49.97 337 GLY B CA 1
ATOM 5441 C C . GLY B 1 337 ? -2.049 -47.222 -13.016 1.00 51.72 337 GLY B C 1
ATOM 5442 O O . GLY B 1 337 ? -2.547 -48.149 -13.702 1.00 54.40 337 GLY B O 1
ATOM 5443 N N . LEU B 1 338 ? -1.967 -45.951 -13.423 1.00 44.81 338 LEU B N 1
ATOM 5444 C CA . LEU B 1 338 ? -2.410 -45.446 -14.749 1.00 49.15 338 LEU B CA 1
ATOM 5445 C C . LEU B 1 338 ? -1.172 -45.022 -15.527 1.00 50.48 338 LEU B C 1
ATOM 5446 O O . LEU B 1 338 ? -0.222 -44.553 -14.865 1.00 49.44 338 LEU B O 1
ATOM 5451 N N . ASP B 1 339 ? -1.167 -45.199 -16.853 1.00 49.51 339 ASP B N 1
ATOM 5452 C CA . ASP B 1 339 ? -0.035 -44.753 -17.709 1.00 55.36 339 ASP B CA 1
ATOM 5453 C C . ASP B 1 339 ? 0.030 -43.236 -17.576 1.00 51.88 339 ASP B C 1
ATOM 5454 O O . ASP B 1 339 ? -1.037 -42.653 -17.365 1.00 50.02 339 ASP B O 1
ATOM 5459 N N . TYR B 1 340 ? 1.202 -42.622 -17.726 1.00 53.85 340 TYR B N 1
ATOM 5460 C CA . TYR B 1 340 ? 1.335 -41.141 -17.751 1.00 55.60 340 TYR B CA 1
ATOM 5461 C C . TYR B 1 340 ? 0.460 -40.557 -18.872 1.00 57.87 340 TYR B C 1
ATOM 5462 O O . TYR B 1 340 ? 0.046 -39.386 -18.750 1.00 60.37 340 TYR B O 1
ATOM 5471 N N . GLU B 1 341 ? 0.156 -41.342 -19.915 1.00 60.02 341 GLU B N 1
ATOM 5472 C CA . GLU B 1 341 ? -0.469 -40.838 -21.172 1.00 61.98 341 GLU B CA 1
ATOM 5473 C C . GLU B 1 341 ? -1.922 -41.333 -21.332 1.00 52.62 341 GLU B C 1
ATOM 5474 O O . GLU B 1 341 ? -2.497 -41.085 -22.412 1.00 44.03 341 GLU B O 1
ATOM 5480 N N . ASP B 1 342 ? -2.512 -41.949 -20.299 1.00 45.17 342 ASP B N 1
ATOM 5481 C CA . ASP B 1 342 ? -3.922 -42.431 -20.288 1.00 41.73 342 ASP B CA 1
ATOM 5482 C C . ASP B 1 342 ? -4.790 -41.319 -20.867 1.00 44.41 342 ASP B C 1
ATOM 5483 O O . ASP B 1 342 ? -4.765 -40.184 -20.396 1.00 40.78 342 ASP B O 1
ATOM 5488 N N . PRO B 1 343 ? -5.535 -41.581 -21.959 1.00 41.14 343 PRO B N 1
ATOM 5489 C CA . PRO B 1 343 ? -6.265 -40.519 -22.655 1.00 38.00 343 PRO B CA 1
ATOM 5490 C C . PRO B 1 343 ? -7.556 -40.060 -21.941 1.00 35.67 343 PRO B C 1
ATOM 5491 O O . PRO B 1 343 ? -8.154 -39.092 -22.351 1.00 34.19 343 PRO B O 1
ATOM 5495 N N . ARG B 1 344 ? -7.943 -40.718 -20.846 1.00 35.86 344 ARG B N 1
ATOM 5496 C CA . ARG B 1 344 ? -9.081 -40.258 -20.006 1.00 36.59 344 ARG B CA 1
ATOM 5497 C C . ARG B 1 344 ? -8.694 -39.007 -19.193 1.00 36.07 344 ARG B C 1
ATOM 5498 O O . ARG B 1 344 ? -9.595 -38.358 -18.699 1.00 37.22 344 ARG B O 1
ATOM 5506 N N . VAL B 1 345 ? -7.406 -38.669 -19.083 1.00 37.02 345 VAL B N 1
ATOM 5507 C CA . VAL B 1 345 ? -6.873 -37.692 -18.085 1.00 38.76 345 VAL B CA 1
ATOM 5508 C C . VAL B 1 345 ? -6.756 -36.313 -18.733 1.00 38.05 345 VAL B C 1
ATOM 5509 O O . VAL B 1 345 ? -5.977 -36.165 -19.660 1.00 35.14 345 VAL B O 1
ATOM 5513 N N . ASN B 1 346 ? -7.527 -35.347 -18.243 1.00 36.96 346 ASN B N 1
ATOM 5514 C CA . ASN B 1 346 ? -7.517 -33.936 -18.714 1.00 37.44 346 ASN B CA 1
ATOM 5515 C C . ASN B 1 346 ? -7.555 -33.926 -20.244 1.00 39.82 346 ASN B C 1
ATOM 5516 O O . ASN B 1 346 ? -6.782 -33.236 -20.900 1.00 42.88 346 ASN B O 1
ATOM 5521 N N . PRO B 1 347 ? -8.538 -34.617 -20.864 1.00 42.66 347 PRO B N 1
ATOM 5522 C CA . PRO B 1 347 ? -8.526 -34.856 -22.310 1.00 37.06 347 PRO B CA 1
ATOM 5523 C C . PRO B 1 347 ? -8.707 -33.588 -23.149 1.00 34.19 347 PRO B C 1
ATOM 5524 O O . PRO B 1 347 ? -8.262 -33.588 -24.280 1.00 38.11 347 PRO B O 1
ATOM 5528 N N . HIS B 1 348 ? -9.299 -32.537 -22.575 1.00 32.99 348 HIS B N 1
ATOM 5529 C CA . HIS B 1 348 ? -9.517 -31.236 -23.263 1.00 30.83 348 HIS B CA 1
ATOM 5530 C C . HIS B 1 348 ? -8.480 -30.198 -22.789 1.00 31.42 348 HIS B C 1
ATOM 5531 O O . HIS B 1 348 ? -8.682 -28.981 -22.996 1.00 29.86 348 HIS B O 1
ATOM 5538 N N . GLY B 1 349 ? -7.395 -30.647 -22.175 1.00 33.64 349 GLY B N 1
ATOM 5539 C CA . GLY B 1 349 ? -6.396 -29.753 -21.555 1.00 36.60 349 GLY B CA 1
ATOM 5540 C C . GLY B 1 349 ? -6.676 -29.526 -20.072 1.00 37.76 349 GLY B C 1
ATOM 5541 O O . GLY B 1 349 ? -7.763 -29.930 -19.589 1.00 30.48 349 GLY B O 1
ATOM 5542 N N . GLY B 1 350 ? -5.720 -28.894 -19.388 1.00 38.43 350 GLY B N 1
ATOM 5543 C CA . GLY B 1 350 ? -5.666 -28.741 -17.923 1.00 37.44 350 GLY B CA 1
ATOM 5544 C C . GLY B 1 350 ? -5.084 -27.394 -17.544 1.00 31.09 350 GLY B C 1
ATOM 5545 O O . GLY B 1 350 ? -4.880 -26.597 -18.446 1.00 31.31 350 GLY B O 1
ATOM 5546 N N . ALA B 1 351 ? -4.920 -27.144 -16.243 1.00 29.57 351 ALA B N 1
ATOM 5547 C CA . ALA B 1 351 ? -4.452 -25.864 -15.648 1.00 31.27 351 ALA B CA 1
ATOM 5548 C C . ALA B 1 351 ? -3.092 -25.435 -16.238 1.00 28.52 351 ALA B C 1
ATOM 5549 O O . ALA B 1 351 ? -2.823 -24.241 -16.246 1.00 29.89 351 ALA B O 1
ATOM 5551 N N . ILE B 1 352 ? -2.249 -26.342 -16.722 1.00 31.27 352 ILE B N 1
ATOM 5552 C CA . ILE B 1 352 ? -0.958 -25.907 -17.333 1.00 36.10 352 ILE B CA 1
ATOM 5553 C C . ILE B 1 352 ? -1.309 -24.994 -18.512 1.00 35.26 352 ILE B C 1
ATOM 5554 O O . 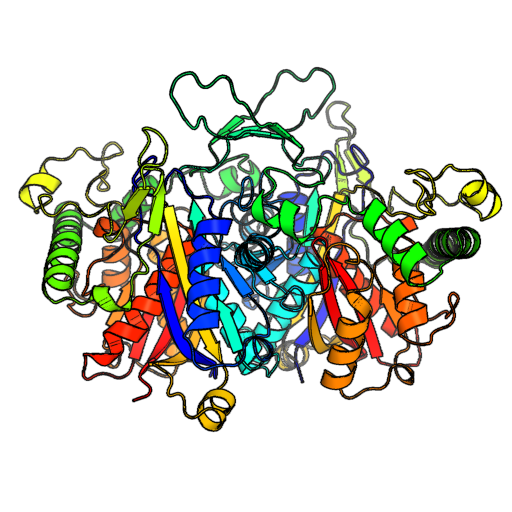ILE B 1 352 ? -0.745 -23.875 -18.614 1.00 42.97 352 ILE B O 1
ATOM 5559 N N . ALA B 1 353 ? -2.315 -25.367 -19.298 1.00 30.06 353 ALA B N 1
ATOM 5560 C CA . ALA B 1 353 ? -2.763 -24.552 -20.449 1.00 30.95 353 ALA B CA 1
ATOM 5561 C C . ALA B 1 353 ? -3.726 -23.462 -19.984 1.00 31.18 353 ALA B C 1
ATOM 5562 O O . ALA B 1 353 ? -3.573 -22.302 -20.397 1.00 33.34 353 ALA B O 1
ATOM 5564 N N . LEU B 1 354 ? -4.744 -23.851 -19.213 1.00 31.56 354 LEU B N 1
ATOM 5565 C CA . LEU B 1 354 ? -5.922 -22.992 -18.909 1.00 34.73 354 LEU B CA 1
ATOM 5566 C C . LEU B 1 354 ? -5.640 -22.031 -17.750 1.00 31.91 354 LEU B C 1
ATOM 5567 O O . LEU B 1 354 ? -6.311 -21.008 -17.696 1.00 31.74 354 LEU B O 1
ATOM 5572 N N . GLY B 1 355 ? -4.693 -22.344 -16.862 1.00 28.92 355 GLY B N 1
ATOM 5573 C CA . GLY B 1 355 ? -4.431 -21.509 -15.667 1.00 30.88 355 GLY B CA 1
ATOM 5574 C C . GLY B 1 355 ? -5.201 -21.993 -14.448 1.00 32.77 355 GLY B C 1
ATOM 5575 O O . GLY B 1 355 ? -6.016 -22.937 -14.592 1.00 34.97 355 GLY B O 1
ATOM 5576 N N . HIS B 1 356 ? -4.977 -21.356 -13.297 1.00 29.60 356 HIS B N 1
ATOM 5577 C CA . HIS B 1 356 ? -5.462 -21.807 -11.975 1.00 28.61 356 HIS B CA 1
ATOM 5578 C C . HIS B 1 356 ? -5.984 -20.649 -11.132 1.00 26.26 356 HIS B C 1
ATOM 5579 O O . HIS B 1 356 ? -5.409 -20.317 -10.114 1.00 25.84 356 HIS B O 1
ATOM 5586 N N . PRO B 1 357 ? -7.115 -19.994 -11.457 1.00 27.33 357 PRO B N 1
ATOM 5587 C CA . PRO B 1 357 ? -7.714 -19.060 -10.505 1.00 28.96 357 PRO B CA 1
ATOM 5588 C C . PRO B 1 357 ? -8.243 -19.926 -9.342 1.00 34.44 357 PRO B C 1
ATOM 5589 O O . PRO B 1 357 ? -9.180 -20.659 -9.558 1.00 30.61 357 PRO B O 1
ATOM 5593 N N . LEU B 1 358 ? -7.539 -19.936 -8.203 1.00 34.39 358 LEU B N 1
ATOM 5594 C CA . LEU B 1 358 ? -7.577 -21.044 -7.217 1.00 32.12 358 LEU B CA 1
ATOM 5595 C C . LEU B 1 358 ? -9.038 -21.439 -6.895 1.00 33.45 358 LEU B C 1
ATOM 5596 O O . LEU B 1 358 ? -9.348 -22.607 -7.005 1.00 26.05 358 LEU B O 1
ATOM 5601 N N . GLY B 1 359 ? -9.870 -20.485 -6.471 1.00 29.13 359 GLY B N 1
ATOM 5602 C CA . GLY B 1 359 ? -11.270 -20.697 -6.083 1.00 32.03 359 GLY B CA 1
ATOM 5603 C C . GLY B 1 359 ? -12.100 -21.307 -7.200 1.00 30.85 359 GLY B C 1
ATOM 5604 O O . GLY B 1 359 ? -12.960 -22.142 -6.889 1.00 29.53 359 GLY B O 1
ATOM 5605 N N . ALA B 1 360 ? -11.828 -20.917 -8.445 1.00 28.40 360 ALA B N 1
ATOM 5606 C CA . ALA B 1 360 ? -12.628 -21.259 -9.631 1.00 29.72 360 ALA B CA 1
ATOM 5607 C C . ALA B 1 360 ? -12.272 -22.651 -10.149 1.00 28.09 360 ALA B C 1
ATOM 5608 O O . ALA B 1 360 ? -13.175 -23.327 -10.653 1.00 25.89 360 ALA B O 1
ATOM 5610 N N . SER B 1 361 ? -11.034 -23.110 -10.012 1.00 26.15 361 SER B N 1
ATOM 5611 C CA . SER B 1 361 ? -10.560 -24.330 -10.731 1.00 25.49 361 SER B CA 1
ATOM 5612 C C . SER B 1 361 ? -11.439 -25.566 -10.455 1.00 25.89 361 SER B C 1
ATOM 5613 O O . SER B 1 361 ? -11.797 -26.259 -11.390 1.00 27.36 361 SER B O 1
ATOM 5616 N N . GLY B 1 362 ? -11.771 -25.867 -9.217 1.00 27.15 362 GLY B N 1
ATOM 5617 C CA . GLY B 1 362 ? -12.535 -27.097 -8.915 1.00 27.98 362 GLY B CA 1
ATOM 5618 C C . GLY B 1 362 ? -13.925 -27.032 -9.508 1.00 24.69 362 GLY B C 1
ATOM 5619 O O . GLY B 1 362 ? -14.477 -28.089 -9.858 1.00 22.70 362 GLY B O 1
ATOM 5620 N N . ALA B 1 363 ? -14.484 -25.827 -9.614 1.00 23.22 363 ALA B N 1
ATOM 5621 C CA . ALA B 1 363 ? -15.818 -25.604 -10.188 1.00 23.40 363 ALA B CA 1
ATOM 5622 C C . ALA B 1 363 ? -15.740 -25.796 -11.709 1.00 26.54 363 ALA B C 1
ATOM 5623 O O . ALA B 1 363 ? -16.661 -26.443 -12.295 1.00 23.66 363 ALA B O 1
ATOM 5625 N N . ARG B 1 364 ? -14.661 -25.297 -12.326 1.00 26.55 364 ARG B N 1
ATOM 5626 C CA . ARG B 1 364 ? -14.340 -25.601 -13.745 1.00 26.47 364 ARG B CA 1
ATOM 5627 C C . ARG B 1 364 ? -14.237 -27.125 -13.946 1.00 25.10 364 ARG B C 1
ATOM 5628 O O . ARG B 1 364 ? -14.838 -27.569 -14.906 1.00 23.01 364 ARG B O 1
ATOM 5636 N N . LEU B 1 365 ? -13.530 -27.895 -13.117 1.00 24.11 365 LEU B N 1
ATOM 5637 C CA . LEU B 1 365 ? -13.385 -29.353 -13.376 1.00 27.45 365 LEU B CA 1
ATOM 5638 C C . LEU B 1 365 ? -14.757 -30.062 -13.317 1.00 30.61 365 LEU B C 1
ATOM 5639 O O . LEU B 1 365 ? -14.995 -30.981 -14.117 1.00 27.15 365 LEU B O 1
ATOM 5644 N N . VAL B 1 366 ? -15.661 -29.618 -12.445 1.00 31.04 366 VAL B N 1
ATOM 5645 C CA . VAL B 1 366 ? -17.020 -30.226 -12.334 1.00 31.85 366 VAL B CA 1
ATOM 5646 C C . VAL B 1 366 ? -17.708 -29.992 -13.679 1.00 33.00 366 VAL B C 1
ATOM 5647 O O . VAL B 1 366 ? -18.213 -30.970 -14.283 1.00 29.87 366 VAL B O 1
ATOM 5651 N N . LEU B 1 367 ? -17.706 -28.737 -14.127 1.00 27.88 367 LEU B N 1
ATOM 5652 C CA . LEU B 1 367 ? -18.465 -28.311 -15.322 1.00 29.61 367 LEU B CA 1
ATOM 5653 C C . LEU B 1 367 ? -17.921 -29.054 -16.545 1.00 30.40 367 LEU B C 1
ATOM 5654 O O . LEU B 1 367 ? -18.696 -29.641 -17.299 1.00 27.78 367 LEU B O 1
ATOM 5659 N N . THR B 1 368 ? -16.609 -29.071 -16.709 1.00 28.40 368 THR B N 1
ATOM 5660 C CA . THR B 1 368 ? -15.973 -29.626 -17.921 1.00 29.51 368 THR B CA 1
ATOM 5661 C C . THR B 1 368 ? -16.082 -31.157 -17.912 1.00 28.23 368 THR B C 1
ATOM 5662 O O . THR B 1 368 ? -16.151 -31.730 -18.993 1.00 30.74 368 THR B O 1
ATOM 5666 N N . ALA B 1 369 ? -16.059 -31.808 -16.763 1.00 28.51 369 ALA B N 1
ATOM 5667 C CA . ALA B 1 369 ? -16.239 -33.272 -16.670 1.00 27.52 369 ALA B CA 1
ATOM 5668 C C . ALA B 1 369 ? -17.693 -33.640 -17.016 1.00 30.03 369 ALA B C 1
ATOM 5669 O O . ALA B 1 369 ? -17.881 -34.647 -17.729 1.00 30.66 369 ALA B O 1
ATOM 5671 N N . ALA B 1 370 ? -18.658 -32.827 -16.565 1.00 31.83 370 ALA B N 1
ATOM 5672 C CA . ALA B 1 370 ? -20.102 -33.022 -16.815 1.00 32.07 370 ALA B CA 1
ATOM 5673 C C . ALA B 1 370 ? -20.335 -32.856 -18.314 1.00 28.31 370 ALA B C 1
ATOM 5674 O O . ALA B 1 370 ? -20.977 -33.739 -18.910 1.00 27.42 370 ALA B O 1
ATOM 5676 N N . ARG B 1 371 ? -19.727 -31.840 -18.920 1.00 27.34 371 ARG B N 1
ATOM 5677 C CA . ARG B 1 371 ? -19.816 -31.632 -20.389 1.00 27.53 371 ARG B CA 1
ATOM 5678 C C . ARG B 1 371 ? -19.079 -32.739 -21.149 1.00 30.71 371 ARG B C 1
ATOM 5679 O O . ARG B 1 371 ? -19.658 -33.295 -22.105 1.00 30.33 371 ARG B O 1
ATOM 5687 N N . GLY B 1 372 ? -17.840 -33.032 -20.769 1.00 29.36 372 GLY B N 1
ATOM 5688 C CA . GLY B 1 372 ? -17.019 -34.065 -21.418 1.00 30.51 372 GLY B CA 1
ATOM 5689 C C . GLY B 1 372 ? -17.720 -35.418 -21.439 1.00 31.59 372 GLY B C 1
ATOM 5690 O O . GLY B 1 372 ? -17.493 -36.186 -22.401 1.00 32.92 372 GLY B O 1
ATOM 5691 N N . LEU B 1 373 ? -18.461 -35.746 -20.382 1.00 29.91 373 LEU B N 1
ATOM 5692 C CA . LEU B 1 373 ? -19.090 -37.080 -20.225 1.00 32.22 373 LEU B CA 1
ATOM 5693 C C . LEU B 1 373 ? -20.113 -37.335 -21.344 1.00 34.21 373 LEU B C 1
ATOM 5694 O O . LEU B 1 373 ? -20.320 -38.526 -21.655 1.00 34.30 373 LEU B O 1
ATOM 5699 N N . GLN B 1 374 ? -20.761 -36.276 -21.854 1.00 30.91 374 GLN B N 1
ATOM 5700 C CA . GLN B 1 374 ? -21.828 -36.326 -22.875 1.00 35.00 374 GLN B CA 1
ATOM 5701 C C . GLN B 1 374 ? -21.270 -36.918 -24.186 1.00 37.11 374 GLN B C 1
ATOM 5702 O O . GLN B 1 374 ? -22.047 -37.449 -24.952 1.00 44.52 374 GLN B O 1
ATOM 5708 N N . ARG B 1 375 ? -19.957 -36.881 -24.392 1.00 37.88 375 ARG B N 1
ATOM 5709 C CA . ARG B 1 375 ? -19.260 -37.152 -25.675 1.00 43.68 375 ARG B CA 1
ATOM 5710 C C . ARG B 1 375 ? -18.672 -38.568 -25.685 1.00 39.32 375 ARG B C 1
ATOM 5711 O O . ARG B 1 375 ? -18.104 -38.942 -26.706 1.00 44.98 375 ARG B O 1
ATOM 5719 N N . ILE B 1 376 ? -18.718 -39.310 -24.588 1.00 36.17 376 ILE B N 1
ATOM 5720 C CA . ILE B 1 376 ? -17.913 -40.564 -24.467 1.00 36.52 376 ILE B CA 1
ATOM 5721 C C . ILE B 1 376 ? -18.845 -41.697 -24.026 1.00 37.76 376 ILE B C 1
ATOM 5722 O O . ILE B 1 376 ? -20.015 -41.388 -23.654 1.00 31.76 376 ILE B O 1
ATOM 5727 N N . GLU B 1 377 ? -18.312 -42.924 -24.008 1.00 33.59 377 GLU B N 1
ATOM 5728 C CA . GLU B 1 377 ? -19.079 -44.176 -23.789 1.00 37.67 377 GLU B CA 1
ATOM 5729 C C . GLU B 1 377 ? -19.169 -44.482 -22.289 1.00 35.95 377 GLU B C 1
ATOM 5730 O O . GLU B 1 377 ? -20.312 -44.601 -21.776 1.00 35.58 377 GLU B O 1
ATOM 5736 N N . ARG B 1 378 ? -18.039 -44.633 -21.602 1.00 34.00 378 ARG B N 1
ATOM 5737 C CA . ARG B 1 378 ? -18.051 -44.909 -20.143 1.00 34.62 378 ARG B CA 1
ATOM 5738 C C . ARG B 1 378 ? -18.870 -43.782 -19.478 1.00 31.99 378 ARG B C 1
ATOM 5739 O O . ARG B 1 378 ? -18.864 -42.651 -20.006 1.00 31.61 378 ARG B O 1
ATOM 5747 N N . ARG B 1 379 ? -19.610 -44.057 -18.409 1.00 31.50 379 ARG B N 1
ATOM 5748 C CA . ARG B 1 379 ? -20.640 -43.095 -17.916 1.00 38.80 379 ARG B CA 1
ATOM 5749 C C . ARG B 1 379 ? -20.208 -42.392 -16.617 1.00 34.09 379 ARG B C 1
ATOM 5750 O O . ARG B 1 379 ? -20.970 -41.531 -16.148 1.00 30.89 379 ARG B O 1
ATOM 5758 N N . TYR B 1 380 ? -19.009 -42.691 -16.102 1.00 31.87 380 TYR B N 1
ATOM 5759 C CA . TYR B 1 380 ? -18.481 -42.150 -14.828 1.00 32.69 380 TYR B CA 1
ATOM 5760 C C . TYR B 1 380 ? -17.299 -41.222 -15.104 1.00 31.40 380 TYR B C 1
ATOM 5761 O O . TYR B 1 380 ? -16.464 -41.500 -15.962 1.00 32.18 380 TYR B O 1
ATOM 5770 N N . ALA B 1 381 ? -17.252 -40.103 -14.396 1.00 33.81 381 ALA B N 1
ATOM 5771 C CA . ALA B 1 381 ? -16.043 -39.251 -14.315 1.00 31.88 381 ALA B CA 1
ATOM 5772 C C . ALA B 1 381 ? -15.666 -39.010 -12.852 1.00 32.64 381 ALA B C 1
ATOM 5773 O O . ALA B 1 381 ? -16.540 -39.009 -11.947 1.00 28.43 381 ALA B O 1
ATOM 5775 N N . VAL B 1 382 ? -14.363 -38.911 -12.628 1.00 33.54 382 VAL B N 1
ATOM 5776 C CA . VAL B 1 382 ? -13.765 -38.441 -11.351 1.00 35.84 382 VAL B CA 1
ATOM 5777 C C . VAL B 1 382 ? -13.177 -37.038 -11.584 1.00 31.13 382 VAL B C 1
ATOM 5778 O O . VAL B 1 382 ? -12.455 -36.805 -12.579 1.00 28.89 382 VAL B O 1
ATOM 5782 N N . VAL B 1 383 ? -13.385 -36.170 -10.613 1.00 29.07 383 VAL B N 1
ATOM 5783 C CA . VAL B 1 383 ? -12.818 -34.799 -10.568 1.00 27.79 383 VAL B CA 1
ATOM 5784 C C . VAL B 1 383 ? -11.986 -34.753 -9.280 1.00 28.62 383 VAL B C 1
ATOM 5785 O O . VAL B 1 383 ? -12.483 -35.246 -8.269 1.00 25.57 383 VAL B O 1
ATOM 5789 N N . SER B 1 384 ? -10.737 -34.274 -9.307 1.00 28.49 384 SER B N 1
ATOM 5790 C CA . SER B 1 384 ? -9.914 -34.189 -8.083 1.00 29.42 384 SER B CA 1
ATOM 5791 C C . SER B 1 384 ? -8.907 -33.041 -8.152 1.00 32.12 384 SER B C 1
ATOM 5792 O O . SER B 1 384 ? -8.414 -32.731 -9.244 1.00 31.09 384 SER B O 1
ATOM 5795 N N . LEU B 1 385 ? -8.652 -32.412 -7.006 1.00 30.09 385 LEU B N 1
ATOM 5796 C CA . LEU B 1 385 ? -7.614 -31.369 -6.845 1.00 31.72 385 LEU B CA 1
ATOM 5797 C C . LEU B 1 385 ? -6.772 -31.681 -5.605 1.00 33.86 385 LEU B C 1
ATOM 5798 O O . LEU B 1 385 ? -7.307 -32.167 -4.599 1.00 30.27 385 LEU B O 1
ATOM 5803 N N . CYS B 1 386 ? -5.468 -31.447 -5.708 1.00 35.49 386 CYS B N 1
ATOM 5804 C CA . CYS B 1 386 ? -4.544 -31.400 -4.560 1.00 35.28 386 CYS B CA 1
ATOM 5805 C C . CYS B 1 386 ? -4.780 -30.040 -3.910 1.00 34.59 386 CYS B C 1
ATOM 5806 O O . CYS B 1 386 ? -5.307 -29.165 -4.608 1.00 33.80 386 CYS B O 1
ATOM 5809 N N . VAL B 1 387 ? -4.463 -29.900 -2.622 1.00 34.80 387 VAL B N 1
ATOM 5810 C CA . VAL B 1 387 ? -4.703 -28.660 -1.828 1.00 37.57 387 VAL B CA 1
ATOM 5811 C C . VAL B 1 387 ? -3.426 -28.328 -1.044 1.00 32.23 387 VAL B C 1
ATOM 5812 O O . VAL B 1 387 ? -2.918 -29.210 -0.334 1.00 34.64 387 VAL B O 1
ATOM 5816 N N . GLY B 1 388 ? -2.942 -27.094 -1.169 1.00 39.83 388 GLY B N 1
ATOM 5817 C CA . GLY B 1 388 ? -1.916 -26.508 -0.282 1.00 41.08 388 GLY B CA 1
ATOM 5818 C C . GLY B 1 388 ? -2.182 -26.857 1.179 1.00 40.88 388 GLY B C 1
ATOM 5819 O O . GLY B 1 388 ? -3.361 -26.873 1.594 1.00 39.23 388 GLY B O 1
ATOM 5820 N N . LEU B 1 389 ? -1.109 -27.172 1.906 1.00 38.60 389 LEU B N 1
ATOM 5821 C CA . LEU B 1 389 ? -1.061 -27.629 3.321 1.00 40.23 389 LEU B CA 1
ATOM 5822 C C . LEU B 1 389 ? -1.448 -29.108 3.436 1.00 38.59 389 LEU B C 1
ATOM 5823 O O . LEU B 1 389 ? -1.475 -29.630 4.571 1.00 42.03 389 LEU B O 1
ATOM 5828 N N . GLY B 1 390 ? -1.659 -29.783 2.300 1.00 39.08 390 GLY B N 1
ATOM 5829 C CA . GLY B 1 390 ? -1.767 -31.250 2.223 1.00 41.85 390 GLY B CA 1
ATOM 5830 C C . GLY B 1 390 ? -3.201 -31.750 2.354 1.00 39.80 390 GLY B C 1
ATOM 5831 O O . GLY B 1 390 ? -3.519 -32.429 3.378 1.00 35.46 390 GLY B O 1
ATOM 5832 N N . GLN B 1 391 ? -4.028 -31.511 1.337 1.00 38.93 391 GLN B N 1
ATOM 5833 C CA . GLN B 1 391 ? -5.358 -32.162 1.223 1.00 38.41 391 GLN B CA 1
ATOM 5834 C C . GLN B 1 391 ? -5.551 -32.648 -0.215 1.00 39.10 391 GLN B C 1
ATOM 5835 O O . GLN B 1 391 ? -4.829 -32.174 -1.119 1.00 38.78 391 GLN B O 1
ATOM 5841 N N . GLY B 1 392 ? -6.439 -33.627 -0.362 1.00 37.55 392 GLY B N 1
ATOM 5842 C CA . GLY B 1 392 ? -7.056 -34.071 -1.619 1.00 38.58 392 GLY B CA 1
ATOM 5843 C C . GLY B 1 392 ? -8.566 -34.109 -1.466 1.00 34.60 392 GLY B C 1
ATOM 5844 O O . GLY B 1 392 ? -9.047 -34.609 -0.440 1.00 35.60 392 GLY B O 1
ATOM 5845 N N . VAL B 1 393 ? -9.271 -33.595 -2.457 1.00 30.40 393 VAL B N 1
ATOM 5846 C CA . VAL B 1 393 ? -10.745 -33.675 -2.598 1.00 30.53 393 VAL B CA 1
ATOM 5847 C C . VAL B 1 393 ? -11.032 -34.310 -3.971 1.00 31.74 393 VAL B C 1
ATOM 5848 O O . VAL B 1 393 ? -10.437 -33.873 -4.995 1.00 32.06 393 VAL B O 1
ATOM 5852 N N . ALA B 1 394 ? -11.953 -35.267 -4.009 1.00 30.74 394 ALA B N 1
ATOM 5853 C CA . ALA B 1 394 ? -12.415 -35.944 -5.235 1.00 30.39 394 ALA B CA 1
ATOM 5854 C C . ALA B 1 394 ? -13.943 -36.061 -5.201 1.00 28.07 394 ALA B C 1
ATOM 5855 O O . ALA B 1 394 ? -14.526 -36.185 -4.108 1.00 29.46 394 ALA B O 1
ATOM 5857 N N . MET B 1 395 ? -14.558 -35.988 -6.375 1.00 26.21 395 MET B N 1
ATOM 5858 C CA . MET B 1 395 ? -16.007 -36.206 -6.585 1.00 28.26 395 MET B CA 1
ATOM 5859 C C . MET B 1 395 ? -16.165 -37.185 -7.754 1.00 27.80 395 MET B C 1
ATOM 5860 O O . MET B 1 395 ? -15.425 -37.050 -8.767 1.00 24.40 395 MET B O 1
ATOM 5865 N N . VAL B 1 396 ? -17.131 -38.092 -7.634 1.00 28.82 396 VAL B N 1
ATOM 5866 C CA . VAL B 1 396 ? -17.558 -39.020 -8.724 1.00 30.06 396 VAL B CA 1
ATOM 5867 C C . VAL B 1 396 ? -18.935 -38.587 -9.249 1.00 29.49 396 VAL B C 1
ATOM 5868 O O . VAL B 1 396 ? -19.863 -38.420 -8.425 1.00 24.51 396 VAL B O 1
ATOM 5872 N N . ILE B 1 397 ? -19.067 -38.483 -10.570 1.00 28.62 397 ILE B N 1
ATOM 5873 C CA . ILE B 1 397 ? -20.350 -38.150 -11.246 1.00 32.67 397 ILE B CA 1
ATOM 5874 C C . ILE B 1 397 ? -20.671 -39.207 -12.319 1.00 30.87 397 ILE B C 1
ATOM 5875 O O . ILE B 1 397 ? -19.739 -39.900 -12.805 1.00 24.83 397 ILE B O 1
ATOM 5880 N N . GLU B 1 398 ? -21.960 -39.333 -12.634 1.00 30.16 398 GLU B N 1
ATOM 5881 C CA . GLU B 1 398 ? -22.514 -40.315 -13.622 1.00 29.33 398 GLU B CA 1
ATOM 5882 C C . GLU B 1 398 ? -23.315 -39.537 -14.665 1.00 26.47 398 GLU B C 1
ATOM 5883 O O . GLU B 1 398 ? -24.134 -38.687 -14.273 1.00 30.54 398 GLU B O 1
ATOM 5889 N N . ARG B 1 399 ? -23.056 -39.746 -15.953 1.00 28.50 399 ARG B N 1
ATOM 5890 C CA . ARG B 1 399 ? -23.913 -39.216 -17.039 1.00 31.10 399 ARG B CA 1
ATOM 5891 C C . ARG B 1 399 ? -25.347 -39.712 -16.800 1.00 33.62 399 ARG B C 1
ATOM 5892 O O . ARG B 1 399 ? -25.527 -40.872 -16.400 1.00 31.46 399 ARG B O 1
ATOM 5900 N N . CYS B 1 400 ? -26.327 -38.825 -16.942 1.00 37.70 400 CYS B N 1
ATOM 5901 C CA . CYS B 1 400 ? -27.771 -39.169 -16.857 1.00 44.63 400 CYS B CA 1
ATOM 5902 C C . CYS B 1 400 ? -28.253 -39.835 -18.159 1.00 41.72 400 CYS B C 1
ATOM 5903 O O . CYS B 1 400 ? -28.198 -39.109 -19.153 1.00 43.52 400 CYS B O 1
#

Sequence (801 aa):
MLDAYIYAGLRTPFGRHAGALSTVRPDDLAGLLLARLAETSGFAVDDLEDVILGCTNQAGEDSRNLARNALLAAGLPARLPGQTVNRLCASGLSAVIDAARAISCGEGRLYLAGGAESMSRAPFVMGKAESAFSRTLEVFDSTIGARFANPRLVERYGNDSMPETGDNVARAFGIAREDADRFAASSQARYQAALEEGFFLGEILPVEVRAGRKGETRLVERDEHPRPQADLAALARLPALFAGGVVTAGNASGINDGAAVVLLGDRAIGEREGIRPLARILASASVGVEPRLMGIGPQQAILRALQRAGIDLDEVGLIEINEAFAPQVLACLKLLGLDYEDPRVNPHGGAIALGHPLGASGARLVLTAARGLQRIERRYAVVSLCVGLGQGVAMVIERCRMLDAYIYAGLRTPFGRHAGALSTVRPDDLAGLLLARLAETSGFAVDDLEDVILGCTNQAGEDSRNLARNALLAAGLPARLPGQTVNRLCASGLSAVIDAARAISCGEGRLYLAGGAESMSRAPFVMGKAESAFSRTLEVFDSTIGARFANPRLVERYGNDSMPETGDNVARAFGIAREDADRFAASSQARYQAALEEGFFLGEILPVEVRAGRKGETRLVERDEHPRPQADLAALARLPALFAGGVVTAGNASGINDGAAVVLLGDRAIGEREGIRPLARILASASVGVEPRLMGIGPQQAILRALQRAGIDLDEVGLIEINEAFAPQVLACLKLLGLDYEDPRVNPHGGAIALGHPLGASGARLVLTAARGLQRIERRYAVVSLCVGLGQGVAMVIERC

Organism: Pseudomonas aeruginosa (strain ATCC 15692 / DSM 22644 / CIP 104116 / JCM 14847 / LMG 12228 / 1C / PRS 101 / PAO1) (NCBI:txid208964)